Protein AF-0000000084386157 (afdb_homodimer)

Organism: Colletotrichum higginsianum (strain IMI 349063) (NCBI:txid759273)

Foldseek 3Di:
DDDPPDPDPPDLPPQPDPFFPVCVVVVHRQCDSDDDDGPVCVVVVHDRHRPDDDDDPDDPDDDDDDDDDYDDDDDDDDDDDDDDDPDDPDDDDDPDDDDDDPDDDDDDDDDPDDDPPPDPPDPPDPPPPPCPVPVPQQAAQFPDPQKFKFKDDCVDPDHQVVVVVDDADPSQWDDDPFWIKHWQDDDPNRTIIIIMGGNVVCVPPPPAFPPDDQVRLQVVVCVQAPFVRLLVLLVLCLVFPCLQQVLDQPCCCCPPVVSGLVVARLLLSLLSSLVSVLVQCLDPVSVPPPDDHGDSVVSNVSSVRSLVNCLSRDHSSSLNSLLSSLQDADPDLQDDDDCVSVVSLLSSVVSLNRRVLLAQSPSGSHHPSVNLSSLSSSLSSLLVQLLVCVLVVHDGPDDPVSRHYDQDDLPSNPQCSPDPDDSSSSVNSSLSSVVSVLSNLLCVQQRPPVNLVVLLADLVSLCVSLVVSVVVLVVSCVVPVVLVCPPDPDQDPSGADASLQSNLSSLLSVLSSLVSSPNHDCPVPDPVVVVVSLVSLVVSLVVVVVNLLSDDLSHQSGRHGNSSLSSLLSSLVSLLVSLQAQAALVSNLVSVVSNVSSLVSLVVCCVNHSSSNNNNSVNVVCVVCAVLNPGNGDPSNNVNSVVVPD/DDDPDPDDPDDPPVVPDDAFPVCVVVVHDQCPPDDDDGPVCVVVVHHRHRPDDDPPPDDDDDDDYDDYDDDDDDDDDDDDDDDDDDDDDDDDDDDDDDPDDDDDPDDDDDDDDDDDPDDDPDDPDPPPPPCPVPVPQQAAQFPDPQKFKFKDDCPDPDHQVVVVVDDADPSQWDDDPFWIKHWQQDDPNRTIIIIMGGNVVCVPPPPAFPPDDQVRLQVVVCVQAPFVRLLVLLVLCLVFPCLQQVLDQPCCCCPPVVSGLVPARLLLSLLSSLVSVLVQCLDPVSVPPPDDHGDSVVSNVSSVRSLVNCLSRDHSSSLNSLLSSLQDADPDLQDDDDCVSVVSLLSSVVSLNRRVLLAQSPSGSHHPSVNLSSLSSSLSSLLVQLLVCVLVVHDGPDDPVSRHYDQDDLPSNPQCSPDPDPSSSSVNNSLSSVVSVLSNLLCVQQRPPVNLVVLLADLVVLCVSLVVSVVVLVVSCVVPVVLVCPPDPDQDPSRADASLQSNLSSLLSVLSSLVSSPNHDCPPPDPVVVVVSLVSLVVSLVVVVVNLVSDDLSHQSGRHGNSSLSSLLSSLVSLLVSLQAQAALVSNLVSVVSNVSSLVSLVVCCVNHSSSNNNNSVNVVCVVCAVLNPGNGDPSNNVNSVVVVD

Structure (mmCIF, N/CA/C/O backbone):
data_AF-0000000084386157-model_v1
#
loop_
_entity.id
_entity.type
_entity.pdbx_description
1 polymer 'Fungal specific transcription factor'
#
loop_
_atom_site.group_PDB
_atom_site.id
_atom_site.type_symbol
_atom_site.label_atom_id
_atom_site.label_alt_id
_atom_site.label_comp_id
_atom_site.label_asym_id
_atom_site.label_entity_id
_atom_site.label_seq_id
_atom_site.pdbx_PDB_ins_code
_atom_site.Cartn_x
_atom_site.Cartn_y
_atom_site.Cartn_z
_atom_site.occupancy
_atom_site.B_iso_or_equiv
_atom_site.auth_seq_id
_atom_site.auth_comp_id
_atom_site.auth_asym_id
_atom_site.auth_atom_id
_atom_site.pdbx_PDB_model_num
ATOM 1 N N . MET A 1 1 ? 20.953 1.456 80.625 1 18.58 1 MET A N 1
ATOM 2 C CA . MET A 1 1 ? 20.156 2.283 79.75 1 18.58 1 MET A CA 1
ATOM 3 C C . MET A 1 1 ? 21.016 2.807 78.625 1 18.58 1 MET A C 1
ATOM 5 O O . MET A 1 1 ? 22.234 2.867 78.688 1 18.58 1 MET A O 1
ATOM 9 N N . GLU A 1 2 ? 20.391 3.684 77.5 1 21.41 2 GLU A N 1
ATOM 10 C CA . GLU A 1 2 ? 19.734 4.02 76.25 1 21.41 2 GLU A CA 1
ATOM 11 C C . GLU A 1 2 ? 20.359 5.254 75.562 1 21.41 2 GLU A C 1
ATOM 13 O O . GLU A 1 2 ? 20.172 5.5 74.375 1 21.41 2 GLU A O 1
ATOM 18 N N . ILE A 1 3 ? 20.922 6.242 76.188 1 26.03 3 ILE A N 1
ATOM 19 C CA . ILE A 1 3 ? 20.672 7.5 75.5 1 26.03 3 ILE A CA 1
ATOM 20 C C . ILE A 1 3 ? 21.641 7.648 74.312 1 26.03 3 ILE A C 1
ATOM 22 O O . ILE A 1 3 ? 22.859 7.684 74.5 1 26.03 3 ILE A O 1
ATOM 26 N N . ALA A 1 4 ? 21.234 7.395 72.938 1 28.83 4 ALA A N 1
ATOM 27 C CA . ALA A 1 4 ? 21.734 7.348 71.562 1 28.83 4 ALA A CA 1
ATOM 28 C C . ALA A 1 4 ? 22.234 8.719 71.125 1 28.83 4 ALA A C 1
ATOM 30 O O . ALA A 1 4 ? 21.438 9.617 70.812 1 28.83 4 ALA A O 1
ATOM 31 N N . THR A 1 5 ? 23.203 9.312 71.5 1 26.08 5 THR A N 1
ATOM 32 C CA . THR A 1 5 ? 23.641 10.672 71.188 1 26.08 5 THR A CA 1
ATOM 33 C C . THR A 1 5 ? 23.891 10.836 69.688 1 26.08 5 THR A C 1
ATOM 35 O O . THR A 1 5 ? 24.656 10.078 69.125 1 26.08 5 THR A O 1
ATOM 38 N N . GLN A 1 6 ? 23 11.594 68.875 1 25.53 6 GLN A N 1
ATOM 39 C CA . GLN A 1 6 ? 22.656 12.055 67.562 1 25.53 6 GLN A CA 1
ATOM 40 C C . GLN A 1 6 ? 23.766 12.922 67 1 25.53 6 GLN A C 1
ATOM 42 O O . GLN A 1 6 ? 23.984 14.055 67.438 1 25.53 6 GLN A O 1
ATOM 47 N N . SER A 1 7 ? 24.969 12.43 66.688 1 26.36 7 SER A N 1
ATOM 48 C CA . SER A 1 7 ? 26.047 13.273 66.188 1 26.36 7 SER A CA 1
ATOM 49 C C . SER A 1 7 ? 25.594 14.031 64.938 1 26.36 7 SER A C 1
ATOM 51 O O . SER A 1 7 ? 24.938 13.477 64.062 1 26.36 7 SER A O 1
ATOM 53 N N . LYS A 1 8 ? 25.578 15.367 64.938 1 27.64 8 LYS A N 1
ATOM 54 C CA . LYS A 1 8 ? 25.25 16.562 64.188 1 27.64 8 LYS A CA 1
ATOM 55 C C . LYS A 1 8 ? 26.031 16.609 62.875 1 27.64 8 LYS A C 1
ATOM 57 O O . LYS A 1 8 ? 27.25 16.75 62.875 1 27.64 8 LYS A O 1
ATOM 62 N N . THR A 1 9 ? 25.625 15.992 61.688 1 29.36 9 THR A N 1
ATOM 63 C CA . THR A 1 9 ? 26.141 16.031 60.312 1 29.36 9 THR A CA 1
ATOM 64 C C . THR A 1 9 ? 26.156 17.453 59.781 1 29.36 9 THR A C 1
ATOM 66 O O . THR A 1 9 ? 25.109 18.078 59.656 1 29.36 9 THR A O 1
ATOM 69 N N . THR A 1 10 ? 27 18.312 60.125 1 30.97 10 THR A N 1
ATOM 70 C CA . THR A 1 10 ? 27.094 19.688 59.688 1 30.97 10 THR A CA 1
ATOM 71 C C . THR A 1 10 ? 27.047 19.781 58.156 1 30.97 10 THR A C 1
ATOM 73 O O . THR A 1 10 ? 27.875 19.156 57.469 1 30.97 10 THR A O 1
ATOM 76 N N . SER A 1 11 ? 25.875 20.062 57.594 1 34 11 SER A N 1
ATOM 77 C CA . SER A 1 11 ? 25.453 20.266 56.219 1 34 11 SER A CA 1
ATOM 78 C C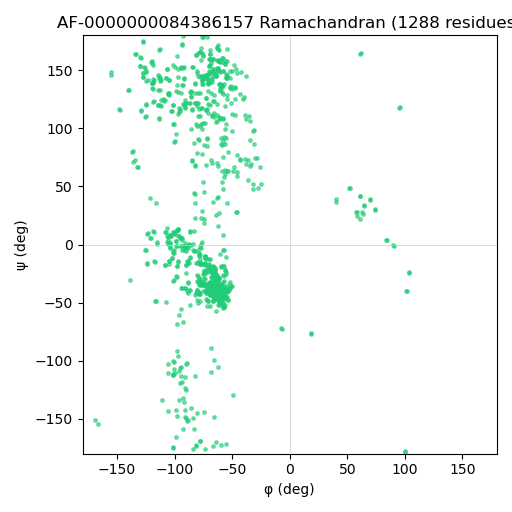 . SER A 1 11 ? 26.25 21.391 55.562 1 34 11 SER A C 1
ATOM 80 O O . SER A 1 11 ? 26.344 22.5 56.094 1 34 11 SER A O 1
ATOM 82 N N . CYS A 1 12 ? 27.344 21.234 54.875 1 34.62 12 CYS A N 1
ATOM 83 C CA . CYS A 1 12 ? 28.156 22.172 54.125 1 34.62 12 CYS A CA 1
ATOM 84 C C . CYS A 1 12 ? 27.297 22.922 53.094 1 34.62 12 CYS A C 1
ATOM 86 O O . CYS A 1 12 ? 27 22.391 52.031 1 34.62 12 CYS A O 1
ATOM 88 N N . ASN A 1 13 ? 26.234 23.766 53.562 1 34.91 13 ASN A N 1
ATOM 89 C CA . ASN A 1 13 ? 25.312 24.578 52.75 1 34.91 13 ASN A CA 1
ATOM 90 C C . ASN A 1 13 ? 26.062 25.656 52 1 34.91 13 ASN A C 1
ATOM 92 O O . ASN A 1 13 ? 26.062 26.828 52.406 1 34.91 13 ASN A O 1
ATOM 96 N N . ASN A 1 14 ? 27.266 25.625 51.656 1 36.78 14 ASN A N 1
ATOM 97 C CA . ASN A 1 14 ? 27.828 26.859 51.125 1 36.78 14 ASN A CA 1
ATOM 98 C C . ASN A 1 14 ? 27.219 27.219 49.781 1 36.78 14 ASN A C 1
ATOM 100 O O . ASN A 1 14 ? 27.656 26.688 48.75 1 36.78 14 ASN A O 1
ATOM 104 N N . ARG A 1 15 ? 25.906 27.641 49.719 1 41.91 15 ARG A N 1
ATOM 105 C CA . ARG A 1 15 ? 25.109 28.016 48.562 1 41.91 15 ARG A CA 1
ATOM 106 C C . ARG A 1 15 ? 25.75 29.156 47.781 1 41.91 15 ARG A C 1
ATOM 108 O O . ARG A 1 15 ? 25.469 29.359 46.625 1 41.91 15 ARG A O 1
ATOM 115 N N . ASN A 1 16 ? 26.328 30.203 48.438 1 45.88 16 ASN A N 1
ATOM 116 C CA . ASN A 1 16 ? 26.484 31.516 47.812 1 45.88 16 ASN A CA 1
ATOM 117 C C . ASN A 1 16 ? 27.688 31.547 46.875 1 45.88 16 ASN A C 1
ATOM 119 O O . ASN A 1 16 ? 28.188 32.625 46.531 1 45.88 16 ASN A O 1
ATOM 123 N N . ARG A 1 17 ? 28.5 30.609 46.719 1 56.03 17 ARG A N 1
ATOM 124 C CA . ARG A 1 17 ? 29.719 30.844 45.938 1 56.03 17 ARG A CA 1
ATOM 125 C C . ARG A 1 17 ? 29.438 30.719 44.438 1 56.03 17 ARG A C 1
ATOM 127 O O . ARG A 1 17 ? 28.562 29.969 44.031 1 56.03 17 ARG A O 1
ATOM 134 N N . HIS A 1 18 ? 29.828 31.672 43.531 1 65.75 18 HIS A N 1
ATOM 135 C CA . HIS A 1 18 ? 29.719 31.719 42.062 1 65.75 18 HIS A CA 1
ATOM 136 C C . HIS A 1 18 ? 30.188 30.406 41.438 1 65.75 18 HIS A C 1
ATOM 138 O O . HIS A 1 18 ? 31.266 29.906 41.75 1 65.75 18 HIS A O 1
ATOM 144 N N . PRO A 1 19 ? 29.172 29.656 40.844 1 70.38 19 PRO A N 1
ATOM 145 C CA . PRO A 1 19 ? 29.594 28.375 40.25 1 70.38 19 PRO A CA 1
ATOM 146 C C . PRO A 1 19 ? 30.719 28.516 39.25 1 70.38 19 PRO A C 1
ATOM 148 O O . PRO A 1 19 ? 30.922 29.594 38.688 1 70.38 19 PRO A O 1
ATOM 151 N N . CYS A 1 20 ? 31.672 27.625 39.062 1 73.81 20 CYS A N 1
ATOM 152 C CA . CYS A 1 20 ? 32.781 27.688 38.125 1 73.81 20 CYS A CA 1
ATOM 153 C C . CYS A 1 20 ? 32.281 27.703 36.688 1 73.81 20 CYS A C 1
ATOM 155 O O . CYS A 1 20 ? 31.125 27.406 36.406 1 73.81 20 CYS A O 1
ATOM 157 N N . ASP A 1 21 ? 33.031 28.156 35.75 1 74.31 21 ASP A N 1
ATOM 158 C CA . ASP A 1 21 ? 32.688 28.359 34.344 1 74.31 21 ASP A CA 1
ATOM 159 C C . ASP A 1 21 ? 32.094 27.078 33.75 1 74.31 21 ASP A C 1
ATOM 161 O O . ASP A 1 21 ? 31.172 27.156 32.938 1 74.31 21 ASP A O 1
ATOM 165 N N . PHE A 1 22 ? 32.5 25.859 34.188 1 74.94 22 PHE A N 1
ATOM 166 C CA . PHE A 1 22 ? 32 24.578 33.688 1 74.94 22 PHE A CA 1
ATOM 167 C C . PHE A 1 22 ? 30.688 24.219 34.312 1 74.94 22 PHE A C 1
ATOM 169 O O . PHE A 1 22 ? 29.766 23.766 33.625 1 74.94 22 PHE A O 1
ATOM 176 N N . CYS A 1 23 ? 30.547 24.297 35.531 1 74.56 23 CYS A N 1
ATOM 177 C CA . CYS A 1 23 ? 29.281 24 36.188 1 74.56 23 CYS A CA 1
ATOM 178 C C . CYS A 1 23 ? 28.203 24.984 35.75 1 74.56 23 CYS A C 1
ATOM 180 O O . CYS A 1 23 ? 27.047 24.594 35.594 1 74.56 23 CYS A O 1
ATOM 182 N N . ARG A 1 24 ? 28.531 26.281 35.469 1 74.75 24 ARG A N 1
ATOM 183 C CA . ARG A 1 24 ? 27.641 27.281 34.875 1 74.75 24 ARG A CA 1
ATOM 184 C C . ARG A 1 24 ? 27.203 26.875 33.469 1 74.75 24 ARG A C 1
ATOM 186 O O . ARG A 1 24 ? 26.031 27.016 33.125 1 74.75 24 ARG A O 1
ATOM 193 N N . TYR A 1 25 ? 28.125 26.297 32.719 1 69.5 25 TYR A N 1
ATOM 194 C CA . TYR A 1 25 ? 27.859 25.797 31.359 1 69.5 25 TYR A CA 1
ATOM 195 C C . TYR A 1 25 ? 26.938 24.594 31.406 1 69.5 25 TYR A C 1
ATOM 197 O O . TYR A 1 25 ? 26.016 24.469 30.594 1 69.5 25 TYR A O 1
ATOM 205 N N . LYS A 1 26 ? 27.047 23.719 32.438 1 71.38 26 LYS A N 1
ATOM 206 C CA . LYS A 1 26 ? 26.25 22.5 32.562 1 71.38 26 LYS A CA 1
ATOM 207 C C . LYS A 1 26 ? 25.031 22.734 33.438 1 71.38 26 LYS A C 1
ATOM 209 O O . LYS A 1 26 ? 24.25 21.812 33.688 1 71.38 26 LYS A O 1
ATOM 214 N N . ARG A 1 27 ? 24.766 23.969 33.875 1 72.88 27 ARG A N 1
ATOM 215 C CA . ARG A 1 27 ? 23.719 24.375 34.812 1 72.88 27 ARG A CA 1
ATOM 216 C C . ARG A 1 27 ? 23.594 23.375 35.938 1 72.88 27 ARG A C 1
ATOM 218 O O . ARG A 1 27 ? 22.484 23.016 36.344 1 72.88 27 ARG A O 1
ATOM 225 N N . ALA A 1 28 ? 24.719 22.859 36.344 1 73.88 28 ALA A N 1
ATOM 226 C CA . ALA A 1 28 ? 24.781 21.922 37.469 1 73.88 28 ALA A CA 1
ATOM 227 C C . ALA A 1 28 ? 25.219 22.641 38.75 1 73.88 28 ALA A C 1
ATOM 229 O O . ALA A 1 28 ? 25.812 23.719 38.719 1 73.88 28 ALA A O 1
ATOM 230 N N . ALA A 1 29 ? 24.812 22.109 39.781 1 73.25 29 ALA A N 1
ATOM 231 C CA . ALA A 1 29 ? 25.172 22.656 41.094 1 73.25 29 ALA A CA 1
ATOM 232 C C . ALA A 1 29 ? 26.672 22.531 41.344 1 73.25 29 ALA A C 1
ATOM 234 O O . ALA A 1 29 ? 27.203 21.422 41.344 1 73.25 29 ALA A O 1
ATOM 235 N N . CYS A 1 30 ? 27.422 23.625 41.344 1 70 30 CYS A N 1
ATOM 236 C CA . CYS A 1 30 ? 28.859 23.672 41.625 1 70 30 CYS A CA 1
ATOM 237 C C . CYS A 1 30 ? 29.141 23.438 43.094 1 70 30 CYS A C 1
ATOM 239 O O . CYS A 1 30 ? 28.938 24.312 43.938 1 70 30 CYS A O 1
ATOM 241 N N . LEU A 1 31 ? 29.25 22.25 43.625 1 72 31 LEU A N 1
ATOM 242 C CA . LEU A 1 31 ? 29.547 21.906 45 1 72 31 LEU A CA 1
ATOM 243 C C . LEU A 1 31 ? 31.047 22.016 45.281 1 72 31 LEU A C 1
ATOM 245 O O . LEU A 1 31 ? 31.828 21.141 44.906 1 72 31 LEU A O 1
ATOM 249 N N . LEU A 1 32 ? 31.641 23.188 45.75 1 66.19 32 LEU A N 1
ATOM 250 C CA . LEU A 1 32 ? 33 23.5 46.094 1 66.19 32 LEU A CA 1
ATOM 251 C C . LEU A 1 32 ? 33.188 23.438 47.625 1 66.19 32 LEU A C 1
ATOM 253 O O . LEU A 1 32 ? 32.656 24.281 48.344 1 66.19 32 LEU A O 1
ATOM 257 N N . CYS A 1 33 ? 33.531 22.375 48.344 1 63.47 33 CYS A N 1
ATOM 258 C CA . CYS A 1 33 ? 33.75 22.266 49.781 1 63.47 33 CYS A CA 1
ATOM 259 C C . CYS A 1 33 ? 35.125 22.859 50.156 1 63.47 33 CYS A C 1
ATOM 261 O O . CYS A 1 33 ? 35.406 23 51.344 1 63.47 33 CYS A O 1
ATOM 263 N N . GLY A 1 34 ? 36.062 23.453 49.188 1 66 34 GLY A N 1
ATOM 264 C CA . GLY A 1 34 ? 37.375 24.062 49.344 1 66 34 GLY A CA 1
ATOM 265 C C . GLY A 1 34 ? 37.844 24.828 48.125 1 66 34 GLY A C 1
ATOM 266 O O . GLY A 1 34 ? 37.031 25.344 47.375 1 66 34 GLY A O 1
ATOM 267 N N . PRO A 1 35 ? 39.219 24.969 47.938 1 72.62 35 PRO A N 1
ATOM 268 C CA . PRO A 1 35 ? 39.719 25.656 46.75 1 72.62 35 PRO A CA 1
ATOM 269 C C . PRO A 1 35 ? 39.375 24.922 45.438 1 72.62 35 PRO A C 1
ATOM 271 O O . PRO A 1 35 ? 39.219 23.703 45.438 1 72.62 35 PRO A O 1
ATOM 274 N N . PRO A 1 36 ? 39.094 25.641 44.312 1 71.5 36 PRO A N 1
ATOM 275 C CA . PRO A 1 36 ? 38.844 24.906 43.094 1 71.5 36 PRO A CA 1
ATOM 276 C C . PRO A 1 36 ? 39.875 23.812 42.844 1 71.5 36 PRO A C 1
ATOM 278 O O . PRO A 1 36 ? 40.969 23.859 43.406 1 71.5 36 PRO A O 1
ATOM 281 N N . PRO A 1 37 ? 39.375 22.781 42.156 1 72.81 37 PRO A N 1
ATOM 282 C CA . PRO A 1 37 ? 38.219 22.594 41.281 1 72.81 37 PRO A CA 1
ATOM 283 C C . PRO A 1 37 ? 36.969 22.094 42 1 72.81 37 PRO A C 1
ATOM 285 O O . PRO A 1 37 ? 37.094 21.484 43.094 1 72.81 37 PRO A O 1
ATOM 288 N N . CYS A 1 38 ? 35.688 22.391 41.531 1 73.56 38 CYS A N 1
ATOM 289 C CA . CYS A 1 38 ? 34.406 21.938 42.094 1 73.56 38 CYS A CA 1
ATOM 290 C C . CYS A 1 38 ? 34.219 20.438 41.906 1 73.56 38 CYS A C 1
ATOM 292 O O . CYS A 1 38 ? 34.938 19.828 41.094 1 73.56 38 CYS A O 1
ATOM 294 N N . GLU A 1 39 ? 33.406 19.781 42.656 1 76.19 39 GLU A N 1
ATOM 295 C CA . GLU A 1 39 ? 33.219 18.328 42.625 1 76.19 39 GLU A CA 1
ATOM 296 C C . GLU A 1 39 ? 32.906 17.828 41.219 1 76.19 39 GLU A C 1
ATOM 298 O O . GLU A 1 39 ? 33.375 16.766 40.812 1 76.19 39 GLU A O 1
ATOM 303 N N . LEU A 1 40 ? 32.156 18.531 40.5 1 75.12 40 LEU A N 1
ATOM 304 C CA . LEU A 1 40 ? 31.781 18.141 39.156 1 75.12 40 LEU A CA 1
ATOM 305 C C . LEU A 1 40 ? 32.969 18.281 38.219 1 75.12 40 LEU A C 1
ATOM 307 O O . LEU A 1 40 ? 33.219 17.391 37.375 1 75.12 40 LEU A O 1
ATOM 311 N N . CYS A 1 41 ? 33.594 19.344 38.156 1 76.19 41 CYS A N 1
ATOM 312 C CA . CYS A 1 41 ? 34.781 19.531 37.375 1 76.19 41 CYS A CA 1
ATOM 313 C C . CYS A 1 41 ? 35.844 18.469 37.688 1 76.19 41 CYS A C 1
ATOM 315 O O . CYS A 1 41 ? 36.5 17.938 36.812 1 76.19 41 CYS A O 1
ATOM 317 N N . LYS A 1 42 ? 36 18.094 38.938 1 78.25 42 LYS A N 1
ATOM 318 C CA . LYS A 1 42 ? 36.906 17.016 39.375 1 78.25 42 LYS A CA 1
ATOM 319 C C . LYS A 1 42 ? 36.5 15.68 38.781 1 78.25 42 LYS A C 1
ATOM 321 O O . LYS A 1 42 ? 37.312 14.906 38.312 1 78.25 42 LYS A O 1
ATOM 326 N N . ARG A 1 43 ? 35.188 15.414 38.875 1 73.88 43 ARG A N 1
ATOM 327 C CA . ARG A 1 43 ? 34.656 14.141 38.375 1 73.88 43 ARG A CA 1
ATOM 328 C C . ARG A 1 43 ? 34.812 14.039 36.875 1 73.88 43 ARG A C 1
ATOM 330 O O . ARG A 1 43 ? 35.031 12.953 36.344 1 73.88 43 ARG A O 1
ATOM 337 N N . GLN A 1 44 ? 34.688 15.133 36.188 1 72.94 44 GLN A N 1
ATOM 338 C CA . GLN A 1 44 ? 34.688 15.102 34.719 1 72.94 44 GLN A CA 1
ATOM 339 C C . GLN A 1 44 ? 36.062 15.539 34.188 1 72.94 44 GLN A C 1
ATOM 341 O O . GLN A 1 44 ? 36.25 15.586 32.969 1 72.94 44 GLN A O 1
ATOM 346 N N . GLY A 1 45 ? 37.031 15.672 34.875 1 76.25 45 GLY A N 1
ATOM 347 C CA . GLY A 1 45 ? 38.406 16 34.531 1 76.25 45 GLY A CA 1
ATOM 348 C C . GLY A 1 45 ? 38.531 17.328 33.812 1 76.25 45 GLY A C 1
ATOM 349 O O . GLY A 1 45 ? 39.406 17.484 32.969 1 76.25 45 GLY A O 1
ATOM 350 N N . LYS A 1 46 ? 37.625 18.172 34 1 72.56 46 LYS A N 1
ATOM 351 C CA . LYS A 1 46 ? 37.656 19.469 33.344 1 72.56 46 LYS A CA 1
ATOM 352 C C . LYS A 1 46 ? 38.281 20.531 34.219 1 72.56 46 LYS A C 1
ATOM 354 O O . LYS A 1 46 ? 38.25 20.406 35.469 1 72.56 46 LYS A O 1
ATOM 359 N N . GLU A 1 47 ? 38.875 21.547 33.531 1 76.25 47 GLU A N 1
ATOM 360 C CA . GLU A 1 47 ? 39.469 22.656 34.281 1 76.25 47 GLU A CA 1
ATOM 361 C C . GLU A 1 47 ? 38.406 23.547 34.906 1 76.25 47 GLU A C 1
ATOM 363 O O . GLU A 1 47 ? 37.531 24.031 34.188 1 76.25 47 GLU A O 1
ATOM 368 N N . CYS A 1 48 ? 38.281 23.688 36.188 1 71.19 48 CYS A N 1
ATOM 369 C CA . CYS A 1 48 ? 37.312 24.453 36.969 1 71.19 48 CYS A CA 1
ATOM 370 C C . CYS A 1 48 ? 37.688 25.922 37.031 1 71.19 48 CYS A C 1
ATOM 372 O O . CYS A 1 48 ? 38.531 26.312 37.812 1 71.19 48 CYS A O 1
ATOM 374 N N . THR A 1 49 ? 37.375 26.719 35.844 1 77.25 49 THR A N 1
ATOM 375 C CA . THR A 1 49 ? 37.75 28.125 35.719 1 77.25 49 THR A CA 1
ATOM 376 C C . THR A 1 49 ? 36.594 29.047 36.094 1 77.25 49 THR A C 1
ATOM 378 O O . THR A 1 49 ? 35.438 28.625 36.031 1 77.25 49 THR A O 1
ATOM 381 N N . PHE A 1 50 ? 36.719 30.312 36.625 1 67.25 50 PHE A N 1
ATOM 382 C CA . PHE A 1 50 ? 35.75 31.312 37.031 1 67.25 50 PHE A CA 1
ATOM 383 C C . PHE A 1 50 ? 35.969 32.625 36.25 1 67.25 50 PHE A C 1
ATOM 385 O O . PHE A 1 50 ? 35.969 33.688 36.844 1 67.25 50 PHE A O 1
ATOM 392 N N . VAL A 1 51 ? 36.312 32.75 34.781 1 62.06 51 VAL A N 1
ATOM 393 C CA . VAL A 1 51 ? 36.75 33.938 34.062 1 62.06 51 VAL A CA 1
ATOM 394 C C . VAL A 1 51 ? 35.531 34.719 33.594 1 62.06 51 VAL A C 1
ATOM 396 O O . VAL A 1 51 ? 35.594 35.938 33.469 1 62.06 51 VAL A O 1
ATOM 399 N N . GLU A 1 52 ? 34.406 34.188 32.844 1 48.03 52 GLU A N 1
ATOM 400 C CA . GLU A 1 52 ? 33.469 34.969 32.062 1 48.03 52 GLU A CA 1
ATOM 401 C C . GLU A 1 52 ? 32.594 35.875 32.938 1 48.03 52 GLU A C 1
ATOM 403 O O . GLU A 1 52 ? 32.031 35.406 33.938 1 48.03 52 GLU A O 1
ATOM 408 N N . GLY A 1 53 ? 32.844 37.312 32.812 1 40.75 53 GLY A N 1
ATOM 409 C CA . GLY A 1 53 ? 32.156 38.375 33.5 1 40.75 53 GLY A CA 1
ATOM 410 C C . GLY A 1 53 ? 30.719 38.594 33.094 1 40.75 53 GLY A C 1
ATOM 411 O O . GLY A 1 53 ? 30.297 38.031 32.062 1 40.75 53 GLY A O 1
ATOM 412 N N . PRO A 1 54 ? 29.734 39.375 33.75 1 36.5 54 PRO A N 1
ATOM 413 C CA . PRO A 1 54 ? 28.297 39.562 33.531 1 36.5 54 PRO A CA 1
ATOM 414 C C . PRO A 1 54 ? 28.016 40.469 32.312 1 36.5 54 PRO A C 1
ATOM 416 O O . PRO A 1 54 ? 28.719 41.438 32.094 1 36.5 54 PRO A O 1
ATOM 419 N N . ASN A 1 55 ? 27.578 40.062 31.078 1 32.91 55 ASN A N 1
ATOM 420 C CA . ASN A 1 55 ? 27.344 40.875 29.891 1 32.91 55 ASN A CA 1
ATOM 421 C C . ASN A 1 55 ? 26.391 42.031 30.188 1 32.91 55 ASN A C 1
ATOM 423 O O . ASN A 1 55 ? 25.359 41.844 30.844 1 32.91 55 ASN A O 1
ATOM 427 N N . LYS A 1 56 ? 26.734 43.375 29.906 1 28.42 56 LYS A N 1
ATOM 428 C CA . LYS A 1 56 ? 26.125 44.688 30.141 1 28.42 56 LYS A CA 1
ATOM 429 C C . LYS A 1 56 ? 24.859 44.844 29.297 1 28.42 56 LYS A C 1
ATOM 431 O O . LYS A 1 56 ? 24.875 44.562 28.094 1 28.42 56 LYS A O 1
ATOM 436 N N . ARG A 1 57 ? 23.656 45.25 29.734 1 29.98 57 ARG A N 1
ATOM 437 C CA . ARG A 1 57 ? 22.281 45.5 29.312 1 29.98 57 ARG A CA 1
ATOM 438 C C . ARG A 1 57 ? 22.172 46.812 28.516 1 29.98 57 ARG A C 1
ATOM 440 O O . ARG A 1 57 ? 22.203 47.906 29.078 1 29.98 57 ARG A O 1
ATOM 447 N N . ARG A 1 58 ? 22.922 47.125 27.406 1 24.94 58 ARG A N 1
ATOM 448 C CA . ARG A 1 58 ? 22.797 48.5 26.984 1 24.94 58 ARG A CA 1
ATOM 449 C C . ARG A 1 58 ? 21.375 48.844 26.562 1 24.94 58 ARG A C 1
ATOM 451 O O . ARG A 1 58 ? 20.656 47.969 26.031 1 24.94 58 ARG A O 1
ATOM 458 N N . ARG A 1 59 ? 20.859 50.188 26.719 1 21.73 59 ARG A N 1
ATOM 459 C CA . ARG A 1 59 ? 19.766 51.156 26.875 1 21.73 59 ARG A CA 1
ATOM 460 C C . ARG A 1 59 ? 19.172 51.5 25.516 1 21.73 59 ARG A C 1
ATOM 462 O O . ARG A 1 59 ? 19.875 52.031 24.656 1 21.73 59 ARG A O 1
ATOM 469 N N . THR A 1 60 ? 18.219 50.75 25.031 1 20.8 60 THR A N 1
ATOM 470 C CA . THR A 1 60 ? 17.469 51 23.812 1 20.8 60 THR A CA 1
ATOM 471 C C . THR A 1 60 ? 16.766 52.375 23.875 1 20.8 60 THR A C 1
ATOM 473 O O . THR A 1 60 ? 15.859 52.562 24.688 1 20.8 60 THR A O 1
ATOM 476 N N . ALA A 1 61 ? 17.375 53.5 23.453 1 19.02 61 ALA A N 1
ATOM 477 C CA . ALA A 1 61 ? 16.859 54.844 23.5 1 19.02 61 ALA A CA 1
ATOM 478 C C . ALA A 1 61 ? 15.672 55 22.547 1 19.02 61 ALA A C 1
ATOM 480 O O . ALA A 1 61 ? 15.641 54.375 21.484 1 19.02 61 ALA A O 1
ATOM 481 N N . GLY A 1 62 ? 14.516 55.938 22.812 1 19.22 62 GLY A N 1
ATOM 482 C CA . GLY A 1 62 ? 13.133 56.312 22.609 1 19.22 62 GLY A CA 1
ATOM 483 C C . GLY A 1 62 ? 12.953 57.25 21.422 1 19.22 62 GLY A C 1
ATOM 484 O O . GLY A 1 62 ? 11.836 57.719 21.141 1 19.22 62 GLY A O 1
ATOM 485 N N . ARG A 1 63 ? 13.844 57.719 20.578 1 18.12 63 ARG A N 1
ATOM 486 C CA . ARG A 1 63 ? 13.562 59.094 20.141 1 18.12 63 ARG A CA 1
ATOM 487 C C . ARG A 1 63 ? 12.352 59.125 19.219 1 18.12 63 ARG A C 1
ATOM 489 O O . ARG A 1 63 ? 12.203 58.281 18.344 1 18.12 63 ARG A O 1
ATOM 496 N N . TYR A 1 64 ? 11.242 60.125 19.438 1 17.91 64 TYR A N 1
ATOM 497 C CA . TYR A 1 64 ? 9.898 60.594 19.125 1 17.91 64 TYR A CA 1
ATOM 498 C C . TYR A 1 64 ? 9.867 61.344 17.797 1 17.91 64 TYR A C 1
ATOM 500 O O . TYR A 1 64 ? 8.797 61.625 17.266 1 17.91 64 TYR A O 1
ATOM 508 N N . ARG A 1 65 ? 10.961 61.75 17.141 1 16.22 65 ARG A N 1
ATOM 509 C CA . ARG A 1 65 ? 10.812 63.094 16.609 1 16.22 65 ARG A CA 1
ATOM 510 C C . ARG A 1 65 ? 9.641 63.188 15.641 1 16.22 65 ARG A C 1
ATOM 512 O O . ARG A 1 65 ? 9.188 62.156 15.109 1 16.22 65 ARG A O 1
ATOM 519 N N . SER A 1 66 ? 9.516 64.438 14.93 1 16.69 66 SER A N 1
ATOM 520 C CA . SER A 1 66 ? 8.695 65.625 14.57 1 16.69 66 SER A CA 1
ATOM 521 C C . SER A 1 66 ? 7.965 65.375 13.25 1 16.69 66 SER A C 1
ATOM 523 O O . SER A 1 66 ? 8.352 64.5 12.461 1 16.69 66 SER A O 1
ATOM 525 N N . PRO A 1 67 ? 7 66.375 12.883 1 17.92 67 PRO A N 1
ATOM 526 C CA . PRO A 1 67 ? 5.762 66.688 12.164 1 17.92 67 PRO A CA 1
ATOM 527 C C . PRO A 1 67 ? 5.98 66.875 10.664 1 17.92 67 PRO A C 1
ATOM 529 O O . PRO A 1 67 ? 5.121 66.5 9.859 1 17.92 67 PRO A O 1
ATOM 532 N N . SER A 1 68 ? 7.172 67.625 10.258 1 15.3 68 SER A N 1
ATOM 533 C CA . SER A 1 68 ? 6.945 68.812 9.484 1 15.3 68 SER A CA 1
ATOM 534 C C . SER A 1 68 ? 6.348 68.5 8.117 1 15.3 68 SER A C 1
ATOM 536 O O . SER A 1 68 ? 6.312 67.375 7.703 1 15.3 68 SER A O 1
ATOM 538 N N . GLY A 1 69 ? 6.773 69.438 7.141 1 15.17 69 GLY A N 1
ATOM 539 C CA . GLY A 1 69 ? 6.234 70.5 6.309 1 15.17 69 GLY A CA 1
ATOM 540 C C . GLY A 1 69 ? 5.844 70.062 4.918 1 15.17 69 GLY A C 1
ATOM 541 O O . GLY A 1 69 ? 4.672 69.75 4.668 1 15.17 69 GLY A O 1
ATOM 542 N N . ASP A 1 70 ? 6.66 70.625 3.885 1 15.34 70 ASP A N 1
ATOM 543 C CA . ASP A 1 70 ? 6.383 71.625 2.855 1 15.34 70 ASP A CA 1
ATOM 544 C C . ASP A 1 70 ? 5.906 70.938 1.564 1 15.34 70 ASP A C 1
ATOM 546 O O . ASP A 1 70 ? 5.988 69.75 1.419 1 15.34 70 ASP A O 1
ATOM 550 N N . ALA A 1 71 ? 6.562 71.5 0.333 1 14.75 71 ALA A N 1
ATOM 551 C CA . ALA A 1 71 ? 6.184 72.438 -0.742 1 14.75 71 ALA A CA 1
ATOM 552 C C . ALA A 1 71 ? 5.801 71.625 -2.004 1 14.75 71 ALA A C 1
ATOM 554 O O . ALA A 1 71 ? 4.715 71.812 -2.551 1 14.75 71 ALA A O 1
ATOM 555 N N . ASP A 1 72 ? 6.77 71.812 -3.076 1 14.54 72 ASP A N 1
ATOM 556 C CA . ASP A 1 72 ? 6.617 72.5 -4.332 1 14.54 72 ASP A CA 1
ATOM 557 C C . ASP A 1 72 ? 5.996 71.625 -5.406 1 14.54 72 ASP A C 1
ATOM 559 O O . ASP A 1 72 ? 5.938 70.438 -5.254 1 14.54 72 ASP A O 1
ATOM 563 N N . GLU A 1 73 ? 6.484 72 -6.723 1 14.77 73 GLU A N 1
ATOM 564 C CA . GLU A 1 73 ? 6.004 72.562 -7.973 1 14.77 73 GLU A CA 1
ATOM 565 C C . GLU A 1 73 ? 5.66 71.5 -8.992 1 14.77 73 GLU A C 1
ATOM 567 O O . GLU A 1 73 ? 5.895 70.312 -8.75 1 14.77 73 GLU A O 1
ATOM 572 N N . ALA A 1 74 ? 6.434 71.562 -10.203 1 14.74 74 ALA A N 1
ATOM 573 C CA . ALA A 1 74 ? 6.137 72 -11.562 1 14.74 74 ALA A CA 1
ATOM 574 C C . ALA A 1 74 ? 5.785 70.812 -12.469 1 14.74 74 ALA A C 1
ATOM 576 O O . ALA A 1 74 ? 6.172 69.688 -12.195 1 14.74 74 ALA A O 1
ATOM 577 N N . LEU A 1 75 ? 5.113 71.188 -13.641 1 14.52 75 LEU A N 1
ATOM 578 C CA . LEU A 1 75 ? 4.16 70.875 -14.703 1 14.52 75 LEU A CA 1
ATOM 579 C C . LEU A 1 75 ? 4.797 69.938 -15.742 1 14.52 75 LEU A C 1
ATOM 581 O O . LEU A 1 75 ? 4.148 69 -16.234 1 14.52 75 LEU A O 1
ATOM 585 N N . ASP A 1 76 ? 6.145 70.375 -16.203 1 13.98 76 ASP A N 1
ATOM 586 C CA . ASP A 1 76 ? 6.266 70.688 -17.609 1 13.98 76 ASP A CA 1
ATOM 587 C C . ASP A 1 76 ? 6.031 69.5 -18.531 1 13.98 76 ASP A C 1
ATOM 589 O O . ASP A 1 76 ? 6.121 68.375 -18.078 1 13.98 76 ASP A O 1
ATOM 593 N N . GLN A 1 77 ? 6.352 69.75 -19.844 1 14.7 77 GLN A N 1
ATOM 594 C CA . GLN A 1 77 ? 5.949 69.875 -21.25 1 14.7 77 GLN A CA 1
ATOM 595 C C . GLN A 1 77 ? 6.266 68.625 -22.031 1 14.7 77 GLN A C 1
ATOM 597 O O . GLN A 1 77 ? 6.93 67.75 -21.516 1 14.7 77 GLN A O 1
ATOM 602 N N . HIS A 1 78 ? 6.695 68.875 -23.297 1 14.23 78 HIS A N 1
ATOM 603 C CA . HIS A 1 78 ? 6.309 68.75 -24.703 1 14.23 78 HIS A CA 1
ATOM 604 C C . HIS A 1 78 ? 7.094 67.625 -25.359 1 14.23 78 HIS A C 1
ATOM 606 O O . HIS A 1 78 ? 6.859 67.25 -26.516 1 14.23 78 HIS A O 1
ATOM 612 N N . LYS A 1 79 ? 7.902 66.875 -24.672 1 14.41 79 LYS A N 1
ATOM 613 C CA . LYS A 1 79 ? 9.023 66.688 -25.578 1 14.41 79 LYS A CA 1
ATOM 614 C C . LYS A 1 79 ? 8.57 66 -26.875 1 14.41 79 LYS A C 1
ATOM 616 O O . LYS A 1 79 ? 7.773 65.062 -26.844 1 14.41 79 LYS A O 1
ATOM 621 N N . GLN A 1 80 ? 9.164 66.562 -28.031 1 13.98 80 GLN A N 1
ATOM 622 C CA . GLN A 1 80 ? 9.141 66.75 -29.469 1 13.98 80 GLN A CA 1
ATOM 623 C C . GLN A 1 80 ? 9.273 65.438 -30.25 1 13.98 80 GLN A C 1
ATOM 625 O O . GLN A 1 80 ? 8.445 65.188 -31.109 1 13.98 80 GLN A O 1
ATOM 630 N N . GLY A 1 81 ? 10.477 65.312 -30.781 1 13.23 81 GLY A N 1
ATOM 631 C CA . GLY A 1 81 ? 10.828 65.438 -32.188 1 13.23 81 GLY A CA 1
ATOM 632 C C . GLY A 1 81 ? 10.602 64.188 -33 1 13.23 81 GLY A C 1
ATOM 633 O O . GLY A 1 81 ? 10.336 63.125 -32.438 1 13.23 81 GLY A O 1
ATOM 634 N N . ALA A 1 82 ? 11.367 64.188 -34.156 1 13.88 82 ALA A N 1
ATOM 635 C CA . ALA A 1 82 ? 11.242 64.188 -35.594 1 13.88 82 ALA A CA 1
ATOM 636 C C . ALA A 1 82 ? 11.344 62.75 -36.125 1 13.88 82 ALA A C 1
ATOM 638 O O . ALA A 1 82 ? 10.453 62.281 -36.844 1 13.88 82 ALA A O 1
ATOM 639 N N . ALA A 1 83 ? 12.57 62.531 -36.812 1 13.97 83 ALA A N 1
ATOM 640 C CA . ALA A 1 83 ? 12.719 62.531 -38.25 1 13.97 83 ALA A CA 1
ATOM 641 C C . ALA A 1 83 ? 12.57 61.094 -38.781 1 13.97 83 ALA A C 1
ATOM 643 O O . ALA A 1 83 ? 12.539 60.125 -38.031 1 13.97 83 ALA A O 1
ATOM 644 N N . ALA A 1 84 ? 13.625 60.75 -39.688 1 14.37 84 ALA A N 1
ATOM 645 C CA . ALA A 1 84 ? 13.641 60.594 -41.156 1 14.37 84 ALA A CA 1
ATOM 646 C C . ALA A 1 84 ? 13.586 59.094 -41.531 1 14.37 84 ALA A C 1
ATOM 648 O O . ALA A 1 84 ? 12.711 58.688 -42.281 1 14.37 84 ALA A O 1
ATOM 649 N N . ASP A 1 85 ? 14.867 58.531 -41.906 1 13.58 85 ASP A N 1
ATOM 650 C CA . ASP A 1 85 ? 15.195 58.188 -43.281 1 13.58 85 ASP A CA 1
ATOM 651 C C . ASP A 1 85 ? 15.008 56.719 -43.562 1 13.58 85 ASP A C 1
ATOM 653 O O . ASP A 1 85 ? 15.602 55.875 -42.875 1 13.58 85 ASP A O 1
ATOM 657 N N . ALA A 1 86 ? 13.945 56.25 -44.062 1 14.91 86 ALA A N 1
ATOM 658 C CA . ALA A 1 86 ? 13.344 54.969 -44.438 1 14.91 86 ALA A CA 1
ATOM 659 C C . ALA A 1 86 ? 14.172 54.281 -45.531 1 14.91 86 ALA A C 1
ATOM 661 O O . ALA A 1 86 ? 13.703 53.312 -46.156 1 14.91 86 ALA A O 1
ATOM 662 N N . ASN A 1 87 ? 15.516 54.875 -45.656 1 13.72 87 ASN A N 1
ATOM 663 C CA . ASN A 1 87 ? 15.828 54.656 -47.062 1 13.72 87 ASN A CA 1
ATOM 664 C C . ASN A 1 87 ? 15.562 53.219 -47.469 1 13.72 87 ASN A C 1
ATOM 666 O O . ASN A 1 87 ? 15.367 52.344 -46.625 1 13.72 87 ASN A O 1
ATOM 670 N N . SER A 1 88 ? 16.672 52.656 -48.125 1 14.25 88 SER A N 1
ATOM 671 C CA . SER A 1 88 ? 16.859 52.219 -49.531 1 14.25 88 SER A CA 1
ATOM 672 C C . SER A 1 88 ? 16.641 50.719 -49.656 1 14.25 88 SER A C 1
ATOM 674 O O . SER A 1 88 ? 17.203 49.938 -48.906 1 14.25 88 SER A O 1
ATOM 676 N N . ARG A 1 89 ? 15.617 50.25 -50.312 1 14.85 89 ARG A N 1
ATOM 677 C CA . ARG A 1 89 ? 14.938 49.031 -50.719 1 14.85 89 ARG A CA 1
ATOM 678 C C . ARG A 1 89 ? 15.828 48.156 -51.562 1 14.85 89 ARG A C 1
ATOM 680 O O . ARG A 1 89 ? 15.414 47.094 -52.031 1 14.85 89 ARG A O 1
ATOM 687 N N . SER A 1 90 ? 17.094 48.719 -51.969 1 14.06 90 SER A N 1
ATOM 688 C CA . SER A 1 90 ? 17.141 48.344 -53.375 1 14.06 90 SER A CA 1
ATOM 689 C C . SER A 1 90 ? 16.969 46.812 -53.531 1 14.06 90 SER A C 1
ATOM 691 O O . SER A 1 90 ? 17.156 46.062 -52.562 1 14.06 90 SER A O 1
ATOM 693 N N . PRO A 1 91 ? 17.188 46.406 -54.844 1 14.84 91 PRO A N 1
ATOM 694 C CA . PRO A 1 91 ? 16.578 45.625 -55.938 1 14.84 91 PRO A CA 1
ATOM 695 C C . PRO A 1 91 ? 17.047 44.188 -55.938 1 14.84 91 PRO A C 1
ATOM 697 O O . PRO A 1 91 ? 16.219 43.25 -56 1 14.84 91 PRO A O 1
ATOM 700 N N . SER A 1 92 ? 18.469 44 -56.25 1 14.1 92 SER A N 1
ATOM 701 C CA . SER A 1 92 ? 18.797 43.531 -57.562 1 14.1 92 SER A CA 1
ATOM 702 C C . SER A 1 92 ? 18.625 42 -57.656 1 14.1 92 SER A C 1
ATOM 704 O O . SER A 1 92 ? 18.5 41.344 -56.656 1 14.1 92 SER A O 1
ATOM 706 N N . SER A 1 93 ? 19.594 41.469 -58.5 1 14.3 93 SER A N 1
ATOM 707 C CA . SER A 1 93 ? 19.594 40.812 -59.812 1 14.3 93 SER A CA 1
ATOM 708 C C . SER A 1 93 ? 19.625 39.281 -59.656 1 14.3 93 SER A C 1
ATOM 710 O O . SER A 1 93 ? 18.781 38.594 -60.219 1 14.3 93 SER A O 1
ATOM 712 N N . GLU A 1 94 ? 20.938 38.719 -59.75 1 14.42 94 GLU A N 1
ATOM 713 C CA . GLU A 1 94 ? 21.359 37.938 -60.938 1 14.42 94 GLU A CA 1
ATOM 714 C C . GLU A 1 94 ? 21.062 36.469 -60.719 1 14.42 94 GLU A C 1
ATOM 716 O O . GLU A 1 94 ? 21.219 35.938 -59.625 1 14.42 94 GLU A O 1
ATOM 721 N N . MET A 1 95 ? 20.328 35.906 -61.625 1 15.45 95 MET A N 1
ATOM 722 C CA . MET A 1 95 ? 19.703 34.688 -62.094 1 15.45 95 MET A CA 1
ATOM 723 C C . MET A 1 95 ? 20.734 33.562 -62.25 1 15.45 95 MET A C 1
ATOM 725 O O . MET A 1 95 ? 20.391 32.406 -62.562 1 15.45 95 MET A O 1
ATOM 729 N N . GLU A 1 96 ? 22.156 33.906 -62.156 1 14.46 96 GLU A N 1
ATOM 730 C CA . GLU A 1 96 ? 22.844 33.219 -63.25 1 14.46 96 GLU A CA 1
ATOM 731 C C . GLU A 1 96 ? 22.578 31.734 -63.25 1 14.46 96 GLU A C 1
ATOM 733 O O . GLU A 1 96 ? 22.25 31.172 -62.188 1 14.46 96 GLU A O 1
ATOM 738 N N . SER A 1 97 ? 22.984 31.156 -64.375 1 15.27 97 SER A N 1
ATOM 739 C CA . SER A 1 97 ? 22.734 30.172 -65.438 1 15.27 97 SER A CA 1
ATOM 740 C C . SER A 1 97 ? 23.156 28.781 -65 1 15.27 97 SER A C 1
ATOM 742 O O . SER A 1 97 ? 22.344 27.859 -65 1 15.27 97 SER A O 1
ATOM 744 N N . PRO A 1 98 ? 24.234 28.375 -65.75 1 15.59 98 PRO A N 1
ATOM 745 C CA . PRO A 1 98 ? 24.203 27.312 -66.75 1 15.59 98 PRO A CA 1
ATOM 746 C C . PRO A 1 98 ? 24.5 25.938 -66.188 1 15.59 98 PRO A C 1
ATOM 748 O O . PRO A 1 98 ? 23.688 25.016 -66.312 1 15.59 98 PRO A O 1
ATOM 751 N N . VAL A 1 99 ? 25.797 25.5 -66.438 1 14.91 99 VAL A N 1
ATOM 752 C CA . VAL A 1 99 ? 26.172 24.594 -67.562 1 14.91 99 VAL A CA 1
ATOM 753 C C . VAL A 1 99 ? 26.453 23.203 -67 1 14.91 99 VAL A C 1
ATOM 755 O O . VAL A 1 99 ? 25.859 22.219 -67.438 1 14.91 99 VAL A O 1
ATOM 758 N N . GLU A 1 100 ? 27.844 22.828 -66.875 1 14.73 100 GLU A N 1
ATOM 759 C CA . GLU A 1 100 ? 28.484 21.906 -67.812 1 14.73 100 GLU A CA 1
ATOM 760 C C . GLU A 1 100 ? 28.578 20.5 -67.188 1 14.73 100 GLU A C 1
ATOM 762 O O . GLU A 1 100 ? 28.125 19.531 -67.812 1 14.73 100 GLU A O 1
ATOM 767 N N . GLN A 1 101 ? 29.875 20.031 -66.75 1 15.34 101 GLN A N 1
ATOM 768 C CA . GLN A 1 101 ? 30.703 19.062 -67.5 1 15.34 101 GLN A CA 1
ATOM 769 C C . GLN A 1 101 ? 30.531 17.656 -66.938 1 15.34 101 GLN A C 1
ATOM 771 O O . GLN A 1 101 ? 30.312 17.484 -65.688 1 15.34 101 GLN A O 1
ATOM 776 N N . VAL A 1 102 ? 30.406 16.688 -67.812 1 16.31 102 VAL A N 1
ATOM 777 C CA . VAL A 1 102 ? 30.219 15.289 -68.125 1 16.31 102 VAL A CA 1
ATOM 778 C C . VAL A 1 102 ? 31.312 14.445 -67.5 1 16.31 102 VAL A C 1
ATOM 780 O O . VAL A 1 102 ? 31.281 13.211 -67.562 1 16.31 102 VAL A O 1
ATOM 783 N N . ILE A 1 103 ? 32.25 15.047 -66.562 1 15.12 103 ILE A N 1
ATOM 784 C CA . ILE A 1 103 ? 33.5 14.367 -66.875 1 15.12 103 ILE A CA 1
ATOM 785 C C . ILE A 1 103 ? 33.281 12.859 -66.75 1 15.12 103 ILE A C 1
ATOM 787 O O . ILE A 1 103 ? 32.562 12.367 -65.875 1 15.12 103 ILE A O 1
ATOM 791 N N . TYR A 1 104 ? 34.25 12.195 -67.5 1 14.92 104 TYR A N 1
ATOM 792 C CA . TYR A 1 104 ? 34.719 11.047 -68.312 1 14.92 104 TYR A CA 1
ATOM 793 C C . TYR A 1 104 ? 35.062 9.883 -67.375 1 14.92 104 TYR A C 1
ATOM 795 O O . TYR A 1 104 ? 35.312 10.078 -66.188 1 14.92 104 TYR A O 1
ATOM 803 N N . ALA A 1 105 ? 35.281 8.727 -68 1 15.91 105 ALA A N 1
ATOM 804 C CA . ALA A 1 105 ? 35.25 7.27 -68 1 15.91 105 ALA A CA 1
ATOM 805 C C . ALA A 1 105 ? 36.375 6.668 -67.188 1 15.91 105 ALA A C 1
ATOM 807 O O . ALA A 1 105 ? 36.156 5.699 -66.438 1 15.91 105 ALA A O 1
ATOM 808 N N . ARG A 1 106 ? 37.688 7.273 -67.25 1 15.61 106 ARG A N 1
ATOM 809 C CA . ARG A 1 106 ? 38.656 6.352 -67.812 1 15.61 106 ARG A CA 1
ATOM 810 C C . ARG A 1 106 ? 39 5.234 -66.875 1 15.61 106 ARG A C 1
ATOM 812 O O . ARG A 1 106 ? 38.906 5.418 -65.625 1 15.61 106 ARG A O 1
ATOM 819 N N . MET A 1 107 ? 39.906 4.27 -67.312 1 15.83 107 MET A N 1
ATOM 820 C CA . MET A 1 107 ? 40.344 2.896 -67.562 1 15.83 107 MET A CA 1
ATOM 821 C C . MET A 1 107 ? 41.375 2.488 -66.5 1 15.83 107 MET A C 1
ATOM 823 O O . MET A 1 107 ? 41.75 1.317 -66.438 1 15.83 107 MET A O 1
ATOM 827 N N . GLY A 1 108 ? 42.031 3.488 -65.688 1 15.26 108 GLY A N 1
ATOM 828 C CA . GLY A 1 108 ? 43.438 3.119 -65.688 1 15.26 108 GLY A CA 1
ATOM 829 C C . GLY A 1 108 ? 43.688 1.754 -65.062 1 15.26 108 GLY A C 1
ATOM 830 O O . GLY A 1 108 ? 42.844 1.201 -64.375 1 15.26 108 GLY A O 1
ATOM 831 N N . GLU A 1 109 ? 45.094 1.324 -65.25 1 16.95 109 GLU A N 1
ATOM 832 C CA . GLU A 1 109 ? 46.094 0.274 -65.438 1 16.95 109 GLU A CA 1
ATOM 833 C C . GLU A 1 109 ? 46.375 -0.441 -64.062 1 16.95 109 GLU A C 1
ATOM 835 O O . GLU A 1 109 ? 46.156 0.121 -63 1 16.95 109 GLU A O 1
ATOM 840 N N . ASP A 1 110 ? 46.938 -1.724 -64.188 1 17.77 110 ASP A N 1
ATOM 841 C CA . ASP A 1 110 ? 47.094 -3.07 -63.656 1 17.77 110 ASP A CA 1
ATOM 842 C C . ASP A 1 110 ? 48.125 -3.098 -62.531 1 17.77 110 ASP A C 1
ATOM 844 O O . ASP A 1 110 ? 48.312 -4.117 -61.875 1 17.77 110 ASP A O 1
ATOM 848 N N . SER A 1 111 ? 49.031 -1.967 -62.344 1 18 111 SER A N 1
ATOM 849 C CA . SER A 1 111 ? 50.375 -2.461 -62.094 1 18 111 SER A CA 1
ATOM 850 C C . SER A 1 111 ? 50.469 -3.221 -60.781 1 18 111 SER A C 1
ATOM 852 O O . SER A 1 111 ? 49.938 -2.781 -59.781 1 18 111 SER A O 1
ATOM 854 N N . VAL A 1 112 ? 51.062 -4.531 -60.844 1 19.27 112 VAL A N 1
ATOM 855 C CA . VAL A 1 112 ? 51.281 -5.766 -60.094 1 19.27 112 VAL A CA 1
ATOM 856 C C . VAL A 1 112 ? 52.344 -5.531 -59.031 1 19.27 112 VAL A C 1
ATOM 858 O O . VAL A 1 112 ? 52.75 -6.465 -58.312 1 19.27 112 VAL A O 1
ATOM 861 N N . SER A 1 113 ? 52.625 -4.223 -58.562 1 17.95 113 SER A N 1
ATOM 862 C CA . SER A 1 113 ? 53.969 -4.207 -58.031 1 17.95 113 SER A CA 1
ATOM 863 C C . SER A 1 113 ? 54.156 -5.262 -56.938 1 17.95 113 SER A C 1
ATOM 865 O O . SER A 1 113 ? 53.188 -5.602 -56.219 1 17.95 113 SER A O 1
ATOM 867 N N . PRO A 1 114 ? 55.562 -5.691 -56.781 1 19.62 114 PRO A N 1
ATOM 868 C CA . PRO A 1 114 ? 56.281 -6.84 -56.25 1 19.62 114 PRO A CA 1
ATOM 869 C C . PRO A 1 114 ? 56.156 -6.93 -54.719 1 19.62 114 PRO A C 1
ATOM 871 O O . PRO A 1 114 ? 55.906 -5.922 -54.062 1 19.62 114 PRO A O 1
ATOM 874 N N . ALA A 1 115 ? 56.344 -8.203 -54.188 1 20.58 115 ALA A N 1
ATOM 875 C CA . ALA A 1 115 ? 56.094 -8.969 -52.969 1 20.58 115 ALA A CA 1
ATOM 876 C C . ALA A 1 115 ? 57.094 -8.578 -51.875 1 20.58 115 ALA A C 1
ATOM 878 O O . ALA A 1 115 ? 57.156 -9.219 -50.812 1 20.58 115 ALA A O 1
ATOM 879 N N . GLN A 1 116 ? 57.656 -7.262 -51.844 1 18.64 116 GLN A N 1
ATOM 880 C CA . GLN A 1 116 ? 58.875 -7.254 -51.062 1 18.64 116 GLN A CA 1
ATOM 881 C C . GLN A 1 116 ? 58.656 -7.816 -49.656 1 18.64 116 GLN A C 1
ATOM 883 O O . GLN A 1 116 ? 57.625 -7.531 -49.031 1 18.64 116 GLN A O 1
ATOM 888 N N . VAL A 1 117 ? 59.562 -8.805 -49.312 1 21.66 117 VAL A N 1
ATOM 889 C CA . VAL A 1 117 ? 59.812 -9.75 -48.219 1 21.66 117 VAL A CA 1
ATOM 890 C C . VAL A 1 117 ? 60.094 -8.984 -46.906 1 21.66 117 VAL A C 1
ATOM 892 O O . VAL A 1 117 ? 61.156 -8.383 -46.75 1 21.66 117 VAL A O 1
ATOM 895 N N . MET A 1 118 ? 59.375 -7.922 -46.625 1 19.03 118 MET A N 1
ATOM 896 C CA . MET A 1 118 ? 59.875 -7.145 -45.5 1 19.03 118 MET A CA 1
ATOM 897 C C . MET A 1 118 ? 60.188 -8.047 -44.312 1 19.03 118 MET A C 1
ATOM 899 O O . MET A 1 118 ? 59.469 -9.023 -44.062 1 19.03 118 MET A O 1
ATOM 903 N N . THR A 1 119 ? 61.438 -7.926 -43.844 1 21.88 119 THR A N 1
ATOM 904 C CA . THR A 1 119 ? 62.281 -8.492 -42.812 1 21.88 119 THR A CA 1
ATOM 905 C C . THR A 1 119 ? 61.562 -8.547 -41.469 1 21.88 119 THR A C 1
ATOM 907 O O . THR A 1 119 ? 60.75 -7.672 -41.156 1 21.88 119 THR A O 1
ATOM 910 N N . GLN A 1 120 ? 61.688 -9.742 -40.781 1 20.48 120 GLN A N 1
ATOM 911 C CA . GLN A 1 120 ? 61.094 -10.383 -39.594 1 20.48 120 GLN A CA 1
ATOM 912 C C . GLN A 1 120 ? 61.406 -9.594 -38.312 1 20.48 120 GLN A C 1
ATOM 914 O O . GLN A 1 120 ? 62.5 -9.68 -37.781 1 20.48 120 GLN A O 1
ATOM 919 N N . SER A 1 121 ? 61.375 -8.227 -38.344 1 23.25 121 SER A N 1
ATOM 920 C CA . SER A 1 121 ? 61.969 -7.582 -37.188 1 23.25 121 SER A CA 1
ATOM 921 C C . SER A 1 121 ? 61.469 -8.211 -35.875 1 23.25 121 SER A C 1
ATOM 923 O O . SER A 1 121 ? 60.344 -8.719 -35.844 1 23.25 121 SER A O 1
ATOM 925 N N . SER A 1 122 ? 62.406 -8.469 -34.906 1 26.66 122 SER A N 1
ATOM 926 C CA . SER A 1 122 ? 62.469 -9.164 -33.625 1 26.66 122 SER A CA 1
ATOM 927 C C . SER A 1 122 ? 61.344 -8.711 -32.688 1 26.66 122 SER A C 1
ATOM 929 O O . SER A 1 122 ? 61.031 -7.523 -32.656 1 26.66 122 SER A O 1
ATOM 931 N N . PRO A 1 123 ? 60.5 -9.688 -32.25 1 26.47 123 PRO A N 1
ATOM 932 C CA . PRO A 1 123 ? 59.281 -9.305 -31.516 1 26.47 123 PRO A CA 1
ATOM 933 C C . PRO A 1 123 ? 59.562 -8.43 -30.297 1 26.47 123 PRO A C 1
ATOM 935 O O . PRO A 1 123 ? 60.531 -8.68 -29.562 1 26.47 123 PRO A O 1
ATOM 938 N N . PRO A 1 124 ? 59.562 -7.082 -30.391 1 25.3 124 PRO A N 1
ATOM 939 C CA . PRO A 1 124 ? 60 -6.316 -29.219 1 25.3 124 PRO A CA 1
ATOM 940 C C . PRO A 1 124 ? 59.531 -6.941 -27.891 1 25.3 124 PRO A C 1
ATOM 942 O O . PRO A 1 124 ? 58.562 -7.711 -27.875 1 25.3 124 PRO A O 1
ATOM 945 N N . ALA A 1 125 ? 60.375 -6.852 -26.781 1 28.44 125 ALA A N 1
ATOM 946 C CA . ALA A 1 125 ? 60.281 -7.344 -25.406 1 28.44 125 ALA A CA 1
ATOM 947 C C . ALA A 1 125 ? 58.906 -7.121 -24.828 1 28.44 125 ALA A C 1
ATOM 949 O O . ALA A 1 125 ? 58.25 -6.098 -25.094 1 28.44 125 ALA A O 1
ATOM 950 N N . ALA A 1 126 ? 58.312 -8.156 -24.266 1 27.91 126 ALA A N 1
ATOM 951 C CA . ALA A 1 126 ? 56.969 -8.297 -23.656 1 27.91 126 ALA A CA 1
ATOM 952 C C . ALA A 1 126 ? 56.688 -7.152 -22.688 1 27.91 126 ALA A C 1
ATOM 954 O O . ALA A 1 126 ? 57.344 -7.047 -21.641 1 27.91 126 ALA A O 1
ATOM 955 N N . GLU A 1 127 ? 56.562 -5.93 -23.094 1 28.41 127 GLU A N 1
ATOM 956 C CA . GLU A 1 127 ? 56.25 -4.887 -22.109 1 28.41 127 GLU A CA 1
ATOM 957 C C . GLU A 1 127 ? 55.344 -5.418 -21.016 1 28.41 127 GLU A C 1
ATOM 959 O O . GLU A 1 127 ? 54.312 -6.066 -21.281 1 28.41 127 GLU A O 1
ATOM 964 N N . GLU A 1 128 ? 55.906 -5.633 -19.812 1 29.92 128 GLU A N 1
ATOM 965 C CA . GLU A 1 128 ? 55.188 -5.969 -18.594 1 29.92 128 GLU A CA 1
ATOM 966 C C . GLU A 1 128 ? 53.875 -5.188 -18.516 1 29.92 128 GLU A C 1
ATOM 968 O O . GLU A 1 128 ? 53.875 -3.965 -18.359 1 29.92 128 GLU A O 1
ATOM 973 N N . HIS A 1 129 ? 52.969 -5.566 -19.281 1 28.47 129 HIS A N 1
ATOM 974 C CA . HIS A 1 129 ? 51.625 -4.969 -19.094 1 28.47 129 HIS A CA 1
ATOM 975 C C . HIS A 1 129 ? 51.281 -4.906 -17.625 1 28.47 129 HIS A C 1
ATOM 977 O O . HIS A 1 129 ? 51.125 -5.945 -16.969 1 28.47 129 HIS A O 1
ATOM 983 N N . HIS A 1 130 ? 51.875 -4.043 -16.891 1 29.38 130 HIS A N 1
ATOM 984 C CA . HIS A 1 130 ? 51.25 -3.738 -15.617 1 29.38 130 HIS A CA 1
ATOM 985 C C . HIS A 1 130 ? 49.719 -3.877 -15.703 1 29.38 130 HIS A C 1
ATOM 987 O O . HIS A 1 130 ? 49.094 -3.205 -16.516 1 29.38 130 HIS A O 1
ATOM 993 N N . LYS A 1 131 ? 49.25 -5.066 -15.5 1 32.44 131 LYS A N 1
ATOM 994 C CA . LYS A 1 131 ? 47.844 -5.219 -15.133 1 32.44 131 LYS A CA 1
ATOM 995 C C . LYS A 1 131 ? 47.344 -4.027 -14.312 1 32.44 131 LYS A C 1
ATOM 997 O O . LYS A 1 131 ? 47.594 -3.969 -13.102 1 32.44 131 LYS A O 1
ATOM 1002 N N . ASP A 1 132 ? 47.5 -2.873 -14.703 1 33.56 132 ASP A N 1
ATOM 1003 C CA . ASP A 1 132 ? 46.719 -1.835 -14.039 1 33.56 132 ASP A CA 1
ATOM 1004 C C . ASP A 1 132 ? 45.344 -2.363 -13.633 1 33.56 132 ASP A C 1
ATOM 1006 O O . ASP A 1 132 ? 44.5 -2.641 -14.484 1 33.56 132 ASP A O 1
ATOM 1010 N N . GLY A 1 133 ? 45.188 -3.244 -12.734 1 36.06 133 GLY A N 1
ATOM 1011 C CA . GLY A 1 133 ? 43.969 -3.709 -12.094 1 36.06 133 GLY A CA 1
ATOM 1012 C C . GLY A 1 133 ? 42.875 -2.656 -12.055 1 36.06 133 GLY A C 1
ATOM 1013 O O . GLY A 1 133 ? 42.75 -1.912 -11.078 1 36.06 133 GLY A O 1
ATOM 1014 N N . HIS A 1 134 ? 42.5 -1.984 -12.969 1 37.47 134 HIS A N 1
ATOM 1015 C CA . HIS A 1 134 ? 41.25 -1.196 -12.977 1 37.47 134 HIS A CA 1
ATOM 1016 C C . HIS A 1 134 ? 40.125 -1.934 -12.266 1 37.47 134 HIS A C 1
ATOM 1018 O O . HIS A 1 134 ? 39.594 -2.912 -12.797 1 37.47 134 HIS A O 1
ATOM 1024 N N . VAL A 1 135 ? 40.156 -2.105 -11.023 1 43 135 VAL A N 1
ATOM 1025 C CA . VAL A 1 135 ? 38.969 -2.51 -10.273 1 43 135 VAL A CA 1
ATOM 1026 C C . VAL A 1 135 ? 37.719 -2.02 -10.984 1 43 135 VAL A C 1
ATOM 1028 O O . VAL A 1 135 ? 37.5 -0.812 -11.109 1 43 135 VAL A O 1
ATOM 1031 N N . LEU A 1 136 ? 37.281 -2.566 -12.062 1 51.03 136 LEU A N 1
ATOM 1032 C CA . LEU A 1 136 ? 36 -2.316 -12.719 1 51.03 136 LEU A CA 1
ATOM 1033 C C . LEU A 1 136 ? 34.938 -1.949 -11.695 1 51.03 136 LEU A C 1
ATOM 1035 O O . LEU A 1 136 ? 34.719 -2.672 -10.711 1 51.03 136 LEU A O 1
ATOM 1039 N N . SER A 1 137 ? 34.656 -0.74 -11.516 1 65.25 137 SER A N 1
ATOM 1040 C CA . SER A 1 137 ? 33.562 -0.232 -10.68 1 65.25 137 SER A CA 1
ATOM 1041 C C . SER A 1 137 ? 32.312 -1.076 -10.836 1 65.25 137 SER A C 1
ATOM 1043 O O . SER A 1 137 ? 31.969 -1.473 -11.953 1 65.25 137 SER A O 1
ATOM 1045 N N . PRO A 1 138 ? 31.781 -1.568 -9.734 1 79.88 138 PRO A N 1
ATOM 1046 C CA . PRO A 1 138 ? 30.578 -2.404 -9.812 1 79.88 138 PRO A CA 1
ATOM 1047 C C . PRO A 1 138 ? 29.469 -1.755 -10.625 1 79.88 138 PRO A C 1
ATOM 1049 O O . PRO A 1 138 ? 29.328 -0.528 -10.625 1 79.88 138 PRO A O 1
ATOM 1052 N N . SER A 1 139 ? 28.875 -2.518 -11.43 1 87.62 139 SER A N 1
ATOM 1053 C CA . SER A 1 139 ? 27.812 -2.041 -12.32 1 87.62 139 SER A CA 1
ATOM 1054 C C . SER A 1 139 ? 26.562 -1.688 -11.531 1 87.62 139 SER A C 1
ATOM 1056 O O . SER A 1 139 ? 26.219 -2.359 -10.555 1 87.62 139 SER A O 1
ATOM 1058 N N . SER A 1 140 ? 25.938 -0.608 -11.938 1 91.12 140 SER A N 1
ATOM 1059 C CA . SER A 1 140 ? 24.703 -0.135 -11.297 1 91.12 140 SER A CA 1
ATOM 1060 C C . SER A 1 140 ? 23.516 -1.019 -11.664 1 91.12 140 SER A C 1
ATOM 1062 O O . SER A 1 140 ? 23.469 -1.572 -12.766 1 91.12 140 SER A O 1
ATOM 1064 N N . LEU A 1 141 ? 22.578 -1.221 -10.75 1 90.94 141 LEU A N 1
ATOM 1065 C CA . LEU A 1 141 ? 21.312 -1.913 -11.016 1 90.94 141 LEU A CA 1
ATOM 1066 C C . LEU A 1 141 ? 20.359 -1.026 -11.812 1 90.94 141 LEU A C 1
ATOM 1068 O O . LEU A 1 141 ? 19.516 -1.526 -12.562 1 90.94 141 LEU A O 1
ATOM 1072 N N . ASP A 1 142 ? 20.5 0.277 -11.711 1 85.25 142 ASP A N 1
ATOM 1073 C CA . ASP A 1 142 ? 19.516 1.229 -12.227 1 85.25 142 ASP A CA 1
ATOM 1074 C C . ASP A 1 142 ? 20.047 1.952 -13.461 1 85.25 142 ASP A C 1
ATOM 1076 O O . ASP A 1 142 ? 19.281 2.504 -14.242 1 85.25 142 ASP A O 1
ATOM 1080 N N . ALA A 1 143 ? 21.297 1.933 -13.68 1 68.69 143 ALA A N 1
ATOM 1081 C CA . ALA A 1 143 ? 21.891 2.836 -14.664 1 68.69 143 ALA A CA 1
ATOM 1082 C C . ALA A 1 143 ? 21.922 2.193 -16.047 1 68.69 143 ALA A C 1
ATOM 1084 O O . ALA A 1 143 ? 22.25 2.854 -17.031 1 68.69 143 ALA A O 1
ATOM 1085 N N . ARG A 1 144 ? 21.5 0.968 -16.172 1 79.19 144 ARG A N 1
ATOM 1086 C CA . ARG A 1 144 ? 21.5 0.356 -17.484 1 79.19 144 ARG A CA 1
ATOM 1087 C C . ARG A 1 144 ? 20.297 0.803 -18.297 1 79.19 144 ARG A C 1
ATOM 1089 O O . ARG A 1 144 ? 19.156 0.434 -17.984 1 79.19 144 ARG A O 1
ATOM 1096 N N . PRO A 1 145 ? 20.547 1.579 -19.312 1 82.12 145 PRO A N 1
ATOM 1097 C CA . PRO A 1 145 ? 19.422 2.094 -20.094 1 82.12 145 PRO A CA 1
ATOM 1098 C C . PRO A 1 145 ? 18.594 0.985 -20.734 1 82.12 145 PRO A C 1
ATOM 1100 O O . PRO A 1 145 ? 19.156 0.004 -21.234 1 82.12 145 PRO A O 1
ATOM 1103 N N . GLY A 1 146 ? 17.375 1.096 -20.641 1 87.44 146 GLY A N 1
ATOM 1104 C CA . GLY A 1 146 ? 16.469 0.167 -21.312 1 87.44 146 GLY A CA 1
ATOM 1105 C C . GLY A 1 146 ? 16.219 -1.092 -20.5 1 87.44 146 GLY A C 1
ATOM 1106 O O . GLY A 1 146 ? 15.625 -2.051 -21 1 87.44 146 GLY A O 1
ATOM 1107 N N . HIS A 1 147 ? 16.766 -1.122 -19.312 1 91.5 147 HIS A N 1
ATOM 1108 C CA . HIS A 1 147 ? 16.547 -2.285 -18.453 1 91.5 147 HIS A CA 1
ATOM 1109 C C . HIS A 1 147 ? 16.016 -1.872 -17.094 1 91.5 147 HIS A C 1
ATOM 1111 O O . HIS A 1 147 ? 16.188 -0.72 -16.672 1 91.5 147 HIS A O 1
ATOM 1117 N N . ASN A 1 148 ? 15.32 -2.723 -16.516 1 93.25 148 ASN A N 1
ATOM 1118 C CA . ASN A 1 148 ? 14.898 -2.525 -15.133 1 93.25 148 ASN A CA 1
ATOM 1119 C C . ASN A 1 148 ? 15.312 -3.693 -14.242 1 93.25 148 ASN A C 1
ATOM 1121 O O . ASN A 1 148 ? 15.508 -4.809 -14.734 1 93.25 148 ASN A O 1
ATOM 1125 N N . ALA A 1 149 ? 15.562 -3.441 -13.031 1 95.56 149 ALA A N 1
ATOM 1126 C CA . ALA A 1 149 ? 15.984 -4.449 -12.062 1 95.56 149 ALA A CA 1
ATOM 1127 C C . ALA A 1 149 ? 14.977 -4.566 -10.922 1 95.56 149 ALA A C 1
ATOM 1129 O O . ALA A 1 149 ? 14.656 -3.576 -10.266 1 95.56 149 ALA A O 1
ATOM 1130 N N . GLN A 1 150 ? 14.43 -5.777 -10.695 1 95.44 150 GLN A N 1
ATOM 1131 C CA . GLN A 1 150 ? 13.477 -6.039 -9.625 1 95.44 150 GLN A CA 1
ATOM 1132 C C . GLN A 1 150 ? 14.023 -7.066 -8.633 1 95.44 150 GLN A C 1
ATOM 1134 O O . GLN A 1 150 ? 14.68 -8.031 -9.031 1 95.44 150 GLN A O 1
ATOM 1139 N N . VAL A 1 151 ? 13.742 -6.844 -7.422 1 96.94 151 VAL A N 1
ATOM 1140 C CA . VAL A 1 151 ? 14.211 -7.781 -6.406 1 96.94 151 VAL A CA 1
ATOM 1141 C C . VAL A 1 151 ? 13.367 -9.055 -6.445 1 96.94 151 VAL A C 1
ATOM 1143 O O . VAL A 1 151 ? 12.148 -8.992 -6.656 1 96.94 151 VAL A O 1
ATOM 1146 N N . ILE A 1 152 ? 13.984 -10.156 -6.324 1 96.56 152 ILE A N 1
ATOM 1147 C CA . ILE A 1 152 ? 13.281 -11.43 -6.258 1 96.56 152 ILE A CA 1
ATOM 1148 C C . ILE A 1 152 ? 12.898 -11.734 -4.809 1 96.56 152 ILE A C 1
ATOM 1150 O O . ILE A 1 152 ? 13.758 -11.773 -3.926 1 96.56 152 ILE A O 1
ATOM 1154 N N . GLY A 1 153 ? 11.648 -11.906 -4.555 1 95.94 153 GLY A N 1
ATOM 1155 C CA . GLY A 1 153 ? 11.125 -12.102 -3.213 1 95.94 153 GLY A CA 1
ATOM 1156 C C . GLY A 1 153 ? 11.398 -13.484 -2.658 1 95.94 153 GLY A C 1
ATOM 1157 O O . GLY A 1 153 ? 11.586 -14.438 -3.418 1 95.94 153 GLY A O 1
ATOM 1158 N N . LEU A 1 154 ? 11.289 -13.648 -1.393 1 95.56 154 LEU A N 1
ATOM 1159 C CA . LEU A 1 154 ? 11.664 -14.875 -0.692 1 95.56 154 LEU A CA 1
ATOM 1160 C C . LEU A 1 154 ? 10.641 -15.977 -0.932 1 95.56 154 LEU A C 1
ATOM 1162 O O . LEU A 1 154 ? 10.992 -17.156 -0.958 1 95.56 154 LEU A O 1
ATOM 1166 N N . SER A 1 155 ? 9.414 -15.57 -1.038 1 95.56 155 SER A N 1
ATOM 1167 C CA . SER A 1 155 ? 8.359 -16.578 -1.214 1 95.56 155 SER A CA 1
ATOM 1168 C C . SER A 1 155 ? 7.883 -16.625 -2.66 1 95.56 155 SER A C 1
ATOM 1170 O O . SER A 1 155 ? 7.035 -17.438 -3.012 1 95.56 155 SER A O 1
ATOM 1172 N N . GLY A 1 156 ? 8.414 -15.875 -3.506 1 91.19 156 GLY A N 1
ATOM 1173 C CA . GLY A 1 156 ? 7.848 -15.578 -4.812 1 91.19 156 GLY A CA 1
ATOM 1174 C C . GLY A 1 156 ? 8.047 -16.688 -5.816 1 91.19 156 GLY A C 1
ATOM 1175 O O . GLY A 1 156 ? 8.352 -17.828 -5.441 1 91.19 156 GLY A O 1
ATOM 1176 N N . GLU A 1 157 ? 7.719 -16.281 -7.043 1 88.62 157 GLU A N 1
ATOM 1177 C CA . GLU A 1 157 ? 7.777 -17.188 -8.18 1 88.62 157 GLU A CA 1
ATOM 1178 C C . GLU A 1 157 ? 9.156 -17.844 -8.289 1 88.62 157 GLU A C 1
ATOM 1180 O O . GLU A 1 157 ? 9.258 -19.062 -8.445 1 88.62 157 GLU A O 1
ATOM 1185 N N . SER A 1 158 ? 10.117 -16.984 -8.18 1 91.19 158 SER A N 1
ATOM 1186 C CA . SER A 1 158 ? 11.484 -17.5 -8.141 1 91.19 158 SER A CA 1
ATOM 1187 C C . SER A 1 158 ? 11.961 -17.719 -6.711 1 91.19 158 SER A C 1
ATOM 1189 O O . SER A 1 158 ? 11.641 -16.922 -5.82 1 91.19 158 SER A O 1
ATOM 1191 N N . ASP A 1 159 ? 12.594 -18.797 -6.496 1 92.69 159 ASP A N 1
ATOM 1192 C CA . ASP A 1 159 ? 13.07 -19.125 -5.156 1 92.69 159 ASP A CA 1
ATOM 1193 C C . ASP A 1 159 ? 14.531 -18.703 -4.98 1 92.69 159 ASP A C 1
ATOM 1195 O O . ASP A 1 159 ? 15.43 -19.344 -5.539 1 92.69 159 ASP A O 1
ATOM 1199 N N . PRO A 1 160 ? 14.734 -17.766 -4.117 1 95.44 160 PRO A N 1
ATOM 1200 C CA . PRO A 1 160 ? 16.109 -17.281 -3.932 1 95.44 160 PRO A CA 1
ATOM 1201 C C . PRO A 1 160 ? 17.047 -18.375 -3.418 1 95.44 160 PRO A C 1
ATOM 1203 O O . PRO A 1 160 ? 18.234 -18.344 -3.705 1 95.44 160 PRO A O 1
ATOM 1206 N N . TYR A 1 161 ? 16.578 -19.312 -2.689 1 94.75 161 TYR A N 1
ATOM 1207 C CA . TYR A 1 161 ? 17.438 -20.359 -2.162 1 94.75 161 TYR A CA 1
ATOM 1208 C C . TYR A 1 161 ? 17.781 -21.375 -3.246 1 94.75 161 TYR A C 1
ATOM 1210 O O . TYR A 1 161 ? 18.859 -21.984 -3.219 1 94.75 161 TYR A O 1
ATOM 1218 N N . LEU A 1 162 ? 16.891 -21.594 -4.148 1 95.25 162 LEU A N 1
ATOM 1219 C CA . LEU A 1 162 ? 17.219 -22.375 -5.336 1 95.25 162 LEU A CA 1
ATOM 1220 C C . LEU A 1 162 ? 18.219 -21.625 -6.211 1 95.25 162 LEU A C 1
ATOM 1222 O O . LEU A 1 162 ? 19.172 -22.219 -6.723 1 95.25 162 LEU A O 1
ATOM 1226 N N . LEU A 1 163 ? 17.984 -20.312 -6.348 1 95.06 163 LEU A N 1
ATOM 1227 C CA . LEU A 1 163 ? 18.859 -19.484 -7.164 1 95.06 163 LEU A CA 1
ATOM 1228 C C . LEU A 1 163 ? 20.281 -19.469 -6.605 1 95.06 163 LEU A C 1
ATOM 1230 O O . LEU A 1 163 ? 21.25 -19.344 -7.359 1 95.06 163 LEU A O 1
ATOM 1234 N N . ASN A 1 164 ? 20.344 -19.609 -5.336 1 93.62 164 ASN A N 1
ATOM 1235 C CA . ASN A 1 164 ? 21.672 -19.625 -4.707 1 93.62 164 ASN A CA 1
ATOM 1236 C C . ASN A 1 164 ? 22.469 -20.859 -5.129 1 93.62 164 ASN A C 1
ATOM 1238 O O . ASN A 1 164 ? 23.688 -20.906 -4.945 1 93.62 164 ASN A O 1
ATOM 1242 N N . LEU A 1 165 ? 21.812 -21.891 -5.645 1 93.94 165 LEU A N 1
ATOM 1243 C CA . LEU A 1 165 ? 22.484 -23.094 -6.148 1 93.94 165 LEU A CA 1
ATOM 1244 C C . LEU A 1 165 ? 22.891 -22.906 -7.605 1 93.94 165 LEU A C 1
ATOM 1246 O O . LEU A 1 165 ? 23.672 -23.719 -8.141 1 93.94 165 LEU A O 1
ATOM 1250 N N . TYR A 1 166 ? 22.422 -21.891 -8.242 1 94.94 166 TYR A N 1
ATOM 1251 C CA . TYR A 1 166 ? 22.781 -21.625 -9.633 1 94.94 166 TYR A CA 1
ATOM 1252 C C . TYR A 1 166 ? 24.234 -21.203 -9.742 1 94.94 166 TYR A C 1
ATOM 1254 O O . TYR A 1 166 ? 24.812 -20.688 -8.781 1 94.94 166 TYR A O 1
ATOM 1262 N N . ARG A 1 167 ? 24.797 -21.422 -10.828 1 94.44 167 ARG A N 1
ATOM 1263 C CA . ARG A 1 167 ? 26.156 -20.984 -11.102 1 94.44 167 ARG A CA 1
ATOM 1264 C C . ARG A 1 167 ? 26.172 -19.594 -11.727 1 94.44 167 ARG A C 1
ATOM 1266 O O . ARG A 1 167 ? 25.516 -19.344 -12.734 1 94.44 167 ARG A O 1
ATOM 1273 N N . PHE A 1 168 ? 26.844 -18.781 -11.047 1 94.31 168 PHE A N 1
ATOM 1274 C CA . PHE A 1 168 ? 26.938 -17.391 -11.508 1 94.31 168 PHE A CA 1
ATOM 1275 C C . PHE A 1 168 ? 28.328 -17.109 -12.07 1 94.31 168 PHE A C 1
ATOM 1277 O O . PHE A 1 168 ? 29.312 -17.719 -11.641 1 94.31 168 PHE A O 1
ATOM 1284 N N . ASP A 1 169 ? 28.422 -16.203 -13 1 91.62 169 ASP A N 1
ATOM 1285 C CA . ASP A 1 169 ? 29.703 -15.852 -13.617 1 91.62 169 ASP A CA 1
ATOM 1286 C C . ASP A 1 169 ? 30.484 -14.867 -12.75 1 91.62 169 ASP A C 1
ATOM 1288 O O . ASP A 1 169 ? 30.141 -14.648 -11.586 1 91.62 169 ASP A O 1
ATOM 1292 N N . ASP A 1 170 ? 31.547 -14.359 -13.242 1 88.56 170 ASP A N 1
ATOM 1293 C CA . ASP A 1 170 ? 32.469 -13.492 -12.492 1 88.56 170 ASP A CA 1
ATOM 1294 C C . ASP A 1 170 ? 31.797 -12.156 -12.172 1 88.56 170 ASP A C 1
ATOM 1296 O O . ASP A 1 170 ? 32.219 -11.461 -11.242 1 88.56 170 ASP A O 1
ATOM 1300 N N . LYS A 1 171 ? 30.797 -11.844 -12.875 1 86.31 171 LYS A N 1
ATOM 1301 C CA . LYS A 1 171 ? 30.062 -10.609 -12.617 1 86.31 171 LYS A CA 1
ATOM 1302 C C . LYS A 1 171 ? 28.844 -10.867 -11.734 1 86.31 171 LYS A C 1
ATOM 1304 O O . LYS A 1 171 ? 27.984 -10 -11.586 1 86.31 171 LYS A O 1
ATOM 1309 N N . ASP A 1 172 ? 28.75 -12.141 -11.227 1 91.81 172 ASP A N 1
ATOM 1310 C CA . ASP A 1 172 ? 27.656 -12.57 -10.367 1 91.81 172 ASP A CA 1
ATOM 1311 C C . ASP A 1 172 ? 26.328 -12.523 -11.117 1 91.81 172 ASP A C 1
ATOM 1313 O O . ASP A 1 172 ? 25.297 -12.133 -10.547 1 91.81 172 ASP A O 1
ATOM 1317 N N . GLU A 1 173 ? 26.422 -12.812 -12.383 1 92.38 173 GLU A N 1
ATOM 1318 C CA . GLU A 1 173 ? 25.234 -12.797 -13.219 1 92.38 173 GLU A CA 1
ATOM 1319 C C . GLU A 1 173 ? 24.969 -14.164 -13.844 1 92.38 173 GLU A C 1
ATOM 1321 O O . GLU A 1 173 ? 25.906 -14.922 -14.102 1 92.38 173 GLU A O 1
ATOM 1326 N N . CYS A 1 174 ? 23.75 -14.492 -13.859 1 93.88 174 CYS A N 1
ATOM 1327 C CA . CYS A 1 174 ? 23.25 -15.656 -14.578 1 93.88 174 CYS A CA 1
ATOM 1328 C C . CYS A 1 174 ? 22.328 -15.242 -15.719 1 93.88 174 CYS A C 1
ATOM 1330 O O . CYS A 1 174 ? 21.281 -14.648 -15.484 1 93.88 174 CYS A O 1
ATOM 1332 N N . ARG A 1 175 ? 22.703 -15.609 -16.938 1 89.25 175 ARG A N 1
ATOM 1333 C CA . ARG A 1 175 ? 22 -15.07 -18.094 1 89.25 175 ARG A CA 1
ATOM 1334 C C . ARG A 1 175 ? 21.094 -16.109 -18.719 1 89.25 175 ARG A C 1
ATOM 1336 O O . ARG A 1 175 ? 21.453 -17.281 -18.844 1 89.25 175 ARG A O 1
ATOM 1343 N N . PHE A 1 176 ? 19.891 -15.734 -18.938 1 86.38 176 PHE A N 1
ATOM 1344 C CA . PHE A 1 176 ? 18.922 -16.438 -19.766 1 86.38 176 PHE A CA 1
ATOM 1345 C C . PHE A 1 176 ? 18.594 -15.625 -21.016 1 86.38 176 PHE A C 1
ATOM 1347 O O . PHE A 1 176 ? 19.031 -14.484 -21.156 1 86.38 176 PHE A O 1
ATOM 1354 N N . PRO A 1 177 ? 17.953 -16.094 -22.016 1 77.81 177 PRO A N 1
ATOM 1355 C CA . PRO A 1 177 ? 17.719 -15.359 -23.266 1 77.81 177 PRO A CA 1
ATOM 1356 C C . PRO A 1 177 ? 17.031 -14.016 -23.031 1 77.81 177 PRO A C 1
ATOM 1358 O O . PRO A 1 177 ? 17.391 -13.023 -23.688 1 77.81 177 PRO A O 1
ATOM 1361 N N . GLN A 1 178 ? 16.125 -13.977 -22.141 1 78.25 178 GLN A N 1
ATOM 1362 C CA . GLN A 1 178 ? 15.414 -12.703 -22.016 1 78.25 178 GLN A CA 1
ATOM 1363 C C . GLN A 1 178 ? 15.523 -12.148 -20.594 1 78.25 178 GLN A C 1
ATOM 1365 O O . GLN A 1 178 ? 14.82 -11.203 -20.234 1 78.25 178 GLN A O 1
ATOM 1370 N N . LEU A 1 179 ? 16.281 -12.664 -19.828 1 84.5 179 LEU A N 1
ATOM 1371 C CA . LEU A 1 179 ? 16.391 -12.203 -18.438 1 84.5 179 LEU A CA 1
ATOM 1372 C C . LEU A 1 179 ? 17.75 -12.555 -17.859 1 84.5 179 LEU A C 1
ATOM 1374 O O . LEU A 1 179 ? 18.438 -13.438 -18.375 1 84.5 179 LEU A O 1
ATOM 1378 N N . GLN A 1 180 ? 18.172 -11.727 -17.062 1 91.62 180 GLN A N 1
ATOM 1379 C CA . GLN A 1 180 ? 19.391 -11.961 -16.297 1 91.62 180 GLN A CA 1
ATOM 1380 C C . GLN A 1 180 ? 19.141 -11.867 -14.797 1 91.62 180 GLN A C 1
ATOM 1382 O O . GLN A 1 180 ? 18.297 -11.07 -14.359 1 91.62 180 GLN A O 1
ATOM 1387 N N . ILE A 1 181 ? 19.781 -12.727 -14.094 1 95.06 181 ILE A N 1
ATOM 1388 C CA . ILE A 1 181 ? 19.688 -12.695 -12.641 1 95.06 181 ILE A CA 1
ATOM 1389 C C . ILE A 1 181 ? 21.016 -12.281 -12.039 1 95.06 181 ILE A C 1
ATOM 1391 O O . ILE A 1 181 ? 22.062 -12.828 -12.406 1 95.06 181 ILE A O 1
ATOM 1395 N N . ARG A 1 182 ? 20.984 -11.289 -11.273 1 95.75 182 ARG A N 1
ATOM 1396 C CA . ARG A 1 182 ? 22.188 -10.82 -10.594 1 95.75 182 ARG A CA 1
ATOM 1397 C C . ARG A 1 182 ? 22.172 -11.211 -9.117 1 95.75 182 ARG A C 1
ATOM 1399 O O . ARG A 1 182 ? 21.172 -11.008 -8.43 1 95.75 182 ARG A O 1
ATOM 1406 N N . ASN A 1 183 ? 23.234 -11.805 -8.688 1 96.19 183 ASN A N 1
ATOM 1407 C CA . ASN A 1 183 ? 23.375 -12.227 -7.297 1 96.19 183 ASN A CA 1
ATOM 1408 C C . ASN A 1 183 ? 24.062 -11.156 -6.453 1 96.19 183 ASN A C 1
ATOM 1410 O O . ASN A 1 183 ? 25.203 -10.781 -6.73 1 96.19 183 ASN A O 1
ATOM 1414 N N . MET A 1 184 ? 23.406 -10.664 -5.402 1 95.19 184 MET A N 1
ATOM 1415 C CA . MET A 1 184 ? 23.953 -9.625 -4.539 1 95.19 184 MET A CA 1
ATOM 1416 C C . MET A 1 184 ? 24.562 -10.227 -3.279 1 95.19 184 MET A C 1
ATOM 1418 O O . MET A 1 184 ? 25.047 -9.5 -2.406 1 95.19 184 MET A O 1
ATOM 1422 N N . GLY A 1 185 ? 24.453 -11.461 -3.227 1 92.12 185 GLY A N 1
ATOM 1423 C CA . GLY A 1 185 ? 25.062 -12.148 -2.09 1 92.12 185 GLY A CA 1
ATOM 1424 C C . GLY A 1 185 ? 24.047 -12.5 -1.009 1 92.12 185 GLY A C 1
ATOM 1425 O O . GLY A 1 185 ? 22.844 -12.344 -1.2 1 92.12 185 GLY A O 1
ATOM 1426 N N . MET A 1 186 ? 24.578 -13.094 0.056 1 90 186 MET A N 1
ATOM 1427 C CA . MET A 1 186 ? 23.766 -13.508 1.205 1 90 186 MET A CA 1
ATOM 1428 C C . MET A 1 186 ? 24.109 -12.664 2.434 1 90 186 MET A C 1
ATOM 1430 O O . MET A 1 186 ? 25.266 -12.578 2.832 1 90 186 MET A O 1
ATOM 1434 N N . ASP A 1 187 ? 23.062 -12 2.855 1 87.62 187 ASP A N 1
ATOM 1435 C CA . ASP A 1 187 ? 23.203 -11.188 4.062 1 87.62 187 ASP A CA 1
ATOM 1436 C C . ASP A 1 187 ? 22.625 -11.906 5.277 1 87.62 187 ASP A C 1
ATOM 1438 O O . ASP A 1 187 ? 21.406 -11.891 5.492 1 87.62 187 ASP A O 1
ATOM 1442 N N . ASP A 1 188 ? 23.469 -12.438 6.109 1 89.75 188 ASP A N 1
ATOM 1443 C CA . ASP A 1 188 ? 23.078 -13.102 7.352 1 89.75 188 ASP A CA 1
ATOM 1444 C C . ASP A 1 188 ? 22 -14.148 7.098 1 89.75 188 ASP A C 1
ATOM 1446 O O . ASP A 1 188 ? 20.938 -14.117 7.715 1 89.75 188 ASP A O 1
ATOM 1450 N N . GLY A 1 189 ? 22.203 -14.977 6.145 1 90.31 189 GLY A N 1
ATOM 1451 C CA . GLY A 1 189 ? 21.328 -16.109 5.863 1 90.31 189 GLY A CA 1
ATOM 1452 C C . GLY A 1 189 ? 20.219 -15.766 4.887 1 90.31 189 GLY A C 1
ATOM 1453 O O . GLY A 1 189 ? 19.422 -16.641 4.508 1 90.31 189 GLY A O 1
ATOM 1454 N N . VAL A 1 190 ? 20.125 -14.578 4.426 1 94.31 190 VAL A N 1
ATOM 1455 C CA . VAL A 1 190 ? 19.062 -14.164 3.506 1 94.31 190 VAL A CA 1
ATOM 1456 C C . VAL A 1 190 ? 19.672 -13.82 2.148 1 94.31 190 VAL A C 1
ATOM 1458 O O . VAL A 1 190 ? 20.375 -12.82 2.012 1 94.31 190 VAL A O 1
ATOM 1461 N N . PRO A 1 191 ? 19.438 -14.656 1.161 1 95.75 191 PRO A N 1
ATOM 1462 C CA . PRO A 1 191 ? 19.953 -14.359 -0.177 1 95.75 191 PRO A CA 1
ATOM 1463 C C . PRO A 1 191 ? 19.203 -13.219 -0.863 1 95.75 191 PRO A C 1
ATOM 1465 O O . PRO A 1 191 ? 17.984 -13.109 -0.707 1 95.75 191 PRO A O 1
ATOM 1468 N N . VAL A 1 192 ? 19.906 -12.43 -1.58 1 96.38 192 VAL A N 1
ATOM 1469 C CA . VAL A 1 192 ? 19.297 -11.328 -2.314 1 96.38 192 VAL A CA 1
ATOM 1470 C C . VAL A 1 192 ? 19.656 -11.422 -3.793 1 96.38 192 VAL A C 1
ATOM 1472 O O . VAL A 1 192 ? 20.828 -11.484 -4.148 1 96.38 192 VAL A O 1
ATOM 1475 N N . HIS A 1 193 ? 18.688 -11.523 -4.672 1 96.88 193 HIS A N 1
ATOM 1476 C CA . HIS A 1 193 ? 18.859 -11.562 -6.117 1 96.88 193 HIS A CA 1
ATOM 1477 C C . HIS A 1 193 ? 18 -10.523 -6.812 1 96.88 193 HIS A C 1
ATOM 1479 O O . HIS A 1 193 ? 16.922 -10.164 -6.312 1 96.88 193 HIS A O 1
ATOM 1485 N N . PHE A 1 194 ? 18.469 -10.016 -7.891 1 96.5 194 PHE A N 1
ATOM 1486 C CA . PHE A 1 194 ? 17.688 -9.102 -8.727 1 96.5 194 PHE A CA 1
ATOM 1487 C C . PHE A 1 194 ? 17.5 -9.68 -10.125 1 96.5 194 PHE A C 1
ATOM 1489 O O . PHE A 1 194 ? 18.406 -10.297 -10.68 1 96.5 194 PHE A O 1
ATOM 1496 N N . MET A 1 195 ? 16.328 -9.594 -10.57 1 94.94 195 MET A N 1
ATOM 1497 C CA . MET A 1 195 ? 16.031 -9.938 -11.961 1 94.94 195 MET A CA 1
ATOM 1498 C C . MET A 1 195 ? 16.141 -8.711 -12.867 1 94.94 195 MET A C 1
ATOM 1500 O O . MET A 1 195 ? 15.461 -7.711 -12.656 1 94.94 195 MET A O 1
ATOM 1504 N N . ILE A 1 196 ? 17.047 -8.75 -13.797 1 93.81 196 ILE A N 1
ATOM 1505 C CA . ILE A 1 196 ? 17.25 -7.676 -14.758 1 93.81 196 ILE A CA 1
ATOM 1506 C C . ILE A 1 196 ? 16.609 -8.039 -16.094 1 93.81 196 ILE A C 1
ATOM 1508 O O . ILE A 1 196 ? 16.906 -9.078 -16.672 1 93.81 196 ILE A O 1
ATOM 1512 N N . GLN A 1 197 ? 15.727 -7.25 -16.484 1 91.31 197 GLN A N 1
ATOM 1513 C CA . GLN A 1 197 ? 14.992 -7.527 -17.719 1 91.31 197 GLN A CA 1
ATOM 1514 C C . GLN A 1 197 ? 14.984 -6.312 -18.641 1 91.31 197 GLN A C 1
ATOM 1516 O O . GLN A 1 197 ? 15.055 -5.172 -18.172 1 91.31 197 GLN A O 1
ATOM 1521 N N . SER A 1 198 ? 14.852 -6.605 -19.938 1 90.56 198 SER A N 1
ATOM 1522 C CA . SER A 1 198 ? 14.695 -5.531 -20.922 1 90.56 198 SER A CA 1
ATOM 1523 C C . SER A 1 198 ? 13.328 -4.875 -20.812 1 90.56 198 SER A C 1
ATOM 1525 O O . SER A 1 198 ? 12.312 -5.562 -20.672 1 90.56 198 SER A O 1
ATOM 1527 N N . ASN A 1 199 ? 13.266 -3.596 -20.906 1 90.19 199 ASN A N 1
ATOM 1528 C CA . ASN A 1 199 ? 12.008 -2.861 -20.844 1 90.19 199 ASN A CA 1
ATOM 1529 C C . ASN A 1 199 ? 11.109 -3.205 -22.031 1 90.19 199 ASN A C 1
ATOM 1531 O O . ASN A 1 199 ? 9.891 -3.023 -21.969 1 90.19 199 ASN A O 1
ATOM 1535 N N . SER A 1 200 ? 11.664 -3.689 -23.078 1 88.31 200 SER A N 1
ATOM 1536 C CA . SER A 1 200 ? 10.906 -4.023 -24.281 1 88.31 200 SER A CA 1
ATOM 1537 C C . SER A 1 200 ? 9.93 -5.164 -24.016 1 88.31 200 SER A C 1
ATOM 1539 O O . SER A 1 200 ? 8.914 -5.289 -24.703 1 88.31 200 SER A O 1
ATOM 1541 N N . LEU A 1 201 ? 10.234 -5.961 -23 1 86.31 201 LEU A N 1
ATOM 1542 C CA . LEU A 1 201 ? 9.359 -7.074 -22.656 1 86.31 201 LEU A CA 1
ATOM 1543 C C . LEU A 1 201 ? 8.008 -6.574 -22.156 1 86.31 201 LEU A C 1
ATOM 1545 O O . LEU A 1 201 ? 7.008 -7.293 -22.219 1 86.31 201 LEU A O 1
ATOM 1549 N N . ALA A 1 202 ? 8.023 -5.352 -21.625 1 87.75 202 ALA A N 1
ATOM 1550 C CA . ALA A 1 202 ? 6.797 -4.77 -21.094 1 87.75 202 ALA A CA 1
ATOM 1551 C C . ALA A 1 202 ? 6.129 -3.85 -22.109 1 87.75 202 ALA A C 1
ATOM 1553 O O . ALA A 1 202 ? 5.184 -3.129 -21.766 1 87.75 202 ALA A O 1
ATOM 1554 N N . SER A 1 203 ? 6.496 -3.834 -23.328 1 83.38 203 SER A N 1
ATOM 1555 C CA . SER A 1 203 ? 6 -2.9 -24.328 1 83.38 203 SER A CA 1
ATOM 1556 C C . SER A 1 203 ? 4.512 -3.1 -24.578 1 83.38 203 SER A C 1
ATOM 1558 O O . SER A 1 203 ? 3.789 -2.141 -24.859 1 83.38 203 SER A O 1
ATOM 1560 N N . ASN A 1 204 ? 4.031 -4.352 -24.359 1 82.31 204 ASN A N 1
ATOM 1561 C CA . ASN A 1 204 ? 2.625 -4.641 -24.625 1 82.31 204 ASN A CA 1
ATOM 1562 C C . ASN A 1 204 ? 1.819 -4.734 -23.328 1 82.31 204 ASN A C 1
ATOM 1564 O O . ASN A 1 204 ? 0.649 -5.121 -23.344 1 82.31 204 ASN A O 1
ATOM 1568 N N . ALA A 1 205 ? 2.504 -4.383 -22.297 1 84.19 205 ALA A N 1
ATOM 1569 C CA . ALA A 1 205 ? 1.824 -4.508 -21.016 1 84.19 205 ALA A CA 1
ATOM 1570 C C . ALA A 1 205 ? 0.732 -3.453 -20.859 1 84.19 205 ALA A C 1
ATOM 1572 O O . ALA A 1 205 ? 0.875 -2.33 -21.344 1 84.19 205 ALA A O 1
ATOM 1573 N N . LYS A 1 206 ? -0.386 -3.846 -20.297 1 82.12 206 LYS A N 1
ATOM 1574 C CA . LYS A 1 206 ? -1.51 -2.957 -20.016 1 82.12 206 LYS A CA 1
ATOM 1575 C C . LYS A 1 206 ? -1.729 -2.809 -18.516 1 82.12 206 LYS A C 1
ATOM 1577 O O . LYS A 1 206 ? -1.515 -3.754 -17.75 1 82.12 206 LYS A O 1
ATOM 1582 N N . PRO A 1 207 ? -2.109 -1.622 -18.062 1 81 207 PRO A N 1
ATOM 1583 C CA . PRO A 1 207 ? -2.508 -0.426 -18.812 1 81 207 PRO A CA 1
ATOM 1584 C C . PRO A 1 207 ? -1.32 0.299 -19.438 1 81 207 PRO A C 1
ATOM 1586 O O . PRO A 1 207 ? -0.219 0.285 -18.875 1 81 207 PRO A O 1
ATOM 1589 N N . GLY A 1 208 ? -1.51 0.79 -20.562 1 76 208 GLY A N 1
ATOM 1590 C CA . GLY A 1 208 ? -0.459 1.472 -21.312 1 76 208 GLY A CA 1
ATOM 1591 C C . GLY A 1 208 ? -0.384 2.955 -21 1 76 208 GLY A C 1
ATOM 1592 O O . GLY A 1 208 ? -0.741 3.391 -19.906 1 76 208 GLY A O 1
ATOM 1593 N N . ASP A 1 209 ? 0.085 3.641 -22 1 70.44 209 ASP A N 1
ATOM 1594 C CA . ASP A 1 209 ? 0.324 5.074 -21.859 1 70.44 209 ASP A CA 1
ATOM 1595 C C . ASP A 1 209 ? -0.988 5.836 -21.703 1 70.44 209 ASP A C 1
ATOM 1597 O O . ASP A 1 209 ? -2.027 5.41 -22.219 1 70.44 209 ASP A O 1
ATOM 1601 N N . LEU A 1 210 ? -0.893 6.789 -20.891 1 70.88 210 LEU A N 1
ATOM 1602 C CA . LEU A 1 210 ? -2.051 7.629 -20.609 1 70.88 210 LEU A CA 1
ATOM 1603 C C . LEU A 1 210 ? -2.221 8.703 -21.672 1 70.88 210 LEU A C 1
ATOM 1605 O O . LEU A 1 210 ? -2.275 9.898 -21.359 1 70.88 210 LEU A O 1
ATOM 1609 N N . GLY A 1 211 ? -2.066 8.344 -22.953 1 71.44 211 GLY A N 1
ATOM 1610 C CA . GLY A 1 211 ? -2.412 9.266 -24.031 1 71.44 211 GLY A CA 1
ATOM 1611 C C . GLY A 1 211 ? -1.201 9.906 -24.672 1 71.44 211 GLY A C 1
ATOM 1612 O O . GLY A 1 211 ? -1.295 10.445 -25.781 1 71.44 211 GLY A O 1
ATOM 1613 N N . MET A 1 212 ? -0.029 9.992 -23.922 1 83.56 212 MET A N 1
ATOM 1614 C CA . MET A 1 212 ? 1.177 10.594 -24.484 1 83.56 212 MET A CA 1
ATOM 1615 C C . MET A 1 212 ? 2.371 9.656 -24.344 1 83.56 212 MET A C 1
ATOM 1617 O O . MET A 1 212 ? 2.531 9 -23.312 1 83.56 212 MET A O 1
ATOM 1621 N N . SER A 1 213 ? 3.18 9.711 -25.328 1 87.06 213 SER A N 1
ATOM 1622 C CA . SER A 1 213 ? 4.414 8.93 -25.266 1 87.06 213 SER A CA 1
ATOM 1623 C C . SER A 1 213 ? 5.48 9.656 -24.453 1 87.06 213 SER A C 1
ATOM 1625 O O . SER A 1 213 ? 5.371 10.859 -24.203 1 87.06 213 SER A O 1
ATOM 1627 N N . GLU A 1 214 ? 6.469 8.961 -24.047 1 86.69 214 GLU A N 1
ATOM 1628 C CA . GLU A 1 214 ? 7.566 9.547 -23.281 1 86.69 214 GLU A CA 1
ATOM 1629 C C . GLU A 1 214 ? 8.273 10.633 -24.078 1 86.69 214 GLU A C 1
ATOM 1631 O O . GLU A 1 214 ? 8.695 11.656 -23.531 1 86.69 214 GLU A O 1
ATOM 1636 N N . ALA A 1 215 ? 8.453 10.383 -25.375 1 90.38 215 ALA A N 1
ATOM 1637 C CA . ALA A 1 215 ? 9.109 11.352 -26.25 1 90.38 215 ALA A CA 1
ATOM 1638 C C . ALA A 1 215 ? 8.289 12.633 -26.359 1 90.38 215 ALA A C 1
ATOM 1640 O O . ALA A 1 215 ? 8.852 13.734 -26.375 1 90.38 215 ALA A O 1
ATOM 1641 N N . ASP A 1 216 ? 7.051 12.492 -26.391 1 94.12 216 ASP A N 1
ATOM 1642 C CA . ASP A 1 216 ? 6.168 13.656 -26.469 1 94.12 216 ASP A CA 1
ATOM 1643 C C . ASP A 1 216 ? 6.211 14.461 -25.172 1 94.12 216 ASP A C 1
ATOM 1645 O O . ASP A 1 216 ? 6.191 15.688 -25.203 1 94.12 216 ASP A O 1
ATOM 1649 N N . ILE A 1 217 ? 6.227 13.727 -24.078 1 94.44 217 ILE A N 1
ATOM 1650 C CA . ILE A 1 217 ? 6.281 14.375 -22.766 1 94.44 217 ILE A CA 1
ATOM 1651 C C . ILE A 1 217 ? 7.586 15.164 -22.641 1 94.44 217 ILE A C 1
ATOM 1653 O O . ILE A 1 217 ? 7.582 16.312 -22.203 1 94.44 217 ILE A O 1
ATOM 1657 N N . ARG A 1 218 ? 8.664 14.617 -23.078 1 94.81 218 ARG A N 1
ATOM 1658 C CA . ARG A 1 218 ? 9.961 15.289 -23.031 1 94.81 218 ARG A CA 1
ATOM 1659 C C . ARG A 1 218 ? 9.953 16.547 -23.906 1 94.81 218 ARG A C 1
ATOM 1661 O O . ARG A 1 218 ? 10.477 17.578 -23.5 1 94.81 218 ARG A O 1
ATOM 1668 N N . ALA A 1 219 ? 9.383 16.422 -25.047 1 96.19 219 ALA A N 1
ATOM 1669 C CA . ALA A 1 219 ? 9.305 17.562 -25.969 1 96.19 219 ALA A CA 1
ATOM 1670 C C . ALA A 1 219 ? 8.5 18.703 -25.344 1 96.19 219 ALA A C 1
ATOM 1672 O O . ALA A 1 219 ? 8.859 19.875 -25.5 1 96.19 219 ALA A O 1
ATOM 1673 N N . GLU A 1 220 ? 7.449 18.297 -24.719 1 96.31 220 GLU A N 1
ATOM 1674 C CA . GLU A 1 220 ? 6.621 19.328 -24.094 1 96.31 220 GLU A CA 1
ATOM 1675 C C . GLU A 1 220 ? 7.352 20.016 -22.953 1 96.31 220 GLU A C 1
ATOM 1677 O O . GLU A 1 220 ? 7.266 21.234 -22.781 1 96.31 220 GLU A O 1
ATOM 1682 N N . ILE A 1 221 ? 8.07 19.234 -22.141 1 96.75 221 ILE A N 1
ATOM 1683 C CA . ILE A 1 221 ? 8.836 19.797 -21.031 1 96.75 221 ILE A CA 1
ATOM 1684 C C . ILE A 1 221 ? 9.898 20.75 -21.547 1 96.75 221 ILE A C 1
ATOM 1686 O O . ILE A 1 221 ? 10.07 21.859 -21.016 1 96.75 221 ILE A O 1
ATOM 1690 N N . THR A 1 222 ? 10.586 20.391 -22.609 1 95.19 222 THR A N 1
ATOM 1691 C CA . THR A 1 222 ? 11.633 21.219 -23.203 1 95.19 222 THR A CA 1
ATOM 1692 C C . THR A 1 222 ? 11.039 22.484 -23.797 1 95.19 222 THR A C 1
ATOM 1694 O O . THR A 1 222 ? 11.68 23.531 -23.812 1 95.19 222 THR A O 1
ATOM 1697 N N . GLY A 1 223 ? 9.859 22.344 -24.297 1 94.62 223 GLY A N 1
ATOM 1698 C CA . GLY A 1 223 ? 9.164 23.516 -24.828 1 94.62 223 GLY A CA 1
ATOM 1699 C C . GLY A 1 223 ? 8.742 24.484 -23.75 1 94.62 223 GLY A C 1
ATOM 1700 O O . GLY A 1 223 ? 8.719 25.703 -23.969 1 94.62 223 GLY A O 1
ATOM 1701 N N . MET A 1 224 ? 8.43 23.984 -22.578 1 94.88 224 MET A N 1
ATOM 1702 C CA . MET A 1 224 ? 7.973 24.797 -21.453 1 94.88 224 MET A CA 1
ATOM 1703 C C . MET A 1 224 ? 9.156 25.453 -20.75 1 94.88 224 MET A C 1
ATOM 1705 O O . MET A 1 224 ? 9.055 26.594 -20.297 1 94.88 224 MET A O 1
ATOM 1709 N N . VAL A 1 225 ? 10.219 24.703 -20.641 1 95.12 225 VAL A N 1
ATOM 1710 C CA . VAL A 1 225 ? 11.398 25.156 -19.906 1 95.12 225 VAL A CA 1
ATOM 1711 C C . VAL A 1 225 ? 12.641 24.984 -20.766 1 95.12 225 VAL A C 1
ATOM 1713 O O . VAL A 1 225 ? 13.078 23.859 -21.031 1 95.12 225 VAL A O 1
ATOM 1716 N N . SER A 1 226 ? 13.25 26.109 -21.109 1 92.38 226 SER A N 1
ATOM 1717 C CA . SER A 1 226 ? 14.469 26.031 -21.906 1 92.38 226 SER A CA 1
ATOM 1718 C C . SER A 1 226 ? 15.625 25.453 -21.094 1 92.38 226 SER A C 1
ATOM 1720 O O . SER A 1 226 ? 15.57 25.422 -19.875 1 92.38 226 SER A O 1
ATOM 1722 N N . ASP A 1 227 ? 16.688 25.016 -21.719 1 92.12 227 ASP A N 1
ATOM 1723 C CA . ASP A 1 227 ? 17.812 24.359 -21.078 1 92.12 227 ASP A CA 1
ATOM 1724 C C . ASP A 1 227 ? 18.5 25.297 -20.078 1 92.12 227 ASP A C 1
ATOM 1726 O O . ASP A 1 227 ? 18.891 24.859 -18.984 1 92.12 227 ASP A O 1
ATOM 1730 N N . ASP A 1 228 ? 18.625 26.5 -20.484 1 90.81 228 ASP A N 1
ATOM 1731 C CA . ASP A 1 228 ? 19.281 27.453 -19.594 1 90.81 228 ASP A CA 1
ATOM 1732 C C . ASP A 1 228 ? 18.453 27.672 -18.328 1 90.81 228 ASP A C 1
ATOM 1734 O O . ASP A 1 228 ? 19 27.703 -17.219 1 90.81 228 ASP A O 1
ATOM 1738 N N . VAL A 1 229 ? 17.203 27.875 -18.531 1 92.44 229 VAL A N 1
ATOM 1739 C CA . VAL A 1 229 ? 16.312 28.047 -17.391 1 92.44 229 VAL A CA 1
ATOM 1740 C C . VAL A 1 229 ? 16.312 26.766 -16.531 1 92.44 229 VAL A C 1
ATOM 1742 O O . VAL A 1 229 ? 16.281 26.844 -15.305 1 92.44 229 VAL A O 1
ATOM 1745 N N . GLY A 1 230 ? 16.312 25.609 -17.203 1 94.81 230 GLY A N 1
ATOM 1746 C CA . GLY A 1 230 ? 16.312 24.344 -16.516 1 94.81 230 GLY A CA 1
ATOM 1747 C C . GLY A 1 230 ? 17.516 24.156 -15.594 1 94.81 230 GLY A C 1
ATOM 1748 O O . GLY A 1 230 ? 17.359 23.688 -14.461 1 94.81 230 GLY A O 1
ATOM 1749 N N . LYS A 1 231 ? 18.641 24.531 -16.047 1 93.44 231 LYS A N 1
ATOM 1750 C CA . LYS A 1 231 ? 19.844 24.422 -15.227 1 93.44 231 LYS A CA 1
ATOM 1751 C C . LYS A 1 231 ? 19.734 25.281 -13.969 1 93.44 231 LYS A C 1
ATOM 1753 O O . LYS A 1 231 ? 20.156 24.859 -12.891 1 93.44 231 LYS A O 1
ATOM 1758 N N . ARG A 1 232 ? 19.172 26.422 -14.117 1 93.12 232 ARG A N 1
ATOM 1759 C CA . ARG A 1 232 ? 19 27.328 -12.984 1 93.12 232 ARG A CA 1
ATOM 1760 C C . ARG A 1 232 ? 17.984 26.781 -12 1 93.12 232 ARG A C 1
ATOM 1762 O O . ARG A 1 232 ? 18.156 26.906 -10.781 1 93.12 232 ARG A O 1
ATOM 1769 N N . LEU A 1 233 ? 16.922 26.188 -12.562 1 94.88 233 LEU A N 1
ATOM 1770 C CA . LEU A 1 233 ? 15.906 25.594 -11.695 1 94.88 233 LEU A CA 1
ATOM 1771 C C . LEU A 1 233 ? 16.484 24.422 -10.914 1 94.88 233 LEU A C 1
ATOM 1773 O O . LEU A 1 233 ? 16.156 24.234 -9.734 1 94.88 233 LEU A O 1
ATOM 1777 N N . ILE A 1 234 ? 17.312 23.625 -11.539 1 94.75 234 ILE A N 1
ATOM 1778 C CA . ILE A 1 234 ? 17.969 22.516 -10.867 1 94.75 234 ILE A CA 1
ATOM 1779 C C . ILE A 1 234 ? 18.859 23.031 -9.742 1 94.75 234 ILE A C 1
ATOM 1781 O O . ILE A 1 234 ? 18.891 22.453 -8.648 1 94.75 234 ILE A O 1
ATOM 1785 N N . ASN A 1 235 ? 19.547 24.141 -9.984 1 91.75 235 ASN A N 1
ATOM 1786 C CA . ASN A 1 235 ? 20.375 24.734 -8.945 1 91.75 235 ASN A CA 1
ATOM 1787 C C . ASN A 1 235 ? 19.531 25.219 -7.77 1 91.75 235 ASN A C 1
ATOM 1789 O O . ASN A 1 235 ? 19.938 25.094 -6.617 1 91.75 235 ASN A O 1
ATOM 1793 N N . LEU A 1 236 ? 18.422 25.812 -8.117 1 93.25 236 LEU A N 1
ATOM 1794 C CA . LEU A 1 236 ? 17.516 26.234 -7.059 1 93.25 236 LEU A CA 1
ATOM 1795 C C . LEU A 1 236 ? 16.984 25.047 -6.277 1 93.25 236 LEU A C 1
ATOM 1797 O O . LEU A 1 236 ? 16.75 25.141 -5.066 1 93.25 236 LEU A O 1
ATOM 1801 N N . PHE A 1 237 ? 16.781 23.922 -6.953 1 94.81 237 PHE A N 1
ATOM 1802 C CA . PHE A 1 237 ? 16.344 22.703 -6.281 1 94.81 237 PHE A CA 1
ATOM 1803 C C . PHE A 1 237 ? 17.375 22.266 -5.238 1 94.81 237 PHE A C 1
ATOM 1805 O O . PHE A 1 237 ? 17 21.906 -4.121 1 94.81 237 PHE A O 1
ATOM 1812 N N . TRP A 1 238 ? 18.656 22.344 -5.586 1 91.38 238 TRP A N 1
ATOM 1813 C CA . TRP A 1 238 ? 19.734 21.953 -4.691 1 91.38 238 TRP A CA 1
ATOM 1814 C C . TRP A 1 238 ? 19.781 22.859 -3.461 1 91.38 238 TRP A C 1
ATOM 1816 O O . TRP A 1 238 ? 20.125 22.406 -2.367 1 91.38 238 TRP A O 1
ATOM 1826 N N . ARG A 1 239 ? 19.312 24.031 -3.627 1 90.31 239 ARG A N 1
ATOM 1827 C CA . ARG A 1 239 ? 19.453 25.016 -2.568 1 90.31 239 ARG A CA 1
ATOM 1828 C C . ARG A 1 239 ? 18.25 25 -1.627 1 90.31 239 ARG A C 1
ATOM 1830 O O . ARG A 1 239 ? 18.406 25.141 -0.413 1 90.31 239 ARG A O 1
ATOM 1837 N N . TYR A 1 240 ? 17.109 24.797 -2.182 1 92.94 240 TYR A N 1
ATOM 1838 C CA . TYR A 1 240 ? 15.93 25.109 -1.373 1 92.94 240 TYR A CA 1
ATOM 1839 C C . TYR A 1 240 ? 15.102 23.859 -1.105 1 92.94 240 TYR A C 1
ATOM 1841 O O . TYR A 1 240 ? 14.25 23.844 -0.218 1 92.94 240 TYR A O 1
ATOM 1849 N N . VAL A 1 241 ? 15.305 22.734 -1.835 1 94.19 241 VAL A N 1
ATOM 1850 C CA . VAL A 1 241 ? 14.484 21.531 -1.651 1 94.19 241 VAL A CA 1
ATOM 1851 C C . VAL A 1 241 ? 15.359 20.391 -1.15 1 94.19 241 VAL A C 1
ATOM 1853 O O . VAL A 1 241 ? 15.055 19.766 -0.127 1 94.19 241 VAL A O 1
ATOM 1856 N N . GLN A 1 242 ? 16.469 20.141 -1.755 1 92.38 242 GLN A N 1
ATOM 1857 C CA . GLN A 1 242 ? 17.359 19 -1.531 1 92.38 242 GLN A CA 1
ATOM 1858 C C . GLN A 1 242 ? 17.812 18.938 -0.075 1 92.38 242 GLN A C 1
ATOM 1860 O O . GLN A 1 242 ? 17.938 17.844 0.491 1 92.38 242 GLN A O 1
ATOM 1865 N N . PRO A 1 243 ? 18.047 20 0.597 1 91 243 PRO A N 1
ATOM 1866 C CA . PRO A 1 243 ? 18.516 19.922 1.981 1 91 243 PRO A CA 1
ATOM 1867 C C . PRO A 1 243 ? 17.484 19.344 2.928 1 91 243 PRO A C 1
ATOM 1869 O O . PRO A 1 243 ? 17.828 18.781 3.971 1 91 243 PRO A O 1
ATOM 1872 N N . TYR A 1 244 ? 16.281 19.5 2.58 1 94.12 244 TYR A N 1
ATOM 1873 C CA . TYR A 1 244 ? 15.195 19.047 3.455 1 94.12 244 TYR A CA 1
ATOM 1874 C C . TYR A 1 244 ? 14.617 17.719 2.984 1 94.12 244 TYR A C 1
ATOM 1876 O O . TYR A 1 244 ? 14.086 16.953 3.785 1 94.12 244 TYR A O 1
ATOM 1884 N N . PHE A 1 245 ? 14.664 17.531 1.686 1 95.69 245 PHE A N 1
ATOM 1885 C CA . PHE A 1 245 ? 14.125 16.312 1.087 1 95.69 245 PHE A CA 1
ATOM 1886 C C . PHE A 1 245 ? 15.07 15.758 0.03 1 95.69 245 PHE A C 1
ATOM 1888 O O . PHE A 1 245 ? 14.789 15.836 -1.168 1 95.69 245 PHE A O 1
ATOM 1895 N N . PRO A 1 246 ? 16.109 15.047 0.491 1 95.44 246 PRO A N 1
ATOM 1896 C CA . PRO A 1 246 ? 17.219 14.648 -0.38 1 95.44 246 PRO A CA 1
ATOM 1897 C C . PRO A 1 246 ? 16.953 13.359 -1.143 1 95.44 246 PRO A C 1
ATOM 1899 O O . PRO A 1 246 ? 17.641 12.359 -0.948 1 95.44 246 PRO A O 1
ATOM 1902 N N . VAL A 1 247 ? 16.125 13.391 -2.107 1 96.25 247 VAL A N 1
ATOM 1903 C CA . VAL A 1 247 ? 15.727 12.188 -2.832 1 96.25 247 VAL A CA 1
ATOM 1904 C C . VAL A 1 247 ? 16.469 12.117 -4.16 1 96.25 247 VAL A C 1
ATOM 1906 O O . VAL A 1 247 ? 16.344 11.141 -4.906 1 96.25 247 VAL A O 1
ATOM 1909 N N . VAL A 1 248 ? 17.234 13.133 -4.516 1 93.88 248 VAL A N 1
ATOM 1910 C CA . VAL A 1 248 ? 18.031 13.125 -5.738 1 93.88 248 VAL A CA 1
ATOM 1911 C C . VAL A 1 248 ? 19.516 13.086 -5.395 1 93.88 248 VAL A C 1
ATOM 1913 O O . VAL A 1 248 ? 19.953 13.719 -4.43 1 93.88 248 VAL A O 1
ATOM 1916 N N . SER A 1 249 ? 20.297 12.367 -6.129 1 90 249 SER A N 1
ATOM 1917 C CA . SER A 1 249 ? 21.734 12.25 -5.871 1 90 249 SER A CA 1
ATOM 1918 C C . SER A 1 249 ? 22.5 13.391 -6.516 1 90 249 SER A C 1
ATOM 1920 O O . SER A 1 249 ? 22.594 13.477 -7.742 1 90 249 SER A O 1
ATOM 1922 N N . VAL A 1 250 ? 23.094 14.148 -5.738 1 87.12 250 VAL A N 1
ATOM 1923 C CA . VAL A 1 250 ? 23.906 15.258 -6.227 1 87.12 250 VAL A CA 1
ATOM 1924 C C . VAL A 1 250 ? 25.156 14.711 -6.918 1 87.12 250 VAL A C 1
ATOM 1926 O O . VAL A 1 250 ? 25.531 15.188 -7.992 1 87.12 250 VAL A O 1
ATOM 1929 N N . GLU A 1 251 ? 25.703 13.703 -6.289 1 84.19 251 GLU A N 1
ATOM 1930 C CA . GLU A 1 251 ? 26.922 13.086 -6.82 1 84.19 251 GLU A CA 1
ATOM 1931 C C . GLU A 1 251 ? 26.688 12.531 -8.227 1 84.19 251 GLU A C 1
ATOM 1933 O O . GLU A 1 251 ? 27.484 12.781 -9.133 1 84.19 251 GLU A O 1
ATOM 1938 N N . PHE A 1 252 ? 25.688 11.867 -8.352 1 85.19 252 PHE A N 1
ATOM 1939 C CA . PHE A 1 252 ? 25.375 11.273 -9.641 1 85.19 252 PHE A CA 1
ATOM 1940 C C . PHE A 1 252 ? 25.062 12.359 -10.672 1 85.19 252 PHE A C 1
ATOM 1942 O O . PHE A 1 252 ? 25.5 12.273 -11.82 1 85.19 252 PHE A O 1
ATOM 1949 N N . THR A 1 253 ? 24.328 13.383 -10.297 1 85.06 253 THR A N 1
ATOM 1950 C CA . THR A 1 253 ? 23.922 14.445 -11.211 1 85.06 253 THR A CA 1
ATOM 1951 C C . THR A 1 253 ? 25.125 15.266 -11.664 1 85.06 253 THR A C 1
ATOM 1953 O O . THR A 1 253 ? 25.219 15.633 -12.836 1 85.06 253 THR A O 1
ATOM 1956 N N . LEU A 1 254 ? 26 15.492 -10.773 1 82.12 254 LEU A N 1
ATOM 1957 C CA . LEU A 1 254 ? 27.156 16.312 -11.109 1 82.12 254 LEU A CA 1
ATOM 1958 C C . LEU A 1 254 ? 28.188 15.5 -11.883 1 82.12 254 LEU A C 1
ATOM 1960 O O . LEU A 1 254 ? 28.719 15.961 -12.898 1 82.12 254 LEU A O 1
ATOM 1964 N N . ARG A 1 255 ? 28.391 14.297 -11.477 1 80 255 ARG A N 1
ATOM 1965 C CA . ARG A 1 255 ? 29.5 13.523 -12.016 1 80 255 ARG A CA 1
ATOM 1966 C C . ARG A 1 255 ? 29.078 12.75 -13.258 1 80 255 ARG A C 1
ATOM 1968 O O . ARG A 1 255 ? 29.844 12.648 -14.227 1 80 255 ARG A O 1
ATOM 1975 N N . GLU A 1 256 ? 27.906 12.266 -13.117 1 77.5 256 GLU A N 1
ATOM 1976 C CA . GLU A 1 256 ? 27.531 11.344 -14.18 1 77.5 256 GLU A CA 1
ATOM 1977 C C . GLU A 1 256 ? 26.75 12.062 -15.289 1 77.5 256 GLU A C 1
ATOM 1979 O O . GLU A 1 256 ? 26.938 11.773 -16.469 1 77.5 256 GLU A O 1
ATOM 1984 N N . ILE A 1 257 ? 25.906 13.008 -14.898 1 78.31 257 ILE A N 1
ATOM 1985 C CA . ILE A 1 257 ? 25.078 13.609 -15.938 1 78.31 257 ILE A CA 1
ATOM 1986 C C . ILE A 1 257 ? 25.422 15.086 -16.094 1 78.31 257 ILE A C 1
ATOM 1988 O O . ILE A 1 257 ? 24.828 15.781 -16.922 1 78.31 257 ILE A O 1
ATOM 1992 N N . HIS A 1 258 ? 26.312 15.664 -15.414 1 81.12 258 HIS A N 1
ATOM 1993 C CA . HIS A 1 258 ? 26.859 17 -15.539 1 81.12 258 HIS A CA 1
ATOM 1994 C C . HIS A 1 258 ? 25.781 18.062 -15.422 1 81.12 258 HIS A C 1
ATOM 1996 O O . HIS A 1 258 ? 25.781 19.062 -16.156 1 81.12 258 HIS A O 1
ATOM 2002 N N . SER A 1 259 ? 24.797 17.766 -14.758 1 80.56 259 SER A N 1
ATOM 2003 C CA . SER A 1 259 ? 23.688 18.656 -14.445 1 80.56 259 SER A CA 1
ATOM 2004 C C . SER A 1 259 ? 22.953 19.094 -15.719 1 80.56 259 SER A C 1
ATOM 2006 O O . SER A 1 259 ? 22.406 20.188 -15.781 1 80.56 259 SER A O 1
ATOM 2008 N N . GLU A 1 260 ? 23.031 18.25 -16.672 1 90.31 260 GLU A N 1
ATOM 2009 C CA . GLU A 1 260 ? 22.297 18.516 -17.906 1 90.31 260 GLU A CA 1
ATOM 2010 C C . GLU A 1 260 ? 20.844 18.094 -17.797 1 90.31 260 GLU A C 1
ATOM 2012 O O . GLU A 1 260 ? 20.562 16.922 -17.547 1 90.31 260 GLU A O 1
ATOM 2017 N N . PRO A 1 261 ? 19.953 19.016 -18 1 92.44 261 PRO A N 1
ATOM 2018 C CA . PRO A 1 261 ? 18.531 18.688 -17.859 1 92.44 261 PRO A CA 1
ATOM 2019 C C . PRO A 1 261 ? 18.109 17.547 -18.781 1 92.44 261 PRO A C 1
ATOM 2021 O O . PRO A 1 261 ? 17.266 16.719 -18.406 1 92.44 261 PRO A O 1
ATOM 2024 N N . SER A 1 262 ? 18.703 17.422 -19.922 1 89.94 262 SER A N 1
ATOM 2025 C CA . SER A 1 262 ? 18.312 16.422 -20.906 1 89.94 262 SER A CA 1
ATOM 2026 C C . SER A 1 262 ? 18.672 15.016 -20.438 1 89.94 262 SER A 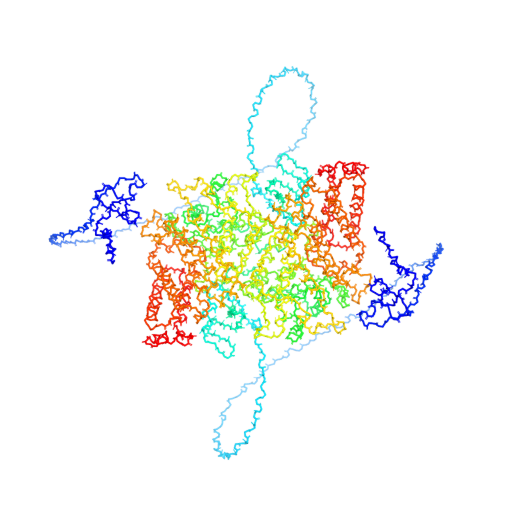C 1
ATOM 2028 O O . SER A 1 262 ? 18.125 14.031 -20.938 1 89.94 262 SER A O 1
ATOM 2030 N N . ALA A 1 263 ? 19.516 14.961 -19.5 1 89.69 263 ALA A N 1
ATOM 2031 C CA . ALA A 1 263 ? 19.984 13.664 -19.047 1 89.69 263 ALA A CA 1
ATOM 2032 C C . ALA A 1 263 ? 19.078 13.102 -17.938 1 89.69 263 ALA A C 1
ATOM 2034 O O . ALA A 1 263 ? 19.125 11.914 -17.641 1 89.69 263 ALA A O 1
ATOM 2035 N N . PHE A 1 264 ? 18.234 13.93 -17.375 1 92.69 264 PHE A N 1
ATOM 2036 C CA . PHE A 1 264 ? 17.281 13.469 -16.375 1 92.69 264 PHE A CA 1
ATOM 2037 C C . PHE A 1 264 ? 16.125 12.727 -17.031 1 92.69 264 PHE A C 1
ATOM 2039 O O . PHE A 1 264 ? 15.695 13.086 -18.125 1 92.69 264 PHE A O 1
ATOM 2046 N N . PRO A 1 265 ? 15.688 11.656 -16.375 1 93.06 265 PRO A N 1
ATOM 2047 C CA . PRO A 1 265 ? 14.398 11.141 -16.859 1 93.06 265 PRO A CA 1
ATOM 2048 C C . PRO A 1 265 ? 13.305 12.211 -16.859 1 93.06 265 PRO A C 1
ATOM 2050 O O . PRO A 1 265 ? 13.242 13.039 -15.945 1 93.06 265 PRO A O 1
ATOM 2053 N N . ALA A 1 266 ? 12.438 12.195 -17.828 1 95.44 266 ALA A N 1
ATOM 2054 C CA . ALA A 1 266 ? 11.438 13.242 -18.047 1 95.44 266 ALA A CA 1
ATOM 2055 C C . ALA A 1 266 ? 10.547 13.406 -16.812 1 95.44 266 ALA A C 1
ATOM 2057 O O . ALA A 1 266 ? 10.211 14.531 -16.422 1 95.44 266 ALA A O 1
ATOM 2058 N N . SER A 1 267 ? 10.102 12.289 -16.234 1 96.62 267 SER A N 1
ATOM 2059 C CA . SER A 1 267 ? 9.219 12.344 -15.078 1 96.62 267 SER A CA 1
ATOM 2060 C C . SER A 1 267 ? 9.883 13.078 -13.914 1 96.62 267 SER A C 1
ATOM 2062 O O . SER A 1 267 ? 9.289 13.992 -13.336 1 96.62 267 SER A O 1
ATOM 2064 N N . LEU A 1 268 ? 11.086 12.742 -13.617 1 97.25 268 LEU A N 1
ATOM 2065 C CA . LEU A 1 268 ? 11.82 13.336 -12.5 1 97.25 268 LEU A CA 1
ATOM 2066 C C . LEU A 1 268 ? 12.125 14.805 -12.766 1 97.25 268 LEU A C 1
ATOM 2068 O O . LEU A 1 268 ? 11.992 15.641 -11.867 1 97.25 268 LEU A O 1
ATOM 2072 N N . LEU A 1 269 ? 12.516 15.094 -14.008 1 97.31 269 LEU A N 1
ATOM 2073 C CA . LEU A 1 269 ? 12.844 16.469 -14.375 1 97.31 269 LEU A CA 1
ATOM 2074 C C . LEU A 1 269 ? 11.641 17.391 -14.203 1 97.31 269 LEU A C 1
ATOM 2076 O O . LEU A 1 269 ? 11.766 18.469 -13.641 1 97.31 269 LEU A O 1
ATOM 2080 N N . ALA A 1 270 ? 10.5 16.938 -14.688 1 98 270 ALA A N 1
ATOM 2081 C CA . ALA A 1 270 ? 9.281 17.734 -14.57 1 98 270 ALA A CA 1
ATOM 2082 C C . ALA A 1 270 ? 8.93 17.984 -13.102 1 98 270 ALA A C 1
ATOM 2084 O O . ALA A 1 270 ? 8.508 19.094 -12.742 1 98 270 ALA A O 1
ATOM 2085 N N . ALA A 1 271 ? 9.055 16.984 -12.25 1 98.12 271 ALA A N 1
ATOM 2086 C CA . ALA A 1 271 ? 8.766 17.125 -10.828 1 98.12 271 ALA A CA 1
ATOM 2087 C C . ALA A 1 271 ? 9.727 18.109 -10.164 1 98.12 271 ALA A C 1
ATOM 2089 O O . ALA A 1 271 ? 9.32 18.922 -9.328 1 98.12 271 ALA A O 1
ATOM 2090 N N . ILE A 1 272 ? 11.031 18 -10.547 1 97.56 272 ILE A N 1
ATOM 2091 C CA . ILE A 1 272 ? 12.031 18.906 -10.008 1 97.56 272 ILE A CA 1
ATOM 2092 C C . ILE A 1 272 ? 11.688 20.344 -10.383 1 97.56 272 ILE A C 1
ATOM 2094 O O . ILE A 1 272 ? 11.672 21.234 -9.531 1 97.56 272 ILE A O 1
ATOM 2098 N N . TYR A 1 273 ? 11.391 20.562 -11.656 1 97.31 273 TYR A N 1
ATOM 2099 C CA . TYR A 1 273 ? 11.016 21.906 -12.117 1 97.31 273 TYR A CA 1
ATOM 2100 C C . TYR A 1 273 ? 9.797 22.406 -11.359 1 97.31 273 TYR A C 1
ATOM 2102 O O . TYR A 1 273 ? 9.781 23.547 -10.883 1 97.31 273 TYR A O 1
ATOM 2110 N N . GLY A 1 274 ? 8.781 21.547 -11.203 1 96.69 274 GLY A N 1
ATOM 2111 C CA . GLY A 1 274 ? 7.562 21.953 -10.523 1 96.69 274 GLY A CA 1
ATOM 2112 C C . GLY A 1 274 ? 7.801 22.422 -9.102 1 96.69 274 GLY A C 1
ATOM 2113 O O . GLY A 1 274 ? 7.23 23.422 -8.664 1 96.69 274 GLY A O 1
ATOM 2114 N N . HIS A 1 275 ? 8.625 21.797 -8.367 1 96.94 275 HIS A N 1
ATOM 2115 C CA . HIS A 1 275 ? 8.859 22.094 -6.957 1 96.94 275 HIS A CA 1
ATOM 2116 C C . HIS A 1 275 ? 9.789 23.297 -6.793 1 96.94 275 HIS A C 1
ATOM 2118 O O . HIS A 1 275 ? 9.875 23.875 -5.707 1 96.94 275 HIS A O 1
ATOM 2124 N N . THR A 1 276 ? 10.477 23.672 -7.84 1 95.75 276 THR A N 1
ATOM 2125 C CA . THR A 1 276 ? 11.477 24.719 -7.727 1 95.75 276 THR A CA 1
ATOM 2126 C C . THR A 1 276 ? 10.898 26.062 -8.172 1 95.75 276 THR A C 1
ATOM 2128 O O . THR A 1 276 ? 11.414 27.125 -7.801 1 95.75 276 THR A O 1
ATOM 2131 N N . LEU A 1 277 ? 9.836 26.047 -8.898 1 93.56 277 LEU A N 1
ATOM 2132 C CA . LEU A 1 277 ? 9.242 27.25 -9.469 1 93.56 277 LEU A CA 1
ATOM 2133 C C . LEU A 1 277 ? 8.914 28.25 -8.375 1 93.56 277 LEU A C 1
ATOM 2135 O O . LEU A 1 277 ? 9.094 29.469 -8.555 1 93.56 277 LEU A O 1
ATOM 2139 N N . PRO A 1 278 ? 8.422 27.812 -7.223 1 90.88 278 PRO A N 1
ATOM 2140 C CA . PRO A 1 278 ? 8.141 28.781 -6.16 1 90.88 278 PRO A CA 1
ATOM 2141 C C . PRO A 1 278 ? 9.383 29.562 -5.723 1 90.88 278 PRO A C 1
ATOM 2143 O O . PRO A 1 278 ? 9.266 30.641 -5.129 1 90.88 278 PRO A O 1
ATOM 2146 N N . PHE A 1 279 ? 10.547 29.078 -6.012 1 92.88 279 PHE A N 1
ATOM 2147 C CA . PHE A 1 279 ? 11.789 29.703 -5.59 1 92.88 279 PHE A CA 1
ATOM 2148 C C . PHE A 1 279 ? 12.422 30.5 -6.738 1 92.88 279 PHE A C 1
ATOM 2150 O O . PHE A 1 279 ? 13.578 30.906 -6.652 1 92.88 279 PHE A O 1
ATOM 2157 N N . TRP A 1 280 ? 11.695 30.656 -7.773 1 90.94 280 TRP A N 1
ATOM 2158 C CA . TRP A 1 280 ? 12.102 31.344 -9 1 90.94 280 TRP A CA 1
ATOM 2159 C C . TRP A 1 280 ? 12.703 32.719 -8.695 1 90.94 280 TRP A C 1
ATOM 2161 O O . TRP A 1 280 ? 13.703 33.094 -9.305 1 90.94 280 TRP A O 1
ATOM 2171 N N . VAL A 1 281 ? 12.219 33.406 -7.73 1 88.69 281 VAL A N 1
ATOM 2172 C CA . VAL A 1 281 ? 12.547 34.781 -7.422 1 88.69 281 VAL A CA 1
ATOM 2173 C C . VAL A 1 281 ? 13.938 34.844 -6.805 1 88.69 281 VAL A C 1
ATOM 2175 O O . VAL A 1 281 ? 14.57 35.906 -6.801 1 88.69 281 VAL A O 1
ATOM 2178 N N . PHE A 1 282 ? 14.438 33.781 -6.336 1 89.88 282 PHE A N 1
ATOM 2179 C CA . PHE A 1 282 ? 15.711 33.781 -5.625 1 89.88 282 PHE A CA 1
ATOM 2180 C C . PHE A 1 282 ? 16.875 33.594 -6.59 1 89.88 282 PHE A C 1
ATOM 2182 O O . PHE A 1 282 ? 18.031 33.594 -6.172 1 89.88 282 PHE A O 1
ATOM 2189 N N . ASP A 1 283 ? 16.547 33.406 -7.812 1 90.12 283 ASP A N 1
ATOM 2190 C CA . ASP A 1 283 ? 17.562 33.406 -8.852 1 90.12 283 ASP A CA 1
ATOM 2191 C C . ASP A 1 283 ? 17.656 34.781 -9.547 1 90.12 283 ASP A C 1
ATOM 2193 O O . ASP A 1 283 ? 16.656 35.25 -10.086 1 90.12 283 ASP A O 1
ATOM 2197 N N . ASP A 1 284 ? 18.797 35.312 -9.703 1 87.5 284 ASP A N 1
ATOM 2198 C CA . ASP A 1 284 ? 18.984 36.656 -10.188 1 87.5 284 ASP A CA 1
ATOM 2199 C C . ASP A 1 284 ? 18.562 36.812 -11.648 1 87.5 284 ASP A C 1
ATOM 2201 O O . ASP A 1 284 ? 17.969 37.812 -12.039 1 87.5 284 ASP A O 1
ATOM 2205 N N . LYS A 1 285 ? 18.844 35.875 -12.391 1 87.12 285 LYS A N 1
ATOM 2206 C CA . LYS A 1 285 ? 18.531 35.938 -13.82 1 87.12 285 LYS A CA 1
ATOM 2207 C C . LYS A 1 285 ? 17.062 35.656 -14.086 1 87.12 285 LYS A C 1
ATOM 2209 O O . LYS A 1 285 ? 16.453 36.281 -14.938 1 87.12 285 LYS A O 1
ATOM 2214 N N . LEU A 1 286 ? 16.547 34.688 -13.414 1 87.31 286 LEU A N 1
ATOM 2215 C CA . LEU A 1 286 ? 15.156 34.281 -13.633 1 87.31 286 LEU A CA 1
ATOM 2216 C C . LEU A 1 286 ? 14.211 35.406 -13.164 1 87.31 286 LEU A C 1
ATOM 2218 O O . LEU A 1 286 ? 13.164 35.625 -13.773 1 87.31 286 LEU A O 1
ATOM 2222 N N . CYS A 1 287 ? 14.562 36.031 -12.117 1 82.88 287 CYS A N 1
ATOM 2223 C CA . CYS A 1 287 ? 13.711 37.062 -11.562 1 82.88 287 CYS A CA 1
ATOM 2224 C C . CYS A 1 287 ? 13.656 38.281 -12.492 1 82.88 287 CYS A C 1
ATOM 2226 O O . CYS A 1 287 ? 12.656 39 -12.508 1 82.88 287 CYS A O 1
ATOM 2228 N N . ALA A 1 288 ? 14.672 38.5 -13.234 1 79.31 288 ALA A N 1
ATOM 2229 C CA . ALA A 1 288 ? 14.758 39.656 -14.125 1 79.31 288 ALA A CA 1
ATOM 2230 C C . ALA A 1 288 ? 13.977 39.438 -15.414 1 79.31 288 ALA A C 1
ATOM 2232 O O . ALA A 1 288 ? 13.477 40.375 -16.016 1 79.31 288 ALA A O 1
ATOM 2233 N N . ASP A 1 289 ? 13.969 38.25 -15.789 1 64.88 289 ASP A N 1
ATOM 2234 C CA . ASP A 1 289 ? 13.289 37.938 -17.047 1 64.88 289 ASP A CA 1
ATOM 2235 C C . ASP A 1 289 ? 11.773 38 -16.875 1 64.88 289 ASP A C 1
ATOM 2237 O O . ASP A 1 289 ? 11.234 37.469 -15.898 1 64.88 289 ASP A O 1
ATOM 2241 N N . VAL A 1 290 ? 11.156 39.094 -17.391 1 56.84 290 VAL A N 1
ATOM 2242 C CA . VAL A 1 290 ? 9.703 39.281 -17.375 1 56.84 290 VAL A CA 1
ATOM 2243 C C . VAL A 1 290 ? 9.031 38 -17.844 1 56.84 290 VAL A C 1
ATOM 2245 O O . VAL A 1 290 ? 8.68 37.844 -19.016 1 56.84 290 VAL A O 1
ATOM 2248 N N . TYR A 1 291 ? 9.641 36.906 -17.656 1 60.91 291 TYR A N 1
ATOM 2249 C CA . TYR A 1 291 ? 9.188 35.594 -18.172 1 60.91 291 TYR A CA 1
ATOM 2250 C C . TYR A 1 291 ? 8.078 35.031 -17.297 1 60.91 291 TYR A C 1
ATOM 2252 O O . TYR A 1 291 ? 8.102 35.188 -16.062 1 60.91 291 TYR A O 1
ATOM 2260 N N . THR A 1 292 ? 7.039 34.938 -17.953 1 74.44 292 THR A N 1
ATOM 2261 C CA . THR A 1 292 ? 5.949 34.188 -17.344 1 74.44 292 THR A CA 1
ATOM 2262 C C . THR A 1 292 ? 6.391 32.75 -17.016 1 74.44 292 THR A C 1
ATOM 2264 O O . THR A 1 292 ? 6.73 31.984 -17.906 1 74.44 292 THR A O 1
ATOM 2267 N N . PRO A 1 293 ? 6.531 32.5 -15.75 1 83.75 293 PRO A N 1
ATOM 2268 C CA . PRO A 1 293 ? 6.934 31.141 -15.367 1 83.75 293 PRO A CA 1
ATOM 2269 C C . PRO A 1 293 ? 6.004 30.078 -15.938 1 83.75 293 PRO A C 1
ATOM 2271 O O . PRO A 1 293 ? 4.824 30.344 -16.172 1 83.75 293 PRO A O 1
ATOM 2274 N N . PRO A 1 294 ? 6.621 28.969 -16.297 1 90.06 294 PRO A N 1
ATOM 2275 C CA . PRO A 1 294 ? 5.781 27.859 -16.766 1 90.06 294 PRO A CA 1
ATOM 2276 C C . PRO A 1 294 ? 4.758 27.422 -15.727 1 90.06 294 PRO A C 1
ATOM 2278 O O . PRO A 1 294 ? 4.883 27.75 -14.547 1 90.06 294 PRO A O 1
ATOM 2281 N N . SER A 1 295 ? 3.744 26.75 -16.203 1 91.81 295 SER A N 1
ATOM 2282 C CA . SER A 1 295 ? 2.705 26.266 -15.305 1 91.81 295 SER A CA 1
ATOM 2283 C C . SER A 1 295 ? 3.211 25.094 -14.461 1 91.81 295 SER A C 1
ATOM 2285 O O . SER A 1 295 ? 3.514 24.016 -14.992 1 91.81 295 SER A O 1
ATOM 2287 N N . ALA A 1 296 ? 3.279 25.25 -13.203 1 93.12 296 ALA A N 1
ATOM 2288 C CA . ALA A 1 296 ? 3.674 24.172 -12.312 1 93.12 296 ALA A CA 1
ATOM 2289 C C . ALA A 1 296 ? 2.695 23 -12.398 1 93.12 296 ALA A C 1
ATOM 2291 O O . ALA A 1 296 ? 3.104 21.844 -12.367 1 93.12 296 ALA A O 1
ATOM 2292 N N . ASP A 1 297 ? 1.442 23.312 -12.555 1 92 297 ASP A N 1
ATOM 2293 C CA . ASP A 1 297 ? 0.41 22.281 -12.633 1 92 297 ASP A CA 1
ATOM 2294 C C . ASP A 1 297 ? 0.619 21.391 -13.844 1 92 297 ASP A C 1
ATOM 2296 O O . ASP A 1 297 ? 0.468 20.172 -13.758 1 92 297 ASP A O 1
ATOM 2300 N N . ARG A 1 298 ? 0.912 22.031 -14.906 1 93.94 298 ARG A N 1
ATOM 2301 C CA . ARG A 1 298 ? 1.135 21.25 -16.109 1 93.94 298 ARG A CA 1
ATOM 2302 C C . ARG A 1 298 ? 2.385 20.375 -15.977 1 93.94 298 ARG A C 1
ATOM 2304 O O . ARG A 1 298 ? 2.404 19.234 -16.438 1 93.94 298 ARG A O 1
ATOM 2311 N N . LEU A 1 299 ? 3.436 20.922 -15.398 1 96.25 299 LEU A N 1
ATOM 2312 C CA . LEU A 1 299 ? 4.656 20.156 -15.18 1 96.25 299 LEU A CA 1
ATOM 2313 C C . LEU A 1 299 ? 4.379 18.922 -14.32 1 96.25 299 LEU A C 1
ATOM 2315 O O . LEU A 1 299 ? 4.859 17.828 -14.617 1 96.25 299 LEU A O 1
ATOM 2319 N N . PHE A 1 300 ? 3.604 19.078 -13.289 1 95.88 300 PHE A N 1
ATOM 2320 C CA . PHE A 1 300 ? 3.264 17.953 -12.43 1 95.88 300 PHE A CA 1
ATOM 2321 C C . PHE A 1 300 ? 2.4 16.953 -13.172 1 95.88 300 PHE A C 1
ATOM 2323 O O . PHE A 1 300 ? 2.518 15.742 -12.945 1 95.88 300 PHE A O 1
ATOM 2330 N N . GLU A 1 301 ? 1.544 17.422 -14.008 1 93.19 301 GLU A N 1
ATOM 2331 C CA . GLU A 1 301 ? 0.742 16.531 -14.828 1 93.19 301 GLU A CA 1
ATOM 2332 C C . GLU A 1 301 ? 1.625 15.68 -15.742 1 93.19 301 GLU A C 1
ATOM 2334 O O . GLU A 1 301 ? 1.396 14.477 -15.891 1 93.19 301 GLU A O 1
ATOM 2339 N N . LEU A 1 302 ? 2.564 16.344 -16.359 1 94.75 302 LEU A N 1
ATOM 2340 C CA . LEU A 1 302 ? 3.5 15.633 -17.219 1 94.75 302 LEU A CA 1
ATOM 2341 C C . LEU A 1 302 ? 4.336 14.641 -16.422 1 94.75 302 LEU A C 1
ATOM 2343 O O . LEU A 1 302 ? 4.59 13.523 -16.891 1 94.75 302 LEU A O 1
ATOM 2347 N N . ALA A 1 303 ? 4.793 15.039 -15.219 1 96.38 303 ALA A N 1
ATOM 2348 C CA . ALA A 1 303 ? 5.547 14.141 -14.344 1 96.38 303 ALA A CA 1
ATOM 2349 C C . ALA A 1 303 ? 4.738 12.891 -14.023 1 96.38 303 ALA A C 1
ATOM 2351 O O . ALA A 1 303 ? 5.258 11.773 -14.078 1 96.38 303 ALA A O 1
ATOM 2352 N N . TRP A 1 304 ? 3.455 13.078 -13.75 1 93.94 304 TRP A N 1
ATOM 2353 C CA . TRP A 1 304 ? 2.564 11.977 -13.406 1 93.94 304 TRP A CA 1
ATOM 2354 C C . TRP A 1 304 ? 2.375 11.039 -14.594 1 93.94 304 TRP A C 1
ATOM 2356 O O . TRP A 1 304 ? 2.504 9.82 -14.461 1 93.94 304 TRP A O 1
ATOM 2366 N N . MET A 1 305 ? 2.121 11.57 -15.695 1 91.88 305 MET A N 1
ATOM 2367 C CA . MET A 1 305 ? 1.895 10.773 -16.891 1 91.88 305 MET A CA 1
ATOM 2368 C C . MET A 1 305 ? 3.135 9.961 -17.25 1 91.88 305 MET A C 1
ATOM 2370 O O . MET A 1 305 ? 3.029 8.789 -17.625 1 91.88 305 MET A O 1
ATOM 2374 N N . ALA A 1 306 ? 4.219 10.602 -17.094 1 93.62 306 ALA A N 1
ATOM 2375 C CA . ALA A 1 306 ? 5.473 9.914 -17.406 1 93.62 306 ALA A CA 1
ATOM 2376 C C . ALA A 1 306 ? 5.766 8.828 -16.375 1 93.62 306 ALA A C 1
ATOM 2378 O O . ALA A 1 306 ? 6.258 7.75 -16.719 1 93.62 306 ALA A O 1
ATOM 2379 N N . ALA A 1 307 ? 5.484 9.086 -15.156 1 94.44 307 ALA A N 1
ATOM 2380 C CA . ALA A 1 307 ? 5.797 8.148 -14.078 1 94.44 307 ALA A CA 1
ATOM 2381 C C . ALA A 1 307 ? 4.914 6.906 -14.164 1 94.44 307 ALA A C 1
ATOM 2383 O O . ALA A 1 307 ? 5.387 5.785 -13.977 1 94.44 307 ALA A O 1
ATOM 2384 N N . VAL A 1 308 ? 3.652 7.062 -14.422 1 91.44 308 VAL A N 1
ATOM 2385 C CA . VAL A 1 308 ? 2.707 5.953 -14.43 1 91.44 308 VAL A CA 1
ATOM 2386 C C . VAL A 1 308 ? 3.072 4.969 -15.539 1 91.44 308 VAL A C 1
ATOM 2388 O O . VAL A 1 308 ? 2.945 3.754 -15.367 1 91.44 308 VAL A O 1
ATOM 2391 N N . SER A 1 309 ? 3.537 5.465 -16.562 1 88.69 309 SER A N 1
ATOM 2392 C CA . SER A 1 309 ? 3.955 4.605 -17.672 1 88.69 309 SER A CA 1
ATOM 2393 C C . SER A 1 309 ? 5.141 3.732 -17.266 1 88.69 309 SER A C 1
ATOM 2395 O O . SER A 1 309 ? 5.379 2.684 -17.875 1 88.69 309 SER A O 1
ATOM 2397 N N . GLN A 1 310 ? 5.836 4.168 -16.266 1 92.75 310 GLN A N 1
ATOM 2398 C CA . GLN A 1 310 ? 7.039 3.463 -15.828 1 92.75 310 GLN A CA 1
ATOM 2399 C C . GLN A 1 310 ? 6.727 2.471 -14.711 1 92.75 310 GLN A C 1
ATOM 2401 O O . GLN A 1 310 ? 7.617 1.769 -14.227 1 92.75 310 GLN A O 1
ATOM 2406 N N . PHE A 1 311 ? 5.48 2.303 -14.383 1 95.44 311 PHE A N 1
ATOM 2407 C CA . PHE A 1 311 ? 5.121 1.375 -13.312 1 95.44 311 PHE A CA 1
ATOM 2408 C C . PHE A 1 311 ? 5.379 -0.066 -13.742 1 95.44 311 PHE A C 1
ATOM 2410 O O . PHE A 1 311 ? 5.586 -0.94 -12.898 1 95.44 311 PHE A O 1
ATOM 2417 N N . HIS A 1 312 ? 5.398 -0.302 -15.047 1 94.5 312 HIS A N 1
ATOM 2418 C CA . HIS A 1 312 ? 5.719 -1.633 -15.555 1 94.5 312 HIS A CA 1
ATOM 2419 C C . HIS A 1 312 ? 7.211 -1.92 -15.438 1 94.5 312 HIS A C 1
ATOM 2421 O O . HIS A 1 312 ? 7.617 -3.076 -15.297 1 94.5 312 HIS A O 1
ATOM 2427 N N . THR A 1 313 ? 7.98 -0.891 -15.578 1 94.88 313 THR A N 1
ATOM 2428 C CA . THR A 1 313 ? 9.438 -0.984 -15.562 1 94.88 313 THR A CA 1
ATOM 2429 C C . THR A 1 313 ? 10.039 0.082 -14.656 1 94.88 313 THR A C 1
ATOM 2431 O O . THR A 1 313 ? 10.797 0.939 -15.109 1 94.88 313 THR A O 1
ATOM 2434 N N . PRO A 1 314 ? 9.781 -0.069 -13.398 1 96.19 314 PRO A N 1
ATOM 2435 C CA . PRO A 1 314 ? 10.164 1.009 -12.484 1 96.19 314 PRO A CA 1
ATOM 2436 C C . PRO A 1 314 ? 11.672 1.12 -12.312 1 96.19 314 PRO A C 1
ATOM 2438 O O . PRO A 1 314 ? 12.391 0.131 -12.469 1 96.19 314 PRO A O 1
ATOM 2441 N N . SER A 1 315 ? 12.133 2.275 -12.086 1 96.5 315 SER A N 1
ATOM 2442 C CA . SER A 1 315 ? 13.508 2.619 -11.727 1 96.5 315 SER A CA 1
ATOM 2443 C C . SER A 1 315 ? 13.539 3.482 -10.469 1 96.5 315 SER A C 1
ATOM 2445 O O . SER A 1 315 ? 12.5 3.814 -9.906 1 96.5 315 SER A O 1
ATOM 2447 N N . LEU A 1 316 ? 14.711 3.77 -9.977 1 97.06 316 LEU A N 1
ATOM 2448 C CA . LEU A 1 316 ? 14.828 4.66 -8.828 1 97.06 316 LEU A CA 1
ATOM 2449 C C . LEU A 1 316 ? 14.195 6.02 -9.133 1 97.06 316 LEU A C 1
ATOM 2451 O O . LEU A 1 316 ? 13.586 6.633 -8.25 1 97.06 316 LEU A O 1
ATOM 2455 N N . ALA A 1 317 ? 14.352 6.457 -10.391 1 96.56 317 ALA A N 1
ATOM 2456 C CA . ALA A 1 317 ? 13.781 7.738 -10.805 1 96.56 317 ALA A CA 1
ATOM 2457 C C . ALA A 1 317 ? 12.266 7.742 -10.656 1 96.56 317 ALA A C 1
ATOM 2459 O O . ALA A 1 317 ? 11.664 8.773 -10.344 1 96.56 317 ALA A O 1
ATOM 2460 N N . THR A 1 318 ? 11.641 6.602 -10.906 1 97.5 318 THR A N 1
ATOM 2461 C CA . THR A 1 318 ? 10.195 6.496 -10.734 1 97.5 318 THR A CA 1
ATOM 2462 C C . THR A 1 318 ? 9.797 6.758 -9.281 1 97.5 318 THR A C 1
ATOM 2464 O O . THR A 1 318 ? 8.867 7.516 -9.016 1 97.5 318 THR A O 1
ATOM 2467 N N . VAL A 1 319 ? 10.508 6.148 -8.344 1 98.5 319 VAL A N 1
ATOM 2468 C CA . VAL A 1 319 ? 10.234 6.332 -6.926 1 98.5 319 VAL A CA 1
ATOM 2469 C C . VAL A 1 319 ? 10.531 7.777 -6.523 1 98.5 319 VAL A C 1
ATOM 2471 O O . VAL A 1 319 ? 9.766 8.383 -5.766 1 98.5 319 VAL A O 1
ATOM 2474 N N . GLN A 1 320 ? 11.672 8.32 -7.043 1 98.44 320 GLN A N 1
ATOM 2475 C CA . GLN A 1 320 ? 12.016 9.711 -6.785 1 98.44 320 GLN A CA 1
ATOM 2476 C C . GLN A 1 320 ? 10.891 10.648 -7.223 1 98.44 320 GLN A C 1
ATOM 2478 O O . GLN A 1 320 ? 10.5 11.547 -6.48 1 98.44 320 GLN A O 1
ATOM 2483 N N . THR A 1 321 ? 10.391 10.406 -8.383 1 98.5 321 THR A N 1
ATOM 2484 C CA . THR A 1 321 ? 9.312 11.227 -8.93 1 98.5 321 THR A CA 1
ATOM 2485 C C . THR A 1 321 ? 8.062 11.125 -8.062 1 98.5 321 THR A C 1
ATOM 2487 O O . THR A 1 321 ? 7.453 12.148 -7.73 1 98.5 321 THR A O 1
ATOM 2490 N N . MET A 1 322 ? 7.68 9.906 -7.691 1 98.5 322 MET A N 1
ATOM 2491 C CA . MET A 1 322 ? 6.477 9.703 -6.891 1 98.5 322 MET A CA 1
ATOM 2492 C C . MET A 1 322 ? 6.609 10.383 -5.531 1 98.5 322 MET A C 1
ATOM 2494 O O . MET A 1 322 ? 5.641 10.945 -5.016 1 98.5 322 MET A O 1
ATOM 2498 N N . LEU A 1 323 ? 7.762 10.312 -4.934 1 98.69 323 LEU A N 1
ATOM 2499 C CA . LEU A 1 323 ? 8.016 10.977 -3.66 1 98.69 323 LEU A CA 1
ATOM 2500 C C . LEU A 1 323 ? 7.844 12.484 -3.797 1 98.69 323 LEU A C 1
ATOM 2502 O O . LEU A 1 323 ? 7.27 13.133 -2.918 1 98.69 323 LEU A O 1
ATOM 2506 N N . LEU A 1 324 ? 8.375 12.984 -4.891 1 98.5 324 LEU A N 1
ATOM 2507 C CA . LEU A 1 324 ? 8.227 14.414 -5.129 1 98.5 324 LEU A CA 1
ATOM 2508 C C . LEU A 1 324 ? 6.773 14.773 -5.41 1 98.5 324 LEU A C 1
ATOM 2510 O O . LEU A 1 324 ? 6.301 15.836 -5 1 98.5 324 LEU A O 1
ATOM 2514 N N . MET A 1 325 ? 6.043 13.898 -6.094 1 97.31 325 MET A N 1
ATOM 2515 C CA . MET A 1 325 ? 4.629 14.133 -6.371 1 97.31 325 MET A CA 1
ATOM 2516 C C . MET A 1 325 ? 3.83 14.227 -5.074 1 97.31 325 MET A C 1
ATOM 2518 O O . MET A 1 325 ? 2.895 15.016 -4.973 1 97.31 325 MET A O 1
ATOM 2522 N N . ILE A 1 326 ? 4.168 13.445 -4.113 1 97.12 326 ILE A N 1
ATOM 2523 C CA . ILE A 1 326 ? 3.496 13.445 -2.818 1 97.12 326 ILE A CA 1
ATOM 2524 C C . ILE A 1 326 ? 3.703 14.789 -2.131 1 97.12 326 ILE A C 1
ATOM 2526 O O . ILE A 1 326 ? 2.828 15.266 -1.403 1 97.12 326 ILE A O 1
ATOM 2530 N N . GLN A 1 327 ? 4.844 15.461 -2.428 1 96.56 327 GLN A N 1
ATOM 2531 C CA . GLN A 1 327 ? 5.18 16.719 -1.788 1 96.56 327 GLN A CA 1
ATOM 2532 C C . GLN A 1 327 ? 4.457 17.891 -2.465 1 96.56 327 GLN A C 1
ATOM 2534 O O . GLN A 1 327 ? 4.512 19.016 -1.982 1 96.56 327 GLN A O 1
ATOM 2539 N N . ARG A 1 328 ? 3.773 17.578 -3.553 1 93.31 328 ARG A N 1
ATOM 2540 C CA . ARG A 1 328 ? 3.113 18.641 -4.301 1 93.31 328 ARG A CA 1
ATOM 2541 C C . ARG A 1 328 ? 2.102 19.375 -3.43 1 93.31 328 ARG A C 1
ATOM 2543 O O . ARG A 1 328 ? 1.35 18.75 -2.68 1 93.31 328 ARG A O 1
ATOM 2550 N N . ARG A 1 329 ? 2.094 20.656 -3.527 1 86 329 ARG A N 1
ATOM 2551 C CA . ARG A 1 329 ? 1.104 21.469 -2.832 1 86 329 ARG A CA 1
ATOM 2552 C C . ARG A 1 329 ? -0.281 21.297 -3.447 1 86 329 ARG A C 1
ATOM 2554 O O . ARG A 1 329 ? -0.405 21.062 -4.652 1 86 329 ARG A O 1
ATOM 2561 N N . PRO A 1 330 ? -1.237 21.375 -2.631 1 82.31 330 PRO A N 1
ATOM 2562 C CA . PRO A 1 330 ? -2.586 21.219 -3.182 1 82.31 330 PRO A CA 1
ATOM 2563 C C . PRO A 1 330 ? -2.969 22.328 -4.145 1 82.31 330 PRO A C 1
ATOM 2565 O O . PRO A 1 330 ? -2.529 23.469 -3.977 1 82.31 330 PRO A O 1
ATOM 2568 N N . THR A 1 331 ? -3.721 22.016 -5.09 1 78.38 331 THR A N 1
ATOM 2569 C CA . THR A 1 331 ? -4.223 23 -6.039 1 78.38 331 THR A CA 1
ATOM 2570 C C . THR A 1 331 ? -5.18 23.984 -5.355 1 78.38 331 THR A C 1
ATOM 2572 O O . THR A 1 331 ? -5.145 25.188 -5.617 1 78.38 331 THR A O 1
ATOM 2575 N N . ASN A 1 332 ? -6.023 23.359 -4.543 1 78.62 332 ASN A N 1
ATOM 2576 C CA . ASN A 1 332 ? -6.887 24.156 -3.684 1 78.62 332 ASN A CA 1
ATOM 2577 C C . ASN A 1 332 ? -6.387 24.172 -2.244 1 78.62 332 ASN A C 1
ATOM 2579 O O . ASN A 1 332 ? -6.469 23.172 -1.535 1 78.62 332 ASN A O 1
ATOM 2583 N N . ARG A 1 333 ? -6.004 25.359 -1.823 1 78.38 333 ARG A N 1
ATOM 2584 C CA . ARG A 1 333 ? -5.355 25.516 -0.523 1 78.38 333 ARG A CA 1
ATOM 2585 C C . ARG A 1 333 ? -6.363 25.344 0.61 1 78.38 333 ARG A C 1
ATOM 2587 O O . ARG A 1 333 ? -5.98 25.156 1.766 1 78.38 333 ARG A O 1
ATOM 2594 N N . HIS A 1 334 ? -7.641 25.328 0.291 1 78.5 334 HIS A N 1
ATOM 2595 C CA . HIS A 1 334 ? -8.664 25.328 1.334 1 78.5 334 HIS A CA 1
ATOM 2596 C C . HIS A 1 334 ? -9.273 23.938 1.494 1 78.5 334 HIS A C 1
ATOM 2598 O O . HIS A 1 334 ? -10.094 23.719 2.387 1 78.5 334 HIS A O 1
ATOM 2604 N N . VAL A 1 335 ? -8.836 23.047 0.656 1 78.81 335 VAL A N 1
ATOM 2605 C CA . VAL A 1 335 ? -9.461 21.734 0.719 1 78.81 335 VAL A CA 1
ATOM 2606 C C . VAL A 1 335 ? -8.438 20.703 1.182 1 78.81 335 VAL A C 1
ATOM 2608 O O . VAL A 1 335 ? -7.238 20.844 0.917 1 78.81 335 VAL A O 1
ATOM 2611 N N . ALA A 1 336 ? -9.008 19.75 1.939 1 81.88 336 ALA A N 1
ATOM 2612 C CA . ALA A 1 336 ? -8.156 18.656 2.402 1 81.88 336 ALA A CA 1
ATOM 2613 C C . ALA A 1 336 ? -7.688 17.797 1.233 1 81.88 336 ALA A C 1
ATOM 2615 O O . ALA A 1 336 ? -8.258 17.859 0.14 1 81.88 336 ALA A O 1
ATOM 2616 N N . ASP A 1 337 ? -6.621 17.078 1.49 1 86.94 337 ASP A N 1
ATOM 2617 C CA . ASP A 1 337 ? -6.117 16.156 0.488 1 86.94 337 ASP A CA 1
ATOM 2618 C C . ASP A 1 337 ? -7.156 15.078 0.159 1 86.94 337 ASP A C 1
ATOM 2620 O O . ASP A 1 337 ? -7.879 14.617 1.045 1 86.94 337 ASP A O 1
ATOM 2624 N N . THR A 1 338 ? -7.262 14.797 -1.09 1 91.62 338 THR A N 1
ATOM 2625 C CA . THR A 1 338 ? -8.156 13.727 -1.512 1 91.62 338 THR A CA 1
ATOM 2626 C C . THR A 1 338 ? -7.523 12.367 -1.267 1 91.62 338 THR A C 1
ATOM 2628 O O . THR A 1 338 ? -6.32 12.266 -1.018 1 91.62 338 THR A O 1
ATOM 2631 N N . PRO A 1 339 ? -8.359 11.289 -1.336 1 95.12 339 PRO A N 1
ATOM 2632 C CA . PRO A 1 339 ? -7.832 9.938 -1.154 1 95.12 339 PRO A CA 1
ATOM 2633 C C . PRO A 1 339 ? -6.734 9.594 -2.156 1 95.12 339 PRO A C 1
ATOM 2635 O O . PRO A 1 339 ? -5.941 8.68 -1.917 1 95.12 339 PRO A O 1
ATOM 2638 N N . PHE A 1 340 ? -6.66 10.328 -3.209 1 95.38 340 PHE A N 1
ATOM 2639 C CA . PHE A 1 340 ? -5.664 10.039 -4.238 1 95.38 340 PHE A CA 1
ATOM 2640 C C . PHE A 1 340 ? -4.254 10.164 -3.678 1 95.38 340 PHE A C 1
ATOM 2642 O O . PHE A 1 340 ? -3.355 9.422 -4.07 1 95.38 340 PHE A O 1
ATOM 2649 N N . LYS A 1 341 ? -4.012 11.109 -2.826 1 95.69 341 LYS A N 1
ATOM 2650 C CA . LYS A 1 341 ? -2.699 11.258 -2.201 1 95.69 341 LYS A CA 1
ATOM 2651 C C . LYS A 1 341 ? -2.318 10 -1.422 1 95.69 341 LYS A C 1
ATOM 2653 O O . LYS A 1 341 ? -1.168 9.562 -1.472 1 95.69 341 LYS A O 1
ATOM 2658 N N . TRP A 1 342 ? -3.262 9.461 -0.663 1 97.5 342 TRP A N 1
ATOM 2659 C CA . TRP A 1 342 ? -3.043 8.227 0.076 1 97.5 342 TRP A CA 1
ATOM 2660 C C . TRP A 1 342 ? -2.721 7.074 -0.874 1 97.5 342 TRP A C 1
ATOM 2662 O O . TRP A 1 342 ? -1.831 6.266 -0.601 1 97.5 342 TRP A O 1
ATOM 2672 N N . VAL A 1 343 ? -3.385 7.031 -1.986 1 97.88 343 VAL A N 1
ATOM 2673 C CA . VAL A 1 343 ? -3.152 6 -2.994 1 97.88 343 VAL A CA 1
ATOM 2674 C C . VAL A 1 343 ? -1.762 6.176 -3.6 1 97.88 343 VAL A C 1
ATOM 2676 O O . VAL A 1 343 ? -1.043 5.195 -3.812 1 97.88 343 VAL A O 1
ATOM 2679 N N . MET A 1 344 ? -1.4 7.387 -3.854 1 97.31 344 MET A N 1
ATOM 2680 C CA . MET A 1 344 ? -0.08 7.676 -4.406 1 97.31 344 MET A CA 1
ATOM 2681 C C . MET A 1 344 ? 1.021 7.195 -3.465 1 97.31 344 MET A C 1
ATOM 2683 O O . MET A 1 344 ? 2.062 6.715 -3.916 1 97.31 344 MET A O 1
ATOM 2687 N N . LEU A 1 345 ? 0.782 7.406 -2.225 1 98.44 345 LEU A N 1
ATOM 2688 C CA . LEU A 1 345 ? 1.735 6.918 -1.234 1 98.44 345 LEU A CA 1
ATOM 2689 C C . LEU A 1 345 ? 1.848 5.398 -1.294 1 98.44 345 LEU A C 1
ATOM 2691 O O . LEU A 1 345 ? 2.953 4.852 -1.245 1 98.44 345 LEU A O 1
ATOM 2695 N N . ALA A 1 346 ? 0.732 4.707 -1.393 1 98.56 346 ALA A N 1
ATOM 2696 C CA . ALA A 1 346 ? 0.736 3.252 -1.483 1 98.56 346 ALA A CA 1
ATOM 2697 C C . ALA A 1 346 ? 1.481 2.781 -2.729 1 98.56 346 ALA A C 1
ATOM 2699 O O . ALA A 1 346 ? 2.223 1.795 -2.682 1 98.56 346 ALA A O 1
ATOM 2700 N N . ASP A 1 347 ? 1.298 3.502 -3.855 1 97.81 347 ASP A N 1
ATOM 2701 C CA . ASP A 1 347 ? 2.051 3.221 -5.074 1 97.81 347 ASP A CA 1
ATOM 2702 C C . ASP A 1 347 ? 3.555 3.301 -4.824 1 97.81 347 ASP A C 1
ATOM 2704 O O . ASP A 1 347 ? 4.312 2.438 -5.273 1 97.81 347 ASP A O 1
ATOM 2708 N N . THR A 1 348 ? 3.875 4.32 -4.16 1 98.75 348 THR A N 1
ATOM 2709 C CA . THR A 1 348 ? 5.289 4.578 -3.926 1 98.75 348 THR A CA 1
ATOM 2710 C C . THR A 1 348 ? 5.91 3.477 -3.072 1 98.75 348 THR A C 1
ATOM 2712 O O . THR A 1 348 ? 7.023 3.027 -3.342 1 98.75 348 THR A O 1
ATOM 2715 N N . VAL A 1 349 ? 5.172 3.021 -2.035 1 98.75 349 VAL A N 1
ATOM 2716 C CA . VAL A 1 349 ? 5.648 1.937 -1.185 1 98.75 349 VAL A CA 1
ATOM 2717 C C . VAL A 1 349 ? 5.781 0.655 -2.006 1 98.75 349 VAL A C 1
ATOM 2719 O O . VAL A 1 349 ? 6.777 -0.063 -1.891 1 98.75 349 VAL A O 1
ATOM 2722 N N . ALA A 1 350 ? 4.801 0.39 -2.836 1 98.75 350 ALA A N 1
ATOM 2723 C CA . ALA A 1 350 ? 4.824 -0.809 -3.67 1 98.75 350 ALA A CA 1
ATOM 2724 C C . ALA A 1 350 ? 6 -0.778 -4.641 1 98.75 350 ALA A C 1
ATOM 2726 O O . ALA A 1 350 ? 6.688 -1.786 -4.828 1 98.75 350 ALA A O 1
ATOM 2727 N N . LEU A 1 351 ? 6.227 0.344 -5.262 1 98.62 351 LEU A N 1
ATOM 2728 C CA . LEU A 1 351 ? 7.344 0.496 -6.188 1 98.62 351 LEU A CA 1
ATOM 2729 C C . LEU A 1 351 ? 8.68 0.306 -5.469 1 98.62 351 LEU A C 1
ATOM 2731 O O . LEU A 1 351 ? 9.594 -0.316 -6.004 1 98.62 351 LEU A O 1
ATOM 2735 N N . ALA A 1 352 ? 8.758 0.892 -4.293 1 98.75 352 ALA A N 1
ATOM 2736 C CA . ALA A 1 352 ? 9.969 0.725 -3.494 1 98.75 352 ALA A CA 1
ATOM 2737 C C . ALA A 1 352 ? 10.227 -0.748 -3.186 1 98.75 352 ALA A C 1
ATOM 2739 O O . ALA A 1 352 ? 11.367 -1.206 -3.217 1 98.75 352 ALA A O 1
ATOM 2740 N N . GLN A 1 353 ? 9.18 -1.479 -2.912 1 98.25 353 GLN A N 1
ATOM 2741 C CA . GLN A 1 353 ? 9.312 -2.908 -2.643 1 98.25 353 GLN A CA 1
ATOM 2742 C C . GLN A 1 353 ? 9.789 -3.66 -3.881 1 98.25 353 GLN A C 1
ATOM 2744 O O . GLN A 1 353 ? 10.586 -4.594 -3.779 1 98.25 353 GLN A O 1
ATOM 2749 N N . CYS A 1 354 ? 9.312 -3.258 -5.039 1 97.81 354 CYS A N 1
ATOM 2750 C CA . CYS A 1 354 ? 9.734 -3.887 -6.285 1 97.81 354 CYS A CA 1
ATOM 2751 C C . CYS A 1 354 ? 11.234 -3.703 -6.508 1 97.81 354 CYS A C 1
ATOM 2753 O O . CYS A 1 354 ? 11.906 -4.605 -7.008 1 97.81 354 CYS A O 1
ATOM 2755 N N . LEU A 1 355 ? 11.703 -2.59 -6.074 1 97.88 355 LEU A N 1
ATOM 2756 C CA . LEU A 1 355 ? 13.102 -2.246 -6.328 1 97.88 355 LEU A CA 1
ATOM 2757 C C . LEU A 1 355 ? 13.992 -2.721 -5.188 1 97.88 355 LEU A C 1
ATOM 2759 O O . LEU A 1 355 ? 15.211 -2.516 -5.219 1 97.88 355 LEU A O 1
ATOM 2763 N N . GLY A 1 356 ? 13.469 -3.314 -4.172 1 97.69 356 GLY A N 1
ATOM 2764 C CA . GLY A 1 356 ? 14.234 -3.842 -3.055 1 97.69 356 GLY A CA 1
ATOM 2765 C C . GLY A 1 356 ? 14.766 -2.76 -2.135 1 97.69 356 GLY A C 1
ATOM 2766 O O . GLY A 1 356 ? 15.828 -2.922 -1.527 1 97.69 356 GLY A O 1
ATOM 2767 N N . LEU A 1 357 ? 14.039 -1.641 -2.049 1 98.25 357 LEU A N 1
ATOM 2768 C CA . LEU A 1 357 ? 14.531 -0.531 -1.236 1 98.25 357 LEU A CA 1
ATOM 2769 C C . LEU A 1 357 ? 14.383 -0.84 0.25 1 98.25 357 LEU A C 1
ATOM 2771 O O . LEU A 1 357 ? 14.977 -0.162 1.09 1 98.25 357 LEU A O 1
ATOM 2775 N N . ASN A 1 358 ? 13.609 -1.788 0.655 1 97.56 358 ASN A N 1
ATOM 2776 C CA . ASN A 1 358 ? 13.461 -2.18 2.053 1 97.56 358 ASN A CA 1
ATOM 2777 C C . ASN A 1 358 ? 14.641 -3.023 2.525 1 97.56 358 ASN A C 1
ATOM 2779 O O . ASN A 1 358 ? 14.695 -3.414 3.693 1 97.56 358 ASN A O 1
ATOM 2783 N N . LEU A 1 359 ? 15.594 -3.322 1.625 1 97.12 359 LEU A N 1
ATOM 2784 C CA . LEU A 1 359 ? 16.781 -4.113 1.94 1 97.12 359 LEU A CA 1
ATOM 2785 C C . LEU A 1 359 ? 18.016 -3.223 2.053 1 97.12 359 LEU A C 1
ATOM 2787 O O . LEU A 1 359 ? 18.172 -2.27 1.285 1 97.12 359 LEU A O 1
ATOM 2791 N N . ASP A 1 360 ? 18.859 -3.531 2.973 1 96.25 360 ASP A N 1
ATOM 2792 C CA . ASP A 1 360 ? 20.078 -2.748 3.168 1 96.25 360 ASP A CA 1
ATOM 2793 C C . ASP A 1 360 ? 21.125 -3.09 2.113 1 96.25 360 ASP A C 1
ATOM 2795 O O . ASP A 1 360 ? 21.625 -4.215 2.072 1 96.25 360 ASP A O 1
ATOM 2799 N N . PRO A 1 361 ? 21.5 -2.156 1.31 1 96.44 361 PRO A N 1
ATOM 2800 C CA . PRO A 1 361 ? 22.422 -2.436 0.213 1 96.44 361 PRO A CA 1
ATOM 2801 C C . PRO A 1 361 ? 23.891 -2.34 0.64 1 96.44 361 PRO A C 1
ATOM 2803 O O . PRO A 1 361 ? 24.781 -2.322 -0.209 1 96.44 361 PRO A O 1
ATOM 2806 N N . ALA A 1 362 ? 24.219 -2.254 1.846 1 92.25 362 ALA A N 1
ATOM 2807 C CA . ALA A 1 362 ? 25.547 -1.967 2.367 1 92.25 362 ALA A CA 1
ATOM 2808 C C . ALA A 1 362 ? 26.594 -2.902 1.759 1 92.25 362 ALA A C 1
ATOM 2810 O O . ALA A 1 362 ? 27.688 -2.473 1.398 1 92.25 362 ALA A O 1
ATOM 2811 N N . ASP A 1 363 ? 26.281 -4.156 1.527 1 91.94 363 ASP A N 1
ATOM 2812 C CA . ASP A 1 363 ? 27.266 -5.133 1.074 1 91.94 363 ASP A CA 1
ATOM 2813 C C . ASP A 1 363 ? 27.031 -5.5 -0.39 1 91.94 363 ASP A C 1
ATOM 2815 O O . ASP A 1 363 ? 27.625 -6.457 -0.893 1 91.94 363 ASP A O 1
ATOM 2819 N N . TRP A 1 364 ? 26.203 -4.797 -1.06 1 94.94 364 TRP A N 1
ATOM 2820 C CA . TRP A 1 364 ? 25.906 -5.102 -2.457 1 94.94 364 TRP A CA 1
ATOM 2821 C C . TRP A 1 364 ? 27.047 -4.625 -3.365 1 94.94 364 TRP A C 1
ATOM 2823 O O . TRP A 1 364 ? 27.688 -3.607 -3.09 1 94.94 364 TRP A O 1
ATOM 2833 N N . SER A 1 365 ? 27.297 -5.355 -4.402 1 93.25 365 SER A N 1
ATOM 2834 C CA . SER A 1 365 ? 28.312 -4.98 -5.391 1 93.25 365 SER A CA 1
ATOM 2835 C C . SER A 1 365 ? 27.75 -3.984 -6.398 1 93.25 365 SER A C 1
ATOM 2837 O O . SER A 1 365 ? 27.609 -4.301 -7.582 1 93.25 365 SER A O 1
ATOM 2839 N N . ILE A 1 366 ? 27.469 -2.779 -5.945 1 94.38 366 ILE A N 1
ATOM 2840 C CA . ILE A 1 366 ? 26.984 -1.672 -6.762 1 94.38 366 ILE A CA 1
ATOM 2841 C C . ILE A 1 366 ? 27.75 -0.402 -6.422 1 94.38 366 ILE A C 1
ATOM 2843 O O . ILE A 1 366 ? 28.469 -0.35 -5.414 1 94.38 366 ILE A O 1
ATOM 2847 N N . PRO A 1 367 ? 27.688 0.632 -7.27 1 92.25 367 PRO A N 1
ATOM 2848 C CA . PRO A 1 367 ? 28.438 1.862 -6.996 1 92.25 367 PRO A CA 1
ATOM 2849 C C . PRO A 1 367 ? 28.016 2.525 -5.684 1 92.25 367 PRO A C 1
ATOM 2851 O O . PRO A 1 367 ? 26.828 2.502 -5.324 1 92.25 367 PRO A O 1
ATOM 2854 N N . PRO A 1 368 ? 28.938 3.193 -5.023 1 91.44 368 PRO A N 1
ATOM 2855 C CA . PRO A 1 368 ? 28.641 3.807 -3.727 1 91.44 368 PRO A CA 1
ATOM 2856 C C . PRO A 1 368 ? 27.531 4.859 -3.807 1 91.44 368 PRO A C 1
ATOM 2858 O O . PRO A 1 368 ? 26.734 4.988 -2.877 1 91.44 368 PRO A O 1
ATOM 2861 N N . TRP A 1 369 ? 27.484 5.629 -4.836 1 90.5 369 TRP A N 1
ATOM 2862 C CA . TRP A 1 369 ? 26.453 6.652 -4.938 1 90.5 369 TRP A CA 1
ATOM 2863 C C . TRP A 1 369 ? 25.062 6.02 -4.941 1 90.5 369 TRP A C 1
ATOM 2865 O O . TRP A 1 369 ? 24.125 6.586 -4.391 1 90.5 369 TRP A O 1
ATOM 2875 N N . GLU A 1 370 ? 24.953 4.902 -5.637 1 94.69 370 GLU A N 1
ATOM 2876 C CA . GLU A 1 370 ? 23.656 4.23 -5.695 1 94.69 370 GLU A CA 1
ATOM 2877 C C . GLU A 1 370 ? 23.266 3.662 -4.332 1 94.69 370 GLU A C 1
ATOM 2879 O O . GLU A 1 370 ? 22.094 3.646 -3.975 1 94.69 370 GLU A O 1
ATOM 2884 N N . LYS A 1 371 ? 24.297 3.127 -3.598 1 95.81 371 LYS A N 1
ATOM 2885 C CA . LYS A 1 371 ? 24.031 2.65 -2.244 1 95.81 371 LYS A CA 1
ATOM 2886 C C . LYS A 1 371 ? 23.453 3.764 -1.375 1 95.81 371 LYS A C 1
ATOM 2888 O O . LYS A 1 371 ? 22.438 3.564 -0.69 1 95.81 371 LYS A O 1
ATOM 2893 N N . ARG A 1 372 ? 24.062 4.902 -1.453 1 94.75 372 ARG A N 1
ATOM 2894 C CA . ARG A 1 372 ? 23.625 6.047 -0.668 1 94.75 372 ARG A CA 1
ATOM 2895 C C . ARG A 1 372 ? 22.219 6.496 -1.096 1 94.75 372 ARG A C 1
ATOM 2897 O O . ARG A 1 372 ? 21.375 6.809 -0.253 1 94.75 372 ARG A O 1
ATOM 2904 N N . LEU A 1 373 ? 22 6.531 -2.355 1 95.56 373 LEU A N 1
ATOM 2905 C CA . LEU A 1 373 ? 20.703 6.961 -2.863 1 95.56 373 LEU A CA 1
ATOM 2906 C C . LEU A 1 373 ? 19.609 5.98 -2.451 1 95.56 373 LEU A C 1
ATOM 2908 O O . LEU A 1 373 ? 18.516 6.398 -2.047 1 95.56 373 LEU A O 1
ATOM 2912 N N . ARG A 1 374 ? 19.859 4.68 -2.594 1 97.75 374 ARG A N 1
ATOM 2913 C CA . ARG A 1 374 ? 18.891 3.666 -2.219 1 97.75 374 ARG A CA 1
ATOM 2914 C C . ARG A 1 374 ? 18.5 3.793 -0.748 1 97.75 374 ARG A C 1
ATOM 2916 O O . ARG A 1 374 ? 17.328 3.688 -0.396 1 97.75 374 ARG A O 1
ATOM 2923 N N . ARG A 1 375 ? 19.469 3.998 0.087 1 97.75 375 ARG A N 1
ATOM 2924 C CA . ARG A 1 375 ? 19.203 4.148 1.514 1 97.75 375 ARG A CA 1
ATOM 2925 C C . ARG A 1 375 ? 18.375 5.406 1.788 1 97.75 375 ARG A C 1
ATOM 2927 O O . ARG A 1 375 ? 17.438 5.379 2.576 1 97.75 375 ARG A O 1
ATOM 2934 N N . ARG A 1 376 ? 18.719 6.508 1.163 1 96.88 376 ARG A N 1
ATOM 2935 C CA . ARG A 1 376 ? 17.953 7.742 1.343 1 96.88 376 ARG A CA 1
ATOM 2936 C C . ARG A 1 376 ? 16.516 7.582 0.852 1 96.88 376 ARG A C 1
ATOM 2938 O O . ARG A 1 376 ? 15.578 8.031 1.512 1 96.88 376 ARG A O 1
ATOM 2945 N N . LEU A 1 377 ? 16.375 6.938 -0.284 1 98.44 377 LEU A N 1
ATOM 2946 C CA . LEU A 1 377 ? 15.031 6.727 -0.828 1 98.44 377 LEU A CA 1
ATOM 2947 C C . LEU A 1 377 ? 14.219 5.809 0.075 1 98.44 377 LEU A C 1
ATOM 2949 O O . LEU A 1 377 ? 13.016 6.023 0.267 1 98.44 377 LEU A O 1
ATOM 2953 N N . ALA A 1 378 ? 14.891 4.773 0.587 1 98.56 378 ALA A N 1
ATOM 2954 C CA . ALA A 1 378 ? 14.203 3.875 1.512 1 98.56 378 ALA A CA 1
ATOM 2955 C C . ALA A 1 378 ? 13.625 4.645 2.697 1 98.56 378 ALA A C 1
ATOM 2957 O O . ALA A 1 378 ? 12.453 4.492 3.031 1 98.56 378 ALA A O 1
ATOM 2958 N N . TRP A 1 379 ? 14.375 5.48 3.244 1 98.38 379 TRP A N 1
ATOM 2959 C CA . TRP A 1 379 ? 13.938 6.215 4.426 1 98.38 379 TRP A CA 1
ATOM 2960 C C . TRP A 1 379 ? 12.969 7.328 4.047 1 98.38 379 TRP A C 1
ATOM 2962 O O . TRP A 1 379 ? 12.086 7.688 4.828 1 98.38 379 TRP A O 1
ATOM 2972 N N . ALA A 1 380 ? 13.164 7.922 2.834 1 98.56 380 ALA A N 1
ATOM 2973 C CA . ALA A 1 380 ? 12.172 8.891 2.371 1 98.56 380 ALA A CA 1
ATOM 2974 C C . ALA A 1 380 ? 10.789 8.258 2.246 1 98.56 380 ALA A C 1
ATOM 2976 O O . ALA A 1 380 ? 9.789 8.867 2.621 1 98.56 380 ALA A O 1
ATOM 2977 N N . VAL A 1 381 ? 10.742 7.008 1.751 1 98.81 381 VAL A N 1
ATOM 2978 C CA . VAL A 1 381 ? 9.484 6.27 1.642 1 98.81 381 VAL A CA 1
ATOM 2979 C C . VAL A 1 381 ? 8.938 5.973 3.035 1 98.81 381 VAL A C 1
ATOM 2981 O O . VAL A 1 381 ? 7.742 6.137 3.285 1 98.81 381 VAL A O 1
ATOM 2984 N N . TYR A 1 382 ? 9.82 5.555 3.961 1 98.44 382 TYR A N 1
ATOM 2985 C CA . TYR A 1 382 ? 9.438 5.258 5.336 1 98.44 382 TYR A CA 1
ATOM 2986 C C . TYR A 1 382 ? 8.844 6.488 6.012 1 98.44 382 TYR A C 1
ATOM 2988 O O . TYR A 1 382 ? 7.797 6.406 6.656 1 98.44 382 TYR A O 1
ATOM 2996 N N . VAL A 1 383 ? 9.477 7.637 5.805 1 98.62 383 VAL A N 1
ATOM 2997 C CA . VAL A 1 383 ? 9.055 8.883 6.43 1 98.62 383 VAL A CA 1
ATOM 2998 C C . VAL A 1 383 ? 7.688 9.289 5.887 1 98.62 383 VAL A C 1
ATOM 3000 O O . VAL A 1 383 ? 6.773 9.602 6.656 1 98.62 383 VAL A O 1
ATOM 3003 N N . GLN A 1 384 ? 7.547 9.273 4.641 1 98.62 384 GLN A N 1
ATOM 3004 C CA . GLN A 1 384 ? 6.277 9.68 4.043 1 98.62 384 GLN A CA 1
ATOM 3005 C C . GLN A 1 384 ? 5.152 8.727 4.438 1 98.62 384 GLN A C 1
ATOM 3007 O O . GLN A 1 384 ? 4.031 9.164 4.699 1 98.62 384 GLN A O 1
ATOM 3012 N N . ASP A 1 385 ? 5.453 7.445 4.465 1 98.44 385 ASP A N 1
ATOM 3013 C CA . ASP A 1 385 ? 4.445 6.457 4.836 1 98.44 385 ASP A CA 1
ATOM 3014 C C . ASP A 1 385 ? 3.936 6.699 6.254 1 98.44 385 ASP A C 1
ATOM 3016 O O . ASP A 1 385 ? 2.727 6.68 6.496 1 98.44 385 ASP A O 1
ATOM 3020 N N . ARG A 1 386 ? 4.828 6.922 7.172 1 98.56 386 ARG A N 1
ATOM 3021 C CA . ARG A 1 386 ? 4.445 7.043 8.578 1 98.56 386 ARG A CA 1
ATOM 3022 C C . ARG A 1 386 ? 3.713 8.359 8.828 1 98.56 386 ARG A C 1
ATOM 3024 O O . ARG A 1 386 ? 2.695 8.383 9.523 1 98.56 386 ARG A O 1
ATOM 3031 N N . TRP A 1 387 ? 4.148 9.43 8.273 1 98.56 387 TRP A N 1
ATOM 3032 C CA . TRP A 1 387 ? 3.533 10.734 8.539 1 98.56 387 TRP A CA 1
ATOM 3033 C C . TRP A 1 387 ? 2.18 10.844 7.844 1 98.56 387 TRP A C 1
ATOM 3035 O O . TRP A 1 387 ? 1.231 11.391 8.406 1 98.56 387 TRP A O 1
ATOM 3045 N N . LEU A 1 388 ? 2.08 10.344 6.637 1 98.06 388 LEU A N 1
ATOM 3046 C CA . LEU A 1 388 ? 0.776 10.375 5.984 1 98.06 388 LEU A CA 1
ATOM 3047 C C . LEU A 1 388 ? -0.193 9.406 6.648 1 98.06 388 LEU A C 1
ATOM 3049 O O . LEU A 1 388 ? -1.399 9.656 6.691 1 98.06 388 LEU A O 1
ATOM 3053 N N . SER A 1 389 ? 0.361 8.258 7.16 1 98.06 389 SER A N 1
ATOM 3054 C CA . SER A 1 389 ? -0.479 7.371 7.957 1 98.06 389 SER A CA 1
ATOM 3055 C C . SER A 1 389 ? -1.052 8.094 9.172 1 98.06 389 SER A C 1
ATOM 3057 O O . SER A 1 389 ? -2.234 7.953 9.484 1 98.06 389 SER A O 1
ATOM 3059 N N . LEU A 1 390 ? -0.274 8.875 9.828 1 97.81 390 LEU A N 1
ATOM 3060 C CA . LEU A 1 390 ? -0.721 9.648 10.977 1 97.81 390 LEU A CA 1
ATOM 3061 C C . LEU A 1 390 ? -1.717 10.727 10.562 1 97.81 390 LEU A C 1
ATOM 3063 O O . LEU A 1 390 ? -2.744 10.914 11.211 1 97.81 390 LEU A O 1
ATOM 3067 N N . ASN A 1 391 ? -1.442 11.375 9.422 1 96.62 391 ASN A N 1
ATOM 3068 C CA . ASN A 1 391 ? -2.256 12.492 8.945 1 96.62 391 ASN A CA 1
ATOM 3069 C C . ASN A 1 391 ? -3.645 12.023 8.516 1 96.62 391 ASN A C 1
ATOM 3071 O O . ASN A 1 391 ? -4.641 12.703 8.781 1 96.62 391 ASN A O 1
ATOM 3075 N N . PHE A 1 392 ? -3.686 10.867 7.879 1 96.38 392 PHE A N 1
ATOM 3076 C CA . PHE A 1 392 ? -4.961 10.336 7.406 1 96.38 392 PHE A CA 1
ATOM 3077 C C . PHE A 1 392 ? -5.613 9.469 8.469 1 96.38 392 PHE A C 1
ATOM 3079 O O . PHE A 1 392 ? -6.82 9.219 8.422 1 96.38 392 PHE A O 1
ATOM 3086 N N . GLY A 1 393 ? -4.84 9.047 9.43 1 96.69 393 GLY A N 1
ATOM 3087 C CA . GLY A 1 393 ? -5.328 8.078 10.398 1 96.69 393 GLY A CA 1
ATOM 3088 C C . GLY A 1 393 ? -5.539 6.699 9.805 1 96.69 393 GLY A C 1
ATOM 3089 O O . GLY A 1 393 ? -6.551 6.051 10.078 1 96.69 393 GLY A O 1
ATOM 3090 N N . ARG A 1 394 ? -4.652 6.328 8.961 1 97.12 394 ARG A N 1
ATOM 3091 C CA . ARG A 1 394 ? -4.715 5.023 8.305 1 97.12 394 ARG A CA 1
ATOM 3092 C C . ARG A 1 394 ? -3.473 4.195 8.609 1 97.12 394 ARG A C 1
ATOM 3094 O O . ARG A 1 394 ? -2.441 4.738 9.016 1 97.12 394 ARG A O 1
ATOM 3101 N N . SER A 1 395 ? -3.613 2.895 8.477 1 95.94 395 SER A N 1
ATOM 3102 C CA . SER A 1 395 ? -2.502 2.014 8.82 1 95.94 395 SER A CA 1
ATOM 3103 C C . SER A 1 395 ? -1.38 2.111 7.793 1 95.94 395 SER A C 1
ATOM 3105 O O . SER A 1 395 ? -1.638 2.213 6.59 1 95.94 395 SER A O 1
ATOM 3107 N N . SER A 1 396 ? -0.197 1.979 8.273 1 97.25 396 SER A N 1
ATOM 3108 C CA . SER A 1 396 ? 1.005 2.025 7.449 1 97.25 396 SER A CA 1
ATOM 3109 C C . SER A 1 396 ? 1.022 0.887 6.434 1 97.25 396 SER A C 1
ATOM 3111 O O . SER A 1 396 ? 0.462 -0.182 6.684 1 97.25 396 SER A O 1
ATOM 3113 N N . HIS A 1 397 ? 1.654 1.087 5.289 1 97.94 397 HIS A N 1
ATOM 3114 C CA . HIS A 1 397 ? 1.807 0.069 4.254 1 97.94 397 HIS A CA 1
ATOM 3115 C C . HIS A 1 397 ? 3.131 -0.673 4.402 1 97.94 397 HIS A C 1
ATOM 3117 O O . HIS A 1 397 ? 3.439 -1.563 3.605 1 97.94 397 HIS A O 1
ATOM 3123 N N . ILE A 1 398 ? 3.91 -0.302 5.352 1 97.81 398 ILE A N 1
ATOM 3124 C CA . ILE A 1 398 ? 5.223 -0.912 5.543 1 97.81 398 ILE A CA 1
ATOM 3125 C C . ILE A 1 398 ? 5.199 -1.802 6.785 1 97.81 398 ILE A C 1
ATOM 3127 O O . ILE A 1 398 ? 4.852 -1.347 7.875 1 97.81 398 ILE A O 1
ATOM 3131 N N . GLN A 1 399 ? 5.551 -3.047 6.605 1 96.56 399 GLN A N 1
ATOM 3132 C CA . GLN A 1 399 ? 5.648 -3.998 7.707 1 96.56 399 GLN A CA 1
ATOM 3133 C C . GLN A 1 399 ? 7.023 -3.928 8.367 1 96.56 399 GLN A C 1
ATOM 3135 O O . GLN A 1 399 ? 8.047 -3.973 7.691 1 96.56 399 GLN A O 1
ATOM 3140 N N . GLU A 1 400 ? 7.008 -3.848 9.648 1 94.44 400 GLU A N 1
ATOM 3141 C CA . GLU A 1 400 ? 8.266 -3.738 10.383 1 94.44 400 GLU A CA 1
ATOM 3142 C C . GLU A 1 400 ? 9.102 -5.004 10.227 1 94.44 400 GLU A C 1
ATOM 3144 O O . GLU A 1 400 ? 10.336 -4.934 10.188 1 94.44 400 GLU A O 1
ATOM 3149 N N . CYS A 1 401 ? 8.477 -6.125 10.086 1 94.06 401 CYS A N 1
ATOM 3150 C CA . CYS A 1 401 ? 9.188 -7.395 10.023 1 94.06 401 CYS A CA 1
ATOM 3151 C C . CYS A 1 401 ? 9.891 -7.559 8.68 1 94.06 401 CYS A C 1
ATOM 3153 O O . CYS A 1 401 ? 10.758 -8.422 8.531 1 94.06 401 CYS A O 1
ATOM 3155 N N . ASP A 1 402 ? 9.625 -6.703 7.742 1 95.56 402 ASP A N 1
ATOM 3156 C CA . ASP A 1 402 ? 10.242 -6.793 6.422 1 95.56 402 ASP A CA 1
ATOM 3157 C C . ASP A 1 402 ? 11.07 -5.547 6.121 1 95.56 402 ASP A C 1
ATOM 3159 O O . ASP A 1 402 ? 11.422 -5.289 4.969 1 95.56 402 ASP A O 1
ATOM 3163 N N . TRP A 1 403 ? 11.297 -4.734 7.152 1 96.06 403 TRP A N 1
ATOM 3164 C CA . TRP A 1 403 ? 12.164 -3.564 7.027 1 96.06 403 TRP A CA 1
ATOM 3165 C C . TRP A 1 403 ? 13.57 -3.879 7.508 1 96.06 403 TRP A C 1
ATOM 3167 O O . TRP A 1 403 ? 13.789 -4.148 8.695 1 96.06 403 TRP A O 1
ATOM 3177 N N . ASP A 1 404 ? 14.547 -3.793 6.586 1 94.94 404 ASP A N 1
ATOM 3178 C CA . ASP A 1 404 ? 15.891 -4.25 6.902 1 94.94 404 ASP A CA 1
ATOM 3179 C C . ASP A 1 404 ? 16.906 -3.123 6.742 1 94.94 404 ASP A C 1
ATOM 3181 O O . ASP A 1 404 ? 18.109 -3.344 6.859 1 94.94 404 ASP A O 1
ATOM 3185 N N . VAL A 1 405 ? 16.547 -1.954 6.484 1 97 405 VAL A N 1
ATOM 3186 C CA . VAL A 1 405 ? 17.484 -0.864 6.227 1 97 405 VAL A CA 1
ATOM 3187 C C . VAL A 1 405 ? 17.922 -0.234 7.547 1 97 405 VAL A C 1
ATOM 3189 O O . VAL A 1 405 ? 17.078 0.167 8.359 1 97 405 VAL A O 1
ATOM 3192 N N . SER A 1 406 ? 19.141 -0.121 7.777 1 96.44 406 SER A N 1
ATOM 3193 C CA . SER A 1 406 ? 19.703 0.477 8.984 1 96.44 406 SER A CA 1
ATOM 3194 C C . SER A 1 406 ? 19.453 1.98 9.023 1 96.44 406 SER A C 1
ATOM 3196 O O . SER A 1 406 ? 19.188 2.598 7.992 1 96.44 406 SER A O 1
ATOM 3198 N N . PRO A 1 407 ? 19.516 2.578 10.188 1 96.56 407 PRO A N 1
ATOM 3199 C CA . PRO A 1 407 ? 19.297 4.023 10.297 1 96.56 407 PRO A CA 1
ATOM 3200 C C . PRO A 1 407 ? 20.281 4.832 9.445 1 96.56 407 PRO A C 1
ATOM 3202 O O . PRO A 1 407 ? 21.438 4.418 9.273 1 96.56 407 PRO A O 1
ATOM 3205 N N . LEU A 1 408 ? 19.812 5.922 9.016 1 95.5 408 LEU A N 1
ATOM 3206 C CA . LEU A 1 408 ? 20.641 6.789 8.188 1 95.5 408 LEU A CA 1
ATOM 3207 C C . LEU A 1 408 ? 21.812 7.352 8.984 1 95.5 408 LEU A C 1
ATOM 3209 O O . LEU A 1 408 ? 21.719 7.531 10.195 1 95.5 408 LEU A O 1
ATOM 3213 N N . THR A 1 409 ? 22.875 7.629 8.328 1 93.56 409 THR A N 1
ATOM 3214 C CA . THR A 1 409 ? 24.062 8.273 8.867 1 93.56 409 THR A CA 1
ATOM 3215 C C . THR A 1 409 ? 24.484 9.445 7.98 1 93.56 409 THR A C 1
ATOM 3217 O O . THR A 1 409 ? 24.031 9.57 6.844 1 93.56 409 THR A O 1
ATOM 3220 N N . PRO A 1 410 ? 25.281 10.375 8.461 1 90.38 410 PRO A N 1
ATOM 3221 C CA . PRO A 1 410 ? 25.75 11.5 7.641 1 90.38 410 PRO A CA 1
ATOM 3222 C C . PRO A 1 410 ? 26.469 11.055 6.371 1 90.38 410 PRO A C 1
ATOM 3224 O O . PRO A 1 410 ? 26.469 11.766 5.367 1 90.38 410 PRO A O 1
ATOM 3227 N N . ASN A 1 411 ? 26.969 9.867 6.336 1 89.5 411 ASN A N 1
ATOM 3228 C CA . ASN A 1 411 ? 27.688 9.344 5.184 1 89.5 411 ASN A CA 1
ATOM 3229 C C . ASN A 1 411 ? 26.766 9.062 4.012 1 89.5 411 ASN A C 1
ATOM 3231 O O . ASN A 1 411 ? 27.219 8.953 2.869 1 89.5 411 ASN A O 1
ATOM 3235 N N . ASP A 1 412 ? 25.531 8.945 4.277 1 92.88 412 ASP A N 1
ATOM 3236 C CA . ASP A 1 412 ? 24.562 8.625 3.236 1 92.88 412 ASP A CA 1
ATOM 3237 C C . ASP A 1 412 ? 24.312 9.828 2.332 1 92.88 412 ASP A C 1
ATOM 3239 O O . ASP A 1 412 ? 23.734 9.688 1.249 1 92.88 412 ASP A O 1
ATOM 3243 N N . PHE A 1 413 ? 24.75 11.008 2.682 1 87.62 413 PHE A N 1
ATOM 3244 C CA . PHE A 1 413 ? 24.453 12.227 1.931 1 87.62 413 PHE A CA 1
ATOM 3245 C C . PHE A 1 413 ? 25.656 12.656 1.111 1 87.62 413 PHE A C 1
ATOM 3247 O O . PHE A 1 413 ? 25.562 13.57 0.286 1 87.62 413 PHE A O 1
ATOM 3254 N N . GLY A 1 414 ? 26.688 11.828 1.081 1 75.44 414 GLY A N 1
ATOM 3255 C CA . GLY A 1 414 ? 27.859 12.055 0.251 1 75.44 414 GLY A CA 1
ATOM 3256 C C . GLY A 1 414 ? 28.609 13.328 0.607 1 75.44 414 GLY A C 1
ATOM 3257 O O . GLY A 1 414 ? 28.172 14.078 1.484 1 75.44 414 GLY A O 1
ATOM 3258 N N . GLU A 1 415 ? 29.828 13.422 0.102 1 64.31 415 GLU A N 1
ATOM 3259 C CA . GLU A 1 415 ? 30.703 14.555 0.356 1 64.31 415 GLU A CA 1
ATOM 3260 C C . GLU A 1 415 ? 30.188 15.812 -0.342 1 64.31 415 GLU A C 1
ATOM 3262 O O . GLU A 1 415 ? 30.469 16.938 0.094 1 64.31 415 GLU A O 1
ATOM 3267 N N . LEU A 1 416 ? 29.75 15.617 -1.584 1 55.25 416 LEU A N 1
ATOM 3268 C CA . LEU A 1 416 ? 29.438 16.75 -2.447 1 55.25 416 LEU A CA 1
ATOM 3269 C C . LEU A 1 416 ? 28.094 17.359 -2.057 1 55.25 416 LEU A C 1
ATOM 3271 O O . LEU A 1 416 ? 27.375 17.891 -2.91 1 55.25 416 LEU A O 1
ATOM 3275 N N . SER A 1 417 ? 27.859 17.078 -0.935 1 51.91 417 SER A N 1
ATOM 3276 C CA . SER A 1 417 ? 26.625 17.859 -0.823 1 51.91 417 SER A CA 1
ATOM 3277 C C . SER A 1 417 ? 26.812 19.266 -1.402 1 51.91 417 SER A C 1
ATOM 3279 O O . SER A 1 417 ? 27.75 19.969 -1.029 1 51.91 417 SER A O 1
ATOM 3281 N N . GLY A 1 418 ? 27.109 19.297 -2.75 1 43.5 418 GLY A N 1
ATOM 3282 C CA . GLY A 1 418 ? 27.422 20.312 -3.74 1 43.5 418 GLY A CA 1
ATOM 3283 C C . GLY A 1 418 ? 27.875 21.625 -3.127 1 43.5 418 GLY A C 1
ATOM 3284 O O . GLY A 1 418 ? 28.547 22.422 -3.783 1 43.5 418 GLY A O 1
ATOM 3285 N N . LEU A 1 419 ? 26.953 22.484 -2.566 1 45.56 419 LEU A N 1
ATOM 3286 C CA . LEU A 1 419 ? 27.172 23.922 -2.66 1 45.56 419 LEU A CA 1
ATOM 3287 C C . LEU A 1 419 ? 28.406 24.328 -1.873 1 45.56 419 LEU A C 1
ATOM 3289 O O . LEU A 1 419 ? 28.75 23.703 -0.866 1 45.56 419 LEU A O 1
ATOM 3293 N N . GLU A 1 420 ? 29.453 24.781 -2.562 1 43.25 420 GLU A N 1
ATOM 3294 C CA . GLU A 1 420 ? 30.766 25.297 -2.152 1 43.25 420 GLU A CA 1
ATOM 3295 C C . GLU A 1 420 ? 30.844 25.453 -0.637 1 43.25 420 GLU A C 1
ATOM 3297 O O . GLU A 1 420 ? 31.875 25.203 -0.03 1 43.25 420 GLU A O 1
ATOM 3302 N N . GLU A 1 421 ? 30.172 26.422 -0.089 1 44.47 421 GLU A N 1
ATOM 3303 C CA . GLU A 1 421 ? 30.484 26.922 1.246 1 44.47 421 GLU A CA 1
ATOM 3304 C C . GLU A 1 421 ? 30.156 25.891 2.316 1 44.47 421 GLU A C 1
ATOM 3306 O O . GLU A 1 421 ? 30.906 25.719 3.275 1 44.47 421 GLU A O 1
ATOM 3311 N N . GLU A 1 422 ? 29.016 25.75 2.924 1 45.16 422 GLU A N 1
ATOM 3312 C CA . GLU A 1 422 ? 28.656 25.031 4.145 1 45.16 422 GLU A CA 1
ATOM 3313 C C . GLU A 1 422 ? 28.359 23.562 3.854 1 45.16 422 GLU A C 1
ATOM 3315 O O . GLU A 1 422 ? 27.625 23.25 2.914 1 45.16 422 GLU A O 1
ATOM 3320 N N . PRO A 1 423 ? 29.344 22.672 4.098 1 45.44 423 PRO A N 1
ATOM 3321 C CA . PRO A 1 423 ? 29.047 21.234 4.082 1 45.44 423 PRO A CA 1
ATOM 3322 C C . PRO A 1 423 ? 27.594 20.922 4.387 1 45.44 423 PRO A C 1
ATOM 3324 O O . PRO A 1 423 ? 27.188 20.922 5.555 1 45.44 423 PRO A O 1
ATOM 3327 N N . ALA A 1 424 ? 26.578 21.406 3.846 1 47.19 424 ALA A N 1
ATOM 3328 C CA . ALA A 1 424 ? 25.172 21.406 4.227 1 47.19 424 ALA A CA 1
ATOM 3329 C C . ALA A 1 424 ? 24.656 19.984 4.387 1 47.19 424 ALA A C 1
ATOM 3331 O O . ALA A 1 424 ? 24.266 19.344 3.408 1 47.19 424 ALA A O 1
ATOM 3332 N N . VAL A 1 425 ? 25.391 19.094 5.113 1 52.94 425 VAL A N 1
ATOM 3333 C CA . VAL A 1 425 ? 24.812 17.828 5.559 1 52.94 425 VAL A CA 1
ATOM 3334 C C . VAL A 1 425 ? 23.328 18.047 5.902 1 52.94 425 VAL A C 1
ATOM 3336 O O . VAL A 1 425 ? 22.984 19 6.594 1 52.94 425 VAL A O 1
ATOM 3339 N N . SER A 1 426 ? 22.406 17.5 5.098 1 70.31 426 SER A N 1
ATOM 3340 C CA . SER A 1 426 ? 20.969 17.562 5.355 1 70.31 426 SER A CA 1
ATOM 3341 C C . SER A 1 426 ? 20.625 16.984 6.723 1 70.31 426 SER A C 1
ATOM 3343 O O . SER A 1 426 ? 20.234 15.812 6.824 1 70.31 426 SER A O 1
ATOM 3345 N N . HIS A 1 427 ? 21.141 17.656 7.879 1 85.94 427 HIS A N 1
ATOM 3346 C CA . HIS A 1 427 ? 20.812 17.234 9.234 1 85.94 427 HIS A CA 1
ATOM 3347 C C . HIS A 1 427 ? 19.297 17.188 9.438 1 85.94 427 HIS A C 1
ATOM 3349 O O . HIS A 1 427 ? 18.812 16.391 10.234 1 85.94 427 HIS A O 1
ATOM 3355 N N . HIS A 1 428 ? 18.766 17.969 8.586 1 93.06 428 HIS A N 1
ATOM 3356 C CA . HIS A 1 428 ? 17.312 18 8.719 1 93.06 428 HIS A CA 1
ATOM 3357 C C . HIS A 1 428 ? 16.703 16.625 8.461 1 93.06 428 HIS A C 1
ATOM 3359 O O . HIS A 1 428 ? 15.961 16.109 9.297 1 93.06 428 HIS A O 1
ATOM 3365 N N . PHE A 1 429 ? 17.078 16.062 7.312 1 95.88 429 PHE A N 1
ATOM 3366 C CA . PHE A 1 429 ? 16.453 14.805 6.918 1 95.88 429 PHE A CA 1
ATOM 3367 C C . PHE A 1 429 ? 16.906 13.656 7.805 1 95.88 429 PHE A C 1
ATOM 3369 O O . PHE A 1 429 ? 16.141 12.742 8.109 1 95.88 429 PHE A O 1
ATOM 3376 N N . LEU A 1 430 ? 18.141 13.703 8.242 1 95.25 430 LEU A N 1
ATOM 3377 C CA . LEU A 1 430 ? 18.688 12.703 9.148 1 95.25 430 LEU A CA 1
ATOM 3378 C C . LEU A 1 430 ? 17.891 12.664 10.453 1 95.25 430 LEU A C 1
ATOM 3380 O O . LEU A 1 430 ? 17.5 11.594 10.922 1 95.25 430 LEU A O 1
ATOM 3384 N N . HIS A 1 431 ? 17.625 13.828 10.992 1 96 431 HIS A N 1
ATOM 3385 C CA . HIS A 1 431 ? 16.875 13.938 12.234 1 96 431 HIS A CA 1
ATOM 3386 C C . HIS A 1 431 ? 15.406 13.578 12.016 1 96 431 HIS A C 1
ATOM 3388 O O . HIS A 1 431 ? 14.781 12.961 12.883 1 96 431 HIS A O 1
ATOM 3394 N N . LEU A 1 432 ? 14.93 13.961 10.875 1 97.5 432 LEU A N 1
ATOM 3395 C CA . LEU A 1 432 ? 13.539 13.641 10.57 1 97.5 432 LEU A CA 1
ATOM 3396 C C . LEU A 1 432 ? 13.328 12.133 10.523 1 97.5 432 LEU A C 1
ATOM 3398 O O . LEU A 1 432 ? 12.328 11.625 11.039 1 97.5 432 LEU A O 1
ATOM 3402 N N . ALA A 1 433 ? 14.227 11.422 9.898 1 97.56 433 ALA A N 1
ATOM 3403 C CA . ALA A 1 433 ? 14.141 9.969 9.797 1 97.56 433 ALA A CA 1
ATOM 3404 C C . ALA A 1 433 ? 14.156 9.32 11.18 1 97.56 433 ALA A C 1
ATOM 3406 O O . ALA A 1 433 ? 13.383 8.406 11.453 1 97.56 433 ALA A O 1
ATOM 3407 N N . SER A 1 434 ? 15.016 9.773 12.031 1 97.5 434 SER A N 1
ATOM 3408 C CA . SER A 1 434 ? 15.109 9.211 13.375 1 97.5 434 SER A CA 1
ATOM 3409 C C . SER A 1 434 ? 13.859 9.508 14.188 1 97.5 434 SER A C 1
ATOM 3411 O O . SER A 1 434 ? 13.367 8.648 14.93 1 97.5 434 SER A O 1
ATOM 3413 N N . LEU A 1 435 ? 13.336 10.734 14.07 1 98.38 435 LEU A N 1
ATOM 3414 C CA . LEU A 1 435 ? 12.094 11.094 14.758 1 98.38 435 LEU A CA 1
ATOM 3415 C C . LEU A 1 435 ? 10.938 10.234 14.273 1 98.38 435 LEU A C 1
ATOM 3417 O O . LEU A 1 435 ? 10.062 9.859 15.062 1 98.38 435 LEU A O 1
ATOM 3421 N N . THR A 1 436 ? 10.93 9.953 12.984 1 98.56 436 THR A N 1
ATOM 3422 C CA . THR A 1 436 ? 9.836 9.203 12.367 1 98.56 436 THR A CA 1
ATOM 3423 C C . THR A 1 436 ? 9.75 7.797 12.953 1 98.56 436 THR A C 1
ATOM 3425 O O . THR A 1 436 ? 8.664 7.23 13.062 1 98.56 436 THR A O 1
ATOM 3428 N N . GLN A 1 437 ? 10.836 7.234 13.414 1 97.94 437 GLN A N 1
ATOM 3429 C CA . GLN A 1 437 ? 10.805 5.926 14.062 1 97.94 437 GLN A CA 1
ATOM 3430 C C . GLN A 1 437 ? 10.008 5.969 15.359 1 97.94 437 GLN A C 1
ATOM 3432 O O . GLN A 1 437 ? 9.266 5.031 15.672 1 97.94 437 GLN A O 1
ATOM 3437 N N . ILE A 1 438 ? 10.141 7.02 16.047 1 98.5 438 ILE A N 1
ATOM 3438 C CA . ILE A 1 438 ? 9.383 7.195 17.281 1 98.5 438 ILE A CA 1
ATOM 3439 C C . ILE A 1 438 ? 7.902 7.383 16.953 1 98.5 438 ILE A C 1
ATOM 3441 O O . ILE A 1 438 ? 7.031 6.809 17.609 1 98.5 438 ILE A O 1
ATOM 3445 N N . VAL A 1 439 ? 7.684 8.211 15.93 1 98.5 439 VAL A N 1
ATOM 3446 C CA . VAL A 1 439 ? 6.312 8.461 15.5 1 98.5 439 VAL A CA 1
ATOM 3447 C C . VAL A 1 439 ? 5.656 7.148 15.07 1 98.5 439 VAL A C 1
ATOM 3449 O O . VAL A 1 439 ? 4.465 6.934 15.312 1 98.5 439 VAL A O 1
ATOM 3452 N N . SER A 1 440 ? 6.414 6.305 14.414 1 97.94 440 SER A N 1
ATOM 3453 C CA . SER A 1 440 ? 5.918 4.988 14.023 1 97.94 440 SER A CA 1
ATOM 3454 C C . SER A 1 440 ? 5.461 4.188 15.242 1 97.94 440 SER A C 1
ATOM 3456 O O . SER A 1 440 ? 4.402 3.557 15.211 1 97.94 440 SER A O 1
ATOM 3458 N N . SER A 1 441 ? 6.215 4.211 16.297 1 97.88 441 SER A N 1
ATOM 3459 C CA . SER A 1 441 ? 5.871 3.506 17.531 1 97.88 441 SER A CA 1
ATOM 3460 C C . SER A 1 441 ? 4.621 4.098 18.172 1 97.88 441 SER A C 1
ATOM 3462 O O . SER A 1 441 ? 3.771 3.365 18.688 1 97.88 441 SER A O 1
ATOM 3464 N N . ILE A 1 442 ? 4.527 5.395 18.156 1 98.44 442 ILE A N 1
ATOM 3465 C CA . ILE A 1 442 ? 3.357 6.074 18.688 1 98.44 442 ILE A CA 1
ATOM 3466 C C . ILE A 1 442 ? 2.109 5.645 17.922 1 98.44 442 ILE A C 1
ATOM 3468 O O . ILE A 1 442 ? 1.101 5.27 18.531 1 98.44 442 ILE A O 1
ATOM 3472 N N . HIS A 1 443 ? 2.223 5.715 16.656 1 97.88 443 HIS A N 1
ATOM 3473 C CA . HIS A 1 443 ? 1.083 5.406 15.797 1 97.88 443 HIS A CA 1
ATOM 3474 C C . HIS A 1 443 ? 0.638 3.959 15.969 1 97.88 443 HIS A C 1
ATOM 3476 O O . HIS A 1 443 ? -0.559 3.684 16.094 1 97.88 443 HIS A O 1
ATOM 3482 N N . GLN A 1 444 ? 1.539 3.062 16.031 1 96.44 444 GLN A N 1
ATOM 3483 C CA . GLN A 1 444 ? 1.234 1.638 16.125 1 96.44 444 GLN A CA 1
ATOM 3484 C C . GLN A 1 444 ? 0.693 1.276 17.5 1 96.44 444 GLN A C 1
ATOM 3486 O O . GLN A 1 444 ? -0.255 0.498 17.609 1 96.44 444 GLN A O 1
ATOM 3491 N N . ASN A 1 445 ? 1.213 1.879 18.484 1 97.31 445 ASN A N 1
ATOM 3492 C CA . ASN A 1 445 ? 0.916 1.426 19.828 1 97.31 445 ASN A CA 1
ATOM 3493 C C . ASN A 1 445 ? -0.209 2.24 20.469 1 97.31 445 ASN A C 1
ATOM 3495 O O . ASN A 1 445 ? -0.789 1.832 21.469 1 97.31 445 ASN A O 1
ATOM 3499 N N . MET A 1 446 ? -0.538 3.35 19.891 1 98 446 MET A N 1
ATOM 3500 C CA . MET A 1 446 ? -1.558 4.16 20.547 1 98 446 MET A CA 1
ATOM 3501 C C . MET A 1 446 ? -2.723 4.441 19.609 1 98 446 MET A C 1
ATOM 3503 O O . MET A 1 446 ? -3.812 4.805 20.047 1 98 446 MET A O 1
ATOM 3507 N N . PHE A 1 447 ? -2.502 4.23 18.312 1 97.81 447 PHE A N 1
ATOM 3508 C CA . PHE A 1 447 ? -3.555 4.668 17.391 1 97.81 447 PHE A CA 1
ATOM 3509 C C . PHE A 1 447 ? -4.012 3.52 16.5 1 97.81 447 PHE A C 1
ATOM 3511 O O . PHE A 1 447 ? -4.902 3.691 15.672 1 97.81 447 PHE A O 1
ATOM 3518 N N . SER A 1 448 ? -3.4 2.324 16.547 1 96.94 448 SER A N 1
ATOM 3519 C CA . SER A 1 448 ? -3.998 1.18 15.867 1 96.94 448 SER A CA 1
ATOM 3520 C C . SER A 1 448 ? -5.367 0.845 16.453 1 96.94 448 SER A C 1
ATOM 3522 O O . SER A 1 448 ? -5.664 1.199 17.594 1 96.94 448 SER A O 1
ATOM 3524 N N . ILE A 1 449 ? -6.168 0.192 15.734 1 96.38 449 ILE A N 1
ATOM 3525 C CA . ILE A 1 449 ? -7.527 -0.118 16.156 1 96.38 449 ILE A CA 1
ATOM 3526 C C . ILE A 1 449 ? -7.488 -0.984 17.422 1 96.38 449 ILE A C 1
ATOM 3528 O O . ILE A 1 449 ? -8.195 -0.714 18.391 1 96.38 449 ILE A O 1
ATOM 3532 N N . LYS A 1 450 ? -6.66 -1.943 17.422 1 95 450 LYS A N 1
ATOM 3533 C CA . LYS A 1 450 ? -6.562 -2.852 18.562 1 95 450 LYS A CA 1
ATOM 3534 C C . LYS A 1 450 ? -6.016 -2.135 19.797 1 95 450 LYS A C 1
ATOM 3536 O O . LYS A 1 450 ? -6.496 -2.35 20.906 1 95 450 LYS A O 1
ATOM 3541 N N . ALA A 1 451 ? -5.004 -1.317 19.594 1 96.5 451 ALA A N 1
ATOM 3542 C CA . ALA A 1 451 ? -4.453 -0.543 20.703 1 96.5 451 ALA A CA 1
ATOM 3543 C C . ALA A 1 451 ? -5.488 0.43 21.266 1 96.5 451 ALA A C 1
ATOM 3545 O O . ALA A 1 451 ? -5.621 0.577 22.484 1 96.5 451 ALA A O 1
ATOM 3546 N N . THR A 1 452 ? -6.211 1.125 20.375 1 96.38 452 THR A N 1
ATOM 3547 C CA . THR A 1 452 ? -7.211 2.102 20.797 1 96.38 452 THR A CA 1
ATOM 3548 C C . THR A 1 452 ? -8.32 1.426 21.594 1 96.38 452 THR A C 1
ATOM 3550 O O . THR A 1 452 ? -8.836 1.998 22.547 1 96.38 452 THR A O 1
ATOM 3553 N N . ARG A 1 453 ? -8.695 0.208 21.219 1 94.44 453 ARG A N 1
ATOM 3554 C CA . ARG A 1 453 ? -9.734 -0.542 21.922 1 94.44 453 ARG A CA 1
ATOM 3555 C C . ARG A 1 453 ? -9.336 -0.802 23.375 1 94.44 453 ARG A C 1
ATOM 3557 O O . ARG A 1 453 ? -10.156 -0.682 24.281 1 94.44 453 ARG A O 1
ATOM 3564 N N . THR A 1 454 ? -8.125 -1.092 23.547 1 94.12 454 THR A N 1
ATOM 3565 C CA . THR A 1 454 ? -7.609 -1.381 24.891 1 94.12 454 THR A CA 1
ATOM 3566 C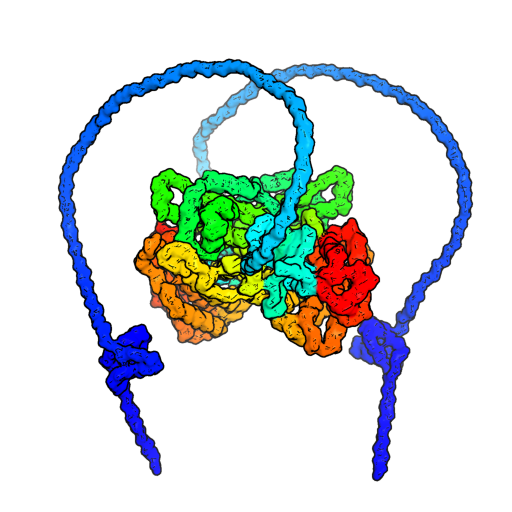 C . THR A 1 454 ? -7.367 -0.091 25.656 1 94.12 454 THR A C 1
ATOM 3568 O O . THR A 1 454 ? -7.738 0.014 26.828 1 94.12 454 THR A O 1
ATOM 3571 N N . LEU A 1 455 ? -6.809 0.916 25.047 1 94.62 455 LEU A N 1
ATOM 3572 C CA . LEU A 1 455 ? -6.332 2.119 25.719 1 94.62 455 LEU A CA 1
ATOM 3573 C C . LEU A 1 455 ? -7.488 3.072 26 1 94.62 455 LEU A C 1
ATOM 3575 O O . LEU A 1 455 ? -7.418 3.867 26.953 1 94.62 455 LEU A O 1
ATOM 3579 N N . SER A 1 456 ? -8.523 3.014 25.234 1 93.44 456 SER A N 1
ATOM 3580 C CA . SER A 1 456 ? -9.648 3.922 25.422 1 93.44 456 SER A CA 1
ATOM 3581 C C . SER A 1 456 ? -10.406 3.59 26.703 1 93.44 456 SER A C 1
ATOM 3583 O O . SER A 1 456 ? -11.164 4.418 27.219 1 93.44 456 SER A O 1
ATOM 3585 N N . LYS A 1 457 ? -10.156 2.447 27.312 1 90.69 457 LYS A N 1
ATOM 3586 C CA . LYS A 1 457 ? -10.93 1.978 28.469 1 90.69 457 LYS A CA 1
ATOM 3587 C C . LYS A 1 457 ? -10.156 2.195 29.766 1 90.69 457 LYS A C 1
ATOM 3589 O O . LYS A 1 457 ? -10.734 2.115 30.859 1 90.69 457 LYS A O 1
ATOM 3594 N N . SER A 1 458 ? -8.914 2.52 29.609 1 90.62 458 SER A N 1
ATOM 3595 C CA . SER A 1 458 ? -8.102 2.592 30.828 1 90.62 458 SER A CA 1
ATOM 3596 C C . SER A 1 458 ? -7.023 3.664 30.703 1 90.62 458 SER A C 1
ATOM 3598 O O . SER A 1 458 ? -6.105 3.543 29.891 1 90.62 458 SER A O 1
ATOM 3600 N N . LEU A 1 459 ? -7.102 4.68 31.531 1 91.94 459 LEU A N 1
ATOM 3601 C CA . LEU A 1 459 ? -6.074 5.715 31.562 1 91.94 459 LEU A CA 1
ATOM 3602 C C . LEU A 1 459 ? -4.746 5.152 32.031 1 91.94 459 LEU A C 1
ATOM 3604 O O . LEU A 1 459 ? -3.682 5.574 31.578 1 91.94 459 LEU A O 1
ATOM 3608 N N . GLU A 1 460 ? -4.797 4.238 33 1 90.31 460 GLU A N 1
ATOM 3609 C CA . GLU A 1 460 ? -3.588 3.602 33.531 1 90.31 460 GLU A CA 1
ATOM 3610 C C . GLU A 1 460 ? -2.844 2.848 32.438 1 90.31 460 GLU A C 1
ATOM 3612 O O . GLU A 1 460 ? -1.622 2.959 32.312 1 90.31 460 GLU A O 1
ATOM 3617 N N . ALA A 1 461 ? -3.633 2.078 31.625 1 93 461 ALA A N 1
ATOM 3618 C CA . ALA A 1 461 ? -3.027 1.36 30.5 1 93 461 ALA A CA 1
ATOM 3619 C C . ALA A 1 461 ? -2.422 2.33 29.5 1 93 461 ALA A C 1
ATOM 3621 O O . ALA A 1 461 ? -1.366 2.059 28.922 1 93 461 ALA A O 1
ATOM 3622 N N . SER A 1 462 ? -3.111 3.441 29.297 1 95.31 462 SER A N 1
ATOM 3623 C CA . SER A 1 462 ? -2.621 4.457 28.375 1 95.31 462 SER A CA 1
ATOM 3624 C C . SER A 1 462 ? -1.307 5.059 28.859 1 95.31 462 SER A C 1
ATOM 3626 O O . SER A 1 462 ? -0.396 5.297 28.062 1 95.31 462 SER A O 1
ATOM 3628 N N . PHE A 1 463 ? -1.16 5.312 30.156 1 94.69 463 PHE A N 1
ATOM 3629 C CA . PHE A 1 463 ? 0.071 5.852 30.719 1 94.69 463 PHE A CA 1
ATOM 3630 C C . PHE A 1 463 ? 1.217 4.859 30.578 1 94.69 463 PHE A C 1
ATOM 3632 O O . PHE A 1 463 ? 2.354 5.25 30.297 1 94.69 463 PHE A O 1
ATOM 3639 N N . GLU A 1 464 ? 0.899 3.613 30.734 1 95.75 464 GLU A N 1
ATOM 3640 C CA . GLU A 1 464 ? 1.926 2.58 30.641 1 95.75 464 GLU A CA 1
ATOM 3641 C C . GLU A 1 464 ? 2.529 2.533 29.234 1 95.75 464 GLU A C 1
ATOM 3643 O O . GLU A 1 464 ? 3.734 2.326 29.094 1 95.75 464 GLU A O 1
ATOM 3648 N N . VAL A 1 465 ? 1.684 2.701 28.25 1 97.56 465 VAL A N 1
ATOM 3649 C CA . VAL A 1 465 ? 2.145 2.666 26.859 1 97.56 465 VAL A CA 1
ATOM 3650 C C . VAL A 1 465 ? 2.807 3.994 26.5 1 97.56 465 VAL A C 1
ATOM 3652 O O . VAL A 1 465 ? 3.799 4.023 25.766 1 97.56 465 VAL A O 1
ATOM 3655 N N . ALA A 1 466 ? 2.342 5.109 27.031 1 97.75 466 ALA A N 1
ATOM 3656 C CA . ALA A 1 466 ? 2.783 6.449 26.656 1 97.75 466 ALA A CA 1
ATOM 3657 C C . ALA A 1 466 ? 4.121 6.789 27.312 1 97.75 466 ALA A C 1
ATOM 3659 O O . ALA A 1 466 ? 4.918 7.539 26.75 1 97.75 466 ALA A O 1
ATOM 3660 N N . ARG A 1 467 ? 4.391 6.281 28.484 1 97.25 467 ARG A N 1
ATOM 3661 C CA . ARG A 1 467 ? 5.551 6.68 29.266 1 97.25 467 ARG A CA 1
ATOM 3662 C C . ARG A 1 467 ? 6.848 6.449 28.5 1 97.25 467 ARG A C 1
ATOM 3664 O O . ARG A 1 467 ? 7.641 7.371 28.312 1 97.25 467 ARG A O 1
ATOM 3671 N N . PRO A 1 468 ? 7.059 5.199 27.984 1 98.12 468 PRO A N 1
ATOM 3672 C CA . PRO A 1 468 ? 8.305 5.004 27.234 1 98.12 468 PRO A CA 1
ATOM 3673 C C . PRO A 1 468 ? 8.375 5.871 25.984 1 98.12 468 PRO A C 1
ATOM 3675 O O . PRO A 1 468 ? 9.461 6.301 25.594 1 98.12 468 PRO A O 1
ATOM 3678 N N . LEU A 1 469 ? 7.285 6.148 25.359 1 98.44 469 LEU A N 1
ATOM 3679 C CA . LEU A 1 469 ? 7.254 6.957 24.141 1 98.44 469 LEU A CA 1
ATOM 3680 C C . LEU A 1 469 ? 7.582 8.414 24.453 1 98.44 469 LEU A C 1
ATOM 3682 O O . LEU A 1 469 ? 8.305 9.062 23.688 1 98.44 469 LEU A O 1
ATOM 3686 N N . ARG A 1 470 ? 7.059 8.961 25.547 1 97.81 470 ARG A N 1
ATOM 3687 C CA . ARG A 1 470 ? 7.348 10.328 25.984 1 97.81 470 ARG A CA 1
ATOM 3688 C C . ARG A 1 470 ? 8.82 10.484 26.359 1 97.81 470 ARG A C 1
ATOM 3690 O O . ARG A 1 470 ? 9.43 11.508 26.062 1 97.81 470 ARG A O 1
ATOM 3697 N N . ILE A 1 471 ? 9.367 9.445 26.984 1 98.12 471 ILE A N 1
ATOM 3698 C CA . ILE A 1 471 ? 10.781 9.461 27.344 1 98.12 471 ILE A CA 1
ATOM 3699 C C . ILE A 1 471 ? 11.641 9.484 26.094 1 98.12 471 ILE A C 1
ATOM 3701 O O . ILE A 1 471 ? 12.609 10.242 26 1 98.12 471 ILE A O 1
ATOM 3705 N N . GLU A 1 472 ? 11.242 8.648 25.125 1 98.25 472 GLU A N 1
ATOM 3706 C CA . GLU A 1 472 ? 11.977 8.609 23.875 1 98.25 472 GLU A CA 1
ATOM 3707 C C . GLU A 1 472 ? 11.945 9.961 23.172 1 98.25 472 GLU A C 1
ATOM 3709 O O . GLU A 1 472 ? 12.945 10.391 22.594 1 98.25 472 GLU A O 1
ATOM 3714 N N . LEU A 1 473 ? 10.828 10.656 23.141 1 98.19 473 LEU A N 1
ATOM 3715 C CA . LEU A 1 473 ? 10.688 11.969 22.531 1 98.19 473 LEU A CA 1
ATOM 3716 C C . LEU A 1 473 ? 11.562 12.992 23.234 1 98.19 473 LEU A C 1
ATOM 3718 O O . LEU A 1 473 ? 12.242 13.797 22.594 1 98.19 473 LEU A O 1
ATOM 3722 N N . ALA A 1 474 ? 11.547 12.961 24.531 1 97.56 474 ALA A N 1
ATOM 3723 C CA . ALA A 1 474 ? 12.336 13.906 25.312 1 97.56 474 ALA A CA 1
ATOM 3724 C C . ALA A 1 474 ? 13.828 13.695 25.094 1 97.56 474 ALA A C 1
ATOM 3726 O O . ALA A 1 474 ? 14.586 14.664 24.922 1 97.56 474 ALA A O 1
ATOM 3727 N N . GLU A 1 475 ? 14.234 12.422 25.078 1 97.75 475 GLU A N 1
ATOM 3728 C CA . GLU A 1 475 ? 15.641 12.094 24.844 1 97.75 475 GLU A CA 1
ATOM 3729 C C . GLU A 1 475 ? 16.062 12.5 23.438 1 97.75 475 GLU A C 1
ATOM 3731 O O . GLU A 1 475 ? 17.188 12.969 23.219 1 97.75 475 GLU A O 1
ATOM 3736 N N . TRP A 1 476 ? 15.188 12.32 22.531 1 98 476 TRP A N 1
ATOM 3737 C CA . TRP A 1 476 ? 15.469 12.688 21.156 1 98 476 TRP A CA 1
ATOM 3738 C C . TRP A 1 476 ? 15.734 14.188 21.031 1 98 476 TRP A C 1
ATOM 3740 O O . TRP A 1 476 ? 16.688 14.602 20.359 1 98 476 TRP A O 1
ATOM 3750 N N . LEU A 1 477 ? 14.898 15.039 21.609 1 97.12 477 LEU A N 1
ATOM 3751 C CA . LEU A 1 477 ? 15.078 16.484 21.531 1 97.12 477 LEU A CA 1
ATOM 3752 C C . LEU A 1 477 ? 16.375 16.906 22.234 1 97.12 477 LEU A C 1
ATOM 3754 O O . LEU A 1 477 ? 17.062 17.812 21.781 1 97.12 477 LEU A O 1
ATOM 3758 N N . GLN A 1 478 ? 16.688 16.266 23.312 1 96 478 GLN A N 1
ATOM 3759 C CA . GLN A 1 478 ? 17.906 16.562 24.062 1 96 478 GLN A CA 1
ATOM 3760 C C . GLN A 1 478 ? 19.156 16.297 23.219 1 96 478 GLN A C 1
ATOM 3762 O O . GLN A 1 478 ? 20.156 17 23.312 1 96 478 GLN A O 1
ATOM 3767 N N . SER A 1 479 ? 19.047 15.297 22.422 1 94.81 479 SER A N 1
ATOM 3768 C CA . SER A 1 479 ? 20.172 14.922 21.562 1 94.81 479 SER A CA 1
ATOM 3769 C C . SER A 1 479 ? 20.266 15.836 20.344 1 94.81 479 SER A C 1
ATOM 3771 O O . SER A 1 479 ? 21.281 15.852 19.656 1 94.81 479 SER A O 1
ATOM 3773 N N . HIS A 1 480 ? 19.25 16.641 20.172 1 93.69 480 HIS A N 1
ATOM 3774 C CA . HIS A 1 480 ? 19.219 17.531 19.016 1 93.69 480 HIS A CA 1
ATOM 3775 C C . HIS A 1 480 ? 18.812 18.953 19.422 1 93.69 480 HIS A C 1
ATOM 3777 O O . HIS A 1 480 ? 17.781 19.453 19 1 93.69 480 HIS A O 1
ATOM 3783 N N . PRO A 1 481 ? 19.656 19.641 20.062 1 90.44 481 PRO A N 1
ATOM 3784 C CA . PRO A 1 481 ? 19.312 20.953 20.594 1 90.44 481 PRO A CA 1
ATOM 3785 C C . PRO A 1 481 ? 19.047 21.984 19.484 1 90.44 481 PRO A C 1
ATOM 3787 O O . PRO A 1 481 ? 18.281 22.922 19.688 1 90.44 481 PRO A O 1
ATOM 3790 N N . ASP A 1 482 ? 19.609 21.766 18.359 1 87.69 482 ASP A N 1
ATOM 3791 C CA . ASP A 1 482 ? 19.391 22.672 17.234 1 87.69 482 ASP A CA 1
ATOM 3792 C C . ASP A 1 482 ? 17.906 22.672 16.828 1 87.69 482 ASP A C 1
ATOM 3794 O O . ASP A 1 482 ? 17.406 23.672 16.328 1 87.69 482 ASP A O 1
ATOM 3798 N N . VAL A 1 483 ? 17.25 21.578 17.016 1 91.38 483 VAL A N 1
ATOM 3799 C CA . VAL A 1 483 ? 15.844 21.469 16.672 1 91.38 483 VAL A CA 1
ATOM 3800 C C . VAL A 1 483 ? 15 22.172 17.734 1 91.38 483 VAL A C 1
ATOM 3802 O O . VAL A 1 483 ? 13.992 22.812 17.422 1 91.38 483 VAL A O 1
ATOM 3805 N N . GLY A 1 484 ? 15.43 22.109 18.984 1 89 484 GLY A N 1
ATOM 3806 C CA . GLY A 1 484 ? 14.711 22.734 20.078 1 89 484 GLY A CA 1
ATOM 3807 C C . GLY A 1 484 ? 14.664 24.25 19.969 1 89 484 GLY A C 1
ATOM 3808 O O . GLY A 1 484 ? 13.695 24.875 20.391 1 89 484 GLY A O 1
ATOM 3809 N N . GLY A 1 485 ? 15.625 24.797 19.375 1 86.81 485 GLY A N 1
ATOM 3810 C CA . GLY A 1 485 ? 15.719 26.25 19.266 1 86.81 485 GLY A CA 1
ATOM 3811 C C . GLY A 1 485 ? 14.992 26.812 18.062 1 86.81 485 GLY A C 1
ATOM 3812 O O . GLY A 1 485 ? 14.953 28.031 17.859 1 86.81 485 GLY A O 1
ATOM 3813 N N . GLN A 1 486 ? 14.422 25.938 17.344 1 87.94 486 GLN A N 1
ATOM 3814 C CA . GLN A 1 486 ? 13.711 26.391 16.156 1 87.94 486 GLN A CA 1
ATOM 3815 C C . GLN A 1 486 ? 12.328 26.922 16.5 1 87.94 486 GLN A C 1
ATOM 3817 O O . GLN A 1 486 ? 11.688 26.453 17.453 1 87.94 486 GLN A O 1
ATOM 3822 N N . PRO A 1 487 ? 11.758 27.938 15.781 1 90.62 487 PRO A N 1
ATOM 3823 C CA . PRO A 1 487 ? 12.383 28.562 14.609 1 90.62 487 PRO A CA 1
ATOM 3824 C C . PRO A 1 487 ? 13.445 29.594 14.992 1 90.62 487 PRO A C 1
ATOM 3826 O O . PRO A 1 487 ? 13.281 30.312 15.977 1 90.62 487 PRO A O 1
ATOM 3829 N N . SER A 1 488 ? 14.453 29.656 14.211 1 83.56 488 SER A N 1
ATOM 3830 C CA . SER A 1 488 ? 15.539 30.594 14.469 1 83.56 488 SER A CA 1
ATOM 3831 C C . SER A 1 488 ? 15.195 31.984 13.938 1 83.56 488 SER A C 1
ATOM 3833 O O . SER A 1 488 ? 14.672 32.125 12.836 1 83.56 488 SER A O 1
ATOM 3835 N N . ALA A 1 489 ? 15.531 33 14.719 1 80.81 489 ALA A N 1
ATOM 3836 C CA . ALA A 1 489 ? 15.289 34.375 14.297 1 80.81 489 ALA A CA 1
ATOM 3837 C C . ALA A 1 489 ? 16.328 34.812 13.266 1 80.81 489 ALA A C 1
ATOM 3839 O O . ALA A 1 489 ? 16.078 35.75 12.492 1 80.81 489 ALA A O 1
ATOM 3840 N N . ALA A 1 490 ? 17.359 34.062 13.234 1 76.94 490 ALA A N 1
ATOM 3841 C CA . ALA A 1 490 ? 18.438 34.406 12.312 1 76.94 490 ALA A CA 1
ATOM 3842 C C . ALA A 1 490 ? 18.109 34 10.883 1 76.94 490 ALA A C 1
ATOM 3844 O O . ALA A 1 490 ? 17.516 32.938 10.664 1 76.94 490 ALA A O 1
ATOM 3845 N N . THR A 1 491 ? 18.312 34.969 10.023 1 76.81 491 THR A N 1
ATOM 3846 C CA . THR A 1 491 ? 18.109 34.656 8.609 1 76.81 491 THR A CA 1
ATOM 3847 C C . THR A 1 491 ? 19.312 33.938 8.023 1 76.81 491 THR A C 1
ATOM 3849 O O . THR A 1 491 ? 20.438 34.438 8.094 1 76.81 491 THR A O 1
ATOM 3852 N N . PRO A 1 492 ? 19.031 32.781 7.527 1 74.19 492 PRO A N 1
ATOM 3853 C CA . PRO A 1 492 ? 20.156 32.031 6.926 1 74.19 492 PRO A CA 1
ATOM 3854 C C . PRO A 1 492 ? 20.75 32.75 5.715 1 74.19 492 PRO A C 1
ATOM 3856 O O . PRO A 1 492 ? 20.172 33.719 5.223 1 74.19 492 PRO A O 1
ATOM 3859 N N . PHE A 1 493 ? 21.875 32.25 5.266 1 68.5 493 PHE A N 1
ATOM 3860 C CA . PHE A 1 493 ? 22.656 32.844 4.191 1 68.5 493 PHE A CA 1
ATOM 3861 C C . PHE A 1 493 ? 21.844 32.938 2.908 1 68.5 493 PHE A C 1
ATOM 3863 O O . PHE A 1 493 ? 21.906 33.938 2.199 1 68.5 493 PHE A O 1
ATOM 3870 N N . HIS A 1 494 ? 21.062 31.969 2.732 1 75 494 HIS A N 1
ATOM 3871 C CA . HIS A 1 494 ? 20.312 31.969 1.481 1 75 494 HIS A CA 1
ATOM 3872 C C . HIS A 1 494 ? 18.906 32.5 1.681 1 75 494 HIS A C 1
ATOM 3874 O O . HIS A 1 494 ? 18.062 32.438 0.78 1 75 494 HIS A O 1
ATOM 3880 N N . GLY A 1 495 ? 18.609 32.906 2.828 1 82.25 495 GLY A N 1
ATOM 3881 C CA . GLY A 1 495 ? 17.406 33.688 3.068 1 82.25 495 GLY A CA 1
ATOM 3882 C C . GLY A 1 495 ? 16.281 32.875 3.664 1 82.25 495 GLY A C 1
ATOM 3883 O O . GLY A 1 495 ? 15.508 33.375 4.496 1 82.25 495 GLY A O 1
ATOM 3884 N N . LEU A 1 496 ? 16.125 31.609 3.158 1 88.75 496 LEU A N 1
ATOM 3885 C CA . LEU A 1 496 ? 14.984 30.828 3.641 1 88.75 496 LEU A CA 1
ATOM 3886 C C . LEU A 1 496 ? 15.453 29.719 4.586 1 88.75 496 LEU A C 1
ATOM 3888 O O . LEU A 1 496 ? 16.562 29.203 4.441 1 88.75 496 LEU A O 1
ATOM 3892 N N . ASP A 1 497 ? 14.703 29.438 5.586 1 90.62 497 ASP A N 1
ATOM 3893 C CA . ASP A 1 497 ? 15 28.406 6.566 1 90.62 497 ASP A CA 1
ATOM 3894 C C . ASP A 1 497 ? 13.844 27.406 6.688 1 90.62 497 ASP A C 1
ATOM 3896 O O . ASP A 1 497 ? 12.82 27.719 7.305 1 90.62 497 ASP A O 1
ATOM 3900 N N . GLY A 1 498 ? 14.047 26.203 6.238 1 90 498 GLY A N 1
ATOM 3901 C CA . GLY A 1 498 ? 12.992 25.203 6.219 1 90 498 GLY A CA 1
ATOM 3902 C C . GLY A 1 498 ? 13.047 24.266 7.406 1 90 498 GLY A C 1
ATOM 3903 O O . GLY A 1 498 ? 12.305 23.281 7.461 1 90 498 GLY A O 1
ATOM 3904 N N . ASN A 1 499 ? 13.781 24.484 8.477 1 91.19 499 ASN A N 1
ATOM 3905 C CA . ASN A 1 499 ? 13.977 23.594 9.609 1 91.19 499 ASN A CA 1
ATOM 3906 C C . ASN A 1 499 ? 12.773 23.609 10.555 1 91.19 499 ASN A C 1
ATOM 3908 O O . ASN A 1 499 ? 12.625 22.719 11.391 1 91.19 499 ASN A O 1
ATOM 3912 N N . GLY A 1 500 ? 11.977 24.625 10.367 1 93.25 500 GLY A N 1
ATOM 3913 C CA . GLY A 1 500 ? 10.773 24.688 11.18 1 93.25 500 GLY A CA 1
ATOM 3914 C C . GLY A 1 500 ? 9.891 23.469 11.023 1 93.25 500 GLY A C 1
ATOM 3915 O O . GLY A 1 500 ? 9.18 23.078 11.953 1 93.25 500 GLY A O 1
ATOM 3916 N N . SER A 1 501 ? 9.984 22.828 9.883 1 94.75 501 SER A N 1
ATOM 3917 C CA . SER A 1 501 ? 9.148 21.656 9.617 1 94.75 501 SER A CA 1
ATOM 3918 C C . SER A 1 501 ? 9.516 20.5 10.539 1 94.75 501 SER A C 1
ATOM 3920 O O . SER A 1 501 ? 8.648 19.719 10.945 1 94.75 501 SER A O 1
ATOM 3922 N N . LEU A 1 502 ? 10.742 20.328 10.867 1 96.38 502 LEU A N 1
ATOM 3923 C CA . LEU A 1 502 ? 11.195 19.281 11.766 1 96.38 502 LEU A CA 1
ATOM 3924 C C . LEU A 1 502 ? 10.703 19.516 13.188 1 96.38 502 LEU A C 1
ATOM 3926 O O . LEU A 1 502 ? 10.273 18.594 13.867 1 96.38 502 LEU A O 1
ATOM 3930 N N . ARG A 1 503 ? 10.789 20.781 13.648 1 96.94 503 ARG A N 1
ATOM 3931 C CA . ARG A 1 503 ? 10.273 21.141 14.969 1 96.94 503 ARG A CA 1
ATOM 3932 C C . ARG A 1 503 ? 8.766 20.891 15.047 1 96.94 503 ARG A C 1
ATOM 3934 O O . ARG A 1 503 ? 8.266 20.391 16.062 1 96.94 503 ARG A O 1
ATOM 3941 N N . LEU A 1 504 ? 8.102 21.312 14 1 97.81 504 LEU A N 1
ATOM 3942 C CA . LEU A 1 504 ? 6.664 21.062 13.945 1 97.81 504 LEU A CA 1
ATOM 3943 C C . LEU A 1 504 ? 6.375 19.562 14.055 1 97.81 504 LEU A C 1
ATOM 3945 O O . LEU A 1 504 ? 5.441 19.172 14.758 1 97.81 504 LEU A O 1
ATOM 3949 N N . ALA A 1 505 ? 7.16 18.766 13.359 1 98.19 505 ALA A N 1
ATOM 3950 C CA . ALA A 1 505 ? 6.992 17.312 13.414 1 98.19 505 ALA A CA 1
ATOM 3951 C C . ALA A 1 505 ? 7.16 16.797 14.836 1 98.19 505 ALA A C 1
ATOM 3953 O O . ALA A 1 505 ? 6.387 15.953 15.289 1 98.19 505 ALA A O 1
ATOM 3954 N N . TYR A 1 506 ? 8.148 17.297 15.539 1 98.12 506 TYR A N 1
ATOM 3955 C CA . TYR A 1 506 ? 8.391 16.906 16.922 1 98.12 506 TYR A CA 1
ATOM 3956 C C . TYR A 1 506 ? 7.203 17.25 17.812 1 98.12 506 TYR A C 1
ATOM 3958 O O . TYR A 1 506 ? 6.734 16.422 18.594 1 98.12 506 TYR A O 1
ATOM 3966 N N . ILE A 1 507 ? 6.68 18.469 17.703 1 98.5 507 ILE A N 1
ATOM 3967 C CA . ILE A 1 507 ? 5.562 18.906 18.531 1 98.5 507 ILE A CA 1
ATOM 3968 C C . ILE A 1 507 ? 4.312 18.094 18.188 1 98.5 507 ILE A C 1
ATOM 3970 O O . ILE A 1 507 ? 3.518 17.766 19.078 1 98.5 507 ILE A O 1
ATOM 3974 N N . THR A 1 508 ? 4.129 17.797 16.906 1 98.5 508 THR A N 1
ATOM 3975 C CA . THR A 1 508 ? 2.979 17 16.484 1 98.5 508 THR A CA 1
ATOM 3976 C C . THR A 1 508 ? 3.02 15.617 17.094 1 98.5 508 THR A C 1
ATOM 3978 O O . THR A 1 508 ? 1.981 15.062 17.469 1 98.5 508 THR A O 1
ATOM 3981 N N . ALA A 1 509 ? 4.211 15.023 17.172 1 98.62 509 ALA A N 1
ATOM 3982 C CA . ALA A 1 509 ? 4.359 13.734 17.844 1 98.62 509 ALA A CA 1
ATOM 3983 C C . ALA A 1 509 ? 3.908 13.812 19.297 1 98.62 509 ALA A C 1
ATOM 3985 O O . ALA A 1 509 ? 3.234 12.906 19.797 1 98.62 509 ALA A O 1
ATOM 3986 N N . LYS A 1 510 ? 4.262 14.898 19.969 1 98.44 510 LYS A N 1
ATOM 3987 C CA . LYS A 1 510 ? 3.82 15.117 21.344 1 98.44 510 LYS A CA 1
ATOM 3988 C C . LYS A 1 510 ? 2.303 15.242 21.422 1 98.44 510 LYS A C 1
ATOM 3990 O O . LYS A 1 510 ? 1.668 14.648 22.297 1 98.44 510 LYS A O 1
ATOM 3995 N N . VAL A 1 511 ? 1.764 16.016 20.531 1 98.31 511 VAL A N 1
ATOM 3996 C CA . VAL A 1 511 ? 0.318 16.219 20.484 1 98.31 511 VAL A CA 1
ATOM 3997 C C . VAL A 1 511 ? -0.379 14.867 20.312 1 98.31 511 VAL A C 1
ATOM 3999 O O . VAL A 1 511 ? -1.39 14.602 20.969 1 98.31 511 VAL A O 1
ATOM 4002 N N . ALA A 1 512 ? 0.132 14.023 19.438 1 98.31 512 ALA A N 1
ATOM 4003 C CA . ALA A 1 512 ? -0.459 12.711 19.188 1 98.31 512 ALA A CA 1
ATOM 4004 C C . ALA A 1 512 ? -0.505 11.883 20.469 1 98.31 512 ALA A C 1
ATOM 4006 O O . ALA A 1 512 ? -1.515 11.234 20.766 1 98.31 512 ALA A O 1
ATOM 4007 N N . VAL A 1 513 ? 0.561 11.906 21.234 1 98.25 513 VAL A N 1
ATOM 4008 C CA . VAL A 1 513 ? 0.618 11.141 22.484 1 98.25 513 VAL A CA 1
ATOM 4009 C C . VAL A 1 513 ? -0.452 11.648 23.453 1 98.25 513 VAL A C 1
ATOM 4011 O O . VAL A 1 513 ? -1.203 10.852 24.016 1 98.25 513 VAL A O 1
ATOM 4014 N N . PHE A 1 514 ? -0.564 12.914 23.625 1 97.38 514 PHE A N 1
ATOM 4015 C CA . PHE A 1 514 ? -1.497 13.484 24.594 1 97.38 514 PHE A CA 1
ATOM 4016 C C . PHE A 1 514 ? -2.936 13.32 24.125 1 97.38 514 PHE A C 1
ATOM 4018 O O . PHE A 1 514 ? -3.848 13.141 24.922 1 97.38 514 PHE A O 1
ATOM 4025 N N . LYS A 1 515 ? -3.15 13.43 22.828 1 96.12 515 LYS A N 1
ATOM 4026 C CA . LYS A 1 515 ? -4.477 13.156 22.281 1 96.12 515 LYS A CA 1
ATOM 4027 C C . LYS A 1 515 ? -4.953 11.758 22.672 1 96.12 515 LYS A C 1
ATOM 4029 O O . LYS A 1 515 ? -6.113 11.578 23.047 1 96.12 515 LYS A O 1
ATOM 4034 N N . ALA A 1 516 ? -4.043 10.82 22.531 1 96.5 516 ALA A N 1
ATOM 4035 C CA . ALA A 1 516 ? -4.383 9.445 22.891 1 96.5 516 ALA A CA 1
ATOM 4036 C C . ALA A 1 516 ? -4.633 9.305 24.391 1 96.5 516 ALA A C 1
ATOM 4038 O O . ALA A 1 516 ? -5.516 8.555 24.797 1 96.5 516 ALA A O 1
ATOM 4039 N N . LEU A 1 517 ? -3.875 10.023 25.203 1 95.88 517 LEU A N 1
ATOM 4040 C CA . LEU A 1 517 ? -3.99 9.945 26.656 1 95.88 517 LEU A CA 1
ATOM 4041 C C . LEU A 1 517 ? -5.312 10.539 27.125 1 95.88 517 LEU A C 1
ATOM 4043 O O . LEU A 1 517 ? -5.793 10.219 28.219 1 95.88 517 LEU A O 1
ATOM 4047 N N . LEU A 1 518 ? -5.973 11.367 26.375 1 94 518 LEU A N 1
ATOM 4048 C CA . LEU A 1 518 ? -7.184 12.07 26.766 1 94 518 LEU A CA 1
ATOM 4049 C C . LEU A 1 518 ? -8.43 11.258 26.422 1 94 518 LEU A C 1
ATOM 4051 O O . LEU A 1 518 ? -9.547 11.648 26.766 1 94 518 LEU A O 1
ATOM 4055 N N . ARG A 1 519 ? -8.32 10.07 25.812 1 93.38 519 ARG A N 1
ATOM 4056 C CA . ARG A 1 519 ? -9.453 9.289 25.312 1 93.38 519 ARG A CA 1
ATOM 4057 C C . ARG A 1 519 ? -10.266 8.711 26.469 1 93.38 519 ARG A C 1
ATOM 4059 O O . ARG A 1 519 ? -11.5 8.805 26.469 1 93.38 519 ARG A O 1
ATOM 4066 N N . PRO A 1 520 ? -9.531 8.055 27.469 1 88 520 PRO A N 1
ATOM 4067 C CA . PRO A 1 520 ? -10.32 7.43 28.531 1 88 520 PRO A CA 1
ATOM 4068 C C . PRO A 1 520 ? -11.102 8.445 29.359 1 88 520 PRO A C 1
ATOM 4070 O O . PRO A 1 520 ? -10.648 9.578 29.562 1 88 520 PRO A O 1
ATOM 4073 N N . LYS A 1 521 ? -12.336 7.918 29.781 1 76.62 521 LYS A N 1
ATOM 4074 C CA . LYS A 1 521 ? -13.141 8.758 30.656 1 76.62 521 LYS A CA 1
ATOM 4075 C C . LYS A 1 521 ? -12.508 8.867 32.062 1 76.62 521 LYS A C 1
ATOM 4077 O O . LYS A 1 521 ? -11.914 7.914 32.531 1 76.62 521 LYS A O 1
ATOM 4082 N N . SER A 1 522 ? -12.156 10.094 32.562 1 63.5 522 SER A N 1
ATOM 4083 C CA . SER A 1 522 ? -11.383 10.531 33.719 1 63.5 522 SER A CA 1
ATOM 4084 C C . SER A 1 522 ? -11.992 9.992 35 1 63.5 522 SER A C 1
ATOM 4086 O O . SER A 1 522 ? -11.352 10.039 36.062 1 63.5 522 SER A O 1
ATOM 4088 N N . THR A 1 523 ? -13.102 9.344 34.906 1 63.31 523 THR A N 1
ATOM 4089 C CA . THR A 1 523 ? -13.758 9.188 36.188 1 63.31 523 THR A CA 1
ATOM 4090 C C . THR A 1 523 ? -13.023 8.164 37.062 1 63.31 523 THR A C 1
ATOM 4092 O O . THR A 1 523 ? -13.047 8.242 38.281 1 63.31 523 THR A O 1
ATOM 4095 N N . GLU A 1 524 ? -12.273 7.305 36.375 1 65.81 524 GLU A N 1
ATOM 4096 C CA . GLU A 1 524 ? -11.719 6.234 37.219 1 65.81 524 GLU A CA 1
ATOM 4097 C C . GLU A 1 524 ? -10.258 6.52 37.562 1 65.81 524 GLU A C 1
ATOM 4099 O O . GLU A 1 524 ? -9.695 5.879 38.469 1 65.81 524 GLU A O 1
ATOM 4104 N N . ALA A 1 525 ? -9.695 7.523 36.969 1 75 525 ALA A N 1
ATOM 4105 C CA . ALA A 1 525 ? -8.281 7.773 37.25 1 75 525 ALA A CA 1
ATOM 4106 C C . ALA A 1 525 ? -8.117 8.758 38.406 1 75 525 ALA A C 1
ATOM 4108 O O . ALA A 1 525 ? -8.977 9.609 38.625 1 75 525 ALA A O 1
ATOM 4109 N N . PRO A 1 526 ? -7.086 8.547 39.25 1 82.19 526 PRO A N 1
ATOM 4110 C CA . PRO A 1 526 ? -6.84 9.477 40.375 1 82.19 526 PRO A CA 1
ATOM 4111 C C . PRO A 1 526 ? -6.773 10.938 39.906 1 82.19 526 PRO A C 1
ATOM 4113 O O . PRO A 1 526 ? -6.316 11.219 38.812 1 82.19 526 PRO A O 1
ATOM 4116 N N . ILE A 1 527 ? -7.164 11.797 40.75 1 83.81 527 ILE A N 1
ATOM 4117 C CA . ILE A 1 527 ? -7.277 13.219 40.438 1 83.81 527 ILE A CA 1
ATOM 4118 C C . ILE A 1 527 ? -5.902 13.789 40.125 1 83.81 527 ILE A C 1
ATOM 4120 O O . ILE A 1 527 ? -5.777 14.656 39.25 1 83.81 527 ILE A O 1
ATOM 4124 N N . GLU A 1 528 ? -4.891 13.297 40.781 1 86.12 528 GLU A N 1
ATOM 4125 C CA . GLU A 1 528 ? -3.539 13.805 40.562 1 86.12 528 GLU A CA 1
ATOM 4126 C C . GLU A 1 528 ? -3.049 13.484 39.156 1 86.12 528 GLU A C 1
ATOM 4128 O O . GLU A 1 528 ? -2.404 14.312 38.5 1 86.12 528 GLU A O 1
ATOM 4133 N N . ALA A 1 529 ? -3.346 12.32 38.75 1 87.25 529 ALA A N 1
ATOM 4134 C CA . ALA A 1 529 ? -2.941 11.891 37.438 1 87.25 529 ALA A CA 1
ATOM 4135 C C . ALA A 1 529 ? -3.67 12.688 36.344 1 87.25 529 ALA A C 1
ATOM 4137 O O . ALA A 1 529 ? -3.08 13.047 35.344 1 87.25 529 ALA A O 1
ATOM 4138 N N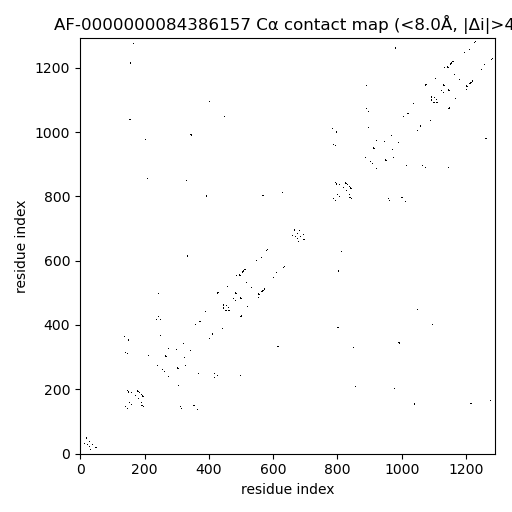 . ARG A 1 530 ? -4.836 12.969 36.562 1 88.62 530 ARG A N 1
ATOM 4139 C CA . ARG A 1 530 ? -5.633 13.742 35.625 1 88.62 530 ARG A CA 1
ATOM 4140 C C . ARG A 1 530 ? -5.137 15.18 35.562 1 88.62 530 ARG A C 1
ATOM 4142 O O . ARG A 1 530 ? -5.09 15.773 34.469 1 88.62 530 ARG A O 1
ATOM 4149 N N . ALA A 1 531 ? -4.82 15.672 36.688 1 89.5 531 ALA A N 1
ATOM 4150 C CA . ALA A 1 531 ? -4.309 17.047 36.75 1 89.5 531 ALA A CA 1
ATOM 4151 C C . ALA A 1 531 ? -2.965 17.141 36.031 1 89.5 531 ALA A C 1
ATOM 4153 O O . ALA A 1 531 ? -2.703 18.141 35.344 1 89.5 531 ALA A O 1
ATOM 4154 N N . ALA A 1 532 ? -2.172 16.156 36.281 1 91.62 532 ALA A N 1
ATOM 4155 C CA . ALA A 1 532 ? -0.875 16.141 35.594 1 91.62 532 ALA A CA 1
ATOM 4156 C C . ALA A 1 532 ? -1.047 16.031 34.094 1 91.62 532 ALA A C 1
ATOM 4158 O O . ALA A 1 532 ? -0.315 16.672 33.312 1 91.62 532 ALA A O 1
ATOM 4159 N N . LEU A 1 533 ? -1.943 15.164 33.688 1 94.38 533 LEU A N 1
ATOM 4160 C CA . LEU A 1 533 ? -2.24 15.008 32.281 1 94.38 533 LEU A CA 1
ATOM 4161 C C . LEU A 1 533 ? -2.719 16.312 31.672 1 94.38 533 LEU A C 1
ATOM 4163 O O . LEU A 1 533 ? -2.26 16.719 30.594 1 94.38 533 LEU A O 1
ATOM 4167 N N . ARG A 1 534 ? -3.602 16.984 32.406 1 94 534 ARG A N 1
ATOM 4168 C CA . ARG A 1 534 ? -4.152 18.25 31.922 1 94 534 ARG A CA 1
ATOM 4169 C C . ARG A 1 534 ? -3.062 19.312 31.812 1 94 534 ARG A C 1
ATOM 4171 O O . ARG A 1 534 ? -2.994 20.031 30.812 1 94 534 ARG A O 1
ATOM 4178 N N . THR A 1 535 ? -2.23 19.406 32.75 1 95.19 535 THR A N 1
ATOM 4179 C CA . THR A 1 535 ? -1.135 20.375 32.75 1 95.19 535 THR A CA 1
ATOM 4180 C C . THR A 1 535 ? -0.174 20.109 31.594 1 95.19 535 THR A C 1
ATOM 4182 O O . THR A 1 535 ? 0.261 21.031 30.906 1 95.19 535 THR A O 1
ATOM 4185 N N . GLY A 1 536 ? 0.138 18.812 31.469 1 96.62 536 GLY A N 1
ATOM 4186 C CA . GLY A 1 536 ? 1.012 18.438 30.359 1 96.62 536 GLY A CA 1
ATOM 4187 C C . GLY A 1 536 ? 0.419 18.75 29 1 96.62 536 GLY A C 1
ATOM 4188 O O . GLY A 1 536 ? 1.118 19.234 28.109 1 96.62 536 GLY A O 1
ATOM 4189 N N . ALA A 1 537 ? -0.829 18.469 28.812 1 97.56 537 ALA A N 1
ATOM 4190 C CA . ALA A 1 537 ? -1.507 18.719 27.531 1 97.56 537 ALA A CA 1
ATOM 4191 C C . ALA A 1 537 ? -1.552 20.203 27.203 1 97.56 537 ALA A C 1
ATOM 4193 O O . ALA A 1 537 ? -1.292 20.594 26.062 1 97.56 537 ALA A O 1
ATOM 4194 N N . MET A 1 538 ? -1.875 21.047 28.203 1 97.75 538 MET A N 1
ATOM 4195 C CA . MET A 1 538 ? -1.924 22.484 28 1 97.75 538 MET A CA 1
ATOM 4196 C C . MET A 1 538 ? -0.541 23.031 27.672 1 97.75 538 MET A C 1
ATOM 4198 O O . MET A 1 538 ? -0.413 23.969 26.875 1 97.75 538 MET A O 1
ATOM 4202 N N . ALA A 1 539 ? 0.457 22.438 28.281 1 98 539 ALA A N 1
ATOM 4203 C CA . ALA A 1 539 ? 1.827 22.875 28.016 1 98 539 ALA A CA 1
ATOM 4204 C C . ALA A 1 539 ? 2.209 22.609 26.562 1 98 539 ALA A C 1
ATOM 4206 O O . ALA A 1 539 ? 2.887 23.422 25.938 1 98 539 ALA A O 1
ATOM 4207 N N . VAL A 1 540 ? 1.821 21.484 26.031 1 98.31 540 VAL A N 1
ATOM 4208 C CA . VAL A 1 540 ? 2.121 21.141 24.641 1 98.31 540 VAL A CA 1
ATOM 4209 C C . VAL A 1 540 ? 1.371 22.078 23.703 1 98.31 540 VAL A C 1
ATOM 4211 O O . VAL A 1 540 ? 1.911 22.5 22.672 1 98.31 540 VAL A O 1
ATOM 4214 N N . ALA A 1 541 ? 0.134 22.391 24.016 1 98.5 541 ALA A N 1
ATOM 4215 C CA . ALA A 1 541 ? -0.645 23.328 23.219 1 98.5 541 ALA A CA 1
ATOM 4216 C C . ALA A 1 541 ? 0.013 24.703 23.188 1 98.5 541 ALA A C 1
ATOM 4218 O O . ALA A 1 541 ? 0.062 25.359 22.141 1 98.5 541 ALA A O 1
ATOM 4219 N N . ARG A 1 542 ? 0.487 25.172 24.297 1 98.38 542 ARG A N 1
ATOM 4220 C CA . ARG A 1 542 ? 1.172 26.453 24.375 1 98.38 542 ARG A CA 1
ATOM 4221 C C . ARG A 1 542 ? 2.482 26.422 23.594 1 98.38 542 ARG A C 1
ATOM 4223 O O . ARG A 1 542 ? 2.875 27.422 22.984 1 98.38 542 ARG A O 1
ATOM 4230 N N . GLU A 1 543 ? 3.135 25.266 23.672 1 97.75 543 GLU A N 1
ATOM 4231 C CA . GLU A 1 543 ? 4.352 25.094 22.875 1 97.75 543 GLU A CA 1
ATOM 4232 C C . GLU A 1 543 ? 4.066 25.25 21.391 1 97.75 543 GLU A C 1
ATOM 4234 O O . GLU A 1 543 ? 4.852 25.859 20.656 1 97.75 543 GLU A O 1
ATOM 4239 N N . MET A 1 544 ? 2.986 24.688 20.922 1 97.69 544 MET A N 1
ATOM 4240 C CA . MET A 1 544 ? 2.576 24.812 19.531 1 97.69 544 MET A CA 1
ATOM 4241 C C . MET A 1 544 ? 2.283 26.266 19.172 1 97.69 544 MET A C 1
ATOM 4243 O O . MET A 1 544 ? 2.668 26.734 18.109 1 97.69 544 MET A O 1
ATOM 4247 N N . TYR A 1 545 ? 1.594 26.969 20.047 1 97.75 545 TYR A N 1
ATOM 4248 C CA . TYR A 1 545 ? 1.291 28.375 19.859 1 97.75 545 TYR A CA 1
ATOM 4249 C C . TYR A 1 545 ? 2.57 29.203 19.75 1 97.75 545 TYR A C 1
ATOM 4251 O O . TYR A 1 545 ? 2.703 30.031 18.844 1 97.75 545 TYR A O 1
ATOM 4259 N N . ASP A 1 546 ? 3.479 28.969 20.656 1 97.12 546 ASP A N 1
ATOM 4260 C CA . ASP A 1 546 ? 4.746 29.688 20.672 1 97.12 546 ASP A CA 1
ATOM 4261 C C . ASP A 1 546 ? 5.543 29.438 19.391 1 97.12 546 ASP A C 1
ATOM 4263 O O . ASP A 1 546 ? 6.156 30.359 18.844 1 97.12 546 ASP A O 1
ATOM 4267 N N . PHE A 1 547 ? 5.586 28.266 18.969 1 97.19 547 PHE A N 1
ATOM 4268 C CA . PHE A 1 547 ? 6.277 27.891 17.75 1 97.19 547 PHE A CA 1
ATOM 4269 C C . PHE A 1 547 ? 5.73 28.672 16.547 1 97.19 547 PHE A C 1
ATOM 4271 O O . PHE A 1 547 ? 6.488 29.281 15.805 1 97.19 547 PHE A O 1
ATOM 4278 N N . LEU A 1 548 ? 4.391 28.562 16.391 1 95.94 548 LEU A N 1
ATOM 4279 C CA . LEU A 1 548 ? 3.768 29.25 15.266 1 95.94 548 LEU A CA 1
ATOM 4280 C C . LEU A 1 548 ? 3.982 30.75 15.359 1 95.94 548 LEU A C 1
ATOM 4282 O O . LEU A 1 548 ? 4.184 31.422 14.344 1 95.94 548 LEU A O 1
ATOM 4286 N N . SER A 1 549 ? 3.906 31.344 16.578 1 96 549 SER A N 1
ATOM 4287 C CA . SER A 1 549 ? 4.07 32.781 16.781 1 96 549 SER A CA 1
ATOM 4288 C C . SER A 1 549 ? 5.457 33.25 16.359 1 96 549 SER A C 1
ATOM 4290 O O . SER A 1 549 ? 5.621 34.375 15.867 1 96 549 SER A O 1
ATOM 4292 N N . LYS A 1 550 ? 6.414 32.406 16.469 1 94.88 550 LYS A N 1
ATOM 4293 C CA . LYS A 1 550 ? 7.805 32.75 16.188 1 94.88 550 LYS A CA 1
ATOM 4294 C C . LYS A 1 550 ? 8.141 32.562 14.719 1 94.88 550 LYS A C 1
ATOM 4296 O O . LYS A 1 550 ? 9.18 33.031 14.25 1 94.88 550 LYS A O 1
ATOM 4301 N N . LEU A 1 551 ? 7.324 31.844 13.984 1 93.75 551 LEU A N 1
ATOM 4302 C CA . LEU A 1 551 ? 7.598 31.641 12.562 1 93.75 551 LEU A CA 1
ATOM 4303 C C . LEU A 1 551 ? 7.496 32.969 11.797 1 93.75 551 LEU A C 1
ATOM 4305 O O . LEU A 1 551 ? 6.477 33.656 11.867 1 93.75 551 LEU A O 1
ATOM 4309 N N . GLY A 1 552 ? 8.555 33.344 11.109 1 91.25 552 GLY A N 1
ATOM 4310 C CA . GLY A 1 552 ? 8.57 34.531 10.258 1 91.25 552 GLY A CA 1
ATOM 4311 C C . GLY A 1 552 ? 8.406 34.188 8.789 1 91.25 552 GLY A C 1
ATOM 4312 O O . GLY A 1 552 ? 8.219 33.031 8.422 1 91.25 552 GLY A O 1
ATOM 4313 N N . ALA A 1 553 ? 8.5 35.188 7.926 1 89.25 553 ALA A N 1
ATOM 4314 C CA . ALA A 1 553 ? 8.297 35.031 6.488 1 89.25 553 ALA A CA 1
ATOM 4315 C C . ALA A 1 553 ? 9.352 34.125 5.871 1 89.25 553 ALA A C 1
ATOM 4317 O O . ALA A 1 553 ? 9.047 33.312 4.992 1 89.25 553 ALA A O 1
ATOM 4318 N N . HIS A 1 554 ? 10.586 34.25 6.32 1 90.81 554 HIS A N 1
ATOM 4319 C CA . HIS A 1 554 ? 11.68 33.469 5.754 1 90.81 554 HIS A CA 1
ATOM 4320 C C . HIS A 1 554 ? 11.539 32 6.113 1 90.81 554 HIS A C 1
ATOM 4322 O O . HIS A 1 554 ? 12.133 31.141 5.453 1 90.81 554 HIS A O 1
ATOM 4328 N N . HIS A 1 555 ? 10.766 31.688 7.191 1 92.69 555 HIS A N 1
ATOM 4329 C CA . HIS A 1 555 ? 10.453 30.297 7.52 1 92.69 555 HIS A CA 1
ATOM 4330 C C . HIS A 1 555 ? 9.289 29.781 6.684 1 92.69 555 HIS A C 1
ATOM 4332 O O . HIS A 1 555 ? 9.352 28.672 6.145 1 92.69 555 HIS A O 1
ATOM 4338 N N . LEU A 1 556 ? 8.266 30.578 6.527 1 91 556 LEU A N 1
ATOM 4339 C CA . LEU A 1 556 ? 7.008 30.172 5.922 1 91 556 LEU A CA 1
ATOM 4340 C C . LEU A 1 556 ? 7.156 29.984 4.414 1 91 556 LEU A C 1
ATOM 4342 O O . LEU A 1 556 ? 6.43 29.203 3.801 1 91 556 LEU A O 1
ATOM 4346 N N . GLU A 1 557 ? 8.109 30.641 3.842 1 90.19 557 GLU A N 1
ATOM 4347 C CA . GLU A 1 557 ? 8.312 30.562 2.396 1 90.19 557 GLU A CA 1
ATOM 4348 C C . GLU A 1 557 ? 9.297 29.469 2.025 1 90.19 557 GLU A C 1
ATOM 4350 O O . GLU A 1 557 ? 9.508 29.188 0.844 1 90.19 557 GLU A O 1
ATOM 4355 N N . ALA A 1 558 ? 9.859 28.875 3.012 1 92.25 558 ALA A N 1
ATOM 4356 C CA . ALA A 1 558 ? 10.797 27.781 2.77 1 92.25 558 ALA A CA 1
ATOM 4357 C C . ALA A 1 558 ? 10.07 26.5 2.381 1 92.25 558 ALA A C 1
ATOM 4359 O O . ALA A 1 558 ? 8.852 26.5 2.195 1 92.25 558 ALA A O 1
ATOM 4360 N N . PHE A 1 559 ? 10.828 25.5 2.119 1 93.5 559 PHE A N 1
ATOM 4361 C CA . PHE A 1 559 ? 10.258 24.203 1.772 1 93.5 559 PHE A CA 1
ATOM 4362 C C . PHE A 1 559 ? 9.641 23.531 2.998 1 93.5 559 PHE A C 1
ATOM 4364 O O . PHE A 1 559 ? 10.281 23.438 4.047 1 93.5 559 PHE A O 1
ATOM 4371 N N . TRP A 1 560 ? 8.383 23.141 2.904 1 94.62 560 TRP A N 1
ATOM 4372 C CA . TRP A 1 560 ? 7.68 22.375 3.928 1 94.62 560 TRP A CA 1
ATOM 4373 C C . TRP A 1 560 ? 7.227 21.031 3.381 1 94.62 560 TRP A C 1
ATOM 4375 O O . TRP A 1 560 ? 6.793 20.938 2.23 1 94.62 560 TRP A O 1
ATOM 4385 N N . HIS A 1 561 ? 7.363 20 4.188 1 95.69 561 HIS A N 1
ATOM 4386 C CA . HIS A 1 561 ? 6.824 18.703 3.795 1 95.69 561 HIS A CA 1
ATOM 4387 C C . HIS A 1 561 ? 5.309 18.766 3.639 1 95.69 561 HIS A C 1
ATOM 4389 O O . HIS A 1 561 ? 4.637 19.531 4.324 1 95.69 561 HIS A O 1
ATOM 4395 N N . SER A 1 562 ? 4.82 17.938 2.803 1 93 562 SER A N 1
ATOM 4396 C CA . SER A 1 562 ? 3.41 18 2.432 1 93 562 SER A CA 1
ATOM 4397 C C . SER A 1 562 ? 2.514 17.719 3.633 1 93 562 SER A C 1
ATOM 4399 O O . SER A 1 562 ? 1.395 18.234 3.711 1 93 562 SER A O 1
ATOM 4401 N N . TYR A 1 563 ? 2.916 16.938 4.574 1 95.44 563 TYR A N 1
ATOM 4402 C CA . TYR A 1 563 ? 2.076 16.547 5.703 1 95.44 563 TYR A CA 1
ATOM 4403 C C . TYR A 1 563 ? 2.006 17.656 6.738 1 95.44 563 TYR A C 1
ATOM 4405 O O . TYR A 1 563 ? 1.221 17.594 7.688 1 95.44 563 TYR A O 1
ATOM 4413 N N . SER A 1 564 ? 2.816 18.781 6.645 1 95.44 564 SER A N 1
ATOM 4414 C CA . SER A 1 564 ? 2.877 19.859 7.629 1 95.44 564 SER A CA 1
ATOM 4415 C C . SER A 1 564 ? 1.544 20.594 7.734 1 95.44 564 SER A C 1
ATOM 4417 O O . SER A 1 564 ? 1.14 21 8.82 1 95.44 564 SER A O 1
ATOM 4419 N N . ARG A 1 565 ? 0.922 20.781 6.586 1 93.69 565 ARG A N 1
ATOM 4420 C CA . ARG A 1 565 ? -0.367 21.453 6.582 1 93.69 565 ARG A CA 1
ATOM 4421 C C . ARG A 1 565 ? -1.368 20.75 7.484 1 93.69 565 ARG A C 1
ATOM 4423 O O . ARG A 1 565 ? -2.094 21.391 8.25 1 93.69 565 ARG A O 1
ATOM 4430 N N . VAL A 1 566 ? -1.382 19.438 7.398 1 95.06 566 VAL A N 1
ATOM 4431 C CA . VAL A 1 566 ? -2.318 18.656 8.195 1 95.06 566 VAL A CA 1
ATOM 4432 C C . VAL A 1 566 ? -1.87 18.625 9.656 1 95.06 566 VAL A C 1
ATOM 4434 O O . VAL A 1 566 ? -2.701 18.562 10.562 1 95.06 566 VAL A O 1
ATOM 4437 N N . ASN A 1 567 ? -0.581 18.719 9.914 1 96.69 567 ASN A N 1
ATOM 4438 C CA . ASN A 1 567 ? -0.08 18.781 11.281 1 96.69 567 ASN A CA 1
ATOM 4439 C C . ASN A 1 567 ? -0.634 20 12.031 1 96.69 567 ASN A C 1
ATOM 4441 O O . ASN A 1 567 ? -0.969 19.906 13.211 1 96.69 567 ASN A O 1
ATOM 4445 N N . PHE A 1 568 ? -0.778 21.125 11.359 1 96.06 568 PHE A N 1
ATOM 4446 C CA . PHE A 1 568 ? -1.361 22.312 11.984 1 96.06 568 PHE A CA 1
ATOM 4447 C C . PHE A 1 568 ? -2.848 22.109 12.25 1 96.06 568 PHE A C 1
ATOM 4449 O O . PHE A 1 568 ? -3.375 22.578 13.258 1 96.06 568 PHE A O 1
ATOM 4456 N N . ALA A 1 569 ? -3.475 21.375 11.352 1 94.75 569 ALA A N 1
ATOM 4457 C CA . ALA A 1 569 ? -4.887 21.078 11.562 1 94.75 569 ALA A CA 1
ATOM 4458 C C . ALA A 1 569 ? -5.082 20.156 12.766 1 94.75 569 ALA A C 1
ATOM 4460 O O . ALA A 1 569 ? -6.066 20.281 13.5 1 94.75 569 ALA A O 1
ATOM 4461 N N . ILE A 1 570 ? -4.215 19.219 12.93 1 96.5 570 ILE A N 1
ATOM 4462 C CA . ILE A 1 570 ? -4.254 18.328 14.078 1 96.5 570 ILE A CA 1
ATOM 4463 C C . ILE A 1 570 ? -4.105 19.141 15.367 1 96.5 570 ILE A C 1
ATOM 4465 O O . ILE A 1 570 ? -4.809 18.875 16.344 1 96.5 570 ILE A O 1
ATOM 4469 N N . ALA A 1 571 ? -3.238 20.125 15.359 1 96.5 571 ALA A N 1
ATOM 4470 C CA . ALA A 1 571 ? -3.059 21 16.516 1 96.5 571 ALA A CA 1
ATOM 4471 C C . ALA A 1 571 ? -4.344 21.766 16.828 1 96.5 571 ALA A C 1
ATOM 4473 O O . ALA A 1 571 ? -4.691 21.953 18 1 96.5 571 ALA A O 1
ATOM 4474 N N . ASN A 1 572 ? -5.039 22.172 15.805 1 95.5 572 ASN A N 1
ATOM 4475 C CA . ASN A 1 572 ? -6.32 22.844 15.961 1 95.5 572 ASN A CA 1
ATOM 4476 C C . ASN A 1 572 ? -7.305 22 16.766 1 95.5 572 ASN A C 1
ATOM 4478 O O . ASN A 1 572 ? -7.883 22.469 17.75 1 95.5 572 ASN A O 1
ATOM 4482 N N . ASN A 1 573 ? -7.434 20.844 16.328 1 95.44 573 ASN A N 1
ATOM 4483 C CA . ASN A 1 573 ? -8.391 19.953 16.969 1 95.44 573 ASN A CA 1
ATOM 4484 C C . ASN A 1 573 ? -7.984 19.625 18.406 1 95.44 573 ASN A C 1
ATOM 4486 O O . ASN A 1 573 ? -8.844 19.453 19.266 1 95.44 573 ASN A O 1
ATOM 4490 N N . PHE A 1 574 ? -6.73 19.547 18.656 1 97.44 574 PHE A N 1
ATOM 4491 C CA . PHE A 1 574 ? -6.203 19.281 20 1 97.44 574 PHE A CA 1
ATOM 4492 C C . PHE A 1 574 ? -6.551 20.422 20.953 1 97.44 574 PHE A C 1
ATOM 4494 O O . PHE A 1 574 ? -7.004 20.172 22.078 1 97.44 574 PHE A O 1
ATOM 4501 N N . ILE A 1 575 ? -6.398 21.672 20.484 1 97.81 575 ILE A N 1
ATOM 4502 C CA . ILE A 1 575 ? -6.68 22.844 21.312 1 97.81 575 ILE A CA 1
ATOM 4503 C C . ILE A 1 575 ? -8.18 22.953 21.562 1 97.81 575 ILE A C 1
ATOM 4505 O O . ILE A 1 575 ? -8.609 23.266 22.672 1 97.81 575 ILE A O 1
ATOM 4509 N N . VAL A 1 576 ? -8.953 22.641 20.562 1 97.06 576 VAL A N 1
ATOM 4510 C CA . VAL A 1 576 ? -10.398 22.641 20.734 1 97.06 576 VAL A CA 1
ATOM 4511 C C . VAL A 1 576 ? -10.797 21.562 21.75 1 97.06 576 VAL A C 1
ATOM 4513 O O . VAL A 1 576 ? -11.664 21.797 22.594 1 97.06 576 VAL A O 1
ATOM 4516 N N . LEU A 1 577 ? -10.195 20.391 21.594 1 96.44 577 LEU A N 1
ATOM 4517 C CA . LEU A 1 577 ? -10.477 19.281 22.516 1 96.44 577 LEU A CA 1
ATOM 4518 C C . LEU A 1 577 ? -10.148 19.672 23.953 1 96.44 577 LEU A C 1
ATOM 4520 O O . LEU A 1 577 ? -10.906 19.375 24.875 1 96.44 577 LEU A O 1
ATOM 4524 N N . LEU A 1 578 ? -9.023 20.328 24.188 1 96.75 578 LEU A N 1
ATOM 4525 C CA . LEU A 1 578 ? -8.617 20.766 25.516 1 96.75 578 LEU A CA 1
ATOM 4526 C C . LEU A 1 578 ? -9.641 21.734 26.109 1 96.75 578 LEU A C 1
ATOM 4528 O O . LEU A 1 578 ? -9.961 21.656 27.297 1 96.75 578 LEU A O 1
ATOM 4532 N N . PHE A 1 579 ? -10.172 22.625 25.312 1 97.25 579 PHE A N 1
ATOM 4533 C CA . PHE A 1 579 ? -11.203 23.547 25.766 1 97.25 579 PHE A CA 1
ATOM 4534 C C . PHE A 1 579 ? -12.477 22.797 26.125 1 97.25 579 PHE A C 1
ATOM 4536 O O . PHE A 1 579 ? -13.055 23.016 27.203 1 97.25 579 PHE A O 1
ATOM 4543 N N . ALA A 1 580 ? -12.836 21.875 25.219 1 95.88 580 ALA A N 1
ATOM 4544 C CA . ALA A 1 580 ? -14.094 21.141 25.391 1 95.88 580 ALA A CA 1
ATOM 4545 C C . ALA A 1 580 ? -14.062 20.297 26.656 1 95.88 580 ALA A C 1
ATOM 4547 O O . ALA A 1 580 ? -15.102 20.062 27.281 1 95.88 580 ALA A O 1
ATOM 4548 N N . LEU A 1 581 ? -12.867 19.859 27.094 1 93.38 581 LEU A N 1
ATOM 4549 C CA . LEU A 1 581 ? -12.742 18.938 28.219 1 93.38 581 LEU A CA 1
ATOM 4550 C C . LEU A 1 581 ? -12.367 19.672 29.5 1 93.38 581 LEU A C 1
ATOM 4552 O O . LEU A 1 581 ? -12.062 19.047 30.516 1 93.38 581 LEU A O 1
ATOM 4556 N N . SER A 1 582 ? -12.383 20.969 29.516 1 94.25 582 SER A N 1
ATOM 4557 C CA . SER A 1 582 ? -12 21.734 30.703 1 94.25 582 SER A CA 1
ATOM 4558 C C . SER A 1 582 ? -12.906 21.406 31.875 1 94.25 582 SER A C 1
ATOM 4560 O O . SER A 1 582 ? -14.133 21.422 31.75 1 94.25 582 SER A O 1
ATOM 4562 N N . SER A 1 583 ? -12.312 21.156 33.031 1 89.56 583 SER A N 1
ATOM 4563 C CA . SER A 1 583 ? -13.078 20.672 34.156 1 89.56 583 SER A CA 1
ATOM 4564 C C . SER A 1 583 ? -13.43 21.812 35.125 1 89.56 583 SER A C 1
ATOM 4566 O O . SER A 1 583 ? -14.43 21.75 35.812 1 89.56 583 SER A O 1
ATOM 4568 N N . THR A 1 584 ? -12.617 22.875 35.188 1 92.81 584 THR A N 1
ATOM 4569 C CA . THR A 1 584 ? -12.859 24 36.094 1 92.81 584 THR A CA 1
ATOM 4570 C C . THR A 1 584 ? -13.031 25.297 35.281 1 92.81 584 THR A C 1
ATOM 4572 O O . THR A 1 584 ? -12.547 25.406 34.156 1 92.81 584 THR A O 1
ATOM 4575 N N . PRO A 1 585 ? -13.734 26.281 35.875 1 94.94 585 PRO A N 1
ATOM 4576 C CA . PRO A 1 585 ? -13.922 27.547 35.156 1 94.94 585 PRO A CA 1
ATOM 4577 C C . PRO A 1 585 ? -12.609 28.234 34.812 1 94.94 585 PRO A C 1
ATOM 4579 O O . PRO A 1 585 ? -12.469 28.828 33.75 1 94.94 585 PRO A O 1
ATOM 4582 N N . ALA A 1 586 ? -11.688 28.188 35.75 1 94.38 586 ALA A N 1
ATOM 4583 C CA . ALA A 1 586 ? -10.391 28.797 35.5 1 94.38 586 ALA A CA 1
ATOM 4584 C C . ALA A 1 586 ? -9.695 28.109 34.312 1 94.38 586 ALA A C 1
ATOM 4586 O O . ALA A 1 586 ? -9.094 28.781 33.469 1 94.38 586 ALA A O 1
ATOM 4587 N N . ASP A 1 587 ? -9.789 26.828 34.406 1 94.62 587 ASP A N 1
ATOM 4588 C CA . ASP A 1 587 ? -9.219 26.047 33.312 1 94.62 587 ASP A CA 1
ATOM 4589 C C . ASP A 1 587 ? -9.914 26.344 31.984 1 94.62 587 ASP A C 1
ATOM 4591 O O . ASP A 1 587 ? -9.266 26.422 30.938 1 94.62 587 ASP A O 1
ATOM 4595 N N . ALA A 1 588 ? -11.188 26.484 31.969 1 96.5 588 ALA A N 1
ATOM 4596 C CA . ALA A 1 588 ? -11.969 26.766 30.766 1 96.5 588 ALA A CA 1
ATOM 4597 C C . ALA A 1 588 ? -11.609 28.125 30.188 1 96.5 588 ALA A C 1
ATOM 4599 O O . ALA A 1 588 ? -11.492 28.281 28.969 1 96.5 588 ALA A O 1
ATOM 4600 N N . GLU A 1 589 ? -11.453 29.062 31.078 1 96.25 589 GLU A N 1
ATOM 4601 C CA . GLU A 1 589 ? -11.086 30.406 30.625 1 96.25 589 GLU A CA 1
ATOM 4602 C C . GLU A 1 589 ? -9.688 30.422 30 1 96.25 589 GLU A C 1
ATOM 4604 O O . GLU A 1 589 ? -9.453 31.094 29 1 96.25 589 GLU A O 1
ATOM 4609 N N . ASP A 1 590 ? -8.797 29.766 30.641 1 96.44 590 ASP A N 1
ATOM 4610 C CA . ASP A 1 590 ? -7.43 29.672 30.141 1 96.44 590 ASP A CA 1
ATOM 4611 C C . ASP A 1 590 ? -7.379 29 28.781 1 96.44 590 ASP A C 1
ATOM 4613 O O . ASP A 1 590 ? -6.703 29.484 27.859 1 96.44 590 ASP A O 1
ATOM 4617 N N . SER A 1 591 ? -8.055 27.875 28.672 1 96.94 591 SER A N 1
ATOM 4618 C CA . SER A 1 591 ? -8.07 27.125 27.422 1 96.94 591 SER A CA 1
ATOM 4619 C C . SER A 1 591 ? -8.773 27.922 26.312 1 96.94 591 SER A C 1
ATOM 4621 O O . SER A 1 591 ? -8.359 27.875 25.156 1 96.94 591 SER A O 1
ATOM 4623 N N . LEU A 1 592 ? -9.828 28.578 26.625 1 97.06 592 LEU A N 1
ATOM 4624 C CA . LEU A 1 592 ? -10.547 29.391 25.656 1 97.06 592 LEU A CA 1
ATOM 4625 C C . LEU A 1 592 ? -9.695 30.562 25.188 1 97.06 592 LEU A C 1
ATOM 4627 O O . LEU A 1 592 ? -9.734 30.938 24.016 1 97.06 592 LEU A O 1
ATOM 4631 N N . ASN A 1 593 ? -8.977 31.172 26.109 1 97.31 593 ASN A N 1
ATOM 4632 C CA . ASN A 1 593 ? -8.055 32.25 25.734 1 97.31 593 ASN A CA 1
ATOM 4633 C C . ASN A 1 593 ? -7 31.75 24.75 1 97.31 593 ASN A C 1
ATOM 4635 O O . ASN A 1 593 ? -6.691 32.438 23.766 1 97.31 593 ASN A O 1
ATOM 4639 N N . LEU A 1 594 ? -6.445 30.625 25.062 1 97.75 594 LEU A N 1
ATOM 4640 C CA . LEU A 1 594 ? -5.465 30.031 24.156 1 97.75 594 LEU A CA 1
ATOM 4641 C C . LEU A 1 594 ? -6.074 29.75 22.781 1 97.75 594 LEU A C 1
ATOM 4643 O O . LEU A 1 594 ? -5.445 30.016 21.766 1 97.75 594 LEU A O 1
ATOM 4647 N N . LEU A 1 595 ? -7.273 29.188 22.781 1 97.69 595 LEU A N 1
ATOM 4648 C CA . LEU A 1 595 ? -7.969 28.875 21.547 1 97.69 595 LEU A CA 1
ATOM 4649 C C . LEU A 1 595 ? -8.219 30.141 20.719 1 97.69 595 LEU A C 1
ATOM 4651 O O . LEU A 1 595 ? -8.016 30.141 19.5 1 97.69 595 LEU A O 1
ATOM 4655 N N . THR A 1 596 ? -8.648 31.203 21.344 1 96.69 596 THR A N 1
ATOM 4656 C CA . THR A 1 596 ? -8.922 32.469 20.672 1 96.69 596 THR A CA 1
ATOM 4657 C C . THR A 1 596 ? -7.629 33.094 20.141 1 96.69 596 THR A C 1
ATOM 4659 O O . THR A 1 596 ? -7.605 33.656 19.047 1 96.69 596 THR A O 1
ATOM 4662 N N . GLN A 1 597 ? -6.605 33.031 20.953 1 97.56 597 GLN A N 1
ATOM 4663 C CA . GLN A 1 597 ? -5.305 33.5 20.516 1 97.56 597 GLN A CA 1
ATOM 4664 C C . GLN A 1 597 ? -4.785 32.719 19.312 1 97.56 597 GLN A C 1
ATOM 4666 O O . GLN A 1 597 ? -4.219 33.281 18.375 1 97.56 597 GLN A O 1
ATOM 4671 N N . TRP A 1 598 ? -4.922 31.438 19.406 1 97.75 598 TRP A N 1
ATOM 4672 C CA . TRP A 1 598 ? -4.512 30.547 18.328 1 97.75 598 TRP A CA 1
ATOM 4673 C C . TRP A 1 598 ? -5.238 30.906 17.031 1 97.75 598 TRP A C 1
ATOM 4675 O O . TRP A 1 598 ? -4.613 31.016 15.969 1 97.75 598 TRP A O 1
ATOM 4685 N N . ARG A 1 599 ? -6.523 31.062 17.062 1 96.75 599 ARG A N 1
ATOM 4686 C CA . ARG A 1 599 ? -7.324 31.438 15.898 1 96.75 599 ARG A CA 1
ATOM 4687 C C . ARG A 1 599 ? -6.863 32.75 15.305 1 96.75 599 ARG A C 1
ATOM 4689 O O . ARG A 1 599 ? -6.734 32.875 14.086 1 96.75 599 ARG A O 1
ATOM 4696 N N . SER A 1 600 ? -6.629 33.75 16.172 1 96.81 600 SER A N 1
ATOM 4697 C CA . SER A 1 600 ? -6.16 35.062 15.734 1 96.81 600 SER A CA 1
ATOM 4698 C C . SER A 1 600 ? -4.809 34.969 15.031 1 96.81 600 SER A C 1
ATOM 4700 O O . SER A 1 600 ? -4.582 35.594 14.008 1 96.81 600 SER A O 1
ATOM 4702 N N . LEU A 1 601 ? -3.992 34.156 15.641 1 96 601 LEU A N 1
ATOM 4703 C CA . LEU A 1 601 ? -2.666 33.969 15.062 1 96 601 LEU A CA 1
ATOM 4704 C C . LEU A 1 601 ? -2.764 33.312 13.695 1 96 601 LEU A C 1
ATOM 4706 O O . LEU A 1 601 ? -2.045 33.688 12.766 1 96 601 LEU A O 1
ATOM 4710 N N . LEU A 1 602 ? -3.6 32.281 13.539 1 95.88 602 LEU A N 1
ATOM 4711 C CA . LEU A 1 602 ? -3.812 31.609 12.258 1 95.88 602 LEU A CA 1
ATOM 4712 C C . LEU A 1 602 ? -4.324 32.594 11.211 1 95.88 602 LEU A C 1
ATOM 4714 O O . LEU A 1 602 ? -3.898 32.562 10.055 1 95.88 602 LEU A O 1
ATOM 4718 N N . ARG A 1 603 ? -5.199 33.531 11.562 1 94.75 603 ARG A N 1
ATOM 4719 C CA . ARG A 1 603 ? -5.777 34.5 10.648 1 94.75 603 ARG A CA 1
ATOM 4720 C C . ARG A 1 603 ? -4.707 35.469 10.117 1 94.75 603 ARG A C 1
ATOM 4722 O O . ARG A 1 603 ? -4.711 35.812 8.93 1 94.75 603 ARG A O 1
ATOM 4729 N N . ILE A 1 604 ? -3.867 35.812 10.977 1 93.75 604 ILE A N 1
ATOM 4730 C CA . ILE A 1 604 ? -2.824 36.75 10.617 1 93.75 604 ILE A CA 1
ATOM 4731 C C . ILE A 1 604 ? -1.8 36.094 9.711 1 93.75 604 ILE A C 1
ATOM 4733 O O . ILE A 1 604 ? -1.464 36.594 8.641 1 93.75 604 ILE A O 1
ATOM 4737 N N . LYS A 1 605 ? -1.363 34.938 10.078 1 92.81 605 LYS A N 1
ATOM 4738 C CA . LYS A 1 605 ? -0.262 34.281 9.383 1 92.81 605 LYS A CA 1
ATOM 4739 C C . LYS A 1 605 ? -0.738 33.656 8.078 1 92.81 605 LYS A C 1
ATOM 4741 O O . LYS A 1 605 ? 0.05 33.438 7.148 1 92.81 605 LYS A O 1
ATOM 4746 N N . SER A 1 606 ? -1.969 33.219 7.957 1 90.44 606 SER A N 1
ATOM 4747 C CA . SER A 1 606 ? -2.502 32.562 6.762 1 90.44 606 SER A CA 1
ATOM 4748 C C . SER A 1 606 ? -2.551 33.562 5.586 1 90.44 606 SER A C 1
ATOM 4750 O O . SER A 1 606 ? -2.645 33.125 4.43 1 90.44 606 SER A O 1
ATOM 4752 N N . ARG A 1 607 ? -2.516 34.75 5.789 1 85.62 607 ARG A N 1
ATOM 4753 C CA . ARG A 1 607 ? -2.531 35.75 4.734 1 85.62 607 ARG A CA 1
ATOM 4754 C C . ARG A 1 607 ? -1.25 35.719 3.908 1 85.62 607 ARG A C 1
ATOM 4756 O O . ARG A 1 607 ? -1.268 36 2.707 1 85.62 607 ARG A O 1
ATOM 4763 N N . SER A 1 608 ? -0.256 35.312 4.555 1 80.31 608 SER A N 1
ATOM 4764 C CA . SER A 1 608 ? 1.041 35.312 3.889 1 80.31 608 SER A CA 1
ATOM 4765 C C . SER A 1 608 ? 1.457 33.906 3.48 1 80.31 608 SER A C 1
ATOM 4767 O O . SER A 1 608 ? 2.389 33.719 2.691 1 80.31 608 SER A O 1
ATOM 4769 N N . CYS A 1 609 ? 0.781 32.938 4.008 1 84 609 CYS A N 1
ATOM 4770 C CA . CYS A 1 609 ? 1.263 31.594 3.779 1 84 609 CYS A CA 1
ATOM 4771 C C . CYS A 1 609 ? 0.102 30.641 3.545 1 84 609 CYS A C 1
ATOM 4773 O O . CYS A 1 609 ? -0.809 30.547 4.371 1 84 609 CYS A O 1
ATOM 4775 N N . ASP A 1 610 ? 0.199 29.844 2.553 1 84.06 610 ASP A N 1
ATOM 4776 C CA . ASP A 1 610 ? -0.849 28.906 2.146 1 84.06 610 ASP A CA 1
ATOM 4777 C C . ASP A 1 610 ? -0.872 27.688 3.053 1 84.06 610 ASP A C 1
ATOM 4779 O O . ASP A 1 610 ? -1.888 26.984 3.145 1 84.06 610 ASP A O 1
ATOM 4783 N N . LEU A 1 611 ? 0.131 27.469 3.766 1 87.12 611 LEU A N 1
ATOM 4784 C CA . LEU A 1 611 ? 0.314 26.297 4.602 1 87.12 611 LEU A CA 1
ATOM 4785 C C . LEU A 1 611 ? -0.759 26.219 5.68 1 87.12 611 LEU A C 1
ATOM 4787 O O . LEU A 1 611 ? -1.164 25.125 6.086 1 87.12 611 LEU A O 1
ATOM 4791 N N . LEU A 1 612 ? -1.326 27.375 6.125 1 92.69 612 LEU A N 1
ATOM 4792 C CA . LEU A 1 612 ? -2.158 27.438 7.32 1 92.69 612 LEU A CA 1
ATOM 4793 C C . LEU A 1 612 ? -3.629 27.609 6.953 1 92.69 612 LEU A C 1
ATOM 4795 O O . LEU A 1 612 ? -4.5 27.578 7.828 1 92.69 612 LEU A O 1
ATOM 4799 N N . ASN A 1 613 ? -3.963 27.625 5.707 1 91.81 613 ASN A N 1
ATOM 4800 C CA . ASN A 1 613 ? -5.316 27.938 5.262 1 91.81 613 ASN A CA 1
ATOM 4801 C C . ASN A 1 613 ? -6.289 26.812 5.629 1 91.81 613 ASN A C 1
ATOM 4803 O O . ASN A 1 613 ? -7.434 27.078 6 1 91.81 613 ASN A O 1
ATOM 4807 N N . LEU A 1 614 ? -5.848 25.656 5.504 1 90.12 614 LEU A N 1
ATOM 4808 C CA . LEU A 1 614 ? -6.707 24.531 5.879 1 90.12 614 LEU A CA 1
ATOM 4809 C C . LEU A 1 614 ? -7.07 24.609 7.355 1 90.12 614 LEU A C 1
ATOM 4811 O O . LEU A 1 614 ? -8.234 24.438 7.723 1 90.12 614 LEU A O 1
ATOM 4815 N N . SER A 1 615 ? -6.102 24.812 8.195 1 92.5 615 SER A N 1
ATOM 4816 C CA . SER A 1 615 ? -6.312 24.891 9.633 1 92.5 615 SER A CA 1
ATOM 4817 C C . SER A 1 615 ? -7.258 26.031 9.992 1 92.5 615 SER A C 1
ATOM 4819 O O . SER A 1 615 ? -8.141 25.875 10.844 1 92.5 615 SER A O 1
ATOM 4821 N N . LEU A 1 616 ? -7.043 27.141 9.344 1 93.94 616 LEU A N 1
ATOM 4822 C CA . LEU A 1 616 ? -7.891 28.297 9.609 1 93.94 616 LEU A CA 1
ATOM 4823 C C . LEU A 1 616 ? -9.336 28.016 9.203 1 93.94 616 LEU A C 1
ATOM 4825 O O . LEU A 1 616 ? -10.266 28.312 9.961 1 93.94 616 LEU A O 1
ATOM 4829 N N . LEU A 1 617 ? -9.5 27.453 8.094 1 90.25 617 LEU A N 1
ATOM 4830 C CA . LEU A 1 617 ? -10.836 27.156 7.602 1 90.25 617 LEU A CA 1
ATOM 4831 C C . LEU A 1 617 ? -11.562 26.203 8.539 1 90.25 617 LEU A C 1
ATOM 4833 O O . LEU A 1 617 ? -12.742 26.391 8.836 1 90.25 617 LEU A O 1
ATOM 4837 N N . ARG A 1 618 ? -10.922 25.203 8.969 1 90.38 618 ARG A N 1
ATOM 4838 C CA . ARG A 1 618 ? -11.516 24.219 9.867 1 90.38 618 ARG A CA 1
ATOM 4839 C C . ARG A 1 618 ? -11.906 24.859 11.203 1 90.38 618 ARG A C 1
ATOM 4841 O O . ARG A 1 618 ? -12.961 24.547 11.75 1 90.38 618 ARG A O 1
ATOM 4848 N N . LEU A 1 619 ? -11 25.625 11.727 1 93.62 619 LEU A N 1
ATOM 4849 C CA . LEU A 1 619 ? -11.273 26.266 13.008 1 93.62 619 LEU A CA 1
ATOM 4850 C C . LEU A 1 619 ? -12.398 27.281 12.883 1 93.62 619 LEU A C 1
ATOM 4852 O O . LEU A 1 619 ? -13.258 27.375 13.766 1 93.62 619 LEU A O 1
ATOM 4856 N N . ASP A 1 620 ? -12.414 28.031 11.812 1 92.88 620 ASP A N 1
ATOM 4857 C CA . ASP A 1 620 ? -13.469 29.016 11.578 1 92.88 620 ASP A CA 1
ATOM 4858 C C . ASP A 1 620 ? -14.828 28.328 11.438 1 92.88 620 ASP A C 1
ATOM 4860 O O . ASP A 1 620 ? -15.852 28.875 11.875 1 92.88 620 ASP A O 1
ATOM 4864 N N . ALA A 1 621 ? -14.82 27.203 10.797 1 89.62 621 ALA A N 1
ATOM 4865 C CA . ALA A 1 621 ? -16.062 26.469 10.656 1 89.62 621 ALA A CA 1
ATOM 4866 C C . ALA A 1 621 ? -16.656 26.109 12.016 1 89.62 621 ALA A C 1
ATOM 4868 O O . ALA A 1 621 ? -17.875 26.156 12.203 1 89.62 621 ALA A O 1
ATOM 4869 N N . VAL A 1 622 ? -15.852 25.797 12.93 1 91.31 622 VAL A N 1
ATOM 4870 C CA . VAL A 1 622 ? -16.281 25.438 14.273 1 91.31 622 VAL A CA 1
ATOM 4871 C C . VAL A 1 622 ? -16.797 26.672 15 1 91.31 622 VAL A C 1
ATOM 4873 O O . VAL A 1 622 ? -17.828 26.625 15.68 1 91.31 622 VAL A O 1
ATOM 4876 N N . PHE A 1 623 ? -16.141 27.797 14.852 1 92.81 623 PHE A N 1
ATOM 4877 C CA . PHE A 1 623 ? -16.531 29.031 15.508 1 92.81 623 PHE A CA 1
ATOM 4878 C C . PHE A 1 623 ? -17.844 29.562 14.922 1 92.81 623 PHE A C 1
ATOM 4880 O O . PHE A 1 623 ? -18.688 30.062 15.648 1 92.81 623 PHE A O 1
ATOM 4887 N N . VAL A 1 624 ? -17.953 29.453 13.617 1 90.81 624 VAL A N 1
ATOM 4888 C CA . VAL A 1 624 ? -19.156 29.922 12.953 1 90.81 624 VAL A CA 1
ATOM 4889 C C . VAL A 1 624 ? -20.359 29.078 13.375 1 90.81 624 VAL A C 1
ATOM 4891 O O . VAL A 1 624 ? -21.453 29.594 13.57 1 90.81 624 VAL A O 1
ATOM 4894 N N . ALA A 1 625 ? -20.188 27.797 13.477 1 89.56 625 ALA A N 1
ATOM 4895 C CA . ALA A 1 625 ? -21.25 26.906 13.93 1 89.56 625 ALA A CA 1
ATOM 4896 C C . ALA A 1 625 ? -21.594 27.172 15.391 1 89.56 625 ALA A C 1
ATOM 4898 O O . ALA A 1 625 ? -22.734 26.922 15.82 1 89.56 625 ALA A O 1
ATOM 4899 N N . GLY A 1 626 ? -20.688 27.688 16.141 1 90.62 626 GLY A N 1
ATOM 4900 C CA . GLY A 1 626 ? -20.859 27.922 17.562 1 90.62 626 GLY A CA 1
ATOM 4901 C C . GLY A 1 626 ? -20.328 26.797 18.438 1 90.62 626 GLY A C 1
ATOM 4902 O O . GLY A 1 626 ? -20.859 25.688 18.422 1 90.62 626 GLY A O 1
ATOM 4903 N N . LEU A 1 627 ? -19.391 27.062 19.234 1 91.69 627 LEU A N 1
ATOM 4904 C CA . LEU A 1 627 ? -18.734 26.047 20.062 1 91.69 627 LEU A CA 1
ATOM 4905 C C . LEU A 1 627 ? -19.734 25.391 21 1 91.69 627 LEU A C 1
ATOM 4907 O O . LEU A 1 627 ? -19.797 24.172 21.094 1 91.69 627 LEU A O 1
ATOM 4911 N N . GLY A 1 628 ? -20.578 26.188 21.641 1 90.56 628 GLY A N 1
ATOM 4912 C CA . GLY A 1 628 ? -21.547 25.656 22.594 1 90.56 628 GLY A CA 1
ATOM 4913 C C . GLY A 1 628 ? -22.719 24.938 21.938 1 90.56 628 GLY A C 1
ATOM 4914 O O . GLY A 1 628 ? -23.328 24.047 22.531 1 90.56 628 GLY A O 1
ATOM 4915 N N . LYS A 1 629 ? -22.984 25.25 20.703 1 90.81 629 LYS A N 1
ATOM 4916 C CA . LYS A 1 629 ? -24.094 24.625 19.969 1 90.81 629 LYS A CA 1
ATOM 4917 C C . LYS A 1 629 ? -23.641 23.344 19.281 1 90.81 629 LYS A C 1
ATOM 4919 O O . LYS A 1 629 ? -24.406 22.375 19.188 1 90.81 629 LYS A O 1
ATOM 4924 N N . LEU A 1 630 ? -22.406 23.391 18.891 1 93.5 630 LEU A N 1
ATOM 4925 C CA . LEU A 1 630 ? -21.875 22.281 18.094 1 93.5 630 LEU A CA 1
ATOM 4926 C C . LEU A 1 630 ? -21.344 21.172 18.984 1 93.5 630 LEU A C 1
ATOM 4928 O O . LEU A 1 630 ? -21.5 19.984 18.672 1 93.5 630 LEU A O 1
ATOM 4932 N N . ILE A 1 631 ? -20.688 21.562 20.078 1 95.5 631 ILE A N 1
ATOM 4933 C CA . ILE A 1 631 ? -19.938 20.609 20.891 1 95.5 631 ILE A CA 1
ATOM 4934 C C . ILE A 1 631 ? -20.594 20.484 22.266 1 95.5 631 ILE A C 1
ATOM 4936 O O . ILE A 1 631 ? -20.984 21.484 22.859 1 95.5 631 ILE A O 1
ATOM 4940 N N . ASP A 1 632 ? -20.75 19.266 22.672 1 94.81 632 ASP A N 1
ATOM 4941 C CA . ASP A 1 632 ? -21.172 19.016 24.047 1 94.81 632 ASP A CA 1
ATOM 4942 C C . ASP A 1 632 ? -20.047 19.328 25.031 1 94.81 632 ASP A C 1
ATOM 4944 O O . ASP A 1 632 ? -19.312 18.422 25.438 1 94.81 632 ASP A O 1
ATOM 4948 N N . LEU A 1 633 ? -20.031 20.531 25.484 1 94.81 633 LEU A N 1
ATOM 4949 C CA . LEU A 1 633 ? -18.953 21.031 26.328 1 94.81 633 LEU A CA 1
ATOM 4950 C C . LEU A 1 633 ? -19.219 20.672 27.797 1 94.81 633 LEU A C 1
ATOM 4952 O O . LEU A 1 633 ? -20.359 20.469 28.203 1 94.81 633 LEU A O 1
ATOM 4956 N N . THR A 1 634 ? -18.141 20.547 28.531 1 93.56 634 THR A N 1
ATOM 4957 C CA . THR A 1 634 ? -18.281 20.469 29.984 1 93.56 634 THR A CA 1
ATOM 4958 C C . THR A 1 634 ? -18.984 21.719 30.531 1 93.56 634 THR A C 1
ATOM 4960 O O . THR A 1 634 ? -18.984 22.766 29.891 1 93.56 634 THR A O 1
ATOM 4963 N N . PRO A 1 635 ? -19.594 21.641 31.672 1 94.81 635 PRO A N 1
ATOM 4964 C CA . PRO A 1 635 ? -20.297 22.797 32.219 1 94.81 635 PRO A CA 1
ATOM 4965 C C . PRO A 1 635 ? -19.406 24.031 32.344 1 94.81 635 PRO A C 1
ATOM 4967 O O . PRO A 1 635 ? -19.844 25.141 32.031 1 94.81 635 PRO A O 1
ATOM 4970 N N . ALA A 1 636 ? -18.172 23.844 32.75 1 94.88 636 ALA A N 1
ATOM 4971 C CA . ALA A 1 636 ? -17.25 24.953 32.875 1 94.88 636 ALA A CA 1
ATOM 4972 C C . ALA A 1 636 ? -16.953 25.578 31.516 1 94.88 636 ALA A C 1
ATOM 4974 O O . ALA A 1 636 ? -16.906 26.812 31.391 1 94.88 636 ALA A O 1
ATOM 4975 N N . ALA A 1 637 ? -16.703 24.781 30.547 1 95.75 637 ALA A N 1
ATOM 4976 C CA . ALA A 1 637 ? -16.422 25.25 29.203 1 95.75 637 ALA A CA 1
ATOM 4977 C C . ALA A 1 637 ? -17.641 25.938 28.594 1 95.75 637 ALA A C 1
ATOM 4979 O O . ALA A 1 637 ? -17.5 26.938 27.875 1 95.75 637 ALA A O 1
ATOM 4980 N N . ALA A 1 638 ? -18.812 25.406 28.875 1 95.5 638 ALA A N 1
ATOM 4981 C CA . ALA A 1 638 ? -20.047 25.984 28.359 1 95.5 638 ALA A CA 1
ATOM 4982 C C . ALA A 1 638 ? -20.281 27.391 28.906 1 95.5 638 ALA A C 1
ATOM 4984 O O . ALA A 1 638 ? -20.703 28.281 28.172 1 95.5 638 ALA A O 1
ATOM 4985 N N . GLU A 1 639 ? -20.047 27.516 30.109 1 95.19 639 GLU A N 1
ATOM 4986 C CA . GLU A 1 639 ? -20.188 28.828 30.734 1 95.19 639 GLU A CA 1
ATOM 4987 C C . GLU A 1 639 ? -19.203 29.828 30.141 1 95.19 639 GLU A C 1
ATOM 4989 O O . GLU A 1 639 ? -19.578 30.984 29.891 1 95.19 639 GLU A O 1
ATOM 4994 N N . ALA A 1 640 ? -17.984 29.375 30 1 94.5 640 ALA A N 1
ATOM 4995 C CA . ALA A 1 640 ? -16.969 30.25 29.422 1 94.5 640 ALA A CA 1
ATOM 4996 C C . ALA A 1 640 ? -17.344 30.641 27.984 1 94.5 640 ALA A C 1
ATOM 4998 O O . ALA A 1 640 ? -17.156 31.797 27.594 1 94.5 640 ALA A O 1
ATOM 4999 N N . ALA A 1 641 ? -17.812 29.734 27.219 1 94.06 641 ALA A N 1
ATOM 5000 C CA . ALA A 1 641 ? -18.219 29.984 25.844 1 94.06 641 ALA A CA 1
ATOM 5001 C C . ALA A 1 641 ? -19.406 30.938 25.781 1 94.06 641 ALA A C 1
ATOM 5003 O O . ALA A 1 641 ? -19.453 31.828 24.938 1 94.06 641 ALA A O 1
ATOM 5004 N N . SER A 1 642 ? -20.375 30.719 26.656 1 92.75 642 SER A N 1
ATOM 5005 C CA . SER A 1 642 ? -21.578 31.547 26.703 1 92.75 642 SER A CA 1
ATOM 5006 C C . SER A 1 642 ? -21.219 33 27.078 1 92.75 642 SER A C 1
ATOM 5008 O O . SER A 1 642 ? -21.828 33.938 26.562 1 92.75 642 SER A O 1
ATOM 5010 N N . SER A 1 643 ? -20.312 33.125 27.938 1 91.94 643 SER A N 1
ATOM 5011 C CA . SER A 1 643 ? -19.906 34.469 28.391 1 91.94 643 SER A CA 1
ATOM 5012 C C . SER A 1 643 ? -19.297 35.25 27.266 1 91.94 643 SER A C 1
ATOM 5014 O O . SER A 1 643 ? -19.312 36.5 27.281 1 91.94 643 SER A O 1
ATOM 5016 N N . ARG A 1 644 ? -18.781 34.625 26.312 1 91.56 644 ARG A N 1
ATOM 5017 C CA . ARG A 1 644 ? -18.141 35.312 25.172 1 91.56 644 ARG A CA 1
ATOM 5018 C C . ARG A 1 644 ? -19.016 35.219 23.922 1 91.56 644 ARG A C 1
ATOM 5020 O O . ARG A 1 644 ? -18.562 35.531 22.828 1 91.56 644 ARG A O 1
ATOM 5027 N N . ASN A 1 645 ? -20.219 34.719 24 1 88.75 645 ASN A N 1
ATOM 5028 C CA . ASN A 1 645 ? -21.203 34.562 22.938 1 88.75 645 ASN A CA 1
ATOM 5029 C C . ASN A 1 645 ? -20.672 33.656 21.828 1 88.75 645 ASN A C 1
ATOM 5031 O O . ASN A 1 645 ? -20.75 34 20.641 1 88.75 645 ASN A O 1
ATOM 5035 N N . LEU A 1 646 ? -20.062 32.656 22.344 1 88.12 646 LEU A N 1
ATOM 5036 C CA . LEU A 1 646 ? -19.516 31.672 21.406 1 88.12 646 LEU A CA 1
ATOM 5037 C C . LEU A 1 646 ? -20.328 30.375 21.438 1 88.12 646 LEU A C 1
ATOM 5039 O O . LEU A 1 646 ? -20.719 29.906 22.5 1 88.12 646 LEU A O 1
ATOM 5043 N N . MET B 1 1 ? 13.719 -69.812 49.562 1 22.02 1 MET B N 1
ATOM 5044 C CA . MET B 1 1 ? 13.992 -69.938 48.125 1 22.02 1 MET B CA 1
ATOM 5045 C C . MET B 1 1 ? 12.703 -69.875 47.312 1 22.02 1 MET B C 1
ATOM 5047 O O . MET B 1 1 ? 12.367 -70.75 46.562 1 22.02 1 MET B O 1
ATOM 5051 N N . GLU B 1 2 ? 11.633 -69.125 47.844 1 25.72 2 GLU B N 1
ATOM 5052 C CA . GLU B 1 2 ? 10.227 -69.125 47.438 1 25.72 2 GLU B CA 1
ATOM 5053 C C . GLU B 1 2 ? 10.078 -68.625 46 1 25.72 2 GLU B C 1
ATOM 5055 O O . GLU B 1 2 ? 10.695 -67.625 45.594 1 25.72 2 GLU B O 1
ATOM 5060 N N . ILE B 1 3 ? 9.484 -69.5 45.062 1 24.08 3 ILE B N 1
ATOM 5061 C CA . ILE B 1 3 ? 9.273 -69.688 43.625 1 24.08 3 ILE B CA 1
ATOM 5062 C C . ILE B 1 3 ? 8.25 -68.688 43.094 1 24.08 3 ILE B C 1
ATOM 5064 O O . ILE B 1 3 ? 7.074 -68.75 43.469 1 24.08 3 ILE B O 1
ATOM 5068 N N . ALA B 1 4 ? 8.555 -67.312 43.031 1 29.31 4 ALA B N 1
ATOM 5069 C CA . ALA B 1 4 ? 7.723 -66.188 42.656 1 29.31 4 ALA B CA 1
ATOM 5070 C C . ALA B 1 4 ? 7.109 -66.438 41.281 1 29.31 4 ALA B C 1
ATOM 5072 O O . ALA B 1 4 ? 7.809 -66.375 40.25 1 29.31 4 ALA B O 1
ATOM 5073 N N . THR B 1 5 ? 6.02 -67.25 41.156 1 24.8 5 THR B N 1
ATOM 5074 C CA . THR B 1 5 ? 5.348 -67.688 39.938 1 24.8 5 THR B CA 1
ATOM 5075 C C . THR B 1 5 ? 4.816 -66.5 39.156 1 24.8 5 THR B C 1
ATOM 5077 O O . THR B 1 5 ? 4.16 -65.625 39.719 1 24.8 5 THR B O 1
ATOM 5080 N N . GLN B 1 6 ? 5.391 -66.062 37.906 1 27.16 6 GLN B N 1
ATOM 5081 C CA . GLN B 1 6 ? 5.336 -65.188 36.781 1 27.16 6 GLN B CA 1
ATOM 5082 C C . GLN B 1 6 ? 4.023 -65.312 36.031 1 27.16 6 GLN B C 1
ATOM 5084 O O . GLN B 1 6 ? 3.83 -66.25 35.281 1 27.16 6 GLN B O 1
ATOM 5089 N N . SER B 1 7 ? 2.846 -65.062 36.75 1 25.09 7 SER B N 1
ATOM 5090 C CA . SER B 1 7 ? 1.575 -65.312 36.062 1 25.09 7 SER B CA 1
ATOM 5091 C C . SER B 1 7 ? 1.532 -64.688 34.688 1 25.09 7 SER B C 1
ATOM 5093 O O . SER B 1 7 ? 2.236 -63.688 34.438 1 25.09 7 SER B O 1
ATOM 5095 N N . LYS B 1 8 ? 0.738 -65.188 33.719 1 27.55 8 LYS B N 1
ATOM 5096 C CA . LYS B 1 8 ? 0.356 -65.625 32.375 1 27.55 8 LYS B CA 1
ATOM 5097 C C . LYS B 1 8 ? -0.439 -64.5 31.688 1 27.55 8 LYS B C 1
ATOM 5099 O O . LYS B 1 8 ? -1.036 -64.688 30.641 1 27.55 8 LYS B O 1
ATOM 5104 N N . THR B 1 9 ? -0.655 -63.125 32 1 31.5 9 THR B N 1
ATOM 5105 C CA . THR B 1 9 ? -1.805 -62.438 31.422 1 31.5 9 THR B CA 1
ATOM 5106 C C . THR B 1 9 ? -1.723 -62.469 29.906 1 31.5 9 THR B C 1
ATOM 5108 O O . THR B 1 9 ? -0.761 -61.938 29.312 1 31.5 9 THR B O 1
ATOM 5111 N N . THR B 1 10 ? -2.26 -63.406 29.141 1 30.73 10 THR B N 1
ATOM 5112 C CA . THR B 1 10 ? -2.369 -63.688 27.719 1 30.73 10 THR B CA 1
ATOM 5113 C C . THR B 1 10 ? -2.996 -62.5 27 1 30.73 10 THR B C 1
ATOM 5115 O O . THR B 1 10 ? -4.066 -62.031 27.375 1 30.73 10 THR B O 1
ATOM 5118 N N . SER B 1 11 ? -2.199 -61.688 26.281 1 34.66 11 SER B N 1
ATOM 5119 C CA . SER B 1 11 ? -2.422 -60.531 25.406 1 34.66 11 SER B CA 1
ATOM 5120 C C . SER B 1 11 ? -3.4 -60.906 24.281 1 34.66 11 SER B C 1
ATOM 5122 O O . SER B 1 11 ? -3.195 -61.875 23.547 1 34.66 11 SER B O 1
ATOM 5124 N N . CYS B 1 12 ? -4.723 -60.812 24.438 1 35.47 12 CYS B N 1
ATOM 5125 C CA . CYS B 1 12 ? -5.762 -61.062 23.453 1 35.47 12 CYS B CA 1
ATOM 5126 C C . CYS B 1 12 ? -5.473 -60.344 22.156 1 35.47 12 CYS B C 1
ATOM 5128 O O . CYS B 1 12 ? -5.711 -59.125 22.062 1 35.47 12 CYS B O 1
ATOM 5130 N N . ASN B 1 13 ? -4.297 -60.688 21.375 1 35.19 13 ASN B N 1
ATOM 5131 C CA . ASN B 1 13 ? -3.883 -60.156 20.094 1 35.19 13 ASN B CA 1
ATOM 5132 C C . ASN B 1 13 ? -4.914 -60.438 19 1 35.19 13 ASN B C 1
ATOM 5134 O O . ASN B 1 13 ? -4.684 -61.312 18.141 1 35.19 13 ASN B O 1
ATOM 5138 N N . ASN B 1 14 ? -6.203 -60.594 19.297 1 36.66 14 ASN B N 1
ATOM 5139 C CA . ASN B 1 14 ? -6.973 -61.125 18.172 1 36.66 14 ASN B CA 1
ATOM 5140 C C . ASN B 1 14 ? -7.078 -60.125 17.031 1 36.66 14 ASN B C 1
ATOM 5142 O O . ASN B 1 14 ? -7.895 -59.188 17.094 1 36.66 14 ASN B O 1
ATOM 5146 N N . ARG B 1 15 ? -5.957 -59.875 16.266 1 41.84 15 ARG B N 1
ATOM 5147 C CA . ARG B 1 15 ? -5.82 -58.969 15.125 1 41.84 15 ARG B CA 1
ATOM 5148 C C . ARG B 1 15 ? -6.84 -59.281 14.039 1 41.84 15 ARG B C 1
ATOM 5150 O O . ARG B 1 15 ? -7.137 -58.438 13.188 1 41.84 15 ARG B O 1
ATOM 5157 N N . ASN B 1 16 ? -7.215 -60.562 13.781 1 45.84 16 ASN B N 1
ATOM 5158 C CA . ASN B 1 16 ? -7.73 -60.969 12.477 1 45.84 16 ASN B CA 1
ATOM 5159 C C . ASN B 1 16 ? -9.227 -60.688 12.359 1 45.84 16 ASN B C 1
ATOM 5161 O O . ASN B 1 16 ? -9.898 -61.25 11.492 1 45.84 16 ASN B O 1
ATOM 5165 N N . ARG B 1 17 ? -9.953 -60.25 13.305 1 55.97 17 ARG B N 1
ATOM 5166 C CA . ARG B 1 17 ? -11.398 -60.312 13.117 1 55.97 17 ARG B CA 1
ATOM 5167 C C . ARG B 1 17 ? -11.906 -59.094 12.375 1 55.97 17 ARG B C 1
ATOM 5169 O O . ARG B 1 17 ? -11.312 -58 12.469 1 55.97 17 ARG B O 1
ATOM 5176 N N . HIS B 1 18 ? -12.758 -59.156 11.297 1 65.62 18 HIS B N 1
ATOM 5177 C CA . HIS B 1 18 ? -13.375 -58.125 10.469 1 65.62 18 HIS B CA 1
ATOM 5178 C C . HIS B 1 18 ? -14.047 -57.062 11.32 1 65.62 18 HIS B C 1
ATOM 5180 O O . HIS B 1 18 ? -14.844 -57.375 12.203 1 65.62 18 HIS B O 1
ATOM 5186 N N . PRO B 1 19 ? -13.469 -55.875 11.273 1 70.56 19 PRO B N 1
ATOM 5187 C CA . PRO B 1 19 ? -14.031 -54.812 12.133 1 70.56 19 PRO B CA 1
ATOM 5188 C C . PRO B 1 19 ? -15.523 -54.594 11.875 1 70.56 19 PRO B C 1
ATOM 5190 O O . PRO B 1 19 ? -16.016 -54.906 10.789 1 70.56 19 PRO B O 1
ATOM 5193 N N . CYS B 1 20 ? -16.422 -54.25 12.773 1 73.62 20 CYS B N 1
ATOM 5194 C CA . CYS B 1 20 ? -17.859 -54 12.625 1 73.62 20 CYS B CA 1
ATOM 5195 C C . CYS B 1 20 ? -18.125 -52.844 11.688 1 73.62 20 CYS B C 1
ATOM 5197 O O . CYS B 1 20 ? -17.234 -52.031 11.414 1 73.62 20 CYS B O 1
ATOM 5199 N N . ASP B 1 21 ? -19.266 -52.688 11.062 1 74.69 21 ASP B N 1
ATOM 5200 C CA . ASP B 1 21 ? -19.641 -51.688 10.062 1 74.69 21 ASP B CA 1
ATOM 5201 C C . ASP B 1 21 ? -19.359 -50.281 10.555 1 74.69 21 ASP B C 1
ATOM 5203 O O . ASP B 1 21 ? -18.922 -49.438 9.781 1 74.69 21 ASP B O 1
ATOM 5207 N N . PHE B 1 22 ? -19.484 -49.969 11.859 1 74.81 22 PHE B N 1
ATOM 5208 C CA . PHE B 1 22 ? -19.25 -48.656 12.438 1 74.81 22 PHE B CA 1
ATOM 5209 C C . PHE B 1 22 ? -17.766 -48.406 12.633 1 74.81 22 PHE B C 1
ATOM 5211 O O . PHE B 1 22 ? -17.266 -47.312 12.336 1 74.81 22 PHE B O 1
ATOM 5218 N N . CYS B 1 23 ? -17.078 -49.25 13.211 1 74.12 23 CYS B N 1
ATOM 5219 C CA . CYS B 1 23 ? -15.633 -49.094 13.367 1 74.12 23 CYS B CA 1
ATOM 5220 C C . CYS B 1 23 ? -14.938 -49 12.016 1 74.12 23 CYS B C 1
ATOM 5222 O O . CYS B 1 23 ? -13.977 -48.25 11.852 1 74.12 23 CYS B O 1
ATOM 5224 N N . ARG B 1 24 ? -15.438 -49.719 10.93 1 74.06 24 ARG B N 1
ATOM 5225 C CA . ARG B 1 24 ? -14.977 -49.594 9.547 1 74.06 24 ARG B CA 1
ATOM 5226 C C . ARG B 1 24 ? -15.234 -48.188 8.992 1 74.06 24 ARG B C 1
ATOM 5228 O O . ARG B 1 24 ? -14.375 -47.625 8.32 1 74.06 24 ARG B O 1
ATOM 5235 N N . TYR B 1 25 ? -16.359 -47.594 9.305 1 70 25 TYR B N 1
ATOM 5236 C CA . TYR B 1 25 ? -16.734 -46.25 8.906 1 70 25 TYR B CA 1
ATOM 5237 C C . TYR B 1 25 ? -15.852 -45.219 9.594 1 70 25 TYR B C 1
ATOM 5239 O O . TYR B 1 25 ? -15.43 -44.219 8.969 1 70 25 TYR B O 1
ATOM 5247 N N . LYS B 1 26 ? -15.461 -45.438 10.867 1 71.38 26 LYS B N 1
ATOM 5248 C CA . LYS B 1 26 ? -14.664 -44.5 11.648 1 71.38 26 LYS B CA 1
ATOM 5249 C C . LYS B 1 26 ? -13.18 -44.812 11.555 1 71.38 26 LYS B C 1
ATOM 5251 O O . LYS B 1 26 ? -12.344 -44.125 12.148 1 71.38 26 LYS B O 1
ATOM 5256 N N . ARG B 1 27 ? -12.781 -45.812 10.742 1 72.44 27 ARG B N 1
ATOM 5257 C CA . ARG B 1 27 ? -11.438 -46.375 10.594 1 72.44 27 ARG B CA 1
ATOM 5258 C C . ARG B 1 27 ? -10.758 -46.5 11.945 1 72.44 27 ARG B C 1
ATOM 5260 O O . ARG B 1 27 ? -9.578 -46.156 12.094 1 72.44 27 ARG B O 1
ATOM 5267 N N . ALA B 1 28 ? -11.492 -46.875 12.891 1 73.5 28 ALA B N 1
ATOM 5268 C CA . ALA B 1 28 ? -10.984 -47.094 14.242 1 73.5 28 ALA B CA 1
ATOM 5269 C C . ALA B 1 28 ? -10.781 -48.594 14.5 1 73.5 28 ALA B C 1
ATOM 5271 O O . ALA B 1 28 ? -11.367 -49.438 13.82 1 73.5 28 ALA B O 1
ATOM 5272 N N . ALA B 1 29 ? -9.938 -48.844 15.352 1 72.62 29 ALA B N 1
ATOM 5273 C CA . ALA B 1 29 ? -9.648 -50.219 15.719 1 72.62 29 ALA B CA 1
ATOM 5274 C C . ALA B 1 29 ? -10.836 -50.875 16.438 1 72.62 29 ALA B C 1
ATOM 5276 O O . ALA B 1 29 ? -11.273 -50.375 17.484 1 72.62 29 ALA B O 1
ATOM 5277 N N . CYS B 1 30 ? -11.477 -51.812 15.789 1 69.81 30 CYS B N 1
ATOM 5278 C CA . CYS B 1 30 ? -12.617 -52.531 16.344 1 69.81 30 CYS B CA 1
ATOM 5279 C C . CYS B 1 30 ? -12.156 -53.562 17.406 1 69.81 30 CYS B C 1
ATOM 5281 O O . CYS B 1 30 ? -11.602 -54.594 17.062 1 69.81 30 CYS B O 1
ATOM 5283 N N . LEU B 1 31 ? -11.969 -53.25 18.641 1 71.56 31 LEU B N 1
ATOM 5284 C CA . LEU B 1 31 ? -11.547 -54.094 19.734 1 71.56 31 LEU B CA 1
ATOM 5285 C C . LEU B 1 31 ? -12.719 -54.938 20.266 1 71.56 31 LEU B C 1
ATOM 5287 O O . LEU B 1 31 ? -13.547 -54.406 21.031 1 71.56 31 LEU B O 1
ATOM 5291 N N . LEU B 1 32 ? -13.023 -56.219 19.75 1 66.06 32 LEU B N 1
ATOM 5292 C CA . LEU B 1 32 ? -14.055 -57.156 20.125 1 66.06 32 LEU B CA 1
ATOM 5293 C C . LEU B 1 32 ? -13.484 -58.25 21.016 1 66.06 32 LEU B C 1
ATOM 5295 O O . LEU B 1 32 ? -12.688 -59.094 20.562 1 66.06 32 LEU B O 1
ATOM 5299 N N . CYS B 1 33 ? -13.383 -58.219 22.344 1 63 33 CYS B N 1
ATOM 5300 C CA . CYS B 1 33 ? -12.875 -59.25 23.234 1 63 33 CYS B CA 1
ATOM 5301 C C . CYS B 1 33 ? -13.891 -60.375 23.406 1 63 33 CYS B C 1
ATOM 5303 O O . CYS B 1 33 ? -13.586 -61.406 24.016 1 63 33 CYS B O 1
ATOM 5305 N N . GLY B 1 34 ? -15.234 -60.406 22.672 1 65.94 34 GLY B N 1
ATOM 5306 C CA . GLY B 1 34 ? -16.312 -61.375 22.719 1 65.94 34 GLY B CA 1
ATOM 5307 C C . GLY B 1 34 ? -17.359 -61.156 21.641 1 65.94 34 GLY B C 1
ATOM 5308 O O . GLY B 1 34 ? -17.047 -60.625 20.578 1 65.94 34 GLY B O 1
ATOM 5309 N N . PRO B 1 35 ? -18.625 -61.531 21.891 1 72.12 35 PRO B N 1
ATOM 5310 C CA . PRO B 1 35 ? -19.672 -61.312 20.891 1 72.12 35 PRO B CA 1
ATOM 5311 C C . PRO B 1 35 ? -19.953 -59.812 20.672 1 72.12 35 PRO B C 1
ATOM 5313 O O . PRO B 1 35 ? -19.766 -59 21.578 1 72.12 35 PRO B O 1
ATOM 5316 N N . PRO B 1 36 ? -20.281 -59.406 19.391 1 71.31 36 PRO B N 1
ATOM 5317 C CA . PRO B 1 36 ? -20.656 -58 19.234 1 71.31 36 PRO B CA 1
ATOM 5318 C C . PRO B 1 36 ? -21.641 -57.5 20.312 1 71.31 36 PRO B C 1
ATOM 5320 O O . PRO B 1 36 ? -22.328 -58.344 20.922 1 71.31 36 PRO B O 1
ATOM 5323 N N . PRO B 1 37 ? -21.5 -56.25 20.641 1 73.19 37 PRO B N 1
ATOM 5324 C CA . PRO B 1 37 ? -20.906 -55.094 19.969 1 73.19 37 PRO B CA 1
ATOM 5325 C C . PRO B 1 37 ? -19.453 -54.844 20.359 1 73.19 37 PRO B C 1
ATOM 5327 O O . PRO B 1 37 ? -19.031 -55.281 21.422 1 73.19 37 PRO B O 1
ATOM 5330 N N . CYS B 1 38 ? -18.578 -54.188 19.422 1 73.38 38 CYS B N 1
ATOM 5331 C CA . CYS B 1 38 ? -17.172 -53.844 19.688 1 73.38 38 CYS B CA 1
ATOM 5332 C C . CYS B 1 38 ? -17.078 -52.719 20.703 1 73.38 38 CYS B C 1
ATOM 5334 O O . CYS B 1 38 ? -18.062 -52.031 20.984 1 73.38 38 CYS B O 1
ATOM 5336 N N . GLU B 1 39 ? -15.969 -52.531 21.359 1 75.75 39 GLU B N 1
ATOM 5337 C CA . GLU B 1 39 ? -15.773 -51.562 22.422 1 75.75 39 GLU B CA 1
ATOM 5338 C C . GLU B 1 39 ? -16.172 -50.156 21.984 1 75.75 39 GLU B C 1
ATOM 5340 O O . GLU B 1 39 ? -16.734 -49.375 22.766 1 75.75 39 GLU B O 1
ATOM 5345 N N . LEU B 1 40 ? -15.875 -49.781 20.812 1 74.56 40 LEU B N 1
ATOM 5346 C CA . LEU B 1 40 ? -16.172 -48.469 20.297 1 74.56 40 LEU B CA 1
ATOM 5347 C C . LEU B 1 40 ? -17.688 -48.281 20.094 1 74.56 40 LEU B C 1
ATOM 5349 O O . LEU B 1 40 ? -18.25 -47.25 20.438 1 74.56 40 LEU B O 1
ATOM 5353 N N . CYS B 1 41 ? -18.266 -49.125 19.422 1 76.12 41 CYS B N 1
ATOM 5354 C CA . CYS B 1 41 ? -19.719 -49.094 19.25 1 76.12 41 CYS B CA 1
ATOM 5355 C C . CYS B 1 41 ? -20.438 -49.062 20.594 1 76.12 41 CYS B C 1
ATOM 5357 O O . CYS B 1 41 ? -21.422 -48.312 20.75 1 76.12 41 CYS B O 1
ATOM 5359 N N . LYS B 1 42 ? -19.984 -49.781 21.578 1 78.31 42 LYS B N 1
ATOM 5360 C CA . LYS B 1 42 ? -20.531 -49.719 22.938 1 78.31 42 LYS B CA 1
ATOM 5361 C C . LYS B 1 42 ? -20.422 -48.344 23.531 1 78.31 42 LYS B C 1
ATOM 5363 O O . LYS B 1 42 ? -21.359 -47.844 24.172 1 78.31 42 LYS B O 1
ATOM 5368 N N . ARG B 1 43 ? -19.203 -47.781 23.375 1 74 43 ARG B N 1
ATOM 5369 C CA . ARG B 1 43 ? -18.938 -46.469 23.969 1 74 43 ARG B CA 1
ATOM 5370 C C . ARG B 1 43 ? -19.781 -45.375 23.312 1 74 43 ARG B C 1
ATOM 5372 O O . ARG B 1 43 ? -20.203 -44.438 23.969 1 74 43 ARG B O 1
ATOM 5379 N N . GLN B 1 44 ? -20 -45.5 22.047 1 72.88 44 GLN B N 1
ATOM 5380 C CA . GLN B 1 44 ? -20.719 -44.469 21.312 1 72.88 44 GLN B CA 1
ATOM 5381 C C . GLN B 1 44 ? -22.188 -44.812 21.141 1 72.88 44 GLN B C 1
ATOM 5383 O O . GLN B 1 44 ? -22.953 -44.062 20.531 1 72.88 44 GLN B O 1
ATOM 5388 N N . GLY B 1 45 ? -22.75 -45.75 21.688 1 76.31 45 GLY B N 1
ATOM 5389 C CA . GLY B 1 45 ? -24.125 -46.219 21.719 1 76.31 45 GLY B CA 1
ATOM 5390 C C . GLY B 1 45 ? -24.656 -46.594 20.344 1 76.31 45 GLY B C 1
ATOM 5391 O O . GLY B 1 45 ? -25.844 -46.406 20.062 1 76.31 45 GLY B O 1
ATOM 5392 N N . LYS B 1 46 ? -23.75 -46.875 19.469 1 71.81 46 LYS B N 1
ATOM 5393 C CA . LYS B 1 46 ? -24.172 -47.25 18.109 1 71.81 46 LYS B CA 1
ATOM 5394 C C . LYS B 1 46 ? -24.328 -48.75 17.969 1 71.81 46 LYS B C 1
ATOM 5396 O O . LYS B 1 46 ? -23.719 -49.531 18.703 1 71.81 46 LYS B O 1
ATOM 5401 N N . GLU B 1 47 ? -25.219 -49.188 17.031 1 75.94 47 GLU B N 1
ATOM 5402 C CA . GLU B 1 47 ? -25.453 -50.594 16.766 1 75.94 47 GLU B CA 1
ATOM 5403 C C . GLU B 1 47 ? -24.25 -51.219 16.047 1 75.94 47 GLU B C 1
ATOM 5405 O O . GLU B 1 47 ? -23.828 -50.719 15 1 75.94 47 GLU B O 1
ATOM 5410 N N . CYS B 1 48 ? -23.453 -52.156 16.625 1 70.69 48 CYS B N 1
ATOM 5411 C CA . CYS B 1 48 ? -22.266 -52.844 16.125 1 70.69 48 CYS B CA 1
ATOM 5412 C C . CYS B 1 48 ? -22.625 -53.938 15.133 1 70.69 48 CYS B C 1
ATOM 5414 O O . CYS B 1 48 ? -23 -55.031 15.523 1 70.69 48 CYS B O 1
ATOM 5416 N N . THR B 1 49 ? -22.938 -53.5 13.836 1 76.25 49 THR B N 1
ATOM 5417 C CA . THR B 1 49 ? -23.406 -54.406 12.805 1 76.25 49 THR B CA 1
ATOM 5418 C C . THR B 1 49 ? -22.25 -54.844 11.906 1 76.25 49 THR B C 1
ATOM 5420 O O . THR B 1 49 ? -21.234 -54.156 11.797 1 76.25 49 THR B O 1
ATOM 5423 N N . PHE B 1 50 ? -22.109 -56.062 11.359 1 66.81 50 PHE B N 1
ATOM 5424 C CA . PHE B 1 50 ? -21.109 -56.656 10.469 1 66.81 50 PHE B CA 1
ATOM 5425 C C . PHE B 1 50 ? -21.75 -57.031 9.125 1 66.81 50 PHE B C 1
ATOM 5427 O O . PHE B 1 50 ? -21.531 -58.125 8.609 1 66.81 50 PHE B O 1
ATOM 5434 N N . VAL B 1 51 ? -22.812 -56.188 8.539 1 60.53 51 VAL B N 1
ATOM 5435 C CA . VAL B 1 51 ? -23.625 -56.594 7.402 1 60.53 51 VAL B CA 1
ATOM 5436 C C . VAL B 1 51 ? -22.859 -56.375 6.105 1 60.53 51 VAL B C 1
ATOM 5438 O O . VAL B 1 51 ? -23.078 -57.094 5.117 1 60.53 51 VAL B O 1
ATOM 5441 N N . GLU B 1 52 ? -22.047 -55.219 5.832 1 47.84 52 GLU B N 1
ATOM 5442 C CA . GLU B 1 52 ? -21.688 -54.844 4.465 1 47.84 52 GLU B CA 1
ATOM 5443 C C . GLU B 1 52 ? -20.594 -55.75 3.928 1 47.84 52 GLU B C 1
ATOM 5445 O O . GLU B 1 52 ? -19.531 -55.906 4.555 1 47.84 52 GLU B O 1
ATOM 5450 N N . GLY B 1 53 ? -20.938 -56.812 3.082 1 40.06 53 GLY B N 1
ATOM 5451 C CA . GLY B 1 53 ? -20.078 -57.75 2.375 1 40.06 53 GLY B CA 1
ATOM 5452 C C . GLY B 1 53 ? -19.156 -57.062 1.384 1 40.06 53 GLY B C 1
ATOM 5453 O O . GLY B 1 53 ? -19.297 -55.875 1.094 1 40.06 53 GLY B O 1
ATOM 5454 N N . PRO B 1 54 ? -18.062 -57.719 0.764 1 36.66 54 PRO B N 1
ATOM 5455 C CA . PRO B 1 54 ? -17.109 -57.25 -0.235 1 36.66 54 PRO B CA 1
ATOM 5456 C C . PRO B 1 54 ? -17.766 -56.906 -1.572 1 36.66 54 PRO B C 1
ATOM 5458 O O . PRO B 1 54 ? -18.672 -57.625 -2.008 1 36.66 54 PRO B O 1
ATOM 5461 N N . ASN B 1 55 ? -18.016 -55.719 -2.102 1 30.66 55 ASN B N 1
ATOM 5462 C CA . ASN B 1 55 ? -18.812 -55.531 -3.318 1 30.66 55 ASN B CA 1
ATOM 5463 C C . ASN B 1 55 ? -18.125 -56.188 -4.52 1 30.66 55 ASN B C 1
ATOM 5465 O O . ASN B 1 55 ? -16.984 -55.875 -4.84 1 30.66 55 ASN B O 1
ATOM 5469 N N . LYS B 1 56 ? -18.469 -57.312 -5.156 1 25.22 56 LYS B N 1
ATOM 5470 C CA . LYS B 1 56 ? -18.062 -58.094 -6.316 1 25.22 56 LYS B CA 1
ATOM 5471 C C . LYS B 1 56 ? -18.156 -57.281 -7.598 1 25.22 56 LYS B C 1
ATOM 5473 O O . LYS B 1 56 ? -19.25 -56.906 -8.016 1 25.22 56 LYS B O 1
ATOM 5478 N N . ARG B 1 57 ? -17.531 -56.188 -8.031 1 27.88 57 ARG B N 1
ATOM 5479 C CA . ARG B 1 57 ? -18.047 -55.688 -9.297 1 27.88 57 ARG B CA 1
ATOM 5480 C C . ARG B 1 57 ? -17.922 -56.75 -10.391 1 27.88 57 ARG B C 1
ATOM 5482 O O . ARG B 1 57 ? -16.859 -57.344 -10.578 1 27.88 57 ARG B O 1
ATOM 5489 N N . ARG B 1 58 ? -19.047 -57.031 -11.188 1 19.45 58 ARG B N 1
ATOM 5490 C CA . ARG B 1 58 ? -19.609 -57.969 -12.156 1 19.45 58 ARG B CA 1
ATOM 5491 C C . ARG B 1 58 ? -18.891 -57.875 -13.5 1 19.45 58 ARG B C 1
ATOM 5493 O O . ARG B 1 58 ? -18.438 -56.781 -13.891 1 19.45 58 ARG B O 1
ATOM 5500 N N . ARG B 1 59 ? -18.875 -59.062 -14.375 1 19.88 59 ARG B N 1
ATOM 5501 C CA . ARG B 1 59 ? -18.25 -59.844 -15.43 1 19.88 59 ARG B CA 1
ATOM 5502 C C . ARG B 1 59 ? -18.766 -59.438 -16.797 1 19.88 59 ARG B C 1
ATOM 5504 O O . ARG B 1 59 ? -18.078 -59.625 -17.812 1 19.88 59 ARG B O 1
ATOM 5511 N N . THR B 1 60 ? -20.047 -58.812 -17.062 1 17.91 60 THR B N 1
ATOM 5512 C CA . THR B 1 60 ? -20.859 -59.438 -18.109 1 17.91 60 THR B CA 1
ATOM 5513 C C . THR B 1 60 ? -20.188 -59.281 -19.469 1 17.91 60 THR B C 1
ATOM 5515 O O . THR B 1 60 ? -19.641 -58.219 -19.781 1 17.91 60 THR B O 1
ATOM 5518 N N . ALA B 1 61 ? -20.359 -60.344 -20.531 1 17.39 61 ALA B N 1
ATOM 5519 C CA . ALA B 1 61 ? -19.859 -61.094 -21.672 1 17.39 61 ALA B CA 1
ATOM 5520 C C . ALA B 1 61 ? -20.312 -60.469 -22.984 1 17.39 61 ALA B C 1
ATOM 5522 O O . ALA B 1 61 ? -19.547 -60.469 -23.953 1 17.39 61 ALA B O 1
ATOM 5523 N N . GLY B 1 62 ? -21.75 -60.188 -23.359 1 16.19 62 GLY B N 1
ATOM 5524 C CA . GLY B 1 62 ? -22.469 -60.906 -24.422 1 16.19 62 GLY B CA 1
ATOM 5525 C C . GLY B 1 62 ? -21.906 -60.625 -25.797 1 16.19 62 GLY B C 1
ATOM 5526 O O . GLY B 1 62 ? -21.125 -59.688 -25.984 1 16.19 62 GLY B O 1
ATOM 5527 N N . ARG B 1 63 ? -22.75 -61.25 -26.984 1 16.25 63 ARG B N 1
ATOM 5528 C CA . ARG B 1 63 ? -22.766 -62.031 -28.234 1 16.25 63 ARG B CA 1
ATOM 5529 C C . ARG B 1 63 ? -22.609 -61.094 -29.438 1 16.25 63 ARG B C 1
ATOM 5531 O O . ARG B 1 63 ? -21.719 -61.312 -30.266 1 16.25 63 ARG B O 1
ATOM 5538 N N . TYR B 1 64 ? -23.953 -60.781 -30.266 1 14.77 64 TYR B N 1
ATOM 5539 C CA . TYR B 1 64 ? -24.484 -61.406 -31.469 1 14.77 64 TYR B CA 1
ATOM 5540 C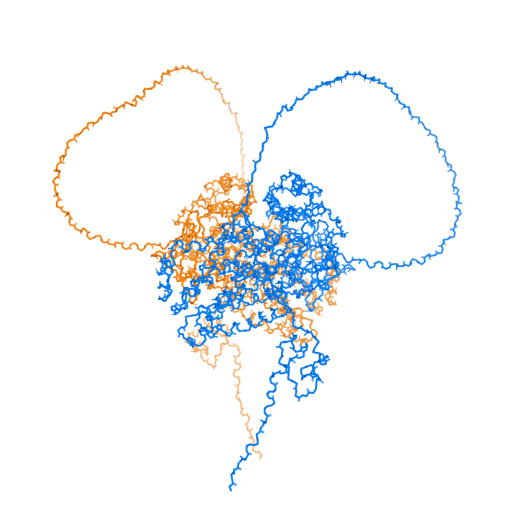 C . TYR B 1 64 ? -23.891 -60.781 -32.719 1 14.77 64 TYR B C 1
ATOM 5542 O O . TYR B 1 64 ? -23.297 -59.719 -32.656 1 14.77 64 TYR B O 1
ATOM 5550 N N . ARG B 1 65 ? -24.969 -60.625 -33.875 1 15.15 65 ARG B N 1
ATOM 5551 C CA . ARG B 1 65 ? -25.297 -61.125 -35.219 1 15.15 65 ARG B CA 1
ATOM 5552 C C . ARG B 1 65 ? -24.656 -60.281 -36.312 1 15.15 65 ARG B C 1
ATOM 5554 O O . ARG B 1 65 ? -24.188 -59.156 -36.031 1 15.15 65 ARG B O 1
ATOM 5561 N N . SER B 1 66 ? -25.578 -60.281 -37.625 1 14.94 66 SER B N 1
ATOM 5562 C CA . SER B 1 66 ? -25.516 -60.719 -39.031 1 14.94 66 SER B CA 1
ATOM 5563 C C . SER B 1 66 ? -24.969 -59.625 -39.938 1 14.94 66 SER B C 1
ATOM 5565 O O . SER B 1 66 ? -23.828 -59.688 -40.375 1 14.94 66 SER B O 1
ATOM 5567 N N . PRO B 1 67 ? -26.031 -59.312 -41.188 1 15.16 67 PRO B N 1
ATOM 5568 C CA . PRO B 1 67 ? -26.094 -59.594 -42.594 1 15.16 67 PRO B CA 1
ATOM 5569 C C . PRO B 1 67 ? -25.531 -58.469 -43.469 1 15.16 67 PRO B C 1
ATOM 5571 O O . PRO B 1 67 ? -25.188 -57.406 -42.938 1 15.16 67 PRO B O 1
ATOM 5574 N N . SER B 1 68 ? -26.625 -57.875 -44.406 1 14.91 68 SER B N 1
ATOM 5575 C CA . SER B 1 68 ? -26.953 -57.938 -45.812 1 14.91 68 SER B CA 1
ATOM 5576 C C . SER B 1 68 ? -26.406 -56.719 -46.562 1 14.91 68 SER B C 1
ATOM 5578 O O . SER B 1 68 ? -25.953 -55.75 -45.969 1 14.91 68 SER B O 1
ATOM 5580 N N . GLY B 1 69 ? -27.328 -56.344 -47.719 1 14.73 69 GLY B N 1
ATOM 5581 C CA . GLY B 1 69 ? -27.359 -56.281 -49.156 1 14.73 69 GLY B CA 1
ATOM 5582 C C . GLY B 1 69 ? -26.922 -54.938 -49.719 1 14.73 69 GLY B C 1
ATOM 5583 O O . GLY B 1 69 ? -26.031 -54.312 -49.156 1 14.73 69 GLY B O 1
ATOM 5584 N N . ASP B 1 70 ? -27.984 -54.406 -50.562 1 14.73 70 ASP B N 1
ATOM 5585 C CA . ASP B 1 70 ? -28.188 -54.188 -52 1 14.73 70 ASP B CA 1
ATOM 5586 C C . ASP B 1 70 ? -27.812 -52.75 -52.375 1 14.73 70 ASP B C 1
ATOM 5588 O O . ASP B 1 70 ? -26.969 -52.531 -53.25 1 14.73 70 ASP B O 1
ATOM 5592 N N . ALA B 1 71 ? -28.922 -51.938 -52.625 1 14.9 71 ALA B N 1
ATOM 5593 C CA . ALA B 1 71 ? -29.5 -51.562 -53.906 1 14.9 71 ALA B CA 1
ATOM 5594 C C . ALA B 1 71 ? -28.891 -50.25 -54.438 1 14.9 71 ALA B C 1
ATOM 5596 O O . ALA B 1 71 ? -28.25 -49.531 -53.688 1 14.9 71 ALA B O 1
ATOM 5597 N N . ASP B 1 72 ? -29.938 -49.469 -55.094 1 14.84 72 ASP B N 1
ATOM 5598 C CA . ASP B 1 72 ? -30.219 -49.031 -56.469 1 14.84 72 ASP B CA 1
ATOM 5599 C C . ASP B 1 72 ? -29.578 -47.656 -56.719 1 14.84 72 ASP B C 1
ATOM 5601 O O . ASP B 1 72 ? -29.156 -46.969 -55.781 1 14.84 72 ASP B O 1
ATOM 5605 N N . GLU B 1 73 ? -30.328 -46.938 -57.594 1 13.45 73 GLU B N 1
ATOM 5606 C CA . GLU B 1 73 ? -30.422 -46.406 -58.969 1 13.45 73 GLU B CA 1
ATOM 5607 C C . GLU B 1 73 ? -30.062 -44.906 -59 1 13.45 73 GLU B C 1
ATOM 5609 O O . GLU B 1 73 ? -29.188 -44.5 -59.75 1 13.45 73 GLU B O 1
ATOM 5614 N N . ALA B 1 74 ? -31.359 -44.188 -59.344 1 14.8 74 ALA B N 1
ATOM 5615 C CA . ALA B 1 74 ? -31.625 -43.469 -60.594 1 14.8 74 ALA B CA 1
ATOM 5616 C C . ALA B 1 74 ? -30.891 -42.125 -60.625 1 14.8 74 ALA B C 1
ATOM 5618 O O . ALA B 1 74 ? -30.516 -41.594 -59.562 1 14.8 74 ALA B O 1
ATOM 5619 N N . LEU B 1 75 ? -31.609 -41.156 -61.25 1 14.61 75 LEU B N 1
ATOM 5620 C CA . LEU B 1 75 ? -31.688 -40.469 -62.562 1 14.61 75 LEU B CA 1
ATOM 5621 C C . LEU B 1 75 ? -31.25 -39.031 -62.438 1 14.61 75 LEU B C 1
ATOM 5623 O O . LEU B 1 75 ? -31 -38.531 -61.344 1 14.61 75 LEU B O 1
ATOM 5627 N N . ASP B 1 76 ? -32.156 -38.156 -63.094 1 13.67 76 ASP B N 1
ATOM 5628 C CA . ASP B 1 76 ? -32.219 -37.312 -64.312 1 13.67 76 ASP B CA 1
ATOM 5629 C C . ASP B 1 76 ? -31.984 -35.844 -63.969 1 13.67 76 ASP B C 1
ATOM 5631 O O . ASP B 1 76 ? -31.078 -35.219 -64.5 1 13.67 76 ASP B O 1
ATOM 5635 N N . GLN B 1 77 ? -33.125 -35.031 -64.125 1 14.26 77 GLN B N 1
ATOM 5636 C CA . GLN B 1 77 ? -33.438 -34.156 -65.188 1 14.26 77 GLN B CA 1
ATOM 5637 C C . GLN B 1 77 ? -33.031 -32.719 -64.875 1 14.26 77 GLN B C 1
ATOM 5639 O O . GLN B 1 77 ? -32.656 -32.406 -63.781 1 14.26 77 GLN B O 1
ATOM 5644 N N . HIS B 1 78 ? -34.031 -31.812 -65.188 1 13.6 78 HIS B N 1
ATOM 5645 C CA . HIS B 1 78 ? -34.344 -30.797 -66.188 1 13.6 78 HIS B CA 1
ATOM 5646 C C . HIS B 1 78 ? -34.031 -29.406 -65.688 1 13.6 78 HIS B C 1
ATOM 5648 O O . HIS B 1 78 ? -33.844 -29.203 -64.5 1 13.6 78 HIS B O 1
ATOM 5654 N N . LYS B 1 79 ? -34.625 -28.375 -66.5 1 14.6 79 LYS B N 1
ATOM 5655 C CA . LYS B 1 79 ? -34.375 -27.203 -67.375 1 14.6 79 LYS B CA 1
ATOM 5656 C C . LYS B 1 79 ? -34.5 -25.906 -66.562 1 14.6 79 LYS B C 1
ATOM 5658 O O . LYS B 1 79 ? -33.625 -25.031 -66.625 1 14.6 79 LYS B O 1
ATOM 5663 N N . GLN B 1 80 ? -35.719 -25.609 -65.938 1 13.77 80 GLN B N 1
ATOM 5664 C CA . GLN B 1 80 ? -36.5 -24.562 -66.625 1 13.77 80 GLN B CA 1
ATOM 5665 C C . GLN B 1 80 ? -36.031 -23.172 -66.188 1 13.77 80 GLN B C 1
ATOM 5667 O O . GLN B 1 80 ? -35.406 -23.016 -65.125 1 13.77 80 GLN B O 1
ATOM 5672 N N . GLY B 1 81 ? -36.812 -22.062 -66.75 1 13.46 81 GLY B N 1
ATOM 5673 C CA . GLY B 1 81 ? -36.875 -20.859 -67.562 1 13.46 81 GLY B CA 1
ATOM 5674 C C . GLY B 1 81 ? -36.812 -19.578 -66.75 1 13.46 81 GLY B C 1
ATOM 5675 O O . GLY B 1 81 ? -36.031 -18.672 -67.062 1 13.46 81 GLY B O 1
ATOM 5676 N N . ALA B 1 82 ? -37.875 -19.281 -65.938 1 13.97 82 ALA B N 1
ATOM 5677 C CA . ALA B 1 82 ? -38.719 -18.156 -66.312 1 13.97 82 ALA B CA 1
ATOM 5678 C C . ALA B 1 82 ? -38.031 -16.828 -66.062 1 13.97 82 ALA B C 1
ATOM 5680 O O . ALA B 1 82 ? -37.125 -16.766 -65.188 1 13.97 82 ALA B O 1
ATOM 5681 N N . ALA B 1 83 ? -38.812 -15.656 -66.312 1 13.37 83 ALA B N 1
ATOM 5682 C CA . ALA B 1 83 ? -39.062 -14.438 -67.125 1 13.37 83 ALA B CA 1
ATOM 5683 C C . ALA B 1 83 ? -38.625 -13.203 -66.312 1 13.37 83 ALA B C 1
ATOM 5685 O O . ALA B 1 83 ? -38.375 -13.289 -65.125 1 13.37 83 ALA B O 1
ATOM 5686 N N . ALA B 1 84 ? -39.5 -12.039 -66.5 1 13.88 84 ALA B N 1
ATOM 5687 C CA . ALA B 1 84 ? -39.438 -10.742 -67.188 1 13.88 84 ALA B CA 1
ATOM 5688 C C . ALA B 1 84 ? -39.062 -9.633 -66.188 1 13.88 84 ALA B C 1
ATOM 5690 O O . ALA B 1 84 ? -38.125 -8.875 -66.438 1 13.88 84 ALA B O 1
ATOM 5691 N N . ASP B 1 85 ? -40.156 -8.984 -65.562 1 13.09 85 ASP B N 1
ATOM 5692 C CA . ASP B 1 85 ? -40.719 -7.695 -65.938 1 13.09 85 ASP B CA 1
ATOM 5693 C C . ASP B 1 85 ? -40.125 -6.562 -65.125 1 13.09 85 ASP B C 1
ATOM 5695 O O . ASP B 1 85 ? -39.875 -6.723 -63.906 1 13.09 85 ASP B O 1
ATOM 5699 N N . ALA B 1 86 ? -39.625 -5.379 -65.75 1 14.51 86 ALA B N 1
ATOM 5700 C CA . ALA B 1 86 ? -38.906 -4.105 -65.812 1 14.51 86 ALA B CA 1
ATOM 5701 C C . ALA B 1 86 ? -39.594 -3.051 -65 1 14.51 86 ALA B C 1
ATOM 5703 O O . ALA B 1 86 ? -39 -2.051 -64.625 1 14.51 86 ALA B O 1
ATOM 5704 N N . ASN B 1 87 ? -41.031 -3.002 -65 1 13.58 87 ASN B N 1
ATOM 5705 C CA . ASN B 1 87 ? -41.625 -1.74 -65.5 1 13.58 87 ASN B CA 1
ATOM 5706 C C . ASN B 1 87 ? -41.312 -0.603 -64.5 1 13.58 87 ASN B C 1
ATOM 5708 O O . ASN B 1 87 ? -40.812 0.445 -64.875 1 13.58 87 ASN B O 1
ATOM 5712 N N . SER B 1 88 ? -42.438 -0.103 -63.75 1 13.94 88 SER B N 1
ATOM 5713 C CA . SER B 1 88 ? -43.219 1.106 -63.938 1 13.94 88 SER B CA 1
ATOM 5714 C C . SER B 1 88 ? -42.656 2.262 -63.094 1 13.94 88 SER B C 1
ATOM 5716 O O . SER B 1 88 ? -41.938 2.047 -62.125 1 13.94 88 SER B O 1
ATOM 5718 N N . ARG B 1 89 ? -43.438 3.637 -63.25 1 14.52 89 ARG B N 1
ATOM 5719 C CA . ARG B 1 89 ? -43.438 5.051 -63.594 1 14.52 89 ARG B CA 1
ATOM 5720 C C . ARG B 1 89 ? -43.25 5.934 -62.375 1 14.52 89 ARG B C 1
ATOM 5722 O O . ARG B 1 89 ? -42.25 6.688 -62.312 1 14.52 89 ARG B O 1
ATOM 5729 N N . SER B 1 90 ? -44.438 6.652 -61.875 1 14.18 90 SER B N 1
ATOM 5730 C CA . SER B 1 90 ? -44.75 8.047 -62.188 1 14.18 90 SER B CA 1
ATOM 5731 C C . SER B 1 90 ? -44.344 8.969 -61.031 1 14.18 90 SER B C 1
ATOM 5733 O O . SER B 1 90 ? -43.594 9.93 -61.25 1 14.18 90 SER B O 1
ATOM 5735 N N . PRO B 1 91 ? -45.5 9.633 -60.219 1 14.55 91 PRO B N 1
ATOM 5736 C CA . PRO B 1 91 ? -45.938 11.023 -60.312 1 14.55 91 PRO B CA 1
ATOM 5737 C C . PRO B 1 91 ? -45.25 11.938 -59.281 1 14.55 91 PRO B C 1
ATOM 5739 O O . PRO B 1 91 ? -44.594 11.461 -58.344 1 14.55 91 PRO B O 1
ATOM 5742 N N . SER B 1 92 ? -45.969 13.219 -58.969 1 14.55 92 SER B N 1
ATOM 5743 C CA . SER B 1 92 ? -45.938 14.672 -59.094 1 14.55 92 SER B CA 1
ATOM 5744 C C . SER B 1 92 ? -45.594 15.344 -57.781 1 14.55 92 SER B C 1
ATOM 5746 O O . SER B 1 92 ? -44.656 16.141 -57.719 1 14.55 92 SER B O 1
ATOM 5748 N N . SER B 1 93 ? -46.719 16.125 -57.094 1 14.35 93 SER B N 1
ATOM 5749 C CA . SER B 1 93 ? -46.938 17.562 -57.094 1 14.35 93 SER B CA 1
ATOM 5750 C C . SER B 1 93 ? -46.469 18.203 -55.781 1 14.35 93 SER B C 1
ATOM 5752 O O . SER B 1 93 ? -45.719 19.156 -55.812 1 14.35 93 SER B O 1
ATOM 5754 N N . GLU B 1 94 ? -47.5 18.516 -54.75 1 14.76 94 GLU B N 1
ATOM 5755 C CA . GLU B 1 94 ? -48 19.859 -54.5 1 14.76 94 GLU B CA 1
ATOM 5756 C C . GLU B 1 94 ? -47.219 20.547 -53.375 1 14.76 94 GLU B C 1
ATOM 5758 O O . GLU B 1 94 ? -46.594 19.875 -52.562 1 14.76 94 GLU B O 1
ATOM 5763 N N . MET B 1 95 ? -47.438 21.875 -53.094 1 15.3 95 MET B N 1
ATOM 5764 C CA . MET B 1 95 ? -47.031 23.266 -52.969 1 15.3 95 MET B CA 1
ATOM 5765 C C . MET B 1 95 ? -46.938 23.656 -51.5 1 15.3 95 MET B C 1
ATOM 5767 O O . MET B 1 95 ? -46.062 24.422 -51.094 1 15.3 95 MET B O 1
ATOM 5771 N N . GLU B 1 96 ? -48.062 23.359 -50.562 1 15.14 96 GLU B N 1
ATOM 5772 C CA . GLU B 1 96 ? -48.719 24.547 -50 1 15.14 96 GLU B CA 1
ATOM 5773 C C . GLU B 1 96 ? -47.844 25.156 -48.906 1 15.14 96 GLU B C 1
ATOM 5775 O O . GLU B 1 96 ? -47.031 24.469 -48.281 1 15.14 96 GLU B O 1
ATOM 5780 N N . SER B 1 97 ? -48.156 26.406 -48.531 1 15.84 97 SER B N 1
ATOM 5781 C CA . SER B 1 97 ? -47.781 27.781 -48.219 1 15.84 97 SER B CA 1
ATOM 5782 C C . SER B 1 97 ? -47.469 27.953 -46.75 1 15.84 97 SER B C 1
ATOM 5784 O O . SER B 1 97 ? -46.312 28.219 -46.375 1 15.84 97 SER B O 1
ATOM 5786 N N . PRO B 1 98 ? -48.344 28.781 -46 1 16.39 98 PRO B N 1
ATOM 5787 C CA . PRO B 1 98 ? -48.156 30.109 -45.438 1 16.39 98 PRO B CA 1
ATOM 5788 C C . PRO B 1 98 ? -48 30.094 -43.938 1 16.39 98 PRO B C 1
ATOM 5790 O O . PRO B 1 98 ? -47.844 31.156 -43.312 1 16.39 98 PRO B O 1
ATOM 5793 N N . VAL B 1 99 ? -47.75 28.938 -43.25 1 16.02 99 VAL B N 1
ATOM 5794 C CA . VAL B 1 99 ? -48.375 28.969 -41.938 1 16.02 99 VAL B CA 1
ATOM 5795 C C . VAL B 1 99 ? -47.812 30.125 -41.094 1 16.02 99 VAL B C 1
ATOM 5797 O O . VAL B 1 99 ? -46.625 30.203 -40.844 1 16.02 99 VAL B O 1
ATOM 5800 N N . GLU B 1 100 ? -48.688 31.141 -40.875 1 15.66 100 GLU B N 1
ATOM 5801 C CA . GLU B 1 100 ? -48.875 32.469 -40.344 1 15.66 100 GLU B CA 1
ATOM 5802 C C . GLU B 1 100 ? -48.438 32.531 -38.875 1 15.66 100 GLU B C 1
ATOM 5804 O O . GLU B 1 100 ? -48.438 31.531 -38.188 1 15.66 100 GLU B O 1
ATOM 5809 N N . GLN B 1 101 ? -48.062 33.75 -38.375 1 18.23 101 GLN B N 1
ATOM 5810 C CA . GLN B 1 101 ? -47.312 34.656 -37.5 1 18.23 101 GLN B CA 1
ATOM 5811 C C . GLN B 1 101 ? -48.031 34.781 -36.156 1 18.23 101 GLN B C 1
ATOM 5813 O O . GLN B 1 101 ? -47.562 35.5 -35.281 1 18.23 101 GLN B O 1
ATOM 5818 N N . VAL B 1 102 ? -49.312 34 -35.938 1 15.54 102 VAL B N 1
ATOM 5819 C CA . VAL B 1 102 ? -50.312 34.812 -35.25 1 15.54 102 VAL B CA 1
ATOM 5820 C C . VAL B 1 102 ? -49.812 35.156 -33.844 1 15.54 102 VAL B C 1
ATOM 5822 O O . VAL B 1 102 ? -49.906 36.312 -33.406 1 15.54 102 VAL B O 1
ATOM 5825 N N . ILE B 1 103 ? -49.438 34.219 -32.875 1 16.2 103 ILE B N 1
ATOM 5826 C CA . ILE B 1 103 ? -50.344 34.312 -31.75 1 16.2 103 ILE B CA 1
ATOM 5827 C C . ILE B 1 103 ? -49.938 35.469 -30.828 1 16.2 103 ILE B C 1
ATOM 5829 O O . ILE B 1 103 ? -48.781 35.5 -30.375 1 16.2 103 ILE B O 1
ATOM 5833 N N . TYR B 1 104 ? -50.625 36.594 -30.844 1 15.74 104 TYR B N 1
ATOM 5834 C CA . TYR B 1 104 ? -50.719 37.906 -30.219 1 15.74 104 TYR B CA 1
ATOM 5835 C C . TYR B 1 104 ? -50.875 37.781 -28.703 1 15.74 104 TYR B C 1
ATOM 5837 O O . TYR B 1 104 ? -51.75 37.031 -28.219 1 15.74 104 TYR B O 1
ATOM 5845 N N . ALA B 1 105 ? -49.781 37.938 -27.922 1 17.42 105 ALA B N 1
ATOM 5846 C CA . ALA B 1 105 ? -49.656 37.906 -26.469 1 17.42 105 ALA B CA 1
ATOM 5847 C C . ALA B 1 105 ? -50.531 38.969 -25.812 1 17.42 105 ALA B C 1
ATOM 5849 O O . ALA B 1 105 ? -50.156 40.156 -25.75 1 17.42 105 ALA B O 1
ATOM 5850 N N . ARG B 1 106 ? -51.906 38.906 -26.219 1 15.83 106 ARG B N 1
ATOM 5851 C CA . ARG B 1 106 ? -52.688 40.031 -25.703 1 15.83 106 ARG B CA 1
ATOM 5852 C C . ARG B 1 106 ? -52.562 40.125 -24.188 1 15.83 106 ARG B C 1
ATOM 5854 O O . ARG B 1 106 ? -52.438 39.094 -23.5 1 15.83 106 ARG B O 1
ATOM 5861 N N . MET B 1 107 ? -52.812 41.281 -23.656 1 17.23 107 MET B N 1
ATOM 5862 C CA . MET B 1 107 ? -52.719 42.25 -22.562 1 17.23 107 MET B CA 1
ATOM 5863 C C . MET B 1 107 ? -53.781 41.969 -21.484 1 17.23 107 MET B C 1
ATOM 5865 O O . MET B 1 107 ? -54.844 42.562 -21.469 1 17.23 107 MET B O 1
ATOM 5869 N N . GLY B 1 108 ? -54.125 40.531 -21.203 1 16.02 108 GLY B N 1
ATOM 5870 C CA . GLY B 1 108 ? -55.406 40.469 -20.5 1 16.02 108 GLY B CA 1
ATOM 5871 C C . GLY B 1 108 ? -55.438 41.25 -19.219 1 16.02 108 GLY B C 1
ATOM 5872 O O . GLY B 1 108 ? -54.406 41.438 -18.562 1 16.02 108 GLY B O 1
ATOM 5873 N N . GLU B 1 109 ? -56.594 41.969 -19.016 1 17.22 109 GLU B N 1
ATOM 5874 C CA . GLU B 1 109 ? -57.25 42.938 -18.172 1 17.22 109 GLU B CA 1
ATOM 5875 C C . GLU B 1 109 ? -57.406 42.438 -16.75 1 17.22 109 GLU B C 1
ATOM 5877 O O . GLU B 1 109 ? -57.438 41.219 -16.516 1 17.22 109 GLU B O 1
ATOM 5882 N N . ASP B 1 110 ? -57.594 43.344 -15.703 1 18.14 110 ASP B N 1
ATOM 5883 C CA . ASP B 1 110 ? -57.406 43.719 -14.305 1 18.14 110 ASP B CA 1
ATOM 5884 C C . ASP B 1 110 ? -58.5 43.125 -13.43 1 18.14 110 ASP B C 1
ATOM 5886 O O . ASP B 1 110 ? -58.5 43.312 -12.211 1 18.14 110 ASP B O 1
ATOM 5890 N N . SER B 1 111 ? -59.562 42.312 -13.961 1 17.91 111 SER B N 1
ATOM 5891 C CA . SER B 1 111 ? -60.781 42.625 -13.203 1 17.91 111 SER B CA 1
ATOM 5892 C C . SER B 1 111 ? -60.688 42.062 -11.781 1 17.91 111 SER B C 1
ATOM 5894 O O . SER B 1 111 ? -60.156 41 -11.555 1 17.91 111 SER B O 1
ATOM 5896 N N . VAL B 1 112 ? -61.25 42.844 -10.688 1 19.28 112 VAL B N 1
ATOM 5897 C CA . VAL B 1 112 ? -61.281 43.125 -9.258 1 19.28 112 VAL B CA 1
ATOM 5898 C C . VAL B 1 112 ? -62.188 42.156 -8.547 1 19.28 112 VAL B C 1
ATOM 5900 O O . VAL B 1 112 ? -62.375 42.219 -7.328 1 19.28 112 VAL B O 1
ATOM 5903 N N . SER B 1 113 ? -62.688 41 -9.164 1 18.31 113 SER B N 1
ATOM 5904 C CA . SER B 1 113 ? -63.969 40.719 -8.516 1 18.31 113 SER B CA 1
ATOM 5905 C C . SER B 1 113 ? -63.781 40.438 -7.031 1 18.31 113 SER B C 1
ATOM 5907 O O . SER B 1 113 ? -62.688 40 -6.605 1 18.31 113 SER B O 1
ATOM 5909 N N . PRO B 1 114 ? -65 40.406 -6.258 1 20.11 114 PRO B N 1
ATOM 5910 C CA . PRO B 1 114 ? -65.438 40.656 -4.879 1 20.11 114 PRO B CA 1
ATOM 5911 C C . PRO B 1 114 ? -65.125 39.469 -3.945 1 20.11 114 PRO B C 1
ATOM 5913 O O . PRO B 1 114 ? -64.938 38.344 -4.406 1 20.11 114 PRO B O 1
ATOM 5916 N N . ALA B 1 115 ? -65.188 39.719 -2.555 1 21.27 115 ALA B N 1
ATOM 5917 C CA . ALA B 1 115 ? -64.688 39.25 -1.262 1 21.27 115 ALA B CA 1
ATOM 5918 C C . ALA B 1 115 ? -65.5 38.062 -0.747 1 21.27 115 ALA B C 1
ATOM 5920 O O . ALA B 1 115 ? -65.312 37.594 0.377 1 21.27 115 ALA B O 1
ATOM 5921 N N . GLN B 1 116 ? -66.25 37.219 -1.599 1 19.27 116 GLN B N 1
ATOM 5922 C CA . GLN B 1 116 ? -67.25 36.562 -0.841 1 19.27 116 GLN B CA 1
ATOM 5923 C C . GLN B 1 116 ? -66.688 35.719 0.294 1 19.27 116 GLN B C 1
ATOM 5925 O O . GLN B 1 116 ? -65.625 35.094 0.137 1 19.27 116 GLN B O 1
ATOM 5930 N N . VAL B 1 117 ? -67.375 35.812 1.56 1 22.48 117 VAL B N 1
ATOM 5931 C CA . VAL B 1 117 ? -67.188 35.469 2.965 1 22.48 117 VAL B CA 1
ATOM 5932 C C . VAL B 1 117 ? -67.375 33.938 3.137 1 22.48 117 VAL B C 1
ATOM 5934 O O . VAL B 1 117 ? -68.438 33.406 3.035 1 22.48 117 VAL B O 1
ATOM 5937 N N . MET B 1 118 ? -66.812 33.125 2.295 1 19.06 118 MET B N 1
ATOM 5938 C CA . MET B 1 118 ? -67.25 31.734 2.416 1 19.06 118 MET B CA 1
ATOM 5939 C C . MET B 1 118 ? -67.125 31.234 3.848 1 19.06 118 MET B C 1
ATOM 5941 O O . MET B 1 118 ? -66.188 31.625 4.551 1 19.06 118 MET B O 1
ATOM 5945 N N . THR B 1 119 ? -68.125 30.562 4.328 1 22.73 119 THR B N 1
ATOM 5946 C CA . THR B 1 119 ? -68.688 29.953 5.555 1 22.73 119 THR B CA 1
ATOM 5947 C C . THR B 1 119 ? -67.688 28.922 6.102 1 22.73 119 THR B C 1
ATOM 5949 O O . THR B 1 119 ? -66.938 28.281 5.336 1 22.73 119 THR B O 1
ATOM 5952 N N . GLN B 1 120 ? -67.438 28.875 7.508 1 20.86 120 GLN B N 1
ATOM 5953 C CA . GLN B 1 120 ? -66.562 28.328 8.531 1 20.86 120 GLN B CA 1
ATOM 5954 C C . GLN B 1 120 ? -66.688 26.812 8.625 1 20.86 120 GLN B C 1
ATOM 5956 O O . GLN B 1 120 ? -67.625 26.312 9.289 1 20.86 120 GLN B O 1
ATOM 5961 N N . SER B 1 121 ? -66.875 26.062 7.527 1 23.5 121 SER B N 1
ATOM 5962 C CA . SER B 1 121 ? -67.312 24.688 7.789 1 23.5 121 SER B CA 1
ATOM 5963 C C . SER B 1 121 ? -66.375 24.016 8.812 1 23.5 121 SER B C 1
ATOM 5965 O O . SER B 1 121 ? -65.188 24.391 8.938 1 23.5 121 SER B O 1
ATOM 5967 N N . SER B 1 122 ? -66.938 23.141 9.75 1 28.39 122 SER B N 1
ATOM 5968 C CA . SER B 1 122 ? -66.562 22.453 10.984 1 28.39 122 SER B CA 1
ATOM 5969 C C . SER B 1 122 ? -65.375 21.578 10.781 1 28.39 122 SER B C 1
ATOM 5971 O O . SER B 1 122 ? -65.125 21.016 9.711 1 28.39 122 SER B O 1
ATOM 5973 N N . PRO B 1 123 ? -64.312 21.734 11.727 1 27.27 123 PRO B N 1
ATOM 5974 C CA . PRO B 1 123 ? -62.969 21.109 11.578 1 27.27 123 PRO B CA 1
ATOM 5975 C C . PRO B 1 123 ? -63.031 19.594 11.5 1 27.27 123 PRO B C 1
ATOM 5977 O O . PRO B 1 123 ? -63.719 18.953 12.289 1 27.27 123 PRO B O 1
ATOM 5980 N N . PRO B 1 124 ? -63.219 18.953 10.328 1 25.88 124 PRO B N 1
ATOM 5981 C CA . PRO B 1 124 ? -63.438 17.5 10.367 1 25.88 124 PRO B CA 1
ATOM 5982 C C . PRO B 1 124 ? -62.5 16.797 11.367 1 25.88 124 PRO B C 1
ATOM 5984 O O . PRO B 1 124 ? -61.469 17.328 11.719 1 25.88 124 PRO B O 1
ATOM 5987 N N . ALA B 1 125 ? -62.969 15.617 12.039 1 29.97 125 ALA B N 1
ATOM 5988 C CA . ALA B 1 125 ? -62.438 14.758 13.094 1 29.97 125 ALA B CA 1
ATOM 5989 C C . ALA B 1 125 ? -61 14.336 12.781 1 29.97 125 ALA B C 1
ATOM 5991 O O . ALA B 1 125 ? -60.656 14.102 11.617 1 29.97 125 ALA B O 1
ATOM 59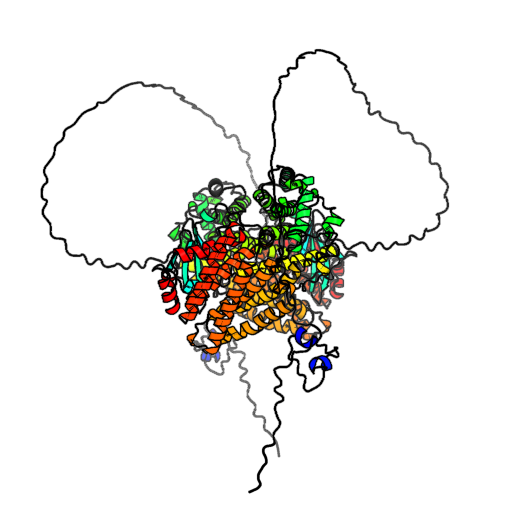92 N N . ALA B 1 126 ? -60.062 14.406 13.758 1 28.33 126 ALA B N 1
ATOM 5993 C CA . ALA B 1 126 ? -58.625 14.148 13.82 1 28.33 126 ALA B CA 1
ATOM 5994 C C . ALA B 1 126 ? -58.281 12.75 13.312 1 28.33 126 ALA B C 1
ATOM 5996 O O . ALA B 1 126 ? -58.625 11.75 13.953 1 28.33 126 ALA B O 1
ATOM 5997 N N . GLU B 1 127 ? -58.5 12.383 12.062 1 29.34 127 GLU B N 1
ATOM 5998 C CA . GLU B 1 127 ? -58.125 11.039 11.641 1 29.34 127 GLU B CA 1
ATOM 5999 C C . GLU B 1 127 ? -56.812 10.602 12.289 1 29.34 127 GLU B C 1
ATOM 6001 O O . GLU B 1 127 ? -55.844 11.336 12.266 1 29.34 127 GLU B O 1
ATOM 6006 N N . GLU B 1 128 ? -56.906 9.648 13.258 1 30.62 128 GLU B N 1
ATOM 6007 C CA . GLU B 1 128 ? -55.75 9.008 13.883 1 30.62 128 GLU B CA 1
ATOM 6008 C C . GLU B 1 128 ? -54.719 8.594 12.844 1 30.62 128 GLU B C 1
ATOM 6010 O O . GLU B 1 128 ? -55 7.742 11.992 1 30.62 128 GLU B O 1
ATOM 6015 N N . HIS B 1 129 ? -53.969 9.539 12.359 1 28.95 129 HIS B N 1
ATOM 6016 C CA . HIS B 1 129 ? -52.812 9.172 11.555 1 28.95 129 HIS B CA 1
ATOM 6017 C C . HIS B 1 129 ? -52.062 8.016 12.188 1 28.95 129 HIS B C 1
ATOM 6019 O O . HIS B 1 129 ? -51.5 8.156 13.273 1 28.95 129 HIS B O 1
ATOM 6025 N N . HIS B 1 130 ? -52.594 6.836 12.125 1 30.36 130 HIS B N 1
ATOM 6026 C CA . HIS B 1 130 ? -51.656 5.73 12.375 1 30.36 130 HIS B CA 1
ATOM 6027 C C . HIS B 1 130 ? -50.281 6.039 11.844 1 30.36 130 HIS B C 1
ATOM 6029 O O . HIS B 1 130 ? -50.094 6.309 10.656 1 30.36 130 HIS B O 1
ATOM 6035 N N . LYS B 1 131 ? -49.438 6.648 12.672 1 32.66 131 LYS B N 1
ATOM 6036 C CA . LYS B 1 131 ? -48 6.652 12.422 1 32.66 131 LYS B CA 1
ATOM 6037 C C . LYS B 1 131 ? -47.562 5.328 11.82 1 32.66 131 LYS B C 1
ATOM 6039 O O . LYS B 1 131 ? -47.375 4.34 12.539 1 32.66 131 LYS B O 1
ATOM 6044 N N . ASP B 1 132 ? -48.062 4.871 10.789 1 34.12 132 ASP B N 1
ATOM 6045 C CA . ASP B 1 132 ? -47.344 3.816 10.102 1 34.12 132 ASP B CA 1
ATOM 6046 C C . ASP B 1 132 ? -45.812 4.02 10.25 1 34.12 132 ASP B C 1
ATOM 6048 O O . ASP B 1 132 ? -45.25 4.957 9.672 1 34.12 132 ASP B O 1
ATOM 6052 N N . GLY B 1 133 ? -45.219 3.875 11.352 1 36.41 133 GLY B N 1
ATOM 6053 C CA . GLY B 1 133 ? -43.781 3.854 11.609 1 36.41 133 GLY B CA 1
ATOM 6054 C C . GLY B 1 133 ? -42.969 3.279 10.469 1 36.41 133 GLY B C 1
ATOM 6055 O O . GLY B 1 133 ? -42.688 2.08 10.438 1 36.41 133 GLY B O 1
ATOM 6056 N N . HIS B 1 134 ? -43.062 3.551 9.289 1 38 134 HIS B N 1
ATOM 6057 C CA . HIS B 1 134 ? -42.062 3.221 8.266 1 38 134 HIS B CA 1
ATOM 6058 C C . HIS B 1 134 ? -40.656 3.332 8.812 1 38 134 HIS B C 1
ATOM 6060 O O . HIS B 1 134 ? -40.156 4.438 9.047 1 38 134 HIS B O 1
ATOM 6066 N N . VAL B 1 135 ? -40.188 2.477 9.633 1 43.38 135 VAL B N 1
ATOM 6067 C CA . VAL B 1 135 ? -38.781 2.361 9.938 1 43.38 135 VAL B CA 1
ATOM 6068 C C . VAL B 1 135 ? -37.969 2.768 8.719 1 43.38 135 VAL B C 1
ATOM 6070 O O . VAL B 1 135 ? -38 2.105 7.676 1 43.38 135 VAL B O 1
ATOM 6073 N N . LEU B 1 136 ? -37.812 3.971 8.336 1 51.59 136 LEU B N 1
ATOM 6074 C CA . LEU B 1 136 ? -36.906 4.496 7.324 1 51.59 136 LEU B CA 1
ATOM 6075 C C . LEU B 1 136 ? -35.625 3.668 7.258 1 51.59 136 LEU B C 1
ATOM 6077 O O . LEU B 1 136 ? -34.969 3.453 8.281 1 51.59 136 LEU B O 1
ATOM 6081 N N . SER B 1 137 ? -35.531 2.771 6.367 1 65.81 137 SER B N 1
ATOM 6082 C CA . SER B 1 137 ? -34.312 2.012 6.082 1 65.81 137 SER B CA 1
ATOM 6083 C C . SER B 1 137 ? -33.062 2.898 6.16 1 65.81 137 SER B C 1
ATOM 6085 O O . SER B 1 137 ? -33.094 4.039 5.691 1 65.81 137 SER B O 1
ATOM 6087 N N . PRO B 1 138 ? -32.094 2.486 6.941 1 80.25 138 PRO B N 1
ATOM 6088 C CA . PRO B 1 138 ? -30.875 3.299 7.082 1 80.25 138 PRO B CA 1
ATOM 6089 C C . PRO B 1 138 ? -30.25 3.668 5.738 1 80.25 138 PRO B C 1
ATOM 6091 O O . PRO B 1 138 ? -30.328 2.889 4.785 1 80.25 138 PRO B O 1
ATOM 6094 N N . SER B 1 139 ? -29.891 4.848 5.617 1 87.69 139 SER B N 1
ATOM 6095 C CA . SER B 1 139 ? -29.312 5.371 4.383 1 87.69 139 SER B CA 1
ATOM 6096 C C . SER B 1 139 ? -27.938 4.766 4.109 1 87.69 139 SER B C 1
ATOM 6098 O O . SER B 1 139 ? -27.156 4.539 5.039 1 87.69 139 SER B O 1
ATOM 6100 N N . SER B 1 140 ? -27.688 4.473 2.859 1 91.25 140 SER B N 1
ATOM 6101 C CA . SER B 1 140 ? -26.422 3.902 2.428 1 91.25 140 SER B CA 1
ATOM 6102 C C . SER B 1 140 ? -25.312 4.949 2.447 1 91.25 140 SER B C 1
ATOM 6104 O O . SER B 1 140 ? -25.562 6.133 2.213 1 91.25 140 SER B O 1
ATOM 6106 N N . LEU B 1 141 ? -24.078 4.555 2.773 1 90.88 141 LEU B N 1
ATOM 6107 C CA . LEU B 1 141 ? -22.906 5.414 2.686 1 90.88 141 LEU B CA 1
ATOM 6108 C C . LEU B 1 141 ? -22.469 5.586 1.234 1 90.88 141 LEU B C 1
ATOM 6110 O O . LEU B 1 141 ? -21.875 6.605 0.879 1 90.88 141 LEU B O 1
ATOM 6114 N N . ASP B 1 142 ? -22.781 4.641 0.371 1 85.38 142 ASP B N 1
ATOM 6115 C CA . ASP B 1 142 ? -22.234 4.574 -0.979 1 85.38 142 ASP B CA 1
ATOM 6116 C C . ASP B 1 142 ? -23.297 4.93 -2.021 1 85.38 142 ASP B C 1
ATOM 6118 O O . ASP B 1 142 ? -22.953 5.273 -3.158 1 85.38 142 ASP B O 1
ATOM 6122 N N . ALA B 1 143 ? -24.5 4.898 -1.688 1 68.44 143 ALA B N 1
ATOM 6123 C CA . ALA B 1 143 ? -25.562 4.938 -2.699 1 68.44 143 ALA B CA 1
ATOM 6124 C C . ALA B 1 143 ? -25.969 6.371 -3.002 1 68.44 143 ALA B C 1
ATOM 6126 O O . ALA B 1 143 ? -26.734 6.621 -3.945 1 68.44 143 ALA B O 1
ATOM 6127 N N . ARG B 1 144 ? -25.438 7.336 -2.293 1 78.94 144 ARG B N 1
ATOM 6128 C CA . ARG B 1 144 ? -25.812 8.711 -2.596 1 78.94 144 ARG B CA 1
ATOM 6129 C C . ARG B 1 144 ? -25.078 9.227 -3.824 1 78.94 144 ARG B C 1
ATOM 6131 O O . ARG B 1 144 ? -23.859 9.422 -3.787 1 78.94 144 ARG B O 1
ATOM 6138 N N . PRO B 1 145 ? -25.812 9.414 -4.887 1 82.06 145 PRO B N 1
ATOM 6139 C CA . PRO B 1 145 ? -25.156 9.852 -6.121 1 82.06 145 PRO B CA 1
ATOM 6140 C C . PRO B 1 145 ? -24.422 11.188 -5.961 1 82.06 145 PRO B C 1
ATOM 6142 O O . PRO B 1 145 ? -24.938 12.102 -5.32 1 82.06 145 PRO B O 1
ATOM 6145 N N . GLY B 1 146 ? -23.297 11.266 -6.438 1 87.5 146 GLY B N 1
ATOM 6146 C CA . GLY B 1 146 ? -22.547 12.508 -6.453 1 87.5 146 GLY B CA 1
ATOM 6147 C C . GLY B 1 146 ? -21.812 12.773 -5.156 1 87.5 146 GLY B C 1
ATOM 6148 O O . GLY B 1 146 ? -21.281 13.867 -4.949 1 87.5 146 GLY B O 1
ATOM 6149 N N . HIS B 1 147 ? -21.891 11.828 -4.254 1 91.69 147 HIS B N 1
ATOM 6150 C CA . HIS B 1 147 ? -21.188 11.984 -2.986 1 91.69 147 HIS B CA 1
ATOM 6151 C C . HIS B 1 147 ? -20.266 10.797 -2.705 1 91.69 147 HIS B C 1
ATOM 6153 O O . HIS B 1 147 ? -20.453 9.719 -3.275 1 91.69 147 HIS B O 1
ATOM 6159 N N . ASN B 1 148 ? -19.281 11.047 -2.006 1 93.44 148 ASN B N 1
ATOM 6160 C CA . ASN B 1 148 ? -18.422 9.969 -1.523 1 93.44 148 ASN B CA 1
ATOM 6161 C C . ASN B 1 148 ? -18.281 10 -0.004 1 93.44 148 ASN B C 1
ATOM 6163 O O . ASN B 1 148 ? -18.438 11.055 0.615 1 93.44 148 ASN B O 1
ATOM 6167 N N . ALA B 1 149 ? -18.125 8.891 0.593 1 95.62 149 ALA B N 1
ATOM 6168 C CA . ALA B 1 149 ? -17.984 8.758 2.041 1 95.62 149 ALA B CA 1
ATOM 6169 C C . ALA B 1 149 ? -16.625 8.164 2.404 1 95.62 149 ALA B C 1
ATOM 6171 O O . ALA B 1 149 ? -16.266 7.086 1.923 1 95.62 149 ALA B O 1
ATOM 6172 N N . GLN B 1 150 ? -15.836 8.867 3.232 1 95.5 150 GLN B N 1
ATOM 6173 C CA . GLN B 1 150 ? -14.523 8.406 3.688 1 95.5 150 GLN B CA 1
ATOM 6174 C C . GLN B 1 150 ? -14.5 8.25 5.207 1 95.5 150 GLN B C 1
ATOM 6176 O O . GLN B 1 150 ? -15.078 9.055 5.934 1 95.5 150 GLN B O 1
ATOM 6181 N N . VAL B 1 151 ? -13.828 7.254 5.633 1 97 151 VAL B N 1
ATOM 6182 C CA . VAL B 1 151 ? -13.727 7.031 7.07 1 97 151 VAL B CA 1
ATOM 6183 C C . VAL B 1 151 ? -12.742 8.023 7.68 1 97 151 VAL B C 1
ATOM 6185 O O . VAL B 1 151 ? -11.719 8.344 7.074 1 97 151 VAL B O 1
ATOM 6188 N N . ILE B 1 152 ? -13.078 8.547 8.789 1 96.62 152 ILE B N 1
ATOM 6189 C CA . ILE B 1 152 ? -12.195 9.445 9.516 1 96.62 152 ILE B CA 1
ATOM 6190 C C . ILE B 1 152 ? -11.266 8.633 10.422 1 96.62 152 ILE B C 1
ATOM 6192 O O . ILE B 1 152 ? -11.727 7.859 11.258 1 96.62 152 ILE B O 1
ATOM 6196 N N . GLY B 1 153 ? -10 8.773 10.25 1 96.06 153 GLY B N 1
ATOM 6197 C CA . GLY B 1 153 ? -9 7.988 10.961 1 96.06 153 GLY B CA 1
ATOM 6198 C C . GLY B 1 153 ? -8.812 8.43 12.398 1 96.06 153 GLY B C 1
ATOM 6199 O O . GLY B 1 153 ? -9.094 9.578 12.742 1 96.06 153 GLY B O 1
ATOM 6200 N N . LEU B 1 154 ? -8.227 7.625 13.195 1 95.81 154 LEU B N 1
ATOM 6201 C CA . LEU B 1 154 ? -8.109 7.836 14.633 1 95.81 154 LEU B CA 1
ATOM 6202 C C . LEU B 1 154 ? -7.07 8.906 14.945 1 95.81 154 LEU B C 1
ATOM 6204 O O . LEU B 1 154 ? -7.199 9.641 15.93 1 95.81 154 LEU B O 1
ATOM 6208 N N . SER B 1 155 ? -6.055 8.922 14.133 1 95.88 155 SER B N 1
ATOM 6209 C CA . SER B 1 155 ? -4.98 9.883 14.391 1 95.88 155 SER B CA 1
ATOM 6210 C C . SER B 1 155 ? -5.055 11.062 13.43 1 95.88 155 SER B C 1
ATOM 6212 O O . SER B 1 155 ? -4.27 12.008 13.539 1 95.88 155 SER B O 1
ATOM 6214 N N . GLY B 1 156 ? -5.977 11.109 12.594 1 91.69 156 GLY B N 1
ATOM 6215 C CA . GLY B 1 156 ? -5.98 11.984 11.43 1 91.69 156 GLY B CA 1
ATOM 6216 C C . GLY B 1 156 ? -6.328 13.422 11.758 1 91.69 156 GLY B C 1
ATOM 6217 O O . GLY B 1 156 ? -6.277 13.82 12.922 1 91.69 156 GLY B O 1
ATOM 6218 N N . GLU B 1 157 ? -6.539 14.117 10.648 1 89.06 157 GLU B N 1
ATOM 6219 C CA . GLU B 1 157 ? -6.848 15.539 10.703 1 89.06 157 GLU B CA 1
ATOM 6220 C C . GLU B 1 157 ? -8.031 15.812 11.625 1 89.06 157 GLU B C 1
ATOM 6222 O O . GLU B 1 157 ? -7.973 16.688 12.484 1 89.06 157 GLU B O 1
ATOM 6227 N N . SER B 1 158 ? -9.031 15.023 11.398 1 91.44 158 SER B N 1
ATOM 6228 C CA . SER B 1 158 ? -10.18 15.094 12.297 1 91.44 158 SER B CA 1
ATOM 6229 C C . SER B 1 158 ? -10.055 14.094 13.438 1 91.44 158 SER B C 1
ATOM 6231 O O . SER B 1 158 ? -9.57 12.977 13.242 1 91.44 158 SER B O 1
ATOM 6233 N N . ASP B 1 159 ? -10.375 14.523 14.594 1 92.94 159 ASP B N 1
ATOM 6234 C CA . ASP B 1 159 ? -10.273 13.656 15.766 1 92.94 159 ASP B CA 1
ATOM 6235 C C . ASP B 1 159 ? -11.617 13.008 16.094 1 92.94 159 ASP B C 1
ATOM 6237 O O . ASP B 1 159 ? -12.531 13.68 16.562 1 92.94 159 ASP B O 1
ATOM 6241 N N . PRO B 1 160 ? -11.648 11.719 15.938 1 95.5 160 PRO B N 1
ATOM 6242 C CA . PRO B 1 160 ? -12.922 11.039 16.188 1 95.5 160 PRO B CA 1
ATOM 6243 C C . PRO B 1 160 ? -13.406 11.203 17.625 1 95.5 160 PRO B C 1
ATOM 6245 O O . PRO B 1 160 ? -14.609 11.188 17.891 1 95.5 160 PRO B O 1
ATOM 6248 N N . TYR B 1 161 ? -12.555 11.352 18.562 1 94.88 161 TYR B N 1
ATOM 6249 C CA . TYR B 1 161 ? -12.969 11.5 19.953 1 94.88 161 TYR B CA 1
ATOM 6250 C C . TYR B 1 161 ? -13.5 12.906 20.219 1 94.88 161 TYR B C 1
ATOM 6252 O O . TYR B 1 161 ? -14.367 13.094 21.078 1 94.88 161 TYR B O 1
ATOM 6260 N N . LEU B 1 162 ? -12.961 13.875 19.547 1 95.31 162 LEU B N 1
ATOM 6261 C CA . LEU B 1 162 ? -13.57 15.195 19.578 1 95.31 162 LEU B CA 1
ATOM 6262 C C . LEU B 1 162 ? -14.93 15.188 18.891 1 95.31 162 LEU B C 1
ATOM 6264 O O . LEU B 1 162 ? -15.891 15.789 19.375 1 95.31 162 LEU B O 1
ATOM 6268 N N . LEU B 1 163 ? -15 14.484 17.766 1 95.12 163 LEU B N 1
ATOM 6269 C CA . LEU B 1 163 ? -16.234 14.406 17 1 95.12 163 LEU B CA 1
ATOM 6270 C C . LEU B 1 163 ? -17.344 13.734 17.812 1 95.12 163 LEU B C 1
ATOM 6272 O O . LEU B 1 163 ? -18.516 14.039 17.641 1 95.12 163 LEU B O 1
ATOM 6276 N N . ASN B 1 164 ? -16.922 12.867 18.656 1 93.69 164 ASN B N 1
ATOM 6277 C CA . ASN B 1 164 ? -17.891 12.195 19.516 1 93.69 164 ASN B CA 1
ATOM 6278 C C . ASN B 1 164 ? -18.562 13.172 20.469 1 93.69 164 ASN B C 1
ATOM 6280 O O . ASN B 1 164 ? -19.609 12.859 21.062 1 93.69 164 ASN B O 1
ATOM 6284 N N . LEU B 1 165 ? -17.984 14.328 20.719 1 93.94 165 LEU B N 1
ATOM 6285 C CA . LEU B 1 165 ? -18.578 15.359 21.562 1 93.94 165 LEU B CA 1
ATOM 6286 C C . LEU B 1 165 ? -19.5 16.266 20.75 1 93.94 165 LEU B C 1
ATOM 6288 O O . LEU B 1 165 ? -20.266 17.047 21.328 1 93.94 165 LEU B O 1
ATOM 6292 N N . TYR B 1 166 ? -19.469 16.156 19.453 1 94.94 166 TYR B N 1
ATOM 6293 C CA . TYR B 1 166 ? -20.359 16.953 18.609 1 94.94 166 TYR B CA 1
ATOM 6294 C C . TYR B 1 166 ? -21.797 16.5 18.75 1 94.94 166 TYR B C 1
ATOM 6296 O O . TYR B 1 166 ? -22.078 15.359 19.125 1 94.94 166 TYR B O 1
ATOM 6304 N N . ARG B 1 167 ? -22.672 17.375 18.516 1 94.44 167 ARG B N 1
ATOM 6305 C CA . ARG B 1 167 ? -24.094 17.047 18.531 1 94.44 167 ARG B CA 1
ATOM 6306 C C . ARG B 1 167 ? -24.578 16.609 17.156 1 94.44 167 ARG B C 1
ATOM 6308 O O . ARG B 1 167 ? -24.391 17.328 16.156 1 94.44 167 ARG B O 1
ATOM 6315 N N . PHE B 1 168 ? -25.078 15.461 17.172 1 94.31 168 PHE B N 1
ATOM 6316 C CA . PHE B 1 168 ? -25.578 14.891 15.914 1 94.31 168 PHE B CA 1
ATOM 6317 C C . PHE B 1 168 ? -27.094 14.883 15.898 1 94.31 168 PHE B C 1
ATOM 6319 O O . PHE B 1 168 ? -27.734 14.797 16.953 1 94.31 168 PHE B O 1
ATOM 6326 N N . ASP B 1 169 ? -27.688 14.977 14.727 1 91.69 169 ASP B N 1
ATOM 6327 C CA . ASP B 1 169 ? -29.141 14.992 14.57 1 91.69 169 ASP B CA 1
ATOM 6328 C C . ASP B 1 169 ? -29.703 13.578 14.617 1 91.69 169 ASP B C 1
ATOM 6330 O O . ASP B 1 169 ? -29.016 12.633 14.984 1 91.69 169 ASP B O 1
ATOM 6334 N N . ASP B 1 170 ? -30.938 13.422 14.359 1 88.56 170 ASP B N 1
ATOM 6335 C CA . ASP B 1 170 ? -31.656 12.156 14.469 1 88.56 170 ASP B CA 1
ATOM 6336 C C . ASP B 1 170 ? -31.172 11.156 13.414 1 88.56 170 ASP B C 1
ATOM 6338 O O . ASP B 1 170 ? -31.328 9.945 13.578 1 88.56 170 ASP B O 1
ATOM 6342 N N . LYS B 1 171 ? -30.562 11.656 12.422 1 86.38 171 LYS B N 1
ATOM 6343 C CA . LYS B 1 171 ? -30 10.781 11.391 1 86.38 171 LYS B CA 1
ATOM 6344 C C . LYS B 1 171 ? -28.531 10.492 11.648 1 86.38 171 LYS B C 1
ATOM 6346 O O . LYS B 1 171 ? -27.828 9.969 10.773 1 86.38 171 LYS B O 1
ATOM 6351 N N . ASP B 1 172 ? -28.031 10.969 12.844 1 91.81 172 ASP B N 1
ATOM 6352 C CA . ASP B 1 172 ? -26.641 10.797 13.25 1 91.81 172 ASP B CA 1
ATOM 6353 C C . ASP B 1 172 ? -25.703 11.547 12.312 1 91.81 172 ASP B C 1
ATOM 6355 O O . ASP B 1 172 ? -24.625 11.047 11.969 1 91.81 172 ASP B O 1
ATOM 6359 N N . GLU B 1 173 ? -26.203 12.656 11.836 1 92.5 173 GLU B N 1
ATOM 6360 C CA . GLU B 1 173 ? -25.406 13.469 10.922 1 92.5 173 GLU B CA 1
ATOM 6361 C C . GLU B 1 173 ? -25.156 14.859 11.492 1 92.5 173 GLU B C 1
ATOM 6363 O O . GLU B 1 173 ? -25.984 15.391 12.242 1 92.5 173 GLU B O 1
ATOM 6368 N N . CYS B 1 174 ? -23.984 15.297 11.297 1 93.94 174 CYS B N 1
ATOM 6369 C CA . CYS B 1 174 ? -23.594 16.672 11.578 1 93.94 174 CYS B CA 1
ATOM 6370 C C . CYS B 1 174 ? -23.234 17.406 10.289 1 93.94 174 CYS B C 1
ATOM 6372 O O . CYS B 1 174 ? -22.281 17.031 9.609 1 93.94 174 CYS B O 1
ATOM 6374 N N . ARG B 1 175 ? -23.953 18.469 10.008 1 89.31 175 ARG B N 1
ATOM 6375 C CA . ARG B 1 175 ? -23.828 19.094 8.695 1 89.31 175 ARG B CA 1
ATOM 6376 C C . ARG B 1 175 ? -23.031 20.391 8.781 1 89.31 175 ARG B C 1
ATOM 6378 O O . ARG B 1 175 ? -23.219 21.172 9.711 1 89.31 175 ARG B O 1
ATOM 6385 N N . PHE B 1 176 ? -22.094 20.516 7.941 1 86.5 176 PHE B N 1
ATOM 6386 C CA . PHE B 1 176 ? -21.375 21.75 7.645 1 86.5 176 PHE B CA 1
ATOM 6387 C C . PHE B 1 176 ? -21.656 22.219 6.223 1 86.5 176 PHE B C 1
ATOM 6389 O O . PHE B 1 176 ? -22.328 21.516 5.457 1 86.5 176 PHE B O 1
ATOM 6396 N N . PRO B 1 177 ? -21.344 23.375 5.777 1 78 177 PRO B N 1
ATOM 6397 C CA . PRO B 1 177 ? -21.703 23.875 4.449 1 78 177 PRO B CA 1
ATOM 6398 C C . PRO B 1 177 ? -21.25 22.953 3.322 1 78 177 PRO B C 1
ATOM 6400 O O . PRO B 1 177 ? -21.984 22.75 2.354 1 78 177 PRO B O 1
ATOM 6403 N N . GLN B 1 178 ? -20.094 22.391 3.469 1 78.69 178 GLN B N 1
ATOM 6404 C CA . GLN B 1 178 ? -19.625 21.609 2.336 1 78.69 178 GLN B CA 1
ATOM 6405 C C . GLN B 1 178 ? -19.312 20.172 2.748 1 78.69 178 GLN B C 1
ATOM 6407 O O . GLN B 1 178 ? -18.734 19.406 1.98 1 78.69 178 GLN B O 1
ATOM 6412 N N . LEU B 1 179 ? -19.625 19.812 3.852 1 84.62 179 LEU B N 1
ATOM 6413 C CA . LEU B 1 179 ? -19.328 18.453 4.312 1 84.62 179 LEU B CA 1
ATOM 6414 C C . LEU B 1 179 ? -20.297 18.031 5.402 1 84.62 179 LEU B C 1
ATOM 6416 O O . LEU B 1 179 ? -20.953 18.859 6.016 1 84.62 179 LEU B O 1
ATOM 6420 N N . GLN B 1 180 ? -20.531 16.812 5.406 1 91.62 180 GLN B N 1
ATOM 6421 C CA . GLN B 1 180 ? -21.344 16.203 6.461 1 91.62 180 GLN B CA 1
ATOM 6422 C C . GLN B 1 180 ? -20.578 15.062 7.137 1 91.62 180 GLN B C 1
ATOM 6424 O O . GLN B 1 180 ? -19.797 14.367 6.492 1 91.62 180 GLN B O 1
ATOM 6429 N N . ILE B 1 181 ? -20.75 15 8.406 1 95.12 181 ILE B N 1
ATOM 6430 C CA . ILE B 1 181 ? -20.141 13.914 9.172 1 95.12 181 ILE B CA 1
ATOM 6431 C C . ILE B 1 181 ? -21.219 12.969 9.68 1 95.12 181 ILE B C 1
ATOM 6433 O O . ILE B 1 181 ? -22.219 13.422 10.258 1 95.12 181 ILE B O 1
ATOM 6437 N N . ARG B 1 182 ? -21.078 11.773 9.375 1 95.81 182 ARG B N 1
ATOM 6438 C CA . ARG B 1 182 ? -22.031 10.766 9.852 1 95.81 182 ARG B CA 1
ATOM 6439 C C . ARG B 1 182 ? -21.422 9.922 10.969 1 95.81 182 ARG B C 1
ATOM 6441 O O . ARG B 1 182 ? -20.281 9.445 10.844 1 95.81 182 ARG B O 1
ATOM 6448 N N . ASN B 1 183 ? -22.125 9.805 12.031 1 96.25 183 ASN B N 1
ATOM 6449 C CA . ASN B 1 183 ? -21.688 9.023 13.18 1 96.25 183 ASN B CA 1
ATOM 6450 C C . ASN B 1 183 ? -22.188 7.59 13.117 1 96.25 183 ASN B C 1
ATOM 6452 O O . ASN B 1 183 ? -23.406 7.352 13.102 1 96.25 183 ASN B O 1
ATOM 6456 N N . MET B 1 184 ? -21.297 6.594 13.102 1 95.31 184 MET B N 1
ATOM 6457 C CA . MET B 1 184 ? -21.672 5.184 13.023 1 95.31 184 MET B CA 1
ATOM 6458 C C . MET B 1 184 ? -21.672 4.535 14.406 1 95.31 184 MET B C 1
ATOM 6460 O O . MET B 1 184 ? -21.906 3.338 14.531 1 95.31 184 MET B O 1
ATOM 6464 N N . GLY B 1 185 ? -21.328 5.32 15.305 1 92.25 185 GLY B N 1
ATOM 6465 C CA . GLY B 1 185 ? -21.344 4.82 16.672 1 92.25 185 GLY B CA 1
ATOM 6466 C C . GLY B 1 185 ? -19.969 4.418 17.188 1 92.25 185 GLY B C 1
ATOM 6467 O O . GLY B 1 185 ? -18.953 4.672 16.516 1 92.25 185 GLY B O 1
ATOM 6468 N N . MET B 1 186 ? -19.969 3.922 18.406 1 90 186 MET B N 1
ATOM 6469 C CA . MET B 1 186 ? -18.734 3.477 19.078 1 90 186 MET B CA 1
ATOM 6470 C C . MET B 1 186 ? -18.75 1.965 19.266 1 90 186 MET B C 1
ATOM 6472 O O . MET B 1 186 ? -19.703 1.412 19.828 1 90 186 MET B O 1
ATOM 6476 N N . ASP B 1 187 ? -17.75 1.391 18.656 1 87.69 187 ASP B N 1
ATOM 6477 C CA . ASP B 1 187 ? -17.578 -0.053 18.781 1 87.69 187 ASP B CA 1
ATOM 6478 C C . ASP B 1 187 ? -16.484 -0.39 19.797 1 87.69 187 ASP B C 1
ATOM 6480 O O . ASP B 1 187 ? -15.297 -0.347 19.453 1 87.69 187 ASP B O 1
ATOM 6484 N N . ASP B 1 188 ? -16.859 -0.809 20.969 1 89.88 188 ASP B N 1
ATOM 6485 C CA . ASP B 1 188 ? -15.93 -1.231 22 1 89.88 188 ASP B CA 1
ATOM 6486 C C . ASP B 1 188 ? -14.859 -0.174 22.25 1 89.88 188 ASP B C 1
ATOM 6488 O O . ASP B 1 188 ? -13.664 -0.471 22.188 1 89.88 188 ASP B O 1
ATOM 6492 N N . GLY B 1 189 ? -15.25 1.028 22.406 1 90.31 189 GLY B N 1
ATOM 6493 C CA . GLY B 1 189 ? -14.359 2.121 22.766 1 90.31 189 GLY B CA 1
ATOM 6494 C C . GLY B 1 189 ? -13.75 2.812 21.547 1 90.31 189 GLY B C 1
ATOM 6495 O O . GLY B 1 189 ? -13.016 3.791 21.688 1 90.31 189 GLY B O 1
ATOM 6496 N N . VAL B 1 190 ? -14.039 2.4 20.375 1 94.38 190 VAL B N 1
ATOM 6497 C CA . VAL B 1 190 ? -13.477 2.996 19.156 1 94.38 190 VAL B CA 1
ATOM 6498 C C . VAL B 1 190 ? -14.586 3.676 18.359 1 94.38 190 VAL B C 1
ATOM 6500 O O . VAL B 1 190 ? -15.453 3.004 17.797 1 94.38 190 VAL B O 1
ATOM 6503 N N . PRO B 1 191 ? -14.594 4.996 18.344 1 95.75 191 PRO B N 1
ATOM 6504 C CA . PRO B 1 191 ? -15.602 5.703 17.562 1 95.75 191 PRO B CA 1
ATOM 6505 C C . PRO B 1 191 ? -15.352 5.605 16.062 1 95.75 191 PRO B C 1
ATOM 6507 O O . PRO B 1 191 ? -14.203 5.625 15.617 1 95.75 191 PRO B O 1
ATOM 6510 N N . VAL B 1 192 ? -16.406 5.492 15.305 1 96.38 192 VAL B N 1
ATOM 6511 C CA . VAL B 1 192 ? -16.297 5.422 13.852 1 96.38 192 VAL B CA 1
ATOM 6512 C C . VAL B 1 192 ? -17.156 6.523 13.219 1 96.38 192 VAL B C 1
ATOM 6514 O O . VAL B 1 192 ? -18.344 6.617 13.492 1 96.38 192 VAL B O 1
ATOM 6517 N N . HIS B 1 193 ? -16.547 7.414 12.453 1 96.94 193 HIS B N 1
ATOM 6518 C CA . HIS B 1 193 ? -17.234 8.484 11.734 1 96.94 193 HIS B CA 1
ATOM 6519 C C . HIS B 1 193 ? -16.859 8.469 10.258 1 96.94 193 HIS B C 1
ATOM 6521 O O . HIS B 1 193 ? -15.766 8.047 9.883 1 96.94 193 HIS B O 1
ATOM 6527 N N . PHE B 1 194 ? -17.781 8.859 9.43 1 96.5 194 PHE B N 1
ATOM 6528 C CA . PHE B 1 194 ? -17.531 9.016 8 1 96.5 194 PHE B CA 1
ATOM 6529 C C . PHE B 1 194 ? -17.75 10.461 7.57 1 96.5 194 PHE B C 1
ATOM 6531 O O . PHE B 1 194 ? -18.672 11.117 8.039 1 96.5 194 PHE B O 1
ATOM 6538 N N . MET B 1 195 ? -16.859 10.945 6.828 1 95.06 195 MET B N 1
ATOM 6539 C CA . MET B 1 195 ? -17.031 12.242 6.184 1 95.06 195 MET B CA 1
ATOM 6540 C C . MET B 1 195 ? -17.672 12.094 4.812 1 95.06 195 MET B C 1
ATOM 6542 O O . MET B 1 195 ? -17.141 11.406 3.941 1 95.06 195 MET B O 1
ATOM 6546 N N . ILE B 1 196 ? -18.828 12.656 4.621 1 93.88 196 ILE B N 1
ATOM 6547 C CA . ILE B 1 196 ? -19.547 12.633 3.359 1 93.88 196 ILE B CA 1
ATOM 6548 C C . ILE B 1 196 ? -19.375 13.969 2.637 1 93.88 196 ILE B C 1
ATOM 6550 O O . ILE B 1 196 ? -19.688 15.023 3.184 1 93.88 196 ILE B O 1
ATOM 6554 N N . GLN B 1 197 ? -18.844 13.898 1.517 1 91.38 197 GLN B N 1
ATOM 6555 C CA . GLN B 1 197 ? -18.578 15.117 0.761 1 91.38 197 GLN B CA 1
ATOM 6556 C C . GLN B 1 197 ? -19.109 15.008 -0.667 1 91.38 197 GLN B C 1
ATOM 6558 O O . GLN B 1 197 ? -19.203 13.906 -1.219 1 91.38 197 GLN B O 1
ATOM 6563 N N . SER B 1 198 ? -19.422 16.188 -1.237 1 90.75 198 SER B N 1
ATOM 6564 C CA . SER B 1 198 ? -19.812 16.234 -2.641 1 90.75 198 SER B CA 1
ATOM 6565 C C . SER B 1 198 ? -18.625 15.961 -3.561 1 90.75 198 SER B C 1
ATOM 6567 O O . SER B 1 198 ? -17.531 16.484 -3.34 1 90.75 198 SER B O 1
ATOM 6569 N N . ASN B 1 199 ? -18.828 15.203 -4.59 1 90.31 199 ASN B N 1
ATOM 6570 C CA . ASN B 1 199 ? -17.781 14.898 -5.559 1 90.31 199 ASN B CA 1
ATOM 6571 C C . ASN B 1 199 ? -17.328 16.156 -6.301 1 90.31 199 ASN B C 1
ATOM 6573 O O . ASN B 1 199 ? -16.219 16.188 -6.832 1 90.31 199 ASN B O 1
ATOM 6577 N N . SER B 1 200 ? -18.125 17.156 -6.332 1 88.38 200 SER B N 1
ATOM 6578 C CA . SER B 1 200 ? -17.797 18.391 -7.039 1 88.38 200 SER B CA 1
ATOM 6579 C C . SER B 1 200 ? -16.625 19.094 -6.398 1 88.38 200 SER B C 1
ATOM 6581 O O . SER B 1 200 ? -15.914 19.859 -7.062 1 88.38 200 SER B O 1
ATOM 6583 N N . LEU B 1 201 ? -16.391 18.812 -5.117 1 86.38 201 LEU B N 1
ATOM 6584 C CA . LEU B 1 201 ? -15.281 19.438 -4.414 1 86.38 201 LEU B CA 1
ATOM 6585 C C . LEU B 1 201 ? -13.945 18.969 -4.984 1 86.38 201 LEU B C 1
ATOM 6587 O O . LEU B 1 201 ? -12.93 19.656 -4.855 1 86.38 201 LEU B O 1
ATOM 6591 N N . ALA B 1 202 ? -13.977 17.781 -5.59 1 87.88 202 ALA B N 1
ATOM 6592 C CA . ALA B 1 202 ? -12.758 17.219 -6.152 1 87.88 202 ALA B CA 1
ATOM 6593 C C . ALA B 1 202 ? -12.672 17.484 -7.652 1 87.88 202 ALA B C 1
ATOM 6595 O O . ALA B 1 202 ? -11.812 16.922 -8.336 1 87.88 202 ALA B O 1
ATOM 6596 N N . SER B 1 203 ? -13.453 18.312 -8.227 1 83.44 203 SER B N 1
ATOM 6597 C CA . SER B 1 203 ? -13.523 18.531 -9.672 1 83.44 203 SER B CA 1
ATOM 6598 C C . SER B 1 203 ? -12.219 19.094 -10.203 1 83.44 203 SER B C 1
ATOM 6600 O O . SER B 1 203 ? -11.82 18.797 -11.336 1 83.44 203 SER B O 1
ATOM 6602 N N . ASN B 1 204 ? -11.477 19.844 -9.336 1 82.44 204 ASN B N 1
ATOM 6603 C CA . ASN B 1 204 ? -10.234 20.453 -9.781 1 82.44 204 ASN B CA 1
ATOM 6604 C C . ASN B 1 204 ? -9.016 19.703 -9.273 1 82.44 204 ASN B C 1
ATOM 6606 O O . ASN B 1 204 ? -7.883 20.156 -9.422 1 82.44 204 ASN B O 1
ATOM 6610 N N . ALA B 1 205 ? -9.328 18.594 -8.688 1 84.38 205 ALA B N 1
ATOM 6611 C CA . ALA B 1 205 ? -8.219 17.828 -8.117 1 84.38 205 ALA B CA 1
ATOM 6612 C C . ALA B 1 205 ? -7.352 17.219 -9.211 1 84.38 205 ALA B C 1
ATOM 6614 O O . ALA B 1 205 ? -7.852 16.828 -10.266 1 84.38 205 ALA B O 1
ATOM 6615 N N . LYS B 1 206 ? -6.062 17.266 -9.016 1 82.19 206 LYS B N 1
ATOM 6616 C CA . LYS B 1 206 ? -5.082 16.672 -9.922 1 82.19 206 LYS B CA 1
ATOM 6617 C C . LYS B 1 206 ? -4.359 15.5 -9.258 1 82.19 206 LYS B C 1
ATOM 6619 O O . LYS B 1 206 ? -4.113 15.523 -8.047 1 82.19 206 LYS B O 1
ATOM 6624 N N . PRO B 1 207 ? -4.039 14.445 -10 1 81.06 207 PRO B N 1
ATOM 6625 C CA . PRO B 1 207 ? -4.152 14.289 -11.445 1 81.06 207 PRO B CA 1
ATOM 6626 C C . PRO B 1 207 ? -5.594 14.07 -11.906 1 81.06 207 PRO B C 1
ATOM 6628 O O . PRO B 1 207 ? -6.395 13.477 -11.18 1 81.06 207 PRO B O 1
ATOM 6631 N N . GLY B 1 208 ? -5.922 14.625 -12.984 1 76.12 208 GLY B N 1
ATOM 6632 C CA . GLY B 1 208 ? -7.27 14.539 -13.523 1 76.12 208 GLY B CA 1
ATOM 6633 C C . GLY B 1 208 ? -7.477 13.336 -14.422 1 76.12 208 GLY B C 1
ATOM 6634 O O . GLY B 1 208 ? -6.828 12.297 -14.25 1 76.12 208 GLY B O 1
ATOM 6635 N N . ASP B 1 209 ? -8.383 13.539 -15.336 1 70.81 209 ASP B N 1
ATOM 6636 C CA . ASP B 1 209 ? -8.797 12.461 -16.234 1 70.81 209 ASP B CA 1
ATOM 6637 C C . ASP B 1 209 ? -7.66 12.078 -17.188 1 70.81 209 ASP B C 1
ATOM 6639 O O . ASP B 1 209 ? -6.824 12.914 -17.531 1 70.81 209 ASP B O 1
ATOM 6643 N N . LEU B 1 210 ? -7.621 10.844 -17.406 1 71.19 210 LEU B N 1
ATOM 6644 C CA . LEU B 1 210 ? -6.598 10.281 -18.281 1 71.19 210 LEU B CA 1
ATOM 6645 C C . LEU B 1 210 ? -7.016 10.391 -19.734 1 71.19 210 LEU B C 1
ATOM 6647 O O . LEU B 1 210 ? -7.062 9.383 -20.453 1 71.19 210 LEU B O 1
ATOM 6651 N N . GLY B 1 211 ? -7.562 11.562 -20.156 1 71.94 211 GLY B N 1
ATOM 6652 C CA . GLY B 1 211 ? -7.793 11.812 -21.578 1 71.94 211 GLY B CA 1
ATOM 6653 C C . GLY B 1 211 ? -9.25 11.672 -21.969 1 71.94 211 GLY B C 1
ATOM 6654 O O . GLY B 1 211 ? -9.648 12.156 -23.031 1 71.94 211 GLY B O 1
ATOM 6655 N N . MET B 1 212 ? -10.078 10.867 -21.188 1 83.75 212 MET B N 1
ATOM 6656 C CA . MET B 1 212 ? -11.492 10.688 -21.516 1 83.75 212 MET B CA 1
ATOM 6657 C C . MET B 1 212 ? -12.367 10.992 -20.297 1 83.75 212 MET B C 1
ATOM 6659 O O . MET B 1 212 ? -12.031 10.641 -19.172 1 83.75 212 MET B O 1
ATOM 6663 N N . SER B 1 213 ? -13.484 11.555 -20.609 1 87 213 SER B N 1
ATOM 6664 C CA . SER B 1 213 ? -14.453 11.805 -19.547 1 87 213 SER B CA 1
ATOM 6665 C C . SER B 1 213 ? -15.258 10.547 -19.234 1 87 213 SER B C 1
ATOM 6667 O O . SER B 1 213 ? -15.281 9.602 -20.031 1 87 213 SER B O 1
ATOM 6669 N N . GLU B 1 214 ? -15.891 10.531 -18.125 1 86.75 214 GLU B N 1
ATOM 6670 C CA . GLU B 1 214 ? -16.719 9.391 -17.734 1 86.75 214 GLU B CA 1
ATOM 6671 C C . GLU B 1 214 ? -17.844 9.164 -18.734 1 86.75 214 GLU B C 1
ATOM 6673 O O . GLU B 1 214 ? -18.203 8.016 -19.016 1 86.75 214 GLU B O 1
ATOM 6678 N N . ALA B 1 215 ? -18.438 10.25 -19.219 1 90.44 215 ALA B N 1
ATOM 6679 C CA . ALA B 1 215 ? -19.516 10.156 -20.188 1 90.44 215 ALA B CA 1
ATOM 6680 C C . ALA B 1 215 ? -19.031 9.539 -21.5 1 90.44 215 ALA B C 1
ATOM 6682 O O . ALA B 1 215 ? -19.734 8.742 -22.125 1 90.44 215 ALA B O 1
ATOM 6683 N N . ASP B 1 216 ? -17.875 9.867 -21.859 1 94.19 216 ASP B N 1
ATOM 6684 C CA . ASP B 1 216 ? -17.297 9.32 -23.078 1 94.19 216 ASP B CA 1
ATOM 6685 C C . ASP B 1 216 ? -17 7.828 -22.922 1 94.19 216 ASP B C 1
ATOM 6687 O O . ASP B 1 216 ? -17.203 7.051 -23.859 1 94.19 216 ASP B O 1
ATOM 6691 N N . ILE B 1 217 ? -16.5 7.5 -21.766 1 94.5 217 ILE B N 1
ATOM 6692 C CA . ILE B 1 217 ? -16.188 6.102 -21.484 1 94.5 217 ILE B CA 1
ATOM 6693 C C . ILE B 1 217 ? -17.469 5.273 -21.516 1 94.5 217 ILE B C 1
ATOM 6695 O O . ILE B 1 217 ? -17.516 4.199 -22.125 1 94.5 217 ILE B O 1
ATOM 6699 N N . ARG B 1 218 ? -18.516 5.766 -20.969 1 94.81 218 ARG B N 1
ATOM 6700 C CA . ARG B 1 218 ? -19.812 5.074 -20.984 1 94.81 218 ARG B CA 1
ATOM 6701 C C . ARG B 1 218 ? -20.344 4.906 -22.391 1 94.81 218 ARG B C 1
ATOM 6703 O O . ARG B 1 218 ? -20.844 3.84 -22.75 1 94.81 218 ARG B O 1
ATOM 6710 N N . ALA B 1 219 ? -20.203 5.934 -23.172 1 96.19 219 ALA B N 1
ATOM 6711 C CA . ALA B 1 219 ? -20.656 5.879 -24.562 1 96.19 219 ALA B CA 1
ATOM 6712 C C . ALA B 1 219 ? -19.891 4.82 -25.344 1 96.19 219 ALA B C 1
ATOM 6714 O O . ALA B 1 219 ? -20.484 4.105 -26.156 1 96.19 219 ALA B O 1
ATOM 6715 N N . GLU B 1 220 ? -18.641 4.789 -25.078 1 96.38 220 GLU B N 1
ATOM 6716 C CA . GLU B 1 220 ? -17.828 3.805 -25.781 1 96.38 220 GLU B CA 1
ATOM 6717 C C . GLU B 1 220 ? -18.203 2.383 -25.359 1 96.38 220 GLU B C 1
ATOM 6719 O O . GLU B 1 220 ? -18.266 1.482 -26.203 1 96.38 220 GLU B O 1
ATOM 6724 N N . ILE B 1 221 ? -18.438 2.156 -24.078 1 96.81 221 ILE B N 1
ATOM 6725 C CA . ILE B 1 221 ? -18.828 0.842 -23.594 1 96.81 221 ILE B CA 1
ATOM 6726 C C . ILE B 1 221 ? -20.156 0.426 -24.219 1 96.81 221 ILE B C 1
ATOM 6728 O O . ILE B 1 221 ? -20.297 -0.714 -24.656 1 96.81 221 ILE B O 1
ATOM 6732 N N . THR B 1 222 ? -21.109 1.34 -24.281 1 95.19 222 THR B N 1
ATOM 6733 C CA . THR B 1 222 ? -22.422 1.06 -24.859 1 95.19 222 THR B CA 1
ATOM 6734 C C . THR B 1 222 ? -22.312 0.777 -26.344 1 95.19 222 THR B C 1
ATOM 6736 O O . THR B 1 222 ? -23.078 -0.016 -26.891 1 95.19 222 THR B O 1
ATOM 6739 N N . GLY B 1 223 ? -21.375 1.438 -26.969 1 94.69 223 GLY B N 1
ATOM 6740 C CA . GLY B 1 223 ? -21.125 1.187 -28.375 1 94.69 223 GLY B CA 1
ATOM 6741 C C . GLY B 1 223 ? -20.516 -0.176 -28.641 1 94.69 223 GLY B C 1
ATOM 6742 O O . GLY B 1 223 ? -20.797 -0.792 -29.672 1 94.69 223 GLY B O 1
ATOM 6743 N N . MET B 1 224 ? -19.719 -0.666 -27.703 1 94.88 224 MET B N 1
ATOM 6744 C CA . MET B 1 224 ? -19.047 -1.951 -27.844 1 94.88 224 MET B CA 1
ATOM 6745 C C . MET B 1 224 ? -19.984 -3.102 -27.516 1 94.88 224 MET B C 1
ATOM 6747 O O . MET B 1 224 ? -19.922 -4.164 -28.125 1 94.88 224 MET B O 1
ATOM 6751 N N . VAL B 1 225 ? -20.797 -2.877 -26.5 1 95.19 225 VAL B N 1
ATOM 6752 C CA . VAL B 1 225 ? -21.688 -3.916 -26 1 95.19 225 VAL B CA 1
ATOM 6753 C C . VAL B 1 225 ? -23.109 -3.379 -25.906 1 95.19 225 VAL B C 1
ATOM 6755 O O . VAL B 1 225 ? -23.422 -2.525 -25.078 1 95.19 225 VAL B O 1
ATOM 6758 N N . SER B 1 226 ? -23.984 -3.965 -26.703 1 92.31 226 SER B N 1
ATOM 6759 C CA . SER B 1 226 ? -25.375 -3.543 -26.672 1 92.31 226 SER B CA 1
ATOM 6760 C C . SER B 1 226 ? -26.047 -3.961 -25.359 1 92.31 226 SER B C 1
ATOM 6762 O O . SER B 1 226 ? -25.547 -4.84 -24.656 1 92.31 226 SER B O 1
ATOM 6764 N N . ASP B 1 227 ? -27.156 -3.404 -25.031 1 92.19 227 ASP B N 1
ATOM 6765 C CA . ASP B 1 227 ? -27.844 -3.639 -23.766 1 92.19 227 ASP B CA 1
ATOM 6766 C C . ASP B 1 227 ? -28.266 -5.102 -23.625 1 92.19 227 ASP B C 1
ATOM 6768 O O . ASP B 1 227 ? -28.172 -5.688 -22.547 1 92.19 227 ASP B O 1
ATOM 6772 N N . ASP B 1 228 ? -28.75 -5.621 -24.688 1 90.81 228 ASP B N 1
ATOM 6773 C CA . ASP B 1 228 ? -29.188 -7.012 -24.656 1 90.81 228 ASP B CA 1
ATOM 6774 C C . ASP B 1 228 ? -28.016 -7.953 -24.391 1 90.81 228 ASP B C 1
ATOM 6776 O O . ASP B 1 228 ? -28.125 -8.875 -23.594 1 90.81 228 ASP B O 1
ATOM 6780 N N . VAL B 1 229 ? -26.984 -7.707 -25.109 1 92.5 229 VAL B N 1
ATOM 6781 C CA . VAL B 1 229 ? -25.781 -8.508 -24.922 1 92.5 229 VAL B CA 1
ATOM 6782 C C . VAL B 1 229 ? -25.25 -8.312 -23.5 1 92.5 229 VAL B C 1
ATOM 6784 O O . VAL B 1 229 ? -24.797 -9.266 -22.859 1 92.5 229 VAL B O 1
ATOM 6787 N N . GLY B 1 230 ? -25.312 -7.062 -23.031 1 94.75 230 GLY B N 1
ATOM 6788 C CA . GLY B 1 230 ? -24.844 -6.738 -21.688 1 94.75 230 GLY B CA 1
ATOM 6789 C C . GLY B 1 230 ? -25.562 -7.508 -20.594 1 94.75 230 GLY B C 1
ATOM 6790 O O . GLY B 1 230 ? -24.938 -8.008 -19.672 1 94.75 230 GLY B O 1
ATOM 6791 N N . LYS B 1 231 ? -26.812 -7.598 -20.719 1 93.44 231 LYS B N 1
ATOM 6792 C CA . LYS B 1 231 ? -27.609 -8.344 -19.734 1 93.44 231 LYS B CA 1
ATOM 6793 C C . LYS B 1 231 ? -27.203 -9.812 -19.688 1 93.44 231 LYS B C 1
ATOM 6795 O O . LYS B 1 231 ? -27.125 -10.406 -18.625 1 93.44 231 LYS B O 1
ATOM 6800 N N . ARG B 1 232 ? -26.938 -10.352 -20.828 1 93.12 232 ARG B N 1
ATOM 6801 C CA . ARG B 1 232 ? -26.516 -11.75 -20.906 1 93.12 232 ARG B CA 1
ATOM 6802 C C . ARG B 1 232 ? -25.125 -11.945 -20.312 1 93.12 232 ARG B C 1
ATOM 6804 O O . ARG B 1 232 ? -24.875 -12.961 -19.672 1 93.12 232 ARG B O 1
ATOM 6811 N N . LEU B 1 233 ? -24.266 -10.977 -20.594 1 94.88 233 LEU B N 1
ATOM 6812 C CA . LEU B 1 233 ? -22.922 -11.055 -20.031 1 94.88 233 LEU B CA 1
ATOM 6813 C C . LEU B 1 233 ? -22.969 -10.969 -18.516 1 94.88 233 LEU B C 1
ATOM 6815 O O . LEU B 1 233 ? -22.219 -11.664 -17.828 1 94.88 233 LEU B O 1
ATOM 6819 N N . ILE B 1 234 ? -23.812 -10.133 -17.969 1 94.62 234 ILE B N 1
ATOM 6820 C CA . ILE B 1 234 ? -23.969 -10.016 -16.516 1 94.62 234 ILE B CA 1
ATOM 6821 C C . ILE B 1 234 ? -24.469 -11.344 -15.945 1 94.62 234 ILE B C 1
ATOM 6823 O O . ILE B 1 234 ? -24.016 -11.781 -14.891 1 94.62 234 ILE B O 1
ATOM 6827 N N . ASN B 1 235 ? -25.375 -11.992 -16.656 1 91.62 235 ASN B N 1
ATOM 6828 C CA . ASN B 1 235 ? -25.859 -13.297 -16.219 1 91.62 235 ASN B CA 1
ATOM 6829 C C . ASN B 1 235 ? -24.75 -14.336 -16.219 1 91.62 235 ASN B C 1
ATOM 6831 O O . ASN B 1 235 ? -24.688 -15.188 -15.32 1 91.62 235 ASN B O 1
ATOM 6835 N N . LEU B 1 236 ? -23.969 -14.289 -17.234 1 93 236 LEU B N 1
ATOM 6836 C CA . LEU B 1 236 ? -22.828 -15.195 -17.281 1 93 236 LEU B CA 1
ATOM 6837 C C . LEU B 1 236 ? -21.859 -14.914 -16.141 1 93 236 LEU B C 1
ATOM 6839 O O . LEU B 1 236 ? -21.234 -15.836 -15.617 1 93 236 LEU B O 1
ATOM 6843 N N . PHE B 1 237 ? -21.734 -13.672 -15.75 1 94.69 237 PHE B N 1
ATOM 6844 C CA . PHE B 1 237 ? -20.891 -13.305 -14.625 1 94.69 237 PHE B CA 1
ATOM 6845 C C . PHE B 1 237 ? -21.375 -13.961 -13.336 1 94.69 237 PHE B C 1
ATOM 6847 O O . PHE B 1 237 ? -20.578 -14.492 -12.562 1 94.69 237 PHE B O 1
ATOM 6854 N N . TRP B 1 238 ? -22.688 -13.938 -13.164 1 91.12 238 TRP B N 1
ATOM 6855 C CA . TRP B 1 238 ? -23.281 -14.531 -11.977 1 91.12 238 TRP B CA 1
ATOM 6856 C C . TRP B 1 238 ? -23.031 -16.031 -11.93 1 91.12 238 TRP B C 1
ATOM 6858 O O . TRP B 1 238 ? -22.875 -16.609 -10.859 1 91.12 238 TRP B O 1
ATOM 6868 N N . ARG B 1 239 ? -22.859 -16.594 -13.07 1 90.06 239 ARG B N 1
ATOM 6869 C CA . ARG B 1 239 ? -22.766 -18.047 -13.156 1 90.06 239 ARG B CA 1
ATOM 6870 C C . ARG B 1 239 ? -21.328 -18.531 -13.039 1 90.06 239 ARG B C 1
ATOM 6872 O O . ARG B 1 239 ? -21.047 -19.547 -12.406 1 90.06 239 ARG B O 1
ATOM 6879 N N . TYR B 1 240 ? -20.438 -17.781 -13.617 1 92.88 240 TYR B N 1
ATOM 6880 C CA . TYR B 1 240 ? -19.125 -18.391 -13.812 1 92.88 240 TYR B CA 1
ATOM 6881 C C . TYR B 1 240 ? -18.047 -17.625 -13.039 1 92.88 240 TYR B C 1
ATOM 6883 O O . TYR B 1 240 ? -16.938 -18.125 -12.836 1 92.88 240 TYR B O 1
ATOM 6891 N N . VAL B 1 241 ? -18.297 -16.391 -12.539 1 94.06 241 VAL B N 1
ATOM 6892 C CA . VAL B 1 241 ? -17.281 -15.602 -11.852 1 94.06 241 VAL B CA 1
ATOM 6893 C C . VAL B 1 241 ? -17.703 -15.375 -10.398 1 94.06 241 VAL B C 1
ATOM 6895 O O . VAL B 1 241 ? -16.953 -15.68 -9.469 1 94.06 241 VAL B O 1
ATOM 6898 N N . GLN B 1 242 ? -18.906 -14.961 -10.164 1 92.19 242 GLN B N 1
ATOM 6899 C CA . GLN B 1 242 ? -19.438 -14.539 -8.867 1 92.19 242 GLN B CA 1
ATOM 6900 C C . GLN B 1 242 ? -19.312 -15.648 -7.832 1 92.19 242 GLN B C 1
ATOM 6902 O O . GLN B 1 242 ? -19.031 -15.383 -6.66 1 92.19 242 GLN B O 1
ATOM 6907 N N . PRO B 1 243 ? -19.469 -16.891 -8.164 1 90.75 243 PRO B N 1
ATOM 6908 C CA . PRO B 1 243 ? -19.391 -17.938 -7.148 1 90.75 243 PRO B CA 1
ATOM 6909 C C . PRO B 1 243 ? -17.984 -18.078 -6.551 1 90.75 243 PRO B C 1
ATOM 6911 O O . PRO B 1 243 ? -17.828 -18.547 -5.422 1 90.75 243 PRO B O 1
ATOM 6914 N N . TYR B 1 244 ? -17.047 -17.719 -7.305 1 94.06 244 TYR B N 1
ATOM 6915 C CA . TYR B 1 244 ? -15.656 -17.891 -6.871 1 94.06 244 TYR B CA 1
ATOM 6916 C C . TYR B 1 244 ? -15.078 -16.578 -6.367 1 94.06 244 TYR B C 1
ATOM 6918 O O . TYR B 1 244 ? -14.172 -16.578 -5.531 1 94.06 244 TYR B O 1
ATOM 6926 N N . PHE B 1 245 ? -15.555 -15.492 -6.926 1 95.56 245 PHE B N 1
ATOM 6927 C CA . PHE B 1 245 ? -15.07 -14.172 -6.566 1 95.56 245 PHE B CA 1
ATOM 6928 C C . PHE B 1 245 ? -16.219 -13.188 -6.414 1 95.56 245 PHE B C 1
ATOM 6930 O O . PHE B 1 245 ? -16.406 -12.305 -7.25 1 95.56 245 PHE B O 1
ATOM 6937 N N . PRO B 1 246 ? -16.891 -13.25 -5.25 1 95.38 246 PRO B N 1
ATOM 6938 C CA . PRO B 1 246 ? -18.156 -12.547 -5.051 1 95.38 246 PRO B CA 1
ATOM 6939 C C . PRO B 1 246 ? -17.969 -11.094 -4.621 1 95.38 246 PRO B C 1
ATOM 6941 O O . PRO B 1 246 ? -18.359 -10.711 -3.521 1 95.38 246 PRO B O 1
ATOM 6944 N N . VAL B 1 247 ? -17.547 -10.258 -5.492 1 96.25 247 VAL B N 1
ATOM 6945 C CA . VAL B 1 247 ? -17.25 -8.867 -5.145 1 96.25 247 VAL B CA 1
ATOM 6946 C C . VAL B 1 247 ? -18.406 -7.965 -5.578 1 96.25 247 VAL B C 1
ATOM 6948 O O . VAL B 1 247 ? -18.391 -6.762 -5.312 1 96.25 247 VAL B O 1
ATOM 6951 N N . VAL B 1 248 ? -19.406 -8.492 -6.25 1 93.81 248 VAL B N 1
ATOM 6952 C CA . VAL B 1 248 ? -20.578 -7.719 -6.656 1 93.81 248 VAL B CA 1
ATOM 6953 C C . VAL B 1 248 ? -21.812 -8.203 -5.891 1 93.81 248 VAL B C 1
ATOM 6955 O O . VAL B 1 248 ? -21.969 -9.398 -5.656 1 93.81 248 VAL B O 1
ATOM 6958 N N . SER B 1 249 ? -22.656 -7.32 -5.496 1 89.94 249 SER B N 1
ATOM 6959 C CA . SER B 1 249 ? -23.859 -7.676 -4.742 1 89.94 249 SER B CA 1
ATOM 6960 C C . SER B 1 249 ? -25 -8.078 -5.676 1 89.94 249 SER B C 1
ATOM 6962 O O . SER B 1 249 ? -25.531 -7.234 -6.402 1 89.94 249 SER B O 1
ATOM 6964 N N . VAL B 1 250 ? -25.375 -9.242 -5.578 1 87 250 VAL B N 1
ATOM 6965 C CA . VAL B 1 250 ? -26.484 -9.742 -6.379 1 87 250 VAL B CA 1
ATOM 6966 C C . VAL B 1 250 ? -27.781 -9.086 -5.918 1 87 250 VAL B C 1
ATOM 6968 O O . VAL B 1 250 ? -28.609 -8.664 -6.742 1 87 250 VAL B O 1
ATOM 6971 N N . GLU B 1 251 ? -27.891 -8.977 -4.613 1 84 251 GLU B N 1
ATOM 6972 C CA . GLU B 1 251 ? -29.094 -8.391 -4.016 1 84 251 GLU B CA 1
ATOM 6973 C C . GLU B 1 251 ? -29.297 -6.957 -4.492 1 84 251 GLU B C 1
ATOM 6975 O O . GLU B 1 251 ? -30.391 -6.582 -4.895 1 84 251 GLU B O 1
ATOM 6980 N N . PHE B 1 252 ? -28.297 -6.262 -4.43 1 85.19 252 PHE B N 1
ATOM 6981 C CA . PHE B 1 252 ? -28.375 -4.867 -4.84 1 85.19 252 PHE B CA 1
ATOM 6982 C C . PHE B 1 252 ? -28.656 -4.754 -6.332 1 85.19 252 PHE B C 1
ATOM 6984 O O . PHE B 1 252 ? -29.453 -3.922 -6.758 1 85.19 252 PHE B O 1
ATOM 6991 N N . THR B 1 253 ? -28.031 -5.57 -7.145 1 84.94 253 THR B N 1
ATOM 6992 C CA . THR B 1 253 ? -28.156 -5.512 -8.594 1 84.94 253 THR B CA 1
ATOM 6993 C C . THR B 1 253 ? -29.562 -5.91 -9.031 1 84.94 253 THR B C 1
ATOM 6995 O O . THR B 1 253 ? -30.141 -5.293 -9.93 1 84.94 253 THR B O 1
ATOM 6998 N N . LEU B 1 254 ? -30.094 -6.871 -8.375 1 81.88 254 LEU B N 1
ATOM 6999 C CA . LEU B 1 254 ? -31.406 -7.352 -8.75 1 81.88 254 LEU B CA 1
ATOM 7000 C C . LEU B 1 254 ? -32.5 -6.426 -8.219 1 81.88 254 LEU B C 1
ATOM 7002 O O . LEU B 1 254 ? -33.438 -6.066 -8.945 1 81.88 254 LEU B O 1
ATOM 7006 N N . ARG B 1 255 ? -32.344 -5.984 -7.023 1 79.88 255 ARG B N 1
ATOM 7007 C CA . ARG B 1 255 ? -33.406 -5.27 -6.355 1 79.88 255 ARG B CA 1
ATOM 7008 C C . ARG B 1 255 ? -33.344 -3.775 -6.645 1 79.88 255 ARG B C 1
ATOM 7010 O O . ARG B 1 255 ? -34.375 -3.125 -6.84 1 79.88 255 ARG B O 1
ATOM 7017 N N . GLU B 1 256 ? -32.156 -3.354 -6.613 1 77.38 256 GLU B N 1
ATOM 7018 C CA . GLU B 1 256 ? -32.031 -1.901 -6.676 1 77.38 256 GLU B CA 1
ATOM 7019 C C . GLU B 1 256 ? -31.828 -1.425 -8.117 1 77.38 256 GLU B C 1
ATOM 7021 O O . GLU B 1 256 ? -32.375 -0.39 -8.508 1 77.38 256 GLU B O 1
ATOM 7026 N N . ILE B 1 257 ? -31.062 -2.188 -8.906 1 78.38 257 ILE B N 1
ATOM 7027 C CA . ILE B 1 257 ? -30.781 -1.666 -10.234 1 78.38 257 ILE B CA 1
ATOM 7028 C C . ILE B 1 257 ? -31.406 -2.568 -11.289 1 78.38 257 ILE B C 1
ATOM 7030 O O . ILE B 1 257 ? -31.297 -2.307 -12.492 1 78.38 257 ILE B O 1
ATOM 7034 N N . HIS B 1 258 ? -32.094 -3.594 -11.016 1 81.06 258 HIS B N 1
ATOM 7035 C CA . HIS B 1 258 ? -32.875 -4.465 -11.875 1 81.06 258 HIS B CA 1
ATOM 7036 C C . HIS B 1 258 ? -32.031 -5.066 -12.992 1 81.06 258 HIS B C 1
ATOM 7038 O O . HIS B 1 258 ? -32.469 -5.16 -14.133 1 81.06 258 HIS B O 1
ATOM 7044 N N . SER B 1 259 ? -30.812 -5.199 -12.742 1 80.5 259 SER B N 1
ATOM 7045 C CA . SER B 1 259 ? -29.844 -5.824 -13.641 1 80.5 259 SER B CA 1
ATOM 7046 C C . SER B 1 259 ? -29.703 -5.043 -14.938 1 80.5 259 SER B C 1
ATOM 7048 O O . SER B 1 259 ? -29.422 -5.621 -15.992 1 80.5 259 SER B O 1
ATOM 7050 N N . GLU B 1 260 ? -29.984 -3.805 -14.836 1 90.25 260 GLU B N 1
ATOM 7051 C CA . GLU B 1 260 ? -29.812 -2.939 -16 1 90.25 260 GLU B CA 1
ATOM 7052 C C . GLU B 1 260 ? -28.359 -2.492 -16.141 1 90.25 260 GLU B C 1
ATOM 7054 O O . GLU B 1 260 ? -27.812 -1.848 -15.242 1 90.25 260 GLU B O 1
ATOM 7059 N N . PRO B 1 261 ? -27.766 -2.799 -17.25 1 92.56 261 PRO B N 1
ATOM 7060 C CA . PRO B 1 261 ? -26.359 -2.445 -17.438 1 92.56 261 PRO B CA 1
ATOM 7061 C C . PRO B 1 261 ? -26.109 -0.947 -17.281 1 92.56 261 PRO B C 1
ATOM 7063 O O . PRO B 1 261 ? -25.062 -0.547 -16.75 1 92.56 261 PRO B O 1
ATOM 7066 N N . SER B 1 262 ? -27.047 -0.122 -17.625 1 89.88 262 SER B N 1
ATOM 7067 C CA . SER B 1 262 ? -26.875 1.325 -17.594 1 89.88 262 SER B CA 1
ATOM 7068 C C . SER B 1 262 ? -26.797 1.839 -16.156 1 89.88 262 SER B C 1
ATOM 7070 O O . SER B 1 262 ? -26.297 2.939 -15.906 1 89.88 262 SER B O 1
ATOM 7072 N N . ALA B 1 263 ? -27.219 1.033 -15.273 1 89.69 263 ALA B N 1
ATOM 7073 C CA . ALA B 1 263 ? -27.266 1.466 -13.883 1 89.69 263 ALA B CA 1
ATOM 7074 C C . ALA B 1 263 ? -25.938 1.169 -13.172 1 89.69 263 ALA B C 1
ATOM 7076 O O . ALA B 1 263 ? -25.672 1.711 -12.102 1 89.69 263 ALA B O 1
ATOM 7077 N N . PHE B 1 264 ? -25.109 0.355 -13.766 1 92.75 264 PHE B N 1
ATOM 7078 C CA . PHE B 1 264 ? -23.797 0.078 -13.203 1 92.75 264 PHE B CA 1
ATOM 7079 C C . PHE B 1 264 ? -22.844 1.245 -13.445 1 92.75 264 PHE B C 1
ATOM 7081 O O . PHE B 1 264 ? -22.906 1.896 -14.484 1 92.75 264 PHE B O 1
ATOM 7088 N N . PRO B 1 265 ? -22.016 1.532 -12.445 1 93.06 265 PRO B N 1
ATOM 7089 C CA . PRO B 1 265 ? -20.922 2.439 -12.797 1 93.06 265 PRO B CA 1
ATOM 7090 C C . PRO B 1 265 ? -20.109 1.938 -13.984 1 93.06 265 PRO B C 1
ATOM 7092 O O . PRO B 1 265 ? -19.859 0.735 -14.102 1 93.06 265 PRO B O 1
ATOM 7095 N N . ALA B 1 266 ? -19.656 2.805 -14.828 1 95.5 266 ALA B N 1
ATOM 7096 C CA . ALA B 1 266 ? -19 2.451 -16.078 1 95.5 266 ALA B CA 1
ATOM 7097 C C . ALA B 1 266 ? -17.766 1.587 -15.836 1 95.5 266 ALA B C 1
ATOM 7099 O O . ALA B 1 266 ? -17.516 0.631 -16.578 1 95.5 266 ALA B O 1
ATOM 7100 N N . SER B 1 267 ? -16.969 1.966 -14.852 1 96.56 267 SER B N 1
ATOM 7101 C CA . SER B 1 267 ? -15.742 1.221 -14.555 1 96.56 267 SER B CA 1
ATOM 7102 C C . SER B 1 267 ? -16.062 -0.23 -14.203 1 96.56 267 SER B C 1
ATOM 7104 O O . SER B 1 267 ? -15.469 -1.151 -14.773 1 96.56 267 SER B O 1
ATOM 7106 N N . LEU B 1 268 ? -17 -0.435 -13.352 1 97.19 268 LEU B N 1
ATOM 7107 C CA . LEU B 1 268 ? -17.359 -1.769 -12.891 1 97.19 268 LEU B CA 1
ATOM 7108 C C . LEU B 1 268 ? -18 -2.58 -14.023 1 97.19 268 LEU B C 1
ATOM 7110 O O . LEU B 1 268 ? -17.703 -3.768 -14.18 1 97.19 268 LEU B O 1
ATOM 7114 N N . LEU B 1 269 ? -18.844 -1.918 -14.789 1 97.31 269 LEU B N 1
ATOM 7115 C CA . LEU B 1 269 ? -19.516 -2.59 -15.891 1 97.31 269 LEU B CA 1
ATOM 7116 C C . LEU B 1 269 ? -18.516 -3.115 -16.906 1 97.31 269 LEU B C 1
ATOM 7118 O O . LEU B 1 269 ? -18.609 -4.262 -17.344 1 97.31 269 LEU B O 1
ATOM 7122 N N . ALA B 1 270 ? -17.578 -2.283 -17.281 1 97.94 270 ALA B N 1
ATOM 7123 C CA . ALA B 1 270 ? -16.547 -2.678 -18.234 1 97.94 270 ALA B CA 1
ATOM 7124 C C . ALA B 1 270 ? -15.742 -3.869 -17.719 1 97.94 270 ALA B C 1
ATOM 7126 O O . ALA B 1 270 ? -15.414 -4.781 -18.484 1 97.94 270 ALA B O 1
ATOM 7127 N N . ALA B 1 271 ? -15.375 -3.867 -16.453 1 98.19 271 ALA B N 1
ATOM 7128 C CA . ALA B 1 271 ? -14.609 -4.965 -15.852 1 98.19 271 ALA B CA 1
ATOM 7129 C C . ALA B 1 271 ? -15.422 -6.258 -15.852 1 98.19 271 ALA B C 1
ATOM 7131 O O . ALA B 1 271 ? -14.883 -7.332 -16.125 1 98.19 271 ALA B O 1
ATOM 7132 N N . ILE B 1 272 ? -16.734 -6.125 -15.523 1 97.56 272 ILE B N 1
ATOM 7133 C CA . ILE B 1 272 ? -17.609 -7.289 -15.531 1 97.56 272 ILE B CA 1
ATOM 7134 C C . ILE B 1 272 ? -17.672 -7.887 -16.938 1 97.56 272 ILE B C 1
ATOM 7136 O O . ILE B 1 272 ? -17.5 -9.094 -17.109 1 97.56 272 ILE B O 1
ATOM 7140 N N . TYR B 1 273 ? -17.922 -7.039 -17.922 1 97.31 273 TYR B N 1
ATOM 7141 C CA . TYR B 1 273 ? -17.969 -7.5 -19.297 1 97.31 273 TYR B CA 1
ATOM 7142 C C . TYR B 1 273 ? -16.656 -8.188 -19.688 1 97.31 273 TYR B C 1
ATOM 7144 O O . TYR B 1 273 ? -16.672 -9.273 -20.281 1 97.31 273 TYR B O 1
ATOM 7152 N N . GLY B 1 274 ? -15.539 -7.562 -19.344 1 96.75 274 GLY B N 1
ATOM 7153 C CA . GLY B 1 274 ? -14.242 -8.117 -19.703 1 96.75 274 GLY B CA 1
ATOM 7154 C C . GLY B 1 274 ? -14.016 -9.516 -19.141 1 96.75 274 GLY B C 1
ATOM 7155 O O . GLY B 1 274 ? -13.508 -10.391 -19.844 1 96.75 274 GLY B O 1
ATOM 7156 N N . HIS B 1 275 ? -14.414 -9.805 -17.984 1 96.94 275 HIS B N 1
ATOM 7157 C CA . HIS B 1 275 ? -14.164 -11.078 -17.312 1 96.94 275 HIS B CA 1
ATOM 7158 C C . HIS B 1 275 ? -15.156 -12.141 -17.766 1 96.94 275 HIS B C 1
ATOM 7160 O O . HIS B 1 275 ? -14.945 -13.336 -17.547 1 96.94 275 HIS B O 1
ATOM 7166 N N . THR B 1 276 ? -16.234 -11.719 -18.391 1 95.75 276 THR B N 1
ATOM 7167 C CA . THR B 1 276 ? -17.281 -12.664 -18.734 1 95.75 276 THR B CA 1
ATOM 7168 C C . THR B 1 276 ? -17.141 -13.109 -20.188 1 95.75 276 THR B C 1
ATOM 7170 O O . THR B 1 276 ? -17.656 -14.164 -20.578 1 95.75 276 THR B O 1
ATOM 7173 N N . LEU B 1 277 ? -16.422 -12.383 -20.984 1 93.56 277 LEU B N 1
ATOM 7174 C CA . LEU B 1 277 ? -16.297 -12.648 -22.406 1 93.56 277 LEU B CA 1
ATOM 7175 C C . LEU B 1 277 ? -15.766 -14.055 -22.656 1 93.56 277 LEU B C 1
ATOM 7177 O O . LEU B 1 277 ? -16.203 -14.734 -23.578 1 93.56 277 LEU B O 1
ATOM 7181 N N . PRO B 1 278 ? -14.836 -14.531 -21.859 1 90.81 278 PRO B N 1
ATOM 7182 C CA . PRO B 1 278 ? -14.359 -15.898 -22.078 1 90.81 278 PRO B CA 1
ATOM 7183 C C . PRO B 1 278 ? -15.469 -16.938 -21.953 1 90.81 278 PRO B C 1
ATOM 7185 O O . PRO B 1 278 ? -15.336 -18.047 -22.453 1 90.81 278 PRO B O 1
ATOM 7188 N N . PHE B 1 279 ? -16.547 -16.609 -21.328 1 92.88 279 PHE B N 1
ATOM 7189 C CA . PHE B 1 279 ? -17.641 -17.547 -21.109 1 92.88 279 PHE B CA 1
ATOM 7190 C C . PHE B 1 279 ? -18.766 -17.312 -22.125 1 92.88 279 PHE B C 1
ATOM 7192 O O . PHE B 1 279 ? -19.875 -17.844 -21.969 1 92.88 279 PHE B O 1
ATOM 7199 N N . TRP B 1 280 ? -18.5 -16.531 -23.094 1 90.88 280 TRP B N 1
ATOM 7200 C CA . TRP B 1 280 ? -19.438 -16.125 -24.141 1 90.88 280 TRP B CA 1
ATOM 7201 C C . TRP B 1 280 ? -20.109 -17.344 -24.766 1 90.88 280 TRP B C 1
ATOM 7203 O O . TRP B 1 280 ? -21.312 -17.328 -25.031 1 90.88 280 TRP B O 1
ATOM 7213 N N . VAL B 1 281 ? -19.422 -18.438 -24.906 1 88.69 281 VAL B N 1
ATOM 7214 C CA . VAL B 1 281 ? -19.859 -19.625 -25.641 1 88.69 281 VAL B CA 1
ATOM 7215 C C . VAL B 1 281 ? -20.922 -20.375 -24.844 1 88.69 281 VAL B C 1
ATOM 7217 O O . VAL B 1 281 ? -21.672 -21.172 -25.391 1 88.69 281 VAL B O 1
ATOM 7220 N N . PHE B 1 282 ? -21.031 -20.078 -23.578 1 89.88 282 PHE B N 1
ATOM 7221 C CA . PHE B 1 282 ? -21.938 -20.844 -22.734 1 89.88 282 PHE B CA 1
ATOM 7222 C C . PHE B 1 282 ? -23.328 -20.203 -22.719 1 89.88 282 PHE B C 1
ATOM 7224 O O . PHE B 1 282 ? -24.234 -20.703 -22.031 1 89.88 282 PHE B O 1
ATOM 7231 N N . ASP B 1 283 ? -23.438 -19.125 -23.391 1 90.12 283 ASP B N 1
ATOM 7232 C CA . ASP B 1 283 ? -24.75 -18.547 -23.594 1 90.12 283 ASP B CA 1
ATOM 7233 C C . ASP B 1 283 ? -25.312 -18.922 -24.969 1 90.12 283 ASP B C 1
ATOM 7235 O O . ASP B 1 283 ? -24.672 -18.672 -26 1 90.12 283 ASP B O 1
ATOM 7239 N N . ASP B 1 284 ? -26.5 -19.359 -25.031 1 87.56 284 ASP B N 1
ATOM 7240 C CA . ASP B 1 284 ? -27.078 -19.922 -26.234 1 87.56 284 ASP B CA 1
ATOM 7241 C C . ASP B 1 284 ? -27.25 -18.859 -27.328 1 87.56 284 ASP B C 1
ATOM 7243 O O . ASP B 1 284 ? -27.016 -19.125 -28.5 1 87.56 284 ASP B O 1
ATOM 7247 N N . LYS B 1 285 ? -27.609 -17.75 -26.938 1 86.88 285 LYS B N 1
ATOM 7248 C CA . LYS B 1 285 ? -27.875 -16.688 -27.906 1 86.88 285 LYS B CA 1
ATOM 7249 C C . LYS B 1 285 ? -26.578 -16.062 -28.391 1 86.88 285 LYS B C 1
ATOM 7251 O O . LYS B 1 285 ? -26.438 -15.742 -29.578 1 86.88 285 LYS B O 1
ATOM 7256 N N . LEU B 1 286 ? -25.688 -15.836 -27.5 1 87.25 286 LEU B N 1
ATOM 7257 C CA . LEU B 1 286 ? -24.438 -15.188 -27.844 1 87.25 286 LEU B CA 1
ATOM 7258 C C . LEU B 1 286 ? -23.578 -16.078 -28.734 1 87.25 286 LEU B C 1
ATOM 7260 O O . LEU B 1 286 ? -22.891 -15.602 -29.625 1 87.25 286 LEU B O 1
ATOM 7264 N N . CYS B 1 287 ? -23.625 -17.312 -28.453 1 82.94 287 CYS B N 1
ATOM 7265 C CA . CYS B 1 287 ? -22.828 -18.266 -29.219 1 82.94 287 CYS B CA 1
ATOM 7266 C C . CYS B 1 287 ? -23.312 -18.375 -30.656 1 82.94 287 CYS B C 1
ATOM 7268 O O . CYS B 1 287 ? -22.547 -18.672 -31.562 1 82.94 287 CYS B O 1
ATOM 7270 N N . ALA B 1 288 ? -24.562 -18.141 -30.891 1 79.38 288 ALA B N 1
ATOM 7271 C CA . ALA B 1 288 ? -25.172 -18.266 -32.219 1 79.38 288 ALA B CA 1
ATOM 7272 C C . ALA B 1 288 ? -24.891 -17.031 -33.062 1 79.38 288 ALA B C 1
ATOM 7274 O O . ALA B 1 288 ? -24.812 -17.125 -34.281 1 79.38 288 ALA B O 1
ATOM 7275 N N . ASP B 1 289 ? -24.797 -15.977 -32.406 1 64.94 289 ASP B N 1
ATOM 7276 C CA . ASP B 1 289 ? -24.594 -14.734 -33.156 1 64.94 289 ASP B CA 1
ATOM 7277 C C . ASP B 1 289 ? -23.141 -14.625 -33.625 1 64.94 289 ASP B C 1
ATOM 7279 O O . ASP B 1 289 ? -22.203 -14.898 -32.875 1 64.94 289 ASP B O 1
ATOM 7283 N N . VAL B 1 290 ? -22.938 -14.891 -34.969 1 57 290 VAL B N 1
ATOM 7284 C CA . VAL B 1 290 ? -21.625 -14.766 -35.594 1 57 290 VAL B CA 1
ATOM 7285 C C . VAL B 1 290 ? -20.969 -13.453 -35.156 1 57 290 VAL B C 1
ATOM 7287 O O . VAL B 1 290 ? -21.047 -12.453 -35.875 1 57 290 VAL B O 1
ATOM 7290 N N . TYR B 1 291 ? -21.266 -12.961 -34.031 1 61.19 291 TYR B N 1
ATOM 7291 C CA . TYR B 1 291 ? -20.812 -11.664 -33.562 1 61.19 291 TYR B CA 1
ATOM 7292 C C . TYR B 1 291 ? -19.391 -11.742 -33.031 1 61.19 291 TYR B C 1
ATOM 7294 O O . TYR B 1 291 ? -18.984 -12.75 -32.438 1 61.19 291 TYR B O 1
ATOM 7302 N N . THR B 1 292 ? -18.656 -11.008 -33.688 1 74.81 292 THR B N 1
ATOM 7303 C CA . THR B 1 292 ? -17.312 -10.781 -33.188 1 74.81 292 THR B CA 1
ATOM 7304 C C . THR B 1 292 ? -17.344 -10.18 -31.781 1 74.81 292 THR B C 1
ATOM 7306 O O . THR B 1 292 ? -17.844 -9.07 -31.594 1 74.81 292 THR B O 1
ATOM 7309 N N . PRO B 1 293 ? -16.984 -10.961 -30.828 1 83.94 293 PRO B N 1
ATOM 7310 C CA . PRO B 1 293 ? -16.984 -10.422 -29.469 1 83.94 293 PRO B CA 1
ATOM 7311 C C . PRO B 1 293 ? -16.141 -9.148 -29.328 1 83.94 293 PRO B C 1
ATOM 7313 O O . PRO B 1 293 ? -15.195 -8.953 -30.094 1 83.94 293 PRO B O 1
ATOM 7316 N N . PRO B 1 294 ? -16.641 -8.258 -28.484 1 90.06 294 PRO B N 1
ATOM 7317 C CA . PRO B 1 294 ? -15.859 -7.047 -28.25 1 90.06 294 PRO B CA 1
ATOM 7318 C C . PRO B 1 294 ? -14.469 -7.352 -27.703 1 90.06 294 PRO B C 1
ATOM 7320 O O . PRO B 1 294 ? -14.211 -8.461 -27.234 1 90.06 294 PRO B O 1
ATOM 7323 N N . SER B 1 295 ? -13.602 -6.375 -27.844 1 91.81 295 SER B N 1
ATOM 7324 C CA . SER B 1 295 ? -12.242 -6.543 -27.344 1 91.81 295 SER B CA 1
ATOM 7325 C C . SER B 1 295 ? -12.195 -6.492 -25.812 1 91.81 295 SER B C 1
ATOM 7327 O O . SER B 1 295 ? -12.484 -5.453 -25.219 1 91.81 295 SER B O 1
ATOM 7329 N N . ALA B 1 296 ? -11.828 -7.547 -25.203 1 93.12 296 ALA B N 1
ATOM 7330 C CA . ALA B 1 296 ? -11.68 -7.574 -23.766 1 93.12 296 ALA B CA 1
ATOM 7331 C C . ALA B 1 296 ? -10.617 -6.578 -23.297 1 93.12 296 ALA B C 1
ATOM 7333 O O . ALA B 1 296 ? -10.781 -5.918 -22.266 1 93.12 296 ALA B O 1
ATOM 7334 N N . ASP B 1 297 ? -9.578 -6.441 -24.078 1 91.94 297 ASP B N 1
ATOM 7335 C CA . ASP B 1 297 ? -8.484 -5.535 -23.734 1 91.94 297 ASP B CA 1
ATOM 7336 C C . ASP B 1 297 ? -8.969 -4.09 -23.672 1 91.94 297 ASP B C 1
ATOM 7338 O O . ASP B 1 297 ? -8.594 -3.336 -22.781 1 91.94 297 ASP B O 1
ATOM 7342 N N . ARG B 1 298 ? -9.734 -3.787 -24.656 1 93.94 298 ARG B N 1
ATOM 7343 C CA . ARG B 1 298 ? -10.242 -2.42 -24.672 1 93.94 298 ARG B CA 1
ATOM 7344 C C . ARG B 1 298 ? -11.195 -2.172 -23.5 1 93.94 298 ARG B C 1
ATOM 7346 O O . ARG B 1 298 ? -11.18 -1.094 -22.906 1 93.94 298 ARG B O 1
ATOM 7353 N N . LEU B 1 299 ? -12.023 -3.131 -23.188 1 96.31 299 LEU B N 1
ATOM 7354 C CA . LEU B 1 299 ? -12.938 -3.002 -22.047 1 96.31 299 LEU B CA 1
ATOM 7355 C C . LEU B 1 299 ? -12.156 -2.793 -20.75 1 96.31 299 LEU B C 1
ATOM 7357 O O . LEU B 1 299 ? -12.516 -1.938 -19.938 1 96.31 299 LEU B O 1
ATOM 7361 N N . PHE B 1 300 ? -11.102 -3.531 -20.578 1 95.88 300 PHE B N 1
ATOM 7362 C CA . PHE B 1 300 ? -10.289 -3.379 -19.375 1 95.88 300 PHE B CA 1
ATOM 7363 C C . PHE B 1 300 ? -9.594 -2.021 -19.359 1 95.88 300 PHE B C 1
ATOM 7365 O O . PHE B 1 300 ? -9.414 -1.422 -18.297 1 95.88 300 PHE B O 1
ATOM 7372 N N . GLU B 1 301 ? -9.195 -1.562 -20.484 1 93.19 301 GLU B N 1
ATOM 7373 C CA . GLU B 1 301 ? -8.602 -0.23 -20.578 1 93.19 301 GLU B CA 1
ATOM 7374 C C . GLU B 1 301 ? -9.594 0.844 -20.156 1 93.19 301 GLU B C 1
ATOM 7376 O O . GLU B 1 301 ? -9.234 1.776 -19.422 1 93.19 301 GLU B O 1
ATOM 7381 N N . LEU B 1 302 ? -10.789 0.711 -20.656 1 94.81 302 LEU B N 1
ATOM 7382 C CA . LEU B 1 302 ? -11.844 1.655 -20.281 1 94.81 302 LEU B CA 1
ATOM 7383 C C . LEU B 1 302 ? -12.148 1.568 -18.781 1 94.81 302 LEU B C 1
ATOM 7385 O O . LEU B 1 302 ? -12.359 2.592 -18.125 1 94.81 302 LEU B O 1
ATOM 7389 N N . ALA B 1 303 ? -12.203 0.329 -18.234 1 96.44 303 ALA B N 1
ATOM 7390 C CA . ALA B 1 303 ? -12.422 0.143 -16.812 1 96.44 303 ALA B CA 1
ATOM 7391 C C . ALA B 1 303 ? -11.352 0.856 -15.984 1 96.44 303 ALA B C 1
ATOM 7393 O O . ALA B 1 303 ? -11.656 1.536 -15.008 1 96.44 303 ALA B O 1
ATOM 7394 N N . TRP B 1 304 ? -10.102 0.743 -16.438 1 94 304 TRP B N 1
ATOM 7395 C CA . TRP B 1 304 ? -8.977 1.361 -15.75 1 94 304 TRP B CA 1
ATOM 7396 C C . TRP B 1 304 ? -9.07 2.883 -15.797 1 94 304 TRP B C 1
ATOM 7398 O O . TRP B 1 304 ? -8.93 3.553 -14.773 1 94 304 TRP B O 1
ATOM 7408 N N . MET B 1 305 ? -9.328 3.404 -16.906 1 91.94 305 MET B N 1
ATOM 7409 C CA . MET B 1 305 ? -9.422 4.848 -17.078 1 91.94 305 MET B CA 1
ATOM 7410 C C . MET B 1 305 ? -10.547 5.43 -16.234 1 91.94 305 MET B C 1
ATOM 7412 O O . MET B 1 305 ? -10.383 6.48 -15.609 1 91.94 305 MET B O 1
ATOM 7416 N N . ALA B 1 306 ? -11.594 4.711 -16.219 1 93.69 306 ALA B N 1
ATOM 7417 C CA . ALA B 1 306 ? -12.734 5.164 -15.43 1 93.69 306 ALA B CA 1
ATOM 7418 C C . ALA B 1 306 ? -12.445 5.059 -13.938 1 93.69 306 ALA B C 1
ATOM 7420 O O . ALA B 1 306 ? -12.836 5.934 -13.156 1 93.69 306 ALA B O 1
ATOM 7421 N N . ALA B 1 307 ? -11.797 4.027 -13.547 1 94.56 307 ALA B N 1
ATOM 7422 C CA . ALA B 1 307 ? -11.531 3.793 -12.125 1 94.56 307 ALA B CA 1
ATOM 7423 C C . ALA B 1 307 ? -10.539 4.812 -11.578 1 94.56 307 ALA B C 1
ATOM 7425 O O . ALA B 1 307 ? -10.719 5.32 -10.461 1 94.56 307 ALA B O 1
ATOM 7426 N N . VAL B 1 308 ? -9.5 5.117 -12.297 1 91.44 308 VAL B N 1
ATOM 7427 C CA . VAL B 1 308 ? -8.445 6.004 -11.82 1 91.44 308 VAL B CA 1
ATOM 7428 C C . VAL B 1 308 ? -9.016 7.406 -11.586 1 91.44 308 VAL B C 1
ATOM 7430 O O . VAL B 1 308 ? -8.625 8.086 -10.641 1 91.44 308 VAL B O 1
ATOM 7433 N N . SER B 1 309 ? -9.906 7.777 -12.367 1 88.81 309 SER B N 1
ATOM 7434 C CA . SER B 1 309 ? -10.539 9.078 -12.203 1 88.81 309 SER B CA 1
ATOM 7435 C C . SER B 1 309 ? -11.336 9.148 -10.906 1 88.81 309 SER B C 1
ATOM 7437 O O . SER B 1 309 ? -11.594 10.234 -10.391 1 88.81 309 SER B O 1
ATOM 7439 N N . GLN B 1 310 ? -11.672 7.992 -10.398 1 92.75 310 GLN B N 1
ATOM 7440 C CA . GLN B 1 310 ? -12.5 7.926 -9.203 1 92.75 310 GLN B CA 1
ATOM 7441 C C . GLN B 1 310 ? -11.641 7.797 -7.945 1 92.75 310 GLN B C 1
ATOM 7443 O O . GLN B 1 310 ? -12.156 7.746 -6.832 1 92.75 310 GLN B O 1
ATOM 7448 N N . PHE B 1 311 ? -10.344 7.879 -8.086 1 95.5 311 PHE B N 1
ATOM 7449 C CA . PHE B 1 311 ? -9.477 7.75 -6.926 1 95.5 311 PHE B CA 1
ATOM 7450 C C . PHE B 1 311 ? -9.617 8.953 -6.008 1 95.5 311 PHE B C 1
ATOM 7452 O O . PHE B 1 311 ? -9.352 8.859 -4.809 1 95.5 311 PHE B O 1
ATOM 7459 N N . HIS B 1 312 ? -10.07 10.078 -6.57 1 94.56 312 HIS B N 1
ATOM 7460 C CA . HIS B 1 312 ? -10.32 11.258 -5.75 1 94.56 312 HIS B CA 1
ATOM 7461 C C . HIS B 1 312 ? -11.594 11.102 -4.93 1 94.56 312 HIS B C 1
ATOM 7463 O O . HIS B 1 312 ? -11.711 11.672 -3.844 1 94.56 312 HIS B O 1
ATOM 7469 N N . THR B 1 313 ? -12.539 10.414 -5.496 1 94.94 313 THR B N 1
ATOM 7470 C CA . THR B 1 313 ? -13.844 10.211 -4.891 1 94.94 313 THR B CA 1
ATOM 7471 C C . THR B 1 313 ? -14.25 8.742 -4.945 1 94.94 313 THR B C 1
ATOM 7473 O O . THR B 1 313 ? -15.258 8.391 -5.559 1 94.94 313 THR B O 1
ATOM 7476 N N . PRO B 1 314 ? -13.523 7.961 -4.219 1 96.19 314 PRO B N 1
ATOM 7477 C CA . PRO B 1 314 ? -13.734 6.516 -4.355 1 96.19 314 PRO B CA 1
ATOM 7478 C C . PRO B 1 314 ? -15.07 6.055 -3.791 1 96.19 314 PRO B C 1
ATOM 7480 O O . PRO B 1 314 ? -15.625 6.695 -2.895 1 96.19 314 PRO B O 1
ATOM 7483 N N . SER B 1 315 ? -15.609 5.059 -4.352 1 96.56 315 SER B N 1
ATOM 7484 C CA . SER B 1 315 ? -16.797 4.328 -3.904 1 96.56 315 SER B CA 1
ATOM 7485 C C . SER B 1 315 ? -16.516 2.832 -3.816 1 96.56 315 SER B C 1
ATOM 7487 O O . SER B 1 315 ? -15.414 2.377 -4.125 1 96.56 315 SER B O 1
ATOM 7489 N N . LEU B 1 316 ? -17.469 2.082 -3.338 1 97.12 316 LEU B N 1
ATOM 7490 C CA . LEU B 1 316 ? -17.312 0.631 -3.305 1 97.12 316 LEU B CA 1
ATOM 7491 C C . LEU B 1 316 ? -17.078 0.077 -4.703 1 97.12 316 LEU B C 1
ATOM 7493 O O . LEU B 1 316 ? -16.297 -0.87 -4.883 1 97.12 316 LEU B O 1
ATOM 7497 N N . ALA B 1 317 ? -17.75 0.695 -5.684 1 96.56 317 ALA B N 1
ATOM 7498 C CA . ALA B 1 317 ? -17.594 0.264 -7.07 1 96.56 317 ALA B CA 1
ATOM 7499 C C . ALA B 1 317 ? -16.156 0.413 -7.543 1 96.56 317 ALA B C 1
ATOM 7501 O O . ALA B 1 317 ? -15.672 -0.391 -8.344 1 96.56 317 ALA B O 1
ATOM 7502 N N . THR B 1 318 ? -15.477 1.449 -7.07 1 97.5 318 THR B N 1
ATOM 7503 C CA . THR B 1 318 ? -14.078 1.641 -7.426 1 97.5 318 THR B CA 1
ATOM 7504 C C . THR B 1 318 ? -13.234 0.467 -6.938 1 97.5 318 THR B C 1
ATOM 7506 O O . THR B 1 318 ? -12.406 -0.064 -7.688 1 97.5 318 THR B O 1
ATOM 7509 N N . VAL B 1 319 ? -13.43 0.041 -5.695 1 98.5 319 VAL B N 1
ATOM 7510 C CA . VAL B 1 319 ? -12.695 -1.083 -5.125 1 98.5 319 VAL B CA 1
ATOM 7511 C C . VAL B 1 319 ? -13.07 -2.369 -5.859 1 98.5 319 VAL B C 1
ATOM 7513 O O . VAL B 1 319 ? -12.203 -3.195 -6.152 1 98.5 319 VAL B O 1
ATOM 7516 N N . GLN B 1 320 ? -14.391 -2.531 -6.141 1 98.44 320 GLN B N 1
ATOM 7517 C CA . GLN B 1 320 ? -14.852 -3.689 -6.902 1 98.44 320 GLN B CA 1
ATOM 7518 C C . GLN B 1 320 ? -14.141 -3.777 -8.25 1 98.44 320 GLN B C 1
ATOM 7520 O O . GLN B 1 320 ? -13.664 -4.848 -8.641 1 98.44 320 GLN B O 1
ATOM 7525 N N . THR B 1 321 ? -14.062 -2.68 -8.914 1 98.5 321 THR B N 1
ATOM 7526 C CA . THR B 1 321 ? -13.422 -2.625 -10.219 1 98.5 321 THR B CA 1
ATOM 7527 C C . THR B 1 321 ? -11.945 -2.988 -10.109 1 98.5 321 THR B C 1
ATOM 7529 O O . THR B 1 321 ? -11.43 -3.791 -10.891 1 98.5 321 THR B O 1
ATOM 7532 N N . MET B 1 322 ? -11.242 -2.402 -9.125 1 98.5 322 MET B N 1
ATOM 7533 C CA . MET B 1 322 ? -9.82 -2.66 -8.961 1 98.5 322 MET B CA 1
ATOM 7534 C C . MET B 1 322 ? -9.562 -4.129 -8.648 1 98.5 322 MET B C 1
ATOM 7536 O O . MET B 1 322 ? -8.586 -4.711 -9.133 1 98.5 322 MET B O 1
ATOM 7540 N N . LEU B 1 323 ? -10.391 -4.719 -7.844 1 98.69 323 LEU B N 1
ATOM 7541 C CA . LEU B 1 323 ? -10.266 -6.137 -7.527 1 98.69 323 LEU B CA 1
ATOM 7542 C C . LEU B 1 323 ? -10.422 -6.988 -8.781 1 98.69 323 LEU B C 1
ATOM 7544 O O . LEU B 1 323 ? -9.695 -7.961 -8.977 1 98.69 323 LEU B O 1
ATOM 7548 N N . LEU B 1 324 ? -11.391 -6.602 -9.57 1 98.5 324 LEU B N 1
ATOM 7549 C CA . LEU B 1 324 ? -11.594 -7.328 -10.82 1 98.5 324 LEU B CA 1
ATOM 7550 C C . LEU B 1 324 ? -10.422 -7.105 -11.773 1 98.5 324 LEU B C 1
ATOM 7552 O O . LEU B 1 324 ? -10.023 -8.016 -12.492 1 98.5 324 LEU B O 1
ATOM 7556 N N . MET B 1 325 ? -9.852 -5.898 -11.773 1 97.31 325 MET B N 1
ATOM 7557 C CA . MET B 1 325 ? -8.695 -5.609 -12.617 1 97.31 325 MET B CA 1
ATOM 7558 C C . MET B 1 325 ? -7.512 -6.488 -12.242 1 97.31 325 MET B C 1
ATOM 7560 O O . MET B 1 325 ? -6.754 -6.922 -13.109 1 97.31 325 MET B O 1
ATOM 7564 N N . ILE B 1 326 ? -7.332 -6.758 -11 1 97.12 326 ILE B N 1
ATOM 7565 C CA . ILE B 1 326 ? -6.25 -7.602 -10.508 1 97.12 326 ILE B CA 1
ATOM 7566 C C . ILE B 1 326 ? -6.422 -9.023 -11.039 1 97.12 326 ILE B C 1
ATOM 7568 O O . ILE B 1 326 ? -5.438 -9.719 -11.297 1 97.12 326 ILE B O 1
ATOM 7572 N N . GLN B 1 327 ? -7.691 -9.422 -11.305 1 96.62 327 GLN B N 1
ATOM 7573 C CA . GLN B 1 327 ? -7.98 -10.781 -11.758 1 96.62 327 GLN B CA 1
ATOM 7574 C C . GLN B 1 327 ? -7.766 -10.914 -13.258 1 96.62 327 GLN B C 1
ATOM 7576 O O . GLN B 1 327 ? -7.84 -12.016 -13.812 1 96.62 327 GLN B O 1
ATOM 7581 N N . ARG B 1 328 ? -7.48 -9.789 -13.891 1 93.31 328 ARG B N 1
ATOM 7582 C CA . ARG B 1 328 ? -7.324 -9.812 -15.344 1 93.31 328 ARG B CA 1
ATOM 7583 C C . ARG B 1 328 ? -6.207 -10.766 -15.758 1 93.31 328 ARG B C 1
ATOM 7585 O O . ARG B 1 328 ? -5.141 -10.781 -15.141 1 93.31 328 ARG B O 1
ATOM 7592 N N . ARG B 1 329 ? -6.441 -11.516 -16.75 1 85.88 329 ARG B N 1
ATOM 7593 C CA . ARG B 1 329 ? -5.418 -12.391 -17.312 1 85.88 329 ARG B CA 1
ATOM 7594 C C . ARG B 1 329 ? -4.348 -11.586 -18.047 1 85.88 329 ARG B C 1
ATOM 7596 O O . ARG B 1 329 ? -4.637 -10.523 -18.609 1 85.88 329 ARG B O 1
ATOM 7603 N N . PRO B 1 330 ? -3.199 -12.07 -17.984 1 82.06 330 PRO B N 1
ATOM 7604 C CA . PRO B 1 330 ? -2.139 -11.328 -18.672 1 82.06 330 PRO B CA 1
ATOM 7605 C C . PRO B 1 330 ? -2.33 -11.289 -20.188 1 82.06 330 PRO B C 1
ATOM 7607 O O . PRO B 1 330 ? -2.861 -12.234 -20.781 1 82.06 330 PRO B O 1
ATOM 7610 N N . THR B 1 331 ? -1.931 -10.258 -20.781 1 77.88 331 THR B N 1
ATOM 7611 C CA . THR B 1 331 ? -1.986 -10.109 -22.219 1 77.88 331 THR B CA 1
ATOM 7612 C C . THR B 1 331 ? -1.022 -11.078 -22.906 1 77.88 331 THR B C 1
ATOM 7614 O O . THR B 1 331 ? -1.358 -11.688 -23.922 1 77.88 331 THR B O 1
ATOM 7617 N N . ASN B 1 332 ? 0.149 -11.109 -22.281 1 78.12 332 ASN B N 1
ATOM 7618 C CA . ASN B 1 332 ? 1.123 -12.117 -22.703 1 78.12 332 ASN B CA 1
ATOM 7619 C C . ASN B 1 332 ? 1.181 -13.281 -21.734 1 78.12 332 ASN B C 1
ATOM 7621 O O . ASN B 1 332 ? 1.681 -13.141 -20.609 1 78.12 332 ASN B O 1
ATOM 7625 N N . ARG B 1 333 ? 0.79 -14.43 -22.219 1 78.5 333 ARG B N 1
ATOM 7626 C CA . ARG B 1 333 ? 0.646 -15.602 -21.375 1 78.5 333 ARG B CA 1
ATOM 7627 C C . ARG B 1 333 ? 2.008 -16.172 -20.969 1 78.5 333 ARG B C 1
ATOM 7629 O O . ARG B 1 333 ? 2.109 -16.969 -20.047 1 78.5 333 ARG B O 1
ATOM 7636 N N . HIS B 1 334 ? 3.066 -15.68 -21.609 1 78.5 334 HIS B N 1
ATOM 7637 C CA . HIS B 1 334 ? 4.383 -16.266 -21.375 1 78.5 334 HIS B CA 1
ATOM 7638 C C . HIS B 1 334 ? 5.238 -15.383 -20.484 1 78.5 334 HIS B C 1
ATOM 7640 O O . HIS B 1 334 ? 6.359 -15.742 -20.125 1 78.5 334 HIS B O 1
ATOM 7646 N N . VAL B 1 335 ? 4.68 -14.273 -20.141 1 78.69 335 VAL B N 1
ATOM 7647 C CA . VAL B 1 335 ? 5.496 -13.352 -19.344 1 78.69 335 VAL B CA 1
ATOM 7648 C C . VAL B 1 335 ? 4.902 -13.211 -17.953 1 78.69 335 VAL B C 1
ATOM 7650 O O . VAL B 1 335 ? 3.686 -13.32 -17.766 1 78.69 335 VAL B O 1
ATOM 7653 N N . ALA B 1 336 ? 5.867 -13.062 -17.016 1 81.94 336 ALA B N 1
ATOM 7654 C CA . ALA B 1 336 ? 5.438 -12.844 -15.641 1 81.94 336 ALA B CA 1
ATOM 7655 C C . ALA B 1 336 ? 4.727 -11.5 -15.492 1 81.94 336 ALA B C 1
ATOM 7657 O O . ALA B 1 336 ? 4.832 -10.633 -16.359 1 81.94 336 ALA B O 1
ATOM 7658 N N . ASP B 1 337 ? 3.965 -11.414 -14.43 1 87.19 337 ASP B N 1
ATOM 7659 C CA . ASP B 1 337 ? 3.297 -10.156 -14.125 1 87.19 337 ASP B CA 1
ATOM 7660 C C . ASP B 1 337 ? 4.312 -9.039 -13.898 1 87.19 337 ASP B C 1
ATOM 7662 O O . ASP B 1 337 ? 5.375 -9.266 -13.312 1 87.19 337 ASP B O 1
ATOM 7666 N N . THR B 1 338 ? 4.008 -7.906 -14.438 1 91.62 338 THR B N 1
ATOM 7667 C CA . THR B 1 338 ? 4.859 -6.746 -14.211 1 91.62 338 THR B CA 1
ATOM 7668 C C . THR B 1 338 ? 4.602 -6.148 -12.828 1 91.62 338 THR B C 1
ATOM 7670 O O . THR B 1 338 ? 3.604 -6.477 -12.18 1 91.62 338 THR B O 1
ATOM 7673 N N . PRO B 1 339 ? 5.52 -5.262 -12.367 1 95.06 339 PRO B N 1
ATOM 7674 C CA . PRO B 1 339 ? 5.332 -4.605 -11.07 1 95.06 339 PRO B CA 1
ATOM 7675 C C . PRO B 1 339 ? 4.02 -3.828 -10.984 1 95.06 339 PRO B C 1
ATOM 7677 O O . PRO B 1 339 ? 3.537 -3.545 -9.883 1 95.06 339 PRO B O 1
ATOM 7680 N N . PHE B 1 340 ? 3.443 -3.537 -12.094 1 95.38 340 PHE B N 1
ATOM 7681 C CA . PHE B 1 340 ? 2.213 -2.758 -12.102 1 95.38 340 PHE B CA 1
ATOM 7682 C C . PHE B 1 340 ? 1.099 -3.5 -11.375 1 95.38 340 PHE B C 1
ATOM 7684 O O . PHE B 1 340 ? 0.261 -2.879 -10.719 1 95.38 340 PHE B O 1
ATOM 7691 N N . LYS B 1 341 ? 1.029 -4.789 -11.5 1 95.62 341 LYS B N 1
ATOM 7692 C CA . LYS B 1 341 ? 0.029 -5.574 -10.789 1 95.62 341 LYS B CA 1
ATOM 7693 C C . LYS B 1 341 ? 0.175 -5.402 -9.273 1 95.62 341 LYS B C 1
ATOM 7695 O O . LYS B 1 341 ? -0.821 -5.277 -8.562 1 95.62 341 LYS B O 1
ATOM 7700 N N . TRP B 1 342 ? 1.406 -5.449 -8.789 1 97.5 342 TRP B N 1
ATOM 7701 C CA . TRP B 1 342 ? 1.684 -5.227 -7.371 1 97.5 342 TRP B CA 1
ATOM 7702 C C . TRP B 1 342 ? 1.243 -3.83 -6.945 1 97.5 342 TRP B C 1
ATOM 7704 O O . TRP B 1 342 ? 0.664 -3.658 -5.867 1 97.5 342 TRP B O 1
ATOM 7714 N N . VAL B 1 343 ? 1.461 -2.859 -7.781 1 97.88 343 VAL B N 1
ATOM 7715 C CA . VAL B 1 343 ? 1.062 -1.482 -7.504 1 97.88 343 VAL B CA 1
ATOM 7716 C C . VAL B 1 343 ? -0.461 -1.382 -7.473 1 97.88 343 VAL B C 1
ATOM 7718 O O . VAL B 1 343 ? -1.027 -0.711 -6.609 1 97.88 343 VAL B O 1
ATOM 7721 N N . MET B 1 344 ? -1.095 -2.053 -8.383 1 97.31 344 MET B N 1
ATOM 7722 C CA . MET B 1 344 ? -2.555 -2.055 -8.43 1 97.31 344 MET B CA 1
ATOM 7723 C C . MET B 1 344 ? -3.141 -2.627 -7.141 1 97.31 344 MET B C 1
ATOM 7725 O O . MET B 1 344 ? -4.172 -2.156 -6.66 1 97.31 344 MET B O 1
ATOM 7729 N N . LEU B 1 345 ? -2.512 -3.639 -6.684 1 98.5 345 LEU B N 1
ATOM 7730 C CA . LEU B 1 345 ? -2.945 -4.215 -5.414 1 98.5 345 LEU B CA 1
ATOM 7731 C C . LEU B 1 345 ? -2.811 -3.199 -4.281 1 98.5 345 LEU B C 1
ATOM 7733 O O . LEU B 1 345 ? -3.711 -3.066 -3.451 1 98.5 345 LEU B O 1
ATOM 7737 N N . ALA B 1 346 ? -1.701 -2.496 -4.234 1 98.56 346 ALA B N 1
ATOM 7738 C CA . ALA B 1 346 ? -1.489 -1.481 -3.207 1 98.56 346 ALA B CA 1
ATOM 7739 C C . ALA B 1 346 ? -2.543 -0.382 -3.297 1 98.56 346 ALA B C 1
ATOM 7741 O O . ALA B 1 346 ? -3.035 0.099 -2.273 1 98.56 346 ALA B O 1
ATOM 7742 N N . ASP B 1 347 ? -2.912 0.022 -4.535 1 97.88 347 ASP B N 1
ATOM 7743 C CA . ASP B 1 347 ? -3.996 0.976 -4.746 1 97.88 347 ASP B CA 1
ATOM 7744 C C . ASP B 1 347 ? -5.297 0.479 -4.113 1 97.88 347 ASP B C 1
ATOM 7746 O O . ASP B 1 347 ? -6.004 1.244 -3.459 1 97.88 347 ASP B O 1
ATOM 7750 N N . THR B 1 348 ? -5.52 -0.729 -4.375 1 98.75 348 THR B N 1
ATOM 7751 C CA . THR B 1 348 ? -6.777 -1.314 -3.922 1 98.75 348 THR B CA 1
ATOM 7752 C C . THR B 1 348 ? -6.844 -1.335 -2.396 1 98.75 348 THR B C 1
ATOM 7754 O O . THR B 1 348 ? -7.887 -1.036 -1.812 1 98.75 348 THR B O 1
ATOM 7757 N N . VAL B 1 349 ? -5.715 -1.681 -1.741 1 98.81 349 VAL B N 1
ATOM 7758 C CA . VAL B 1 349 ? -5.656 -1.688 -0.283 1 98.81 349 VAL B CA 1
ATOM 7759 C C . VAL B 1 349 ? -5.859 -0.271 0.249 1 98.81 349 VAL B C 1
ATOM 7761 O O . VAL B 1 349 ? -6.605 -0.061 1.207 1 98.81 349 VAL B O 1
ATOM 7764 N N . ALA B 1 350 ? -5.211 0.687 -0.386 1 98.75 350 ALA B N 1
ATOM 7765 C CA . ALA B 1 350 ? -5.332 2.08 0.038 1 98.75 350 ALA B CA 1
ATOM 7766 C C . ALA B 1 350 ? -6.766 2.576 -0.106 1 98.75 350 ALA B C 1
ATOM 7768 O O . ALA B 1 350 ? -7.289 3.25 0.785 1 98.75 350 ALA B O 1
ATOM 7769 N N . LEU B 1 351 ? -7.398 2.264 -1.199 1 98.62 351 LEU B N 1
ATOM 7770 C CA . LEU B 1 351 ? -8.781 2.66 -1.43 1 98.62 351 LEU B CA 1
ATOM 7771 C C . LEU B 1 351 ? -9.711 2.021 -0.4 1 98.62 351 LEU B C 1
ATOM 7773 O O . LEU B 1 351 ? -10.641 2.666 0.089 1 98.62 351 LEU B O 1
ATOM 7777 N N . ALA B 1 352 ? -9.453 0.756 -0.138 1 98.75 352 ALA B N 1
ATOM 7778 C CA . ALA B 1 352 ? -10.242 0.065 0.877 1 98.75 352 ALA B CA 1
ATOM 7779 C C . ALA B 1 352 ? -10.117 0.75 2.234 1 98.75 352 ALA B C 1
ATOM 7781 O O . ALA B 1 352 ? -11.094 0.871 2.973 1 98.75 352 ALA B O 1
ATOM 7782 N N . GLN B 1 353 ? -8.938 1.204 2.557 1 98.25 353 GLN B N 1
ATOM 7783 C CA . GLN B 1 353 ? -8.711 1.911 3.812 1 98.25 353 GLN B CA 1
ATOM 7784 C C . GLN B 1 353 ? -9.469 3.234 3.844 1 98.25 353 GLN B C 1
ATOM 7786 O O . GLN B 1 353 ? -10.008 3.623 4.883 1 98.25 353 GLN B O 1
ATOM 7791 N N . CYS B 1 354 ? -9.523 3.916 2.707 1 97.81 354 CYS B N 1
ATOM 7792 C CA . CYS B 1 354 ? -10.258 5.172 2.621 1 97.81 354 CYS B CA 1
ATOM 7793 C C . CYS B 1 354 ? -11.742 4.961 2.904 1 97.81 354 CYS B C 1
ATOM 7795 O O . CYS B 1 354 ? -12.383 5.801 3.537 1 97.81 354 CYS B O 1
ATOM 7797 N N . LEU B 1 355 ? -12.203 3.84 2.502 1 97.88 355 LEU B N 1
ATOM 7798 C CA . LEU B 1 355 ? -13.633 3.564 2.609 1 97.88 355 LEU B CA 1
ATOM 7799 C C . LEU B 1 355 ? -13.953 2.875 3.932 1 97.88 355 LEU B C 1
ATOM 7801 O O . LEU B 1 355 ? -15.117 2.562 4.207 1 97.88 355 LEU B O 1
ATOM 7805 N N . GLY B 1 356 ? -13.008 2.594 4.754 1 97.69 356 GLY B N 1
ATOM 7806 C CA . GLY B 1 356 ? -13.211 1.978 6.055 1 97.69 356 GLY B CA 1
ATOM 7807 C C . GLY B 1 356 ? -13.555 0.503 5.969 1 97.69 356 GLY B C 1
ATOM 7808 O O . GLY B 1 356 ? -14.281 -0.021 6.816 1 97.69 356 GLY B O 1
ATOM 7809 N N . LEU B 1 357 ? -13.047 -0.162 4.93 1 98.25 357 LEU B N 1
ATOM 7810 C CA . LEU B 1 357 ? -13.391 -1.568 4.746 1 98.25 357 LEU B CA 1
ATOM 7811 C C . LEU B 1 357 ? -12.664 -2.443 5.766 1 98.25 357 LEU B C 1
ATOM 7813 O O . LEU B 1 357 ? -13.023 -3.607 5.957 1 98.25 357 LEU B O 1
ATOM 7817 N N . ASN B 1 358 ? -11.641 -1.994 6.41 1 97.62 358 ASN B N 1
ATOM 7818 C CA . ASN B 1 358 ? -10.93 -2.75 7.441 1 97.62 358 ASN B CA 1
ATOM 7819 C C . ASN B 1 358 ? -11.703 -2.756 8.758 1 97.62 358 ASN B C 1
ATOM 7821 O O . ASN B 1 358 ? -11.273 -3.383 9.727 1 97.62 358 ASN B O 1
ATOM 7825 N N . LEU B 1 359 ? -12.852 -2.057 8.82 1 97.19 359 LEU B N 1
ATOM 7826 C CA . LEU B 1 359 ? -13.688 -1.982 10.016 1 97.19 359 LEU B CA 1
ATOM 7827 C C . LEU B 1 359 ? -14.93 -2.854 9.867 1 97.19 359 LEU B C 1
ATOM 7829 O O . LEU B 1 359 ? -15.508 -2.93 8.781 1 97.19 359 LEU B O 1
ATOM 7833 N N . ASP B 1 360 ? -15.312 -3.486 10.914 1 96.31 360 ASP B N 1
ATOM 7834 C CA . ASP B 1 360 ? -16.5 -4.348 10.883 1 96.31 360 ASP B CA 1
ATOM 7835 C C . ASP B 1 360 ? -17.781 -3.521 10.914 1 96.31 360 ASP B C 1
ATOM 7837 O O . ASP B 1 360 ? -18.062 -2.85 11.914 1 96.31 360 ASP B O 1
ATOM 7841 N N . PRO B 1 361 ? -18.562 -3.598 9.898 1 96.44 361 PRO B N 1
ATOM 7842 C CA . PRO B 1 361 ? -19.766 -2.76 9.828 1 96.44 361 PRO B CA 1
ATOM 7843 C C . PRO B 1 361 ? -20.969 -3.387 10.523 1 96.44 361 PRO B C 1
ATOM 7845 O O . PRO B 1 361 ? -22.094 -2.922 10.352 1 96.44 361 PRO B O 1
ATOM 7848 N N . ALA B 1 362 ? -20.859 -4.383 11.266 1 92.44 362 ALA B N 1
ATOM 7849 C CA . ALA B 1 362 ? -21.938 -5.184 11.828 1 92.44 362 ALA B CA 1
ATOM 7850 C C . ALA B 1 362 ? -22.953 -4.301 12.555 1 92.44 362 ALA B C 1
ATOM 7852 O O . ALA B 1 362 ? -24.156 -4.496 12.422 1 92.44 362 ALA B O 1
ATOM 7853 N N . ASP B 1 363 ? -22.531 -3.27 13.242 1 91.94 363 ASP B N 1
ATOM 7854 C CA . ASP B 1 363 ? -23.438 -2.467 14.062 1 91.94 363 ASP B CA 1
ATOM 7855 C C . ASP B 1 363 ? -23.703 -1.104 13.43 1 91.94 363 ASP B C 1
ATOM 7857 O O . ASP B 1 363 ? -24.25 -0.211 14.062 1 91.94 363 ASP B O 1
ATOM 7861 N N . TRP B 1 364 ? -23.297 -0.925 12.219 1 94.94 364 TRP B N 1
ATOM 7862 C CA . TRP B 1 364 ? -23.484 0.357 11.547 1 94.94 364 TRP B CA 1
ATOM 7863 C C . TRP B 1 364 ? -24.922 0.529 11.094 1 94.94 364 TRP B C 1
ATOM 7865 O O . TRP B 1 364 ? -25.578 -0.445 10.719 1 94.94 364 TRP B O 1
ATOM 7875 N N . SER B 1 365 ? -25.406 1.736 11.148 1 93.31 365 SER B N 1
ATOM 7876 C CA . SER B 1 365 ? -26.75 2.053 10.68 1 93.31 365 SER B CA 1
ATOM 7877 C C . SER B 1 365 ? -26.781 2.248 9.164 1 93.31 365 SER B C 1
ATOM 7879 O O . SER B 1 365 ? -27.016 3.355 8.68 1 93.31 365 SER B O 1
ATOM 7881 N N . ILE B 1 366 ? -26.562 1.18 8.422 1 94.38 366 ILE B N 1
ATOM 7882 C CA . ILE B 1 366 ? -26.594 1.146 6.965 1 94.38 366 ILE B CA 1
ATOM 7883 C C . ILE B 1 366 ? -27.406 -0.062 6.5 1 94.38 366 ILE B C 1
ATOM 7885 O O . ILE B 1 366 ? -27.703 -0.963 7.289 1 94.38 366 ILE B O 1
ATOM 7889 N N . PRO B 1 367 ? -27.828 -0.097 5.227 1 92.19 367 PRO B N 1
ATOM 7890 C CA . PRO B 1 367 ? -28.625 -1.227 4.742 1 92.19 367 PRO B CA 1
ATOM 7891 C C . PRO B 1 367 ? -27.875 -2.559 4.84 1 92.19 367 PRO B C 1
ATOM 7893 O O . PRO B 1 367 ? -26.656 -2.609 4.633 1 92.19 367 PRO B O 1
ATOM 7896 N N . PRO B 1 368 ? -28.594 -3.645 5.047 1 91.44 368 PRO B N 1
ATOM 7897 C CA . PRO B 1 368 ? -27.969 -4.957 5.223 1 91.44 368 PRO B CA 1
ATOM 7898 C C . PRO B 1 368 ? -27.172 -5.391 3.998 1 91.44 368 PRO B C 1
ATOM 7900 O O . PRO B 1 368 ? -26.125 -6.031 4.137 1 91.44 368 PRO B O 1
ATOM 7903 N N . TRP B 1 369 ? -27.625 -5.117 2.834 1 90.44 369 TRP B N 1
ATOM 7904 C CA . TRP B 1 369 ? -26.891 -5.531 1.645 1 90.44 369 TRP B CA 1
ATOM 7905 C C . TRP B 1 369 ? -25.516 -4.879 1.607 1 90.44 369 TRP B C 1
ATOM 7907 O O . TRP B 1 369 ? -24.547 -5.492 1.157 1 90.44 369 TRP B O 1
ATOM 7917 N N . GLU B 1 370 ? -25.469 -3.621 2.002 1 94.69 370 GLU B N 1
ATOM 7918 C CA . GLU B 1 370 ? -24.188 -2.92 1.997 1 94.69 370 GLU B CA 1
ATOM 7919 C C . GLU B 1 370 ? -23.25 -3.492 3.049 1 94.69 370 GLU B C 1
ATOM 7921 O O . GLU B 1 370 ? -22.031 -3.545 2.838 1 94.69 370 GLU B O 1
ATOM 7926 N N . LYS B 1 371 ? -23.828 -3.865 4.227 1 95.81 371 LYS B N 1
ATOM 7927 C CA . LYS B 1 371 ? -23 -4.512 5.25 1 95.81 371 LYS B CA 1
ATOM 7928 C C . LYS B 1 371 ? -22.344 -5.781 4.707 1 95.81 371 LYS B C 1
ATOM 7930 O O . LYS B 1 371 ? -21.141 -5.984 4.879 1 95.81 371 LYS B O 1
ATOM 7935 N N . ARG B 1 372 ? -23.125 -6.566 4.043 1 94.69 372 ARG B N 1
ATOM 7936 C CA . ARG B 1 372 ? -22.641 -7.816 3.477 1 94.69 372 ARG B CA 1
ATOM 7937 C C . ARG B 1 372 ? -21.594 -7.555 2.398 1 94.69 372 ARG B C 1
ATOM 7939 O O . ARG B 1 372 ? -20.562 -8.234 2.338 1 94.69 372 ARG B O 1
ATOM 7946 N N . LEU B 1 373 ? -21.844 -6.613 1.578 1 95.5 373 LEU B N 1
ATOM 7947 C CA . LEU B 1 373 ? -20.906 -6.293 0.504 1 95.5 373 LEU B CA 1
ATOM 7948 C C . LEU B 1 373 ? -19.594 -5.777 1.067 1 95.5 373 LEU B C 1
ATOM 7950 O O . LEU B 1 373 ? -18.516 -6.164 0.596 1 95.5 373 LEU B O 1
ATOM 7954 N N . ARG B 1 374 ? -19.672 -4.859 2.043 1 97.75 374 ARG B N 1
ATOM 7955 C CA . ARG B 1 374 ? -18.453 -4.309 2.654 1 97.75 374 ARG B CA 1
ATOM 7956 C C . ARG B 1 374 ? -17.594 -5.418 3.254 1 97.75 374 ARG B C 1
ATOM 7958 O O . ARG B 1 374 ? -16.375 -5.41 3.104 1 97.75 374 ARG B O 1
ATOM 7965 N N . ARG B 1 375 ? -18.203 -6.34 3.914 1 97.75 375 ARG B N 1
ATOM 7966 C CA . ARG B 1 375 ? -17.484 -7.453 4.512 1 97.75 375 ARG B CA 1
ATOM 7967 C C . ARG B 1 375 ? -16.844 -8.336 3.441 1 97.75 375 ARG B C 1
ATOM 7969 O O . ARG B 1 375 ? -15.688 -8.742 3.566 1 97.75 375 ARG B O 1
ATOM 7976 N N . ARG B 1 376 ? -17.562 -8.641 2.396 1 96.81 376 ARG B N 1
ATOM 7977 C CA . ARG B 1 376 ? -17.016 -9.445 1.308 1 96.81 376 ARG B CA 1
ATOM 7978 C C . ARG B 1 376 ? -15.852 -8.727 0.628 1 96.81 376 ARG B C 1
ATOM 7980 O O . ARG B 1 376 ? -14.828 -9.352 0.328 1 96.81 376 ARG B O 1
ATOM 7987 N N . LEU B 1 377 ? -16.016 -7.445 0.411 1 98.44 377 LEU B N 1
ATOM 7988 C CA . LEU B 1 377 ? -14.953 -6.68 -0.225 1 98.44 377 LEU B CA 1
ATOM 7989 C C . LEU B 1 377 ? -13.719 -6.613 0.67 1 98.44 377 LEU B C 1
ATOM 7991 O O . LEU B 1 377 ? -12.586 -6.691 0.184 1 98.44 377 LEU B O 1
ATOM 7995 N N . ALA B 1 378 ? -13.961 -6.434 1.972 1 98.62 378 ALA B N 1
ATOM 7996 C CA . ALA B 1 378 ? -12.844 -6.418 2.912 1 98.62 378 ALA B CA 1
ATOM 7997 C C . ALA B 1 378 ? -12.023 -7.699 2.805 1 98.62 378 ALA B C 1
ATOM 7999 O O . ALA B 1 378 ? -10.797 -7.645 2.68 1 98.62 378 ALA B O 1
ATOM 8000 N N . TRP B 1 379 ? -12.656 -8.781 2.754 1 98.38 379 TRP B N 1
ATOM 8001 C CA . TRP B 1 379 ? -11.953 -10.055 2.719 1 98.38 379 TRP B CA 1
ATOM 8002 C C . TRP B 1 379 ? -11.398 -10.328 1.326 1 98.38 379 TRP B C 1
ATOM 8004 O O . TRP B 1 379 ? -10.367 -10.992 1.184 1 98.38 379 TRP B O 1
ATOM 8014 N N . ALA B 1 380 ? -12.102 -9.852 0.278 1 98.56 380 ALA B N 1
ATOM 8015 C CA . ALA B 1 380 ? -11.539 -9.969 -1.062 1 98.56 380 ALA B CA 1
ATOM 8016 C C . ALA B 1 380 ? -10.203 -9.227 -1.161 1 98.56 380 ALA B C 1
ATOM 8018 O O . ALA B 1 380 ? -9.25 -9.727 -1.76 1 98.56 380 ALA B O 1
ATOM 8019 N N . VAL B 1 381 ? -10.125 -8.039 -0.529 1 98.81 381 VAL B N 1
ATOM 8020 C CA . VAL B 1 381 ? -8.891 -7.266 -0.497 1 98.81 381 VAL B CA 1
ATOM 8021 C C . VAL B 1 381 ? -7.832 -8.008 0.312 1 98.81 381 VAL B C 1
ATOM 8023 O O . VAL B 1 381 ? -6.672 -8.094 -0.099 1 98.81 381 VAL B O 1
ATOM 8026 N N . TYR B 1 382 ? -8.234 -8.578 1.459 1 98.44 382 TYR B N 1
ATOM 8027 C CA . TYR B 1 382 ? -7.336 -9.344 2.316 1 98.44 382 TYR B CA 1
ATOM 8028 C C . TYR B 1 382 ? -6.762 -10.539 1.572 1 98.44 382 TYR B C 1
ATOM 8030 O O . TYR B 1 382 ? -5.555 -10.781 1.614 1 98.44 382 TYR B O 1
ATOM 8038 N N . VAL B 1 383 ? -7.605 -11.234 0.834 1 98.62 383 VAL B N 1
ATOM 8039 C CA . VAL B 1 383 ? -7.203 -12.438 0.107 1 98.62 383 VAL B CA 1
ATOM 8040 C C . VAL B 1 383 ? -6.219 -12.062 -0.998 1 98.62 383 VAL B C 1
ATOM 8042 O O . VAL B 1 383 ? -5.156 -12.68 -1.123 1 98.62 383 VAL B O 1
ATOM 8045 N N . GLN B 1 384 ? -6.531 -11.109 -1.729 1 98.62 384 GLN B N 1
ATOM 8046 C CA . GLN B 1 384 ? -5.656 -10.711 -2.828 1 98.62 384 GLN B CA 1
ATOM 8047 C C . GLN B 1 384 ? -4.32 -10.195 -2.307 1 98.62 384 GLN B C 1
ATOM 8049 O O . GLN B 1 384 ? -3.27 -10.477 -2.889 1 98.62 384 GLN B O 1
ATOM 8054 N N . ASP B 1 385 ? -4.367 -9.43 -1.225 1 98.44 385 ASP B N 1
ATOM 8055 C CA . ASP B 1 385 ? -3.141 -8.891 -0.648 1 98.44 385 ASP B CA 1
ATOM 8056 C C . ASP B 1 385 ? -2.199 -10.008 -0.209 1 98.44 385 ASP B C 1
ATOM 8058 O O . ASP B 1 385 ? -1.001 -9.969 -0.495 1 98.44 385 ASP B O 1
ATOM 8062 N N . ARG B 1 386 ? -2.73 -10.992 0.451 1 98.56 386 ARG B N 1
ATOM 8063 C CA . ARG B 1 386 ? -1.889 -12.047 1.012 1 98.56 386 ARG B CA 1
ATOM 8064 C C . ARG B 1 386 ? -1.354 -12.961 -0.084 1 98.56 386 ARG B C 1
ATOM 8066 O O . ARG B 1 386 ? -0.174 -13.32 -0.081 1 98.56 386 ARG B O 1
ATOM 8073 N N . TRP B 1 387 ? -2.135 -13.32 -1.033 1 98.56 387 TRP B N 1
ATOM 8074 C CA . TRP B 1 387 ? -1.703 -14.25 -2.072 1 98.56 387 TRP B CA 1
ATOM 8075 C C . TRP B 1 387 ? -0.732 -13.578 -3.035 1 98.56 387 TRP B C 1
ATOM 8077 O O . TRP B 1 387 ? 0.247 -14.188 -3.469 1 98.56 387 TRP B O 1
ATOM 8087 N N . LEU B 1 388 ? -0.988 -12.344 -3.379 1 98 388 LEU B N 1
ATOM 8088 C CA . LEU B 1 388 ? -0.036 -11.664 -4.246 1 98 388 LEU B CA 1
ATOM 8089 C C . LEU B 1 388 ? 1.26 -11.359 -3.5 1 98 388 LEU B C 1
ATOM 8091 O O . LEU B 1 388 ? 2.338 -11.352 -4.098 1 98 388 LEU B O 1
ATOM 8095 N N . SER B 1 389 ? 1.136 -11.086 -2.154 1 98 389 SER B N 1
ATOM 8096 C CA . SER B 1 389 ? 2.348 -10.953 -1.349 1 98 389 SER B CA 1
ATOM 8097 C C . SER B 1 389 ? 3.186 -12.227 -1.406 1 98 389 SER B C 1
ATOM 8099 O O . SER B 1 389 ? 4.406 -12.164 -1.552 1 98 389 SER B O 1
ATOM 8101 N N . LEU B 1 390 ? 2.572 -13.352 -1.345 1 97.75 390 LEU B N 1
ATOM 8102 C CA . LEU B 1 390 ? 3.264 -14.633 -1.428 1 97.75 390 LEU B CA 1
ATOM 8103 C C . LEU B 1 390 ? 3.84 -14.852 -2.822 1 97.75 390 LEU B C 1
ATOM 8105 O O . LEU B 1 390 ? 4.984 -15.289 -2.965 1 97.75 390 LEU B O 1
ATOM 8109 N N . ASN B 1 391 ? 3.07 -14.477 -3.846 1 96.56 391 ASN B N 1
ATOM 8110 C CA . ASN B 1 391 ? 3.453 -14.703 -5.234 1 96.56 391 ASN B CA 1
ATOM 8111 C C . ASN B 1 391 ? 4.648 -13.844 -5.637 1 96.56 391 ASN B C 1
ATOM 8113 O O . ASN B 1 391 ? 5.543 -14.305 -6.348 1 96.56 391 ASN B O 1
ATOM 8117 N N . PHE B 1 392 ? 4.656 -12.617 -5.152 1 96.31 392 PHE B N 1
ATOM 8118 C CA . PHE B 1 392 ? 5.742 -11.703 -5.488 1 96.31 392 PHE B CA 1
ATOM 8119 C C . PHE B 1 392 ? 6.879 -11.812 -4.477 1 96.31 392 PHE B C 1
ATOM 8121 O O . PHE B 1 392 ? 8.008 -11.422 -4.762 1 96.31 392 PHE B O 1
ATOM 8128 N N . GLY B 1 393 ? 6.582 -12.383 -3.342 1 96.62 393 GLY B N 1
ATOM 8129 C CA . GLY B 1 393 ? 7.547 -12.391 -2.254 1 96.62 393 GLY B CA 1
ATOM 8130 C C . GLY B 1 393 ? 7.762 -11.016 -1.637 1 96.62 393 GLY B C 1
ATOM 8131 O O . GLY B 1 393 ? 8.898 -10.633 -1.352 1 96.62 393 GLY B O 1
ATOM 8132 N N . ARG B 1 394 ? 6.707 -10.297 -1.529 1 97.06 394 ARG B N 1
ATOM 8133 C CA . ARG B 1 394 ? 6.754 -8.961 -0.955 1 97.06 394 ARG B CA 1
ATOM 8134 C C . ARG B 1 394 ? 5.871 -8.859 0.284 1 97.06 394 ARG B C 1
ATOM 8136 O O . ARG B 1 394 ? 4.977 -9.688 0.481 1 97.06 394 ARG B O 1
ATOM 8143 N N . SER B 1 395 ? 6.168 -7.891 1.118 1 95.81 395 SER B N 1
ATOM 8144 C CA . SER B 1 395 ? 5.43 -7.766 2.371 1 95.81 395 SER B CA 1
ATOM 8145 C C . SER B 1 395 ? 4.012 -7.262 2.127 1 95.81 395 SER B C 1
ATOM 8147 O O . SER B 1 395 ? 3.797 -6.387 1.284 1 95.81 395 SER B O 1
ATOM 8149 N N . SER B 1 396 ? 3.133 -7.734 2.924 1 97.31 396 SER B N 1
ATOM 8150 C CA . SER B 1 396 ? 1.724 -7.359 2.859 1 97.31 396 SER B CA 1
ATOM 8151 C C . SER B 1 396 ? 1.536 -5.871 3.133 1 97.31 396 SER B C 1
ATOM 8153 O O . SER B 1 396 ? 2.328 -5.262 3.855 1 97.31 396 SER B O 1
ATOM 8155 N N . HIS B 1 397 ? 0.494 -5.27 2.555 1 97.94 397 HIS B N 1
ATOM 8156 C CA . HIS B 1 397 ? 0.154 -3.867 2.771 1 97.94 397 HIS B CA 1
ATOM 8157 C C . HIS B 1 397 ? -0.875 -3.717 3.887 1 97.94 397 HIS B C 1
ATOM 8159 O O . HIS B 1 397 ? -1.292 -2.602 4.207 1 97.94 397 HIS B O 1
ATOM 8165 N N . ILE B 1 398 ? -1.306 -4.789 4.449 1 97.88 398 ILE B N 1
ATOM 8166 C CA . ILE B 1 398 ? -2.334 -4.754 5.484 1 97.88 398 ILE B CA 1
ATOM 8167 C C . ILE B 1 398 ? -1.716 -5.094 6.836 1 97.88 398 ILE B C 1
ATOM 8169 O O . ILE B 1 398 ? -1.086 -6.141 6.996 1 97.88 398 ILE B O 1
ATOM 8173 N N . GLN B 1 399 ? -1.889 -4.199 7.777 1 96.69 399 GLN B N 1
ATOM 8174 C CA . GLN B 1 399 ? -1.421 -4.414 9.141 1 96.69 399 GLN B CA 1
ATOM 8175 C C . GLN B 1 399 ? -2.451 -5.191 9.961 1 96.69 399 GLN B C 1
ATOM 8177 O O . GLN B 1 399 ? -3.631 -4.832 9.984 1 96.69 399 GLN B O 1
ATOM 8182 N N . GLU B 1 400 ? -1.984 -6.188 10.625 1 94.62 400 GLU B N 1
ATOM 8183 C CA . GLU B 1 400 ? -2.893 -7.02 11.406 1 94.62 400 GLU B CA 1
ATOM 8184 C C . GLU B 1 400 ? -3.504 -6.23 12.562 1 94.62 400 GLU B C 1
ATOM 8186 O O . GLU B 1 400 ? -4.656 -6.461 12.938 1 94.62 400 GLU B O 1
ATOM 8191 N N . CYS B 1 401 ? -2.793 -5.297 13.094 1 94.31 401 CYS B N 1
ATOM 8192 C CA . CYS B 1 401 ? -3.252 -4.547 14.258 1 94.31 401 CYS B CA 1
ATOM 8193 C C . CYS B 1 401 ? -4.359 -3.57 13.875 1 94.31 401 CYS B C 1
ATOM 8195 O O . CYS B 1 401 ? -5.059 -3.049 14.742 1 94.31 401 CYS B O 1
ATOM 8197 N N . ASP B 1 402 ? -4.598 -3.385 12.609 1 95.69 402 ASP B N 1
ATOM 8198 C CA . ASP B 1 402 ? -5.629 -2.461 12.156 1 95.69 402 ASP B CA 1
ATOM 8199 C C . ASP B 1 402 ? -6.715 -3.191 11.367 1 95.69 402 ASP B C 1
ATOM 8201 O O . ASP B 1 402 ? -7.508 -2.564 10.664 1 95.69 402 ASP B O 1
ATOM 8205 N N . TRP B 1 403 ? -6.68 -4.52 11.414 1 96.19 403 TRP B N 1
ATOM 8206 C CA . TRP B 1 403 ? -7.719 -5.332 10.789 1 96.19 403 TRP B CA 1
ATOM 8207 C C . TRP B 1 403 ? -8.781 -5.727 11.805 1 96.19 403 TRP B C 1
ATOM 8209 O O . TRP B 1 403 ? -8.508 -6.469 12.75 1 96.19 403 TRP B O 1
ATOM 8219 N N . ASP B 1 404 ? -10.016 -5.258 11.586 1 95.12 404 ASP B N 1
ATOM 8220 C CA . ASP B 1 404 ? -11.062 -5.426 12.594 1 95.12 404 ASP B CA 1
ATOM 8221 C C . ASP B 1 404 ? -12.242 -6.211 12.031 1 95.12 404 ASP B C 1
ATOM 8223 O O . ASP B 1 404 ? -13.273 -6.352 12.703 1 95.12 404 ASP B O 1
ATOM 8227 N N . VAL B 1 405 ? -12.211 -6.719 10.891 1 97.12 405 VAL B N 1
ATOM 8228 C CA . VAL B 1 405 ? -13.352 -7.395 10.273 1 97.12 405 VAL B CA 1
ATOM 8229 C C . VAL B 1 405 ? -13.383 -8.859 10.711 1 97.12 405 VAL B C 1
ATOM 8231 O O . VAL B 1 405 ? -12.391 -9.578 10.57 1 97.12 405 VAL B O 1
ATOM 8234 N N . SER B 1 406 ? -14.445 -9.312 11.195 1 96.44 406 SER B N 1
ATOM 8235 C CA . SER B 1 406 ? -14.617 -10.688 11.641 1 96.44 406 SER B CA 1
ATOM 8236 C C . SER B 1 406 ? -14.625 -11.656 10.461 1 96.44 4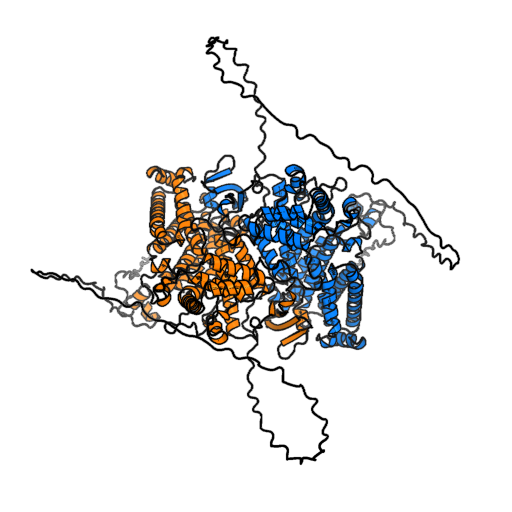06 SER B C 1
ATOM 8238 O O . SER B 1 406 ? -14.859 -11.25 9.32 1 96.44 406 SER B O 1
ATOM 8240 N N . PRO B 1 407 ? -14.359 -12.922 10.703 1 96.56 407 PRO B N 1
ATOM 8241 C CA . PRO B 1 407 ? -14.367 -13.906 9.617 1 96.56 407 PRO B CA 1
ATOM 8242 C C . PRO B 1 407 ? -15.711 -13.977 8.891 1 96.56 407 PRO B C 1
ATOM 8244 O O . PRO B 1 407 ? -16.766 -13.773 9.516 1 96.56 407 PRO B O 1
ATOM 8247 N N . LEU B 1 408 ? -15.641 -14.289 7.676 1 95.5 408 LEU B N 1
ATOM 8248 C CA . LEU B 1 408 ? -16.844 -14.375 6.859 1 95.5 408 LEU B CA 1
ATOM 8249 C C . LEU B 1 408 ? -17.734 -15.523 7.316 1 95.5 408 LEU B C 1
ATOM 8251 O O . LEU B 1 408 ? -17.234 -16.531 7.836 1 95.5 408 LEU B O 1
ATOM 8255 N N . THR B 1 409 ? -18.969 -15.391 7.125 1 93.5 409 THR B N 1
ATOM 8256 C CA . THR B 1 409 ? -19.984 -16.406 7.379 1 93.5 409 THR B CA 1
ATOM 8257 C C . THR B 1 409 ? -20.891 -16.594 6.164 1 93.5 409 THR B C 1
ATOM 8259 O O . THR B 1 409 ? -20.891 -15.75 5.262 1 93.5 409 THR B O 1
ATOM 8262 N N . PRO B 1 410 ? -21.609 -17.688 6.035 1 90.25 410 PRO B N 1
ATOM 8263 C CA . PRO B 1 410 ? -22.531 -17.891 4.91 1 90.25 410 PRO B CA 1
ATOM 8264 C C . PRO B 1 410 ? -23.562 -16.781 4.785 1 90.25 410 PRO B C 1
ATOM 8266 O O . PRO B 1 410 ? -24.047 -16.5 3.686 1 90.25 410 PRO B O 1
ATOM 8269 N N . ASN B 1 411 ? -23.828 -16.062 5.816 1 89.31 411 ASN B N 1
ATOM 8270 C CA . ASN B 1 411 ? -24.812 -14.992 5.82 1 89.31 411 ASN B CA 1
ATOM 8271 C C . ASN B 1 411 ? -24.344 -13.781 5.023 1 89.31 411 ASN B C 1
ATOM 8273 O O . ASN B 1 411 ? -25.141 -12.938 4.617 1 89.31 411 ASN B O 1
ATOM 8277 N N . ASP B 1 412 ? -23.109 -13.688 4.824 1 92.75 412 ASP B N 1
ATOM 8278 C CA . ASP B 1 412 ? -22.531 -12.547 4.117 1 92.75 412 ASP B CA 1
ATOM 8279 C C . ASP B 1 412 ? -22.844 -12.617 2.623 1 92.75 412 ASP B C 1
ATOM 8281 O O . ASP B 1 412 ? -22.672 -11.633 1.903 1 92.75 412 ASP B O 1
ATOM 8285 N N . PHE B 1 413 ? -23.328 -13.719 2.109 1 87.38 413 PHE B N 1
ATOM 8286 C CA . PHE B 1 413 ? -23.547 -13.906 0.679 1 87.38 413 PHE B CA 1
ATOM 8287 C C . PHE B 1 413 ? -25.031 -13.789 0.336 1 87.38 413 PHE B C 1
ATOM 8289 O O . PHE B 1 413 ? -25.391 -13.773 -0.839 1 87.38 413 PHE B O 1
ATOM 8296 N N . GLY B 1 414 ? -25.828 -13.375 1.308 1 75.19 414 GLY B N 1
ATOM 8297 C CA . GLY B 1 414 ? -27.234 -13.102 1.093 1 75.19 414 GLY B CA 1
ATOM 8298 C C . GLY B 1 414 ? -28.016 -14.32 0.632 1 75.19 414 GLY B C 1
ATOM 8299 O O . GLY B 1 414 ? -27.438 -15.391 0.425 1 75.19 414 GLY B O 1
ATOM 8300 N N . GLU B 1 415 ? -29.328 -14.195 0.741 1 63.84 415 GLU B N 1
ATOM 8301 C CA . GLU B 1 415 ? -30.234 -15.266 0.364 1 63.84 415 GLU B CA 1
ATOM 8302 C C . GLU B 1 415 ? -30.25 -15.484 -1.146 1 63.84 415 GLU B C 1
ATOM 8304 O O . GLU B 1 415 ? -30.547 -16.578 -1.621 1 63.84 415 GLU B O 1
ATOM 8309 N N . LEU B 1 416 ? -30.266 -14.352 -1.852 1 54.81 416 LEU B N 1
ATOM 8310 C CA . LEU B 1 416 ? -30.484 -14.383 -3.293 1 54.81 416 LEU B CA 1
ATOM 8311 C C . LEU B 1 416 ? -29.234 -14.875 -4.02 1 54.81 416 LEU B C 1
ATOM 8313 O O . LEU B 1 416 ? -29 -14.508 -5.172 1 54.81 416 LEU B O 1
ATOM 8317 N N . SER B 1 417 ? -28.531 -15.438 -3.238 1 51.91 417 SER B N 1
ATOM 8318 C CA . SER B 1 417 ? -27.516 -15.844 -4.199 1 51.91 417 SER B CA 1
ATOM 8319 C C . SER B 1 417 ? -28.141 -16.422 -5.461 1 51.91 417 SER B C 1
ATOM 8321 O O . SER B 1 417 ? -28.922 -17.391 -5.395 1 51.91 417 SER B O 1
ATOM 8323 N N . GLY B 1 418 ? -29 -15.547 -6.125 1 43.09 418 GLY B N 1
ATOM 8324 C CA . GLY B 1 418 ? -29.875 -15.562 -7.281 1 43.09 418 GLY B CA 1
ATOM 8325 C C . GLY B 1 418 ? -30.234 -16.969 -7.746 1 43.09 418 GLY B C 1
ATOM 8326 O O . GLY B 1 418 ? -31.188 -17.141 -8.508 1 43.09 418 GLY B O 1
ATOM 8327 N N . LEU B 1 419 ? -29.312 -17.734 -8.453 1 45.25 419 LEU B N 1
ATOM 8328 C CA . LEU B 1 419 ? -29.766 -18.625 -9.5 1 45.25 419 LEU B CA 1
ATOM 8329 C C . LEU B 1 419 ? -30.672 -19.719 -8.93 1 45.25 419 LEU B C 1
ATOM 8331 O O . LEU B 1 419 ? -30.484 -20.141 -7.785 1 45.25 419 LEU B O 1
ATOM 8335 N N . GLU B 1 420 ? -31.922 -19.703 -9.242 1 43.38 420 GLU B N 1
ATOM 8336 C CA . GLU B 1 420 ? -33.062 -20.562 -8.914 1 43.38 420 GLU B CA 1
ATOM 8337 C C . GLU B 1 420 ? -32.594 -21.812 -8.164 1 43.38 420 GLU B C 1
ATOM 8339 O O . GLU B 1 420 ? -33.281 -22.281 -7.246 1 43.38 420 GLU B O 1
ATOM 8344 N N . GLU B 1 421 ? -31.938 -22.75 -8.836 1 45.19 421 GLU B N 1
ATOM 8345 C CA . GLU B 1 421 ? -31.781 -24.109 -8.344 1 45.19 421 GLU B CA 1
ATOM 8346 C C . GLU B 1 421 ? -30.922 -24.156 -7.086 1 45.19 421 GLU B C 1
ATOM 8348 O O . GLU B 1 421 ? -31.266 -24.812 -6.102 1 45.19 421 GLU B O 1
ATOM 8353 N N . GLU B 1 422 ? -29.641 -24.469 -7.066 1 45.53 422 GLU B N 1
ATOM 8354 C CA . GLU B 1 422 ? -28.734 -24.828 -5.98 1 45.53 422 GLU B CA 1
ATOM 8355 C C . GLU B 1 422 ? -28.281 -23.594 -5.211 1 45.53 422 GLU B C 1
ATOM 8357 O O . GLU B 1 422 ? -27.938 -22.578 -5.809 1 45.53 422 GLU B O 1
ATOM 8362 N N . PRO B 1 423 ? -28.906 -23.391 -4.023 1 45 423 PRO B N 1
ATOM 8363 C CA . PRO B 1 423 ? -28.375 -22.344 -3.148 1 45 423 PRO B CA 1
ATOM 8364 C C . PRO B 1 423 ? -26.891 -22.078 -3.375 1 45 423 PRO B C 1
ATOM 8366 O O . PRO B 1 423 ? -26.047 -22.938 -3.092 1 45 423 PRO B O 1
ATOM 8369 N N . ALA B 1 424 ? -26.375 -21.594 -4.395 1 47.84 424 ALA B N 1
ATOM 8370 C CA . ALA B 1 424 ? -25 -21.438 -4.832 1 47.84 424 ALA B CA 1
ATOM 8371 C C . ALA B 1 424 ? -24.172 -20.703 -3.773 1 47.84 424 ALA B C 1
ATOM 8373 O O . ALA B 1 424 ? -24.094 -19.469 -3.77 1 47.84 424 ALA B O 1
ATOM 8374 N N . VAL B 1 425 ? -24.422 -20.922 -2.457 1 52.47 425 VAL B N 1
ATOM 8375 C CA . VAL B 1 425 ? -23.516 -20.359 -1.459 1 52.47 425 VAL B CA 1
ATOM 8376 C C . VAL B 1 425 ? -22.078 -20.469 -1.939 1 52.47 425 VAL B C 1
ATOM 8378 O O . VAL B 1 425 ? -21.656 -21.531 -2.424 1 52.47 425 VAL B O 1
ATOM 8381 N N . SER B 1 426 ? -21.406 -19.359 -2.256 1 70.69 426 SER B N 1
ATOM 8382 C CA . SER B 1 426 ? -20 -19.25 -2.621 1 70.69 426 SER B CA 1
ATOM 8383 C C . SER B 1 426 ? -19.109 -19.844 -1.533 1 70.69 426 SER B C 1
ATOM 8385 O O . SER B 1 426 ? -18.5 -19.094 -0.759 1 70.69 426 SER B O 1
ATOM 8387 N N . HIS B 1 427 ? -19.266 -21.234 -1.198 1 85.5 427 HIS B N 1
ATOM 8388 C CA . HIS B 1 427 ? -18.406 -21.922 -0.24 1 85.5 427 HIS B CA 1
ATOM 8389 C C . HIS B 1 427 ? -16.938 -21.781 -0.629 1 85.5 427 HIS B C 1
ATOM 8391 O O . HIS B 1 427 ? -16.062 -21.766 0.237 1 85.5 427 HIS B O 1
ATOM 8397 N N . HIS B 1 428 ? -16.875 -21.594 -1.884 1 92.94 428 HIS B N 1
ATOM 8398 C CA . HIS B 1 428 ? -15.5 -21.469 -2.363 1 92.94 428 HIS B CA 1
ATOM 8399 C C . HIS B 1 428 ? -14.805 -20.281 -1.713 1 92.94 428 HIS B C 1
ATOM 8401 O O . HIS B 1 428 ? -13.734 -20.422 -1.12 1 92.94 428 HIS B O 1
ATOM 8407 N N . PHE B 1 429 ? -15.461 -19.125 -1.791 1 95.75 429 PHE B N 1
ATOM 8408 C CA . PHE B 1 429 ? -14.82 -17.922 -1.313 1 95.75 429 PHE B CA 1
ATOM 8409 C C . PHE B 1 429 ? -14.727 -17.906 0.208 1 95.75 429 PHE B C 1
ATOM 8411 O O . PHE B 1 429 ? -13.75 -17.406 0.775 1 95.75 429 PHE B O 1
ATOM 8418 N N . LEU B 1 430 ? -15.703 -18.469 0.862 1 95.12 430 LEU B N 1
ATOM 8419 C CA . LEU B 1 430 ? -15.695 -18.594 2.316 1 95.12 430 LEU B CA 1
ATOM 8420 C C . LEU B 1 430 ? -14.492 -19.391 2.787 1 95.12 430 LEU B C 1
ATOM 8422 O O . LEU B 1 430 ? -13.781 -18.984 3.703 1 95.12 430 LEU B O 1
ATOM 8426 N N . HIS B 1 431 ? -14.25 -20.5 2.127 1 95.94 431 HIS B N 1
ATOM 8427 C CA . HIS B 1 431 ? -13.125 -21.359 2.473 1 95.94 431 HIS B CA 1
ATOM 8428 C C . HIS B 1 431 ? -11.797 -20.719 2.09 1 95.94 431 HIS B C 1
ATOM 8430 O O . HIS B 1 431 ? -10.805 -20.859 2.809 1 95.94 431 HIS B O 1
ATOM 8436 N N . LEU B 1 432 ? -11.852 -20.047 0.987 1 97.44 432 LEU B N 1
ATOM 8437 C CA . LEU B 1 432 ? -10.633 -19.375 0.55 1 97.44 432 LEU B CA 1
ATOM 8438 C C . LEU B 1 432 ? -10.203 -18.312 1.564 1 97.44 432 LEU B C 1
ATOM 8440 O O . LEU B 1 432 ? -9.016 -18.203 1.874 1 97.44 432 LEU B O 1
ATOM 8444 N N . ALA B 1 433 ? -11.125 -17.547 2.062 1 97.56 433 ALA B N 1
ATOM 8445 C CA . ALA B 1 433 ? -10.836 -16.516 3.055 1 97.56 433 ALA B CA 1
ATOM 8446 C C . ALA B 1 433 ? -10.242 -17.125 4.324 1 97.56 433 ALA B C 1
ATOM 8448 O O . ALA B 1 433 ? -9.273 -16.594 4.875 1 97.56 433 ALA B O 1
ATOM 8449 N N . SER B 1 434 ? -10.797 -18.203 4.781 1 97.5 434 SER B N 1
ATOM 8450 C CA . SER B 1 434 ? -10.305 -18.844 5.988 1 97.5 434 SER B CA 1
ATOM 8451 C C . SER B 1 434 ? -8.914 -19.422 5.773 1 97.5 434 SER B C 1
ATOM 8453 O O . SER B 1 434 ? -8.055 -19.328 6.652 1 97.5 434 SER B O 1
ATOM 8455 N N . LEU B 1 435 ? -8.672 -20.031 4.609 1 98.38 435 LEU B N 1
ATOM 8456 C CA . LEU B 1 435 ? -7.355 -20.562 4.281 1 98.38 435 LEU B CA 1
ATOM 8457 C C . LEU B 1 435 ? -6.316 -19.453 4.23 1 98.38 435 LEU B C 1
ATOM 8459 O O . LEU B 1 435 ? -5.172 -19.641 4.641 1 98.38 435 LEU B O 1
ATOM 8463 N N . THR B 1 436 ? -6.734 -18.328 3.699 1 98.56 436 THR B N 1
ATOM 8464 C CA . THR B 1 436 ? -5.832 -17.188 3.516 1 98.56 436 THR B CA 1
ATOM 8465 C C . THR B 1 436 ? -5.301 -16.703 4.859 1 98.56 436 THR B C 1
ATOM 8467 O O . THR B 1 436 ? -4.168 -16.219 4.945 1 98.56 436 THR B O 1
ATOM 8470 N N . GLN B 1 437 ? -6.023 -16.859 5.926 1 97.94 437 GLN B N 1
ATOM 8471 C CA . GLN B 1 437 ? -5.543 -16.484 7.254 1 97.94 437 GLN B CA 1
ATOM 8472 C C . GLN B 1 437 ? -4.344 -17.328 7.664 1 97.94 437 GLN B C 1
ATOM 8474 O O . GLN B 1 437 ? -3.395 -16.828 8.266 1 97.94 437 GLN B O 1
ATOM 8479 N N . ILE B 1 438 ? -4.398 -18.562 7.316 1 98.5 438 ILE B N 1
ATOM 8480 C CA . ILE B 1 438 ? -3.283 -19.453 7.605 1 98.5 438 ILE B CA 1
ATOM 8481 C C . ILE B 1 438 ? -2.082 -19.078 6.746 1 98.5 438 ILE B C 1
ATOM 8483 O O . ILE B 1 438 ? -0.948 -19.031 7.23 1 98.5 438 ILE B O 1
ATOM 8487 N N . VAL B 1 439 ? -2.396 -18.812 5.488 1 98.5 439 VAL B N 1
ATOM 8488 C CA . VAL B 1 439 ? -1.34 -18.406 4.562 1 98.5 439 VAL B CA 1
ATOM 8489 C C . VAL B 1 439 ? -0.671 -17.125 5.051 1 98.5 439 VAL B C 1
ATOM 8491 O O . VAL B 1 439 ? 0.543 -16.969 4.918 1 98.5 439 VAL B O 1
ATOM 8494 N N . SER B 1 440 ? -1.457 -16.234 5.586 1 97.94 440 SER B N 1
ATOM 8495 C CA . SER B 1 440 ? -0.917 -15 6.164 1 97.94 440 SER B CA 1
ATOM 8496 C C . SER B 1 440 ? 0.078 -15.305 7.277 1 97.94 440 SER B C 1
ATOM 8498 O O . SER B 1 440 ? 1.146 -14.695 7.348 1 97.94 440 SER B O 1
ATOM 8500 N N . SER B 1 441 ? -0.23 -16.234 8.117 1 97.88 441 SER B N 1
ATOM 8501 C CA . SER B 1 441 ? 0.65 -16.641 9.211 1 97.88 441 SER B CA 1
ATOM 8502 C C . SER B 1 441 ? 1.927 -17.281 8.688 1 97.88 441 SER B C 1
ATOM 8504 O O . SER B 1 441 ? 3.016 -17.031 9.211 1 97.88 441 SER B O 1
ATOM 8506 N N . ILE B 1 442 ? 1.778 -18.094 7.68 1 98.44 442 ILE B N 1
ATOM 8507 C CA . ILE B 1 442 ? 2.934 -18.719 7.062 1 98.44 442 ILE B CA 1
ATOM 8508 C C . ILE B 1 442 ? 3.869 -17.656 6.492 1 98.44 442 ILE B C 1
ATOM 8510 O O . ILE B 1 442 ? 5.074 -17.688 6.742 1 98.44 442 ILE B O 1
ATOM 8514 N N . HIS B 1 443 ? 3.287 -16.797 5.762 1 97.81 443 HIS B N 1
ATOM 8515 C CA . HIS B 1 443 ? 4.074 -15.758 5.098 1 97.81 443 HIS B CA 1
ATOM 8516 C C . HIS B 1 443 ? 4.797 -14.875 6.109 1 97.81 443 HIS B C 1
ATOM 8518 O O . HIS B 1 443 ? 5.98 -14.578 5.949 1 97.81 443 HIS B O 1
ATOM 8524 N N . GLN B 1 444 ? 4.148 -14.484 7.145 1 96.31 444 GLN B N 1
ATOM 8525 C CA . GLN B 1 444 ? 4.703 -13.57 8.141 1 96.31 444 GLN B CA 1
ATOM 8526 C C . GLN B 1 444 ? 5.762 -14.273 8.992 1 96.31 444 GLN B C 1
ATOM 8528 O O . GLN B 1 444 ? 6.801 -13.688 9.297 1 96.31 444 GLN B O 1
ATOM 8533 N N . ASN B 1 445 ? 5.539 -15.477 9.273 1 97.31 445 ASN B N 1
ATOM 8534 C CA . ASN B 1 445 ? 6.383 -16.141 10.266 1 97.31 445 ASN B CA 1
ATOM 8535 C C . ASN B 1 445 ? 7.504 -16.938 9.609 1 97.31 445 ASN B C 1
ATOM 8537 O O . ASN B 1 445 ? 8.469 -17.312 10.266 1 97.31 445 ASN B O 1
ATOM 8541 N N . MET B 1 446 ? 7.398 -17.172 8.336 1 97.94 446 MET B N 1
ATOM 8542 C CA . MET B 1 446 ? 8.43 -18.016 7.734 1 97.94 446 MET B CA 1
ATOM 8543 C C . MET B 1 446 ? 9.109 -17.297 6.574 1 97.94 446 MET B C 1
ATOM 8545 O O . MET B 1 446 ? 10.203 -17.672 6.156 1 97.94 446 MET B O 1
ATOM 8549 N N . PHE B 1 447 ? 8.484 -16.219 6.082 1 97.75 447 PHE B N 1
ATOM 8550 C CA . PHE B 1 447 ? 9.039 -15.648 4.863 1 97.75 447 PHE B CA 1
ATOM 8551 C C . PHE B 1 447 ? 9.328 -14.164 5.047 1 97.75 447 PHE B C 1
ATOM 8553 O O . PHE B 1 447 ? 9.82 -13.5 4.129 1 97.75 447 PHE B O 1
ATOM 8560 N N . SER B 1 448 ? 8.984 -13.531 6.18 1 96.88 448 SER B N 1
ATOM 8561 C CA . SER B 1 448 ? 9.477 -12.18 6.434 1 96.88 448 SER B CA 1
ATOM 8562 C C . SER B 1 448 ? 11 -12.156 6.516 1 96.88 448 SER B C 1
ATOM 8564 O O . SER B 1 448 ? 11.625 -13.18 6.793 1 96.88 448 SER B O 1
ATOM 8566 N N . ILE B 1 449 ? 11.586 -11.062 6.305 1 96.31 449 ILE B N 1
ATOM 8567 C CA . ILE B 1 449 ? 13.039 -10.945 6.285 1 96.31 449 ILE B CA 1
ATOM 8568 C C . ILE B 1 449 ? 13.609 -11.32 7.648 1 96.31 449 ILE B C 1
ATOM 8570 O O . ILE B 1 449 ? 14.562 -12.094 7.738 1 96.31 449 ILE B O 1
ATOM 8574 N N . LYS B 1 450 ? 13.023 -10.844 8.672 1 94.94 450 LYS B N 1
ATOM 8575 C CA . LYS B 1 450 ? 13.5 -11.117 10.023 1 94.94 450 LYS B CA 1
ATOM 8576 C C . LYS B 1 450 ? 13.32 -12.586 10.383 1 94.94 450 LYS B C 1
ATOM 8578 O O . LYS B 1 450 ? 14.203 -13.195 11 1 94.94 450 LYS B O 1
ATOM 8583 N N . ALA B 1 451 ? 12.18 -13.148 10.031 1 96.5 451 ALA B N 1
ATOM 8584 C CA . ALA B 1 451 ? 11.945 -14.57 10.281 1 96.5 451 ALA B CA 1
ATOM 8585 C C . ALA B 1 451 ? 12.93 -15.438 9.5 1 96.5 451 ALA B C 1
ATOM 8587 O O . ALA B 1 451 ? 13.469 -16.406 10.031 1 96.5 451 ALA B O 1
ATOM 8588 N N . THR B 1 452 ? 13.141 -15.102 8.219 1 96.31 452 THR B N 1
ATOM 8589 C CA . THR B 1 452 ? 14.047 -15.875 7.367 1 96.31 452 THR B CA 1
ATOM 8590 C C . THR B 1 452 ? 15.469 -15.836 7.914 1 96.31 452 THR B C 1
ATOM 8592 O O . THR B 1 452 ? 16.188 -16.828 7.848 1 96.31 452 THR B O 1
ATOM 8595 N N . ARG B 1 453 ? 15.891 -14.695 8.477 1 94.38 453 ARG B N 1
ATOM 8596 C CA . ARG B 1 453 ? 17.219 -14.555 9.047 1 94.38 453 ARG B CA 1
ATOM 8597 C C . ARG B 1 453 ? 17.422 -15.523 10.203 1 94.38 453 ARG B C 1
ATOM 8599 O O . ARG B 1 453 ? 18.5 -16.125 10.328 1 94.38 453 ARG B O 1
ATOM 8606 N N . THR B 1 454 ? 16.438 -15.688 10.961 1 94.12 454 THR B N 1
ATOM 8607 C CA . THR B 1 454 ? 16.516 -16.578 12.117 1 94.12 454 THR B CA 1
ATOM 8608 C C . THR B 1 454 ? 16.344 -18.031 11.688 1 94.12 454 THR B C 1
ATOM 8610 O O . THR B 1 454 ? 17.094 -18.906 12.133 1 94.12 454 THR B O 1
ATOM 8613 N N . LEU B 1 455 ? 15.438 -18.328 10.789 1 94.62 455 LEU B N 1
ATOM 8614 C CA . LEU B 1 455 ? 15.047 -19.688 10.445 1 94.62 455 LEU B CA 1
ATOM 8615 C C . LEU B 1 455 ? 16.047 -20.328 9.492 1 94.62 455 LEU B C 1
ATOM 8617 O O . LEU B 1 455 ? 16.203 -21.547 9.461 1 94.62 455 LEU B O 1
ATOM 8621 N N . SER B 1 456 ? 16.719 -19.516 8.727 1 93.44 456 SER B N 1
ATOM 8622 C CA . SER B 1 456 ? 17.672 -20.062 7.758 1 93.44 456 SER B CA 1
ATOM 8623 C C . SER B 1 456 ? 18.891 -20.672 8.453 1 93.44 456 SER B C 1
ATOM 8625 O O . SER B 1 456 ? 19.625 -21.453 7.848 1 93.44 456 SER B O 1
ATOM 8627 N N . LYS B 1 457 ? 19.078 -20.422 9.727 1 90.69 457 LYS B N 1
ATOM 8628 C CA . LYS B 1 457 ? 20.281 -20.828 10.445 1 90.69 457 LYS B CA 1
ATOM 8629 C C . LYS B 1 457 ? 20.016 -22.078 11.289 1 90.69 457 LYS B C 1
ATOM 8631 O O . LYS B 1 457 ? 20.953 -22.734 11.75 1 90.69 457 LYS B O 1
ATOM 8636 N N . SER B 1 458 ? 18.766 -22.406 11.414 1 90.69 458 SER B N 1
ATOM 8637 C CA . SER B 1 458 ? 18.453 -23.484 12.336 1 90.69 458 SER B CA 1
ATOM 8638 C C . SER B 1 458 ? 17.234 -24.281 11.867 1 90.69 458 SER B C 1
ATOM 8640 O O . SER B 1 458 ? 16.109 -23.766 11.828 1 90.69 458 SER B O 1
ATOM 8642 N N . LEU B 1 459 ? 17.438 -25.547 11.562 1 92.06 459 LEU B N 1
ATOM 8643 C CA . LEU B 1 459 ? 16.328 -26.406 11.18 1 92.06 459 LEU B CA 1
ATOM 8644 C C . LEU B 1 459 ? 15.383 -26.625 12.352 1 92.06 459 LEU B C 1
ATOM 8646 O O . LEU B 1 459 ? 14.164 -26.75 12.164 1 92.06 459 LEU B O 1
ATOM 8650 N N . GLU B 1 460 ? 15.93 -26.75 13.547 1 90.38 460 GLU B N 1
ATOM 8651 C CA . GLU B 1 460 ? 15.117 -26.922 14.75 1 90.38 460 GLU B CA 1
ATOM 8652 C C . GLU B 1 460 ? 14.172 -25.75 14.961 1 90.38 460 GLU B C 1
ATOM 8654 O O . GLU B 1 460 ? 12.984 -25.953 15.25 1 90.38 460 GLU B O 1
ATOM 8659 N N . ALA B 1 461 ? 14.734 -24.516 14.797 1 93 461 ALA B N 1
ATOM 8660 C CA . ALA B 1 461 ? 13.891 -23.328 14.914 1 93 461 ALA B CA 1
ATOM 8661 C C . ALA B 1 461 ? 12.805 -23.312 13.844 1 93 461 ALA B C 1
ATOM 8663 O O . ALA B 1 461 ? 11.672 -22.891 14.102 1 93 461 ALA B O 1
ATOM 8664 N N . SER B 1 462 ? 13.18 -23.766 12.664 1 95.31 462 SER B N 1
ATOM 8665 C CA . SER B 1 462 ? 12.219 -23.828 11.57 1 95.31 462 SER B CA 1
ATOM 8666 C C . SER B 1 462 ? 11.086 -24.797 11.867 1 95.31 462 SER B C 1
ATOM 8668 O O . SER B 1 462 ? 9.922 -24.516 11.578 1 95.31 462 SER B O 1
ATOM 8670 N N . PHE B 1 463 ? 11.383 -25.953 12.469 1 94.75 463 PHE B N 1
ATOM 8671 C CA . PHE B 1 463 ? 10.367 -26.938 12.828 1 94.75 463 PHE B CA 1
ATOM 8672 C C . PHE B 1 463 ? 9.43 -26.375 13.898 1 94.75 463 PHE B C 1
ATOM 8674 O O . PHE B 1 463 ? 8.227 -26.625 13.859 1 94.75 463 PHE B O 1
ATOM 8681 N N . GLU B 1 464 ? 9.992 -25.641 14.797 1 95.75 464 GLU B N 1
ATOM 8682 C CA . GLU B 1 464 ? 9.195 -25.078 15.883 1 95.75 464 GLU B CA 1
ATOM 8683 C C . GLU B 1 464 ? 8.141 -24.109 15.344 1 95.75 464 GLU B C 1
ATOM 8685 O O . GLU B 1 464 ? 7.02 -24.078 15.852 1 95.75 464 GLU B O 1
ATOM 8690 N N . VAL B 1 465 ? 8.516 -23.344 14.344 1 97.56 465 VAL B N 1
ATOM 8691 C CA . VAL B 1 465 ? 7.602 -22.375 13.75 1 97.56 465 VAL B CA 1
ATOM 8692 C C . VAL B 1 465 ? 6.637 -23.094 12.805 1 97.56 465 VAL B C 1
ATOM 8694 O O . VAL B 1 465 ? 5.457 -22.734 12.727 1 97.56 465 VAL B O 1
ATOM 8697 N N . ALA B 1 466 ? 7.059 -24.125 12.117 1 97.75 466 ALA B N 1
ATOM 8698 C CA . ALA B 1 466 ? 6.289 -24.797 11.07 1 97.75 466 ALA B CA 1
ATOM 8699 C C . ALA B 1 466 ? 5.242 -25.719 11.672 1 97.75 466 ALA B C 1
ATOM 8701 O O . ALA B 1 466 ? 4.176 -25.938 11.078 1 97.75 466 ALA B O 1
ATOM 8702 N N . ARG B 1 467 ? 5.516 -26.297 12.789 1 97.19 467 ARG B N 1
ATOM 8703 C CA . ARG B 1 467 ? 4.672 -27.344 13.359 1 97.19 467 ARG B CA 1
ATOM 8704 C C . ARG B 1 467 ? 3.244 -26.844 13.562 1 97.19 467 ARG B C 1
ATOM 8706 O O . ARG B 1 467 ? 2.293 -27.438 13.062 1 97.19 467 ARG B O 1
ATOM 8713 N N . PRO B 1 468 ? 3.074 -25.688 14.289 1 98.12 468 PRO B N 1
ATOM 8714 C CA . PRO B 1 468 ? 1.696 -25.219 14.461 1 98.12 468 PRO B CA 1
ATOM 8715 C C . PRO B 1 468 ? 1.025 -24.875 13.133 1 98.12 468 PRO B C 1
ATOM 8717 O O . PRO B 1 468 ? -0.187 -25.047 12.984 1 98.12 468 PRO B O 1
ATOM 8720 N N . LEU B 1 469 ? 1.753 -24.406 12.164 1 98.44 469 LEU B N 1
ATOM 8721 C CA . LEU B 1 469 ? 1.2 -24.016 10.875 1 98.44 469 LEU B CA 1
ATOM 8722 C C . LEU B 1 469 ? 0.763 -25.25 10.078 1 98.44 469 LEU B C 1
ATOM 8724 O O . LEU B 1 469 ? -0.285 -25.234 9.43 1 98.44 469 LEU B O 1
ATOM 8728 N N . ARG B 1 470 ? 1.539 -26.328 10.133 1 97.81 470 ARG B N 1
ATOM 8729 C CA . ARG B 1 470 ? 1.194 -27.578 9.461 1 97.81 470 ARG B CA 1
ATOM 8730 C C . ARG B 1 470 ? -0.043 -28.203 10.094 1 97.81 470 ARG B C 1
ATOM 8732 O O . ARG B 1 470 ? -0.889 -28.766 9.383 1 97.81 470 ARG B O 1
ATOM 8739 N N . ILE B 1 471 ? -0.135 -28.109 11.406 1 98.12 471 ILE B N 1
ATOM 8740 C CA . ILE B 1 471 ? -1.297 -28.625 12.109 1 98.12 471 ILE B CA 1
ATOM 8741 C C . ILE B 1 471 ? -2.547 -27.859 11.695 1 98.12 471 ILE B C 1
ATOM 8743 O O . ILE B 1 471 ? -3.594 -28.453 11.438 1 98.12 471 ILE B O 1
ATOM 8747 N N . GLU B 1 472 ? -2.385 -26.531 11.648 1 98.25 472 GLU B N 1
ATOM 8748 C CA . GLU B 1 472 ? -3.51 -25.703 11.234 1 98.25 472 GLU B CA 1
ATOM 8749 C C . GLU B 1 472 ? -3.967 -26.047 9.82 1 98.25 472 GLU B C 1
ATOM 8751 O O . GLU B 1 472 ? -5.168 -26.078 9.539 1 98.25 472 GLU B O 1
ATOM 8756 N N . LEU B 1 473 ? -3.072 -26.297 8.891 1 98.19 473 LEU B N 1
ATOM 8757 C CA . LEU B 1 473 ? -3.398 -26.672 7.52 1 98.19 473 LEU B CA 1
ATOM 8758 C C . LEU B 1 473 ? -4.113 -28.016 7.473 1 98.19 473 LEU B C 1
ATOM 8760 O O . LEU B 1 473 ? -5.109 -28.172 6.762 1 98.19 473 LEU B O 1
ATOM 8764 N N . ALA B 1 474 ? -3.621 -28.938 8.219 1 97.56 474 ALA B N 1
ATOM 8765 C CA . ALA B 1 474 ? -4.219 -30.281 8.234 1 97.56 474 ALA B CA 1
ATOM 8766 C C . ALA B 1 474 ? -5.633 -30.234 8.812 1 97.56 474 ALA B C 1
ATOM 8768 O O . ALA B 1 474 ? -6.543 -30.875 8.281 1 97.56 474 ALA B O 1
ATOM 8769 N N . GLU B 1 475 ? -5.785 -29.469 9.898 1 97.75 475 GLU B N 1
ATOM 8770 C CA . GLU B 1 475 ? -7.102 -29.328 10.516 1 97.75 475 GLU B CA 1
ATOM 8771 C C . GLU B 1 475 ? -8.07 -28.609 9.57 1 97.75 475 GLU B C 1
ATOM 8773 O O . GLU B 1 475 ? -9.258 -28.953 9.516 1 97.75 475 GLU B O 1
ATOM 8778 N N . TRP B 1 476 ? -7.57 -27.688 8.891 1 98.06 476 TRP B N 1
ATOM 8779 C CA . TRP B 1 476 ? -8.391 -26.938 7.938 1 98.06 476 TRP B CA 1
ATOM 8780 C C . TRP B 1 476 ? -8.938 -27.859 6.852 1 98.06 476 TRP B C 1
ATOM 8782 O O . TRP B 1 476 ? -10.117 -27.797 6.512 1 98.06 476 TRP B O 1
ATOM 8792 N N . LEU B 1 477 ? -8.109 -28.703 6.25 1 97.12 477 LEU B N 1
ATOM 8793 C CA . LEU B 1 477 ? -8.555 -29.609 5.199 1 97.12 477 LEU B CA 1
ATOM 8794 C C . LEU B 1 477 ? -9.547 -30.625 5.746 1 97.12 477 LEU B C 1
ATOM 8796 O O . LEU B 1 477 ? -10.508 -31 5.062 1 97.12 477 LEU B O 1
ATOM 8800 N N . GLN B 1 478 ? -9.336 -31.062 6.953 1 96 478 GLN B N 1
ATOM 8801 C CA . GLN B 1 478 ? -10.242 -32.031 7.582 1 96 478 GLN B CA 1
ATOM 8802 C C . GLN B 1 478 ? -11.633 -31.438 7.762 1 96 478 GLN B C 1
ATOM 8804 O O . GLN B 1 478 ? -12.641 -32.156 7.648 1 96 478 GLN B O 1
ATOM 8809 N N . SER B 1 479 ? -11.641 -30.188 8.016 1 94.69 479 SER B N 1
ATOM 8810 C CA . SER B 1 479 ? -12.914 -29.5 8.211 1 94.69 479 SER B CA 1
ATOM 8811 C C . SER B 1 479 ? -13.594 -29.188 6.883 1 94.69 479 SER B C 1
ATOM 8813 O O . SER B 1 479 ? -14.781 -28.859 6.848 1 94.69 479 SER B O 1
ATOM 8815 N N . HIS B 1 480 ? -12.883 -29.438 5.805 1 93.69 480 HIS B N 1
ATOM 8816 C CA . HIS B 1 480 ? -13.422 -29.141 4.48 1 93.69 480 HIS B CA 1
ATOM 8817 C C . HIS B 1 480 ? -13.148 -30.281 3.51 1 93.69 480 HIS B C 1
ATOM 8819 O O . HIS B 1 480 ? -12.438 -30.109 2.518 1 93.69 480 HIS B O 1
ATOM 8825 N N . PRO B 1 481 ? -13.805 -31.359 3.697 1 90.38 481 PRO B N 1
ATOM 8826 C CA . PRO B 1 481 ? -13.523 -32.531 2.885 1 90.38 481 PRO B CA 1
ATOM 8827 C C . PRO B 1 481 ? -13.852 -32.344 1.408 1 90.38 481 PRO B C 1
ATOM 8829 O O . PRO B 1 481 ? -13.242 -32.969 0.542 1 90.38 481 PRO B O 1
ATOM 8832 N N . ASP B 1 482 ? -14.75 -31.469 1.143 1 87.69 482 ASP B N 1
ATOM 8833 C CA . ASP B 1 482 ? -15.102 -31.172 -0.244 1 87.69 482 ASP B CA 1
ATOM 8834 C C . ASP B 1 482 ? -13.906 -30.609 -1.013 1 87.69 482 ASP B C 1
ATOM 8836 O O . ASP B 1 482 ? -13.797 -30.797 -2.227 1 87.69 482 ASP B O 1
ATOM 8840 N N . VAL B 1 483 ? -13.047 -29.922 -0.337 1 91.31 483 VAL B N 1
ATOM 8841 C CA . VAL B 1 483 ? -11.852 -29.359 -0.956 1 91.31 483 VAL B CA 1
ATOM 8842 C C . VAL B 1 483 ? -10.82 -30.453 -1.185 1 91.31 483 VAL B C 1
ATOM 8844 O O . VAL B 1 483 ? -10.125 -30.453 -2.203 1 91.31 483 VAL B O 1
ATOM 8847 N N . GLY B 1 484 ? -10.758 -31.406 -0.293 1 89 484 GLY B N 1
ATOM 8848 C CA . GLY B 1 484 ? -9.805 -32.5 -0.4 1 89 484 GLY B CA 1
ATOM 8849 C C . GLY B 1 484 ? -10.055 -33.406 -1.6 1 89 484 GLY B C 1
ATOM 8850 O O . GLY B 1 484 ? -9.117 -33.969 -2.172 1 89 484 GLY B O 1
ATOM 8851 N N . GLY B 1 485 ? -11.234 -33.5 -1.989 1 86.88 485 GLY B N 1
ATOM 8852 C CA . GLY B 1 485 ? -11.609 -34.375 -3.086 1 86.88 485 GLY B CA 1
ATOM 8853 C C . GLY B 1 485 ? -11.484 -33.719 -4.449 1 86.88 485 GLY B C 1
ATOM 8854 O O . GLY B 1 485 ? -11.742 -34.344 -5.473 1 86.88 485 GLY B O 1
ATOM 8855 N N . GLN B 1 486 ? -11.07 -32.531 -4.422 1 88.19 486 GLN B N 1
ATOM 8856 C CA . GLN B 1 486 ? -10.93 -31.812 -5.684 1 88.19 486 GLN B CA 1
ATOM 8857 C C . GLN B 1 486 ? -9.625 -32.188 -6.387 1 88.19 486 GLN B C 1
ATOM 8859 O O . GLN B 1 486 ? -8.617 -32.469 -5.73 1 88.19 486 GLN B O 1
ATOM 8864 N N . PRO B 1 487 ? -9.531 -32.188 -7.754 1 90.81 487 PRO B N 1
ATOM 8865 C CA . PRO B 1 487 ? -10.641 -31.844 -8.641 1 90.81 487 PRO B CA 1
ATOM 8866 C C . PRO B 1 487 ? -11.648 -32.969 -8.805 1 90.81 487 PRO B C 1
ATOM 8868 O O . PRO B 1 487 ? -11.266 -34.156 -8.859 1 90.81 487 PRO B O 1
ATOM 8871 N N . SER B 1 488 ? -12.867 -32.594 -8.906 1 83.56 488 SER B N 1
ATOM 8872 C CA . SER B 1 488 ? -13.93 -33.594 -9.07 1 83.56 488 SER B CA 1
ATOM 8873 C C . SER B 1 488 ? -14.047 -34.031 -10.523 1 83.56 488 SER B C 1
ATOM 8875 O O . SER B 1 488 ? -13.992 -33.219 -11.438 1 83.56 488 SER B O 1
ATOM 8877 N N . ALA B 1 489 ? -14.234 -35.344 -10.719 1 80.88 489 ALA B N 1
ATOM 8878 C CA . ALA B 1 489 ? -14.398 -35.875 -12.07 1 80.88 489 ALA B CA 1
ATOM 8879 C C . ALA B 1 489 ? -15.797 -35.594 -12.609 1 80.88 489 ALA B C 1
ATOM 8881 O O . ALA B 1 489 ? -16.016 -35.562 -13.82 1 80.88 489 ALA B O 1
ATOM 8882 N N . ALA B 1 490 ? -16.625 -35.25 -11.672 1 76.75 490 ALA B N 1
ATOM 8883 C CA . ALA B 1 490 ? -18.016 -35 -12.055 1 76.75 490 ALA B CA 1
ATOM 8884 C C . ALA B 1 490 ? -18.172 -33.594 -12.68 1 76.75 490 ALA B C 1
ATOM 8886 O O . ALA B 1 490 ? -17.516 -32.656 -12.234 1 76.75 490 ALA B O 1
ATOM 8887 N N . THR B 1 491 ? -18.812 -33.625 -13.812 1 76.62 491 THR B N 1
ATOM 8888 C CA . THR B 1 491 ? -19.094 -32.344 -14.461 1 76.62 491 THR B CA 1
ATOM 8889 C C . THR B 1 491 ? -20.297 -31.672 -13.82 1 76.62 491 THR B C 1
ATOM 8891 O O . THR B 1 491 ? -21.375 -32.25 -13.758 1 76.62 491 THR B O 1
ATOM 8894 N N . PRO B 1 492 ? -20.031 -30.484 -13.344 1 74 492 PRO B N 1
ATOM 8895 C CA . PRO B 1 492 ? -21.141 -29.75 -12.734 1 74 492 PRO B CA 1
ATOM 8896 C C . PRO B 1 492 ? -22.25 -29.438 -13.734 1 74 492 PRO B C 1
ATOM 8898 O O . PRO B 1 492 ? -22.062 -29.594 -14.938 1 74 492 PRO B O 1
ATOM 8901 N N . PHE B 1 493 ? -23.344 -28.984 -13.211 1 68.44 493 PHE B N 1
ATOM 8902 C CA . PHE B 1 493 ? -24.562 -28.719 -13.969 1 68.44 493 PHE B CA 1
ATOM 8903 C C . PHE B 1 493 ? -24.297 -27.672 -15.055 1 68.44 493 PHE B C 1
ATOM 8905 O O . PHE B 1 493 ? -24.781 -27.812 -16.188 1 68.44 493 PHE B O 1
ATOM 8912 N N . HIS B 1 494 ? -23.469 -26.797 -14.703 1 74.62 494 HIS B N 1
ATOM 8913 C CA . HIS B 1 494 ? -23.25 -25.734 -15.672 1 74.62 494 HIS B CA 1
ATOM 8914 C C . HIS B 1 494 ? -21.984 -25.984 -16.484 1 74.62 494 HIS B C 1
ATOM 8916 O O . HIS B 1 494 ? -21.531 -25.125 -17.234 1 74.62 494 HIS B O 1
ATOM 8922 N N . GLY B 1 495 ? -21.375 -27.047 -16.266 1 82 495 GLY B N 1
ATOM 8923 C CA . GLY B 1 495 ? -20.328 -27.516 -17.156 1 82 495 GLY B CA 1
ATOM 8924 C C . GLY B 1 495 ? -18.938 -27.234 -16.625 1 82 495 GLY B C 1
ATOM 8925 O O . GLY B 1 495 ? -18.016 -28.031 -16.797 1 82 495 GLY B O 1
ATOM 8926 N N . LEU B 1 496 ? -18.766 -26 -16.016 1 88.62 496 LEU B N 1
ATOM 8927 C CA . LEU B 1 496 ? -17.422 -25.641 -15.57 1 88.62 496 LEU B CA 1
ATOM 8928 C C . LEU B 1 496 ? -17.312 -25.703 -14.047 1 88.62 496 LEU B C 1
ATOM 8930 O O . LEU B 1 496 ? -18.281 -25.438 -13.344 1 88.62 496 LEU B O 1
ATOM 8934 N N . ASP B 1 497 ? -16.219 -26.125 -13.547 1 90.56 497 ASP B N 1
ATOM 8935 C CA . ASP B 1 497 ? -15.945 -26.234 -12.109 1 90.56 497 ASP B CA 1
ATOM 8936 C C . ASP B 1 497 ? -14.672 -25.484 -11.734 1 90.56 497 ASP B C 1
ATOM 8938 O O . ASP B 1 497 ? -13.562 -25.953 -11.984 1 90.56 497 ASP B O 1
ATOM 8942 N N . GLY B 1 498 ? -14.828 -24.406 -11.031 1 90 498 GLY B N 1
ATOM 8943 C CA . GLY B 1 498 ? -13.695 -23.562 -10.68 1 90 498 GLY B CA 1
ATOM 8944 C C . GLY B 1 498 ? -13.148 -23.828 -9.297 1 90 498 GLY B C 1
ATOM 8945 O O . GLY B 1 498 ? -12.281 -23.109 -8.805 1 90 498 GLY B O 1
ATOM 8946 N N . ASN B 1 499 ? -13.461 -24.891 -8.586 1 91.19 499 ASN B N 1
ATOM 8947 C CA . ASN B 1 499 ? -13.07 -25.188 -7.211 1 91.19 499 ASN B CA 1
ATOM 8948 C C . ASN B 1 499 ? -11.633 -25.688 -7.125 1 91.19 499 ASN B C 1
ATOM 8950 O O . ASN B 1 499 ? -11.039 -25.703 -6.047 1 91.19 499 ASN B O 1
ATOM 8954 N N . GLY B 1 500 ? -11.148 -26.078 -8.273 1 93.25 500 GLY B N 1
ATOM 8955 C CA . GLY B 1 500 ? -9.758 -26.5 -8.297 1 93.25 500 GLY B CA 1
ATOM 8956 C C . GLY B 1 500 ? -8.797 -25.438 -7.797 1 93.25 500 GLY B C 1
ATOM 8957 O O . GLY B 1 500 ? -7.742 -25.766 -7.242 1 93.25 500 GLY B O 1
ATOM 8958 N N . SER B 1 501 ? -9.188 -24.203 -7.941 1 94.69 501 SER B N 1
ATOM 8959 C CA . SER B 1 501 ? -8.32 -23.109 -7.523 1 94.69 501 SER B CA 1
ATOM 8960 C C . SER B 1 501 ? -8.125 -23.109 -6.012 1 94.69 501 SER B C 1
ATOM 8962 O O . SER B 1 501 ? -7.055 -22.75 -5.52 1 94.69 501 SER B O 1
ATOM 8964 N N . LEU B 1 502 ? -9.094 -23.453 -5.258 1 96.31 502 LEU B N 1
ATOM 8965 C CA . LEU B 1 502 ? -9.008 -23.516 -3.803 1 96.31 502 LEU B CA 1
ATOM 8966 C C . LEU B 1 502 ? -8.086 -24.641 -3.355 1 96.31 502 LEU B C 1
ATOM 8968 O O . LEU B 1 502 ? -7.281 -24.469 -2.438 1 96.31 502 LEU B O 1
ATOM 8972 N N . ARG B 1 503 ? -8.203 -25.812 -3.996 1 96.94 503 ARG B N 1
ATOM 8973 C CA . ARG B 1 503 ? -7.316 -26.938 -3.701 1 96.94 503 ARG B CA 1
ATOM 8974 C C . ARG B 1 503 ? -5.867 -26.578 -4.023 1 96.94 503 ARG B C 1
ATOM 8976 O O . ARG B 1 503 ? -4.957 -26.922 -3.262 1 96.94 503 ARG B O 1
ATOM 8983 N N . LEU B 1 504 ? -5.711 -25.953 -5.172 1 97.81 504 LEU B N 1
ATOM 8984 C CA . LEU B 1 504 ? -4.375 -25.5 -5.531 1 97.81 504 LEU B CA 1
ATOM 8985 C C . LEU B 1 504 ? -3.812 -24.578 -4.465 1 97.81 504 LEU B C 1
ATOM 8987 O O . LEU B 1 504 ? -2.635 -24.672 -4.109 1 97.81 504 LEU B O 1
ATOM 8991 N N . ALA B 1 505 ? -4.648 -23.672 -3.977 1 98.19 505 ALA B N 1
ATOM 8992 C CA . ALA B 1 505 ? -4.23 -22.734 -2.93 1 98.19 505 ALA B CA 1
ATOM 8993 C C . ALA B 1 505 ? -3.777 -23.484 -1.68 1 98.19 505 ALA B C 1
ATOM 8995 O O . ALA B 1 505 ? -2.754 -23.156 -1.08 1 98.19 505 ALA B O 1
ATOM 8996 N N . TYR B 1 506 ? -4.508 -24.5 -1.289 1 98.12 506 TYR B N 1
ATOM 8997 C CA . TYR B 1 506 ? -4.164 -25.312 -0.131 1 98.12 506 TYR B CA 1
ATOM 8998 C C . TYR B 1 506 ? -2.812 -26 -0.323 1 98.12 506 TYR B C 1
ATOM 9000 O O . TYR B 1 506 ? -1.956 -25.953 0.564 1 98.12 506 TYR B O 1
ATOM 9008 N N . ILE B 1 507 ? -2.57 -26.609 -1.469 1 98.5 507 ILE B N 1
ATOM 9009 C CA . ILE B 1 507 ? -1.323 -27.328 -1.738 1 98.5 507 ILE B CA 1
ATOM 9010 C C . ILE B 1 507 ? -0.166 -26.328 -1.782 1 98.5 507 ILE B C 1
ATOM 9012 O O . ILE B 1 507 ? 0.939 -26.625 -1.327 1 98.5 507 ILE B O 1
ATOM 9016 N N . THR B 1 508 ? -0.421 -25.141 -2.354 1 98.5 508 THR B N 1
ATOM 9017 C CA . THR B 1 508 ? 0.611 -24.125 -2.424 1 98.5 508 THR B CA 1
ATOM 9018 C C . THR B 1 508 ? 1.038 -23.688 -1.025 1 98.5 508 THR B C 1
ATOM 9020 O O . THR B 1 508 ? 2.217 -23.422 -0.785 1 98.5 508 THR B O 1
ATOM 9023 N N . ALA B 1 509 ? 0.079 -23.562 -0.114 1 98.62 509 ALA B N 1
ATOM 9024 C CA . ALA B 1 509 ? 0.407 -23.234 1.274 1 98.62 509 ALA B CA 1
ATOM 9025 C C . ALA B 1 509 ? 1.335 -24.297 1.871 1 98.62 509 ALA B C 1
ATOM 9027 O O . ALA B 1 509 ? 2.289 -23.969 2.578 1 98.62 509 ALA B O 1
ATOM 9028 N N . LYS B 1 510 ? 1.07 -25.547 1.572 1 98.44 510 LYS B N 1
ATOM 9029 C CA . LYS B 1 510 ? 1.936 -26.641 2.029 1 98.44 510 LYS B CA 1
ATOM 9030 C C . LYS B 1 510 ? 3.332 -26.516 1.428 1 98.44 510 LYS B C 1
ATOM 9032 O O . LYS B 1 510 ? 4.332 -26.672 2.131 1 98.44 510 LYS B O 1
ATOM 9037 N N . VAL B 1 511 ? 3.367 -26.266 0.15 1 98.31 511 VAL B N 1
ATOM 9038 C CA . VAL B 1 511 ? 4.641 -26.109 -0.546 1 98.31 511 VAL B CA 1
ATOM 9039 C C . VAL B 1 511 ? 5.453 -24.984 0.109 1 98.31 511 VAL B C 1
ATOM 9041 O O . VAL B 1 511 ? 6.66 -25.125 0.31 1 98.31 511 VAL B O 1
ATOM 9044 N N . ALA B 1 512 ? 4.797 -23.875 0.428 1 98.31 512 ALA B N 1
ATOM 9045 C CA . ALA B 1 512 ? 5.477 -22.75 1.049 1 98.31 512 ALA B CA 1
ATOM 9046 C C . ALA B 1 512 ? 6.129 -23.156 2.369 1 98.31 512 ALA B C 1
ATOM 9048 O O . ALA B 1 512 ? 7.27 -22.781 2.646 1 98.31 512 ALA B O 1
ATOM 9049 N N . VAL B 1 513 ? 5.434 -23.922 3.162 1 98.31 513 VAL B N 1
ATOM 9050 C CA . VAL B 1 513 ? 5.961 -24.359 4.453 1 98.31 513 VAL B CA 1
ATOM 9051 C C . VAL B 1 513 ? 7.211 -25.219 4.238 1 98.31 513 VAL B C 1
ATOM 9053 O O . VAL B 1 513 ? 8.242 -24.984 4.875 1 98.31 513 VAL B O 1
ATOM 9056 N N . PHE B 1 514 ? 7.164 -26.156 3.348 1 97.38 514 PHE B N 1
ATOM 9057 C CA . PHE B 1 514 ? 8.273 -27.078 3.135 1 97.38 514 PHE B CA 1
ATOM 9058 C C . PHE B 1 514 ? 9.445 -26.359 2.465 1 97.38 514 PHE B C 1
ATOM 9060 O O . PHE B 1 514 ? 10.609 -26.688 2.725 1 97.38 514 PHE B O 1
ATOM 9067 N N . LYS B 1 515 ? 9.156 -25.438 1.571 1 96.12 515 LYS B N 1
ATOM 9068 C CA . LYS B 1 515 ? 10.211 -24.625 0.986 1 96.12 515 LYS B CA 1
ATOM 9069 C C . LYS B 1 515 ? 11.031 -23.938 2.07 1 96.12 515 LYS B C 1
ATOM 9071 O O . LYS B 1 515 ? 12.266 -23.875 1.991 1 96.12 515 LYS B O 1
ATOM 9076 N N . ALA B 1 516 ? 10.305 -23.375 3.035 1 96.5 516 ALA B N 1
ATOM 9077 C CA . ALA B 1 516 ? 10.977 -22.688 4.129 1 96.5 516 ALA B CA 1
ATOM 9078 C C . ALA B 1 516 ? 11.781 -23.672 4.988 1 96.5 516 ALA B C 1
ATOM 9080 O O . ALA B 1 516 ? 12.867 -23.344 5.461 1 96.5 516 ALA B O 1
ATOM 9081 N N . LEU B 1 517 ? 11.273 -24.875 5.184 1 95.81 517 LEU B N 1
ATOM 9082 C CA . LEU B 1 517 ? 11.914 -25.875 6.016 1 95.81 517 LEU B CA 1
ATOM 9083 C C . LEU B 1 517 ? 13.195 -26.391 5.359 1 95.81 517 LEU B C 1
ATOM 9085 O O . LEU B 1 517 ? 14.086 -26.906 6.043 1 95.81 517 LEU B O 1
ATOM 9089 N N . LEU B 1 518 ? 13.383 -26.234 4.09 1 94 518 LEU B N 1
ATOM 9090 C CA . LEU B 1 518 ? 14.508 -26.781 3.346 1 94 518 LEU B CA 1
ATOM 9091 C C . LEU B 1 518 ? 15.664 -25.781 3.303 1 94 518 LEU B C 1
ATOM 9093 O O . LEU B 1 518 ? 16.75 -26.109 2.801 1 94 518 LEU B O 1
ATOM 9097 N N . ARG B 1 519 ? 15.547 -24.578 3.887 1 93.44 519 ARG B N 1
ATOM 9098 C CA . ARG B 1 519 ? 16.547 -23.516 3.77 1 93.44 519 ARG B CA 1
ATOM 9099 C C . ARG B 1 519 ? 17.797 -23.859 4.555 1 93.44 519 ARG B C 1
ATOM 9101 O O . ARG B 1 519 ? 18.922 -23.703 4.043 1 93.44 519 ARG B O 1
ATOM 9108 N N . PRO B 1 520 ? 17.609 -24.297 5.879 1 88 520 PRO B N 1
ATOM 9109 C CA . PRO B 1 520 ? 18.828 -24.547 6.66 1 88 520 PRO B CA 1
ATOM 9110 C C . PRO B 1 520 ? 19.672 -25.688 6.098 1 88 520 PRO B C 1
ATOM 9112 O O . PRO B 1 520 ? 19.125 -26.641 5.531 1 88 520 PRO B O 1
ATOM 9115 N N . LYS B 1 521 ? 21.031 -25.422 6.273 1 76.44 521 LYS B N 1
ATOM 9116 C CA . LYS B 1 521 ? 21.953 -26.484 5.859 1 76.44 521 LYS B CA 1
ATOM 9117 C C . LYS B 1 521 ? 21.859 -27.688 6.793 1 76.44 521 LYS B C 1
ATOM 9119 O O . LYS B 1 521 ? 21.656 -27.531 8 1 76.44 521 LYS B O 1
ATOM 9124 N N . SER B 1 522 ? 21.5 -28.922 6.305 1 63.41 522 SER B N 1
ATOM 9125 C CA . SER B 1 522 ? 21.156 -30.203 6.926 1 63.41 522 SER B CA 1
ATOM 9126 C C . SER B 1 522 ? 22.266 -30.703 7.828 1 63.41 522 SER B C 1
ATOM 9128 O O . SER B 1 522 ? 22.078 -31.656 8.594 1 63.41 522 SER B O 1
ATOM 9130 N N . THR B 1 523 ? 23.375 -30 7.855 1 63.22 523 THR B N 1
ATOM 9131 C CA . THR B 1 523 ? 24.469 -30.766 8.453 1 63.22 523 THR B CA 1
ATOM 9132 C C . THR B 1 523 ? 24.281 -30.891 9.961 1 63.22 523 THR B C 1
ATOM 9134 O O . THR B 1 523 ? 24.734 -31.859 10.57 1 63.22 523 THR B O 1
ATOM 9137 N N . GLU B 1 524 ? 23.5 -29.953 10.5 1 65.75 524 GLU B N 1
ATOM 9138 C CA . GLU B 1 524 ? 23.469 -30 11.961 1 65.75 524 GLU B CA 1
ATOM 9139 C C . GLU B 1 524 ? 22.203 -30.688 12.469 1 65.75 524 GLU B C 1
ATOM 9141 O O . GLU B 1 524 ? 22.109 -31.031 13.648 1 65.75 524 GLU B O 1
ATOM 9146 N N . ALA B 1 525 ? 21.297 -30.984 11.578 1 75.5 525 ALA B N 1
ATOM 9147 C CA . ALA B 1 525 ? 20.062 -31.594 12.055 1 75.5 525 ALA B CA 1
ATOM 9148 C C . ALA B 1 525 ? 20.156 -33.125 12.039 1 75.5 525 ALA B C 1
ATOM 9150 O O . ALA B 1 525 ? 20.875 -33.688 11.219 1 75.5 525 ALA B O 1
ATOM 9151 N N . PRO B 1 526 ? 19.562 -33.812 13.055 1 82.31 526 PRO B N 1
ATOM 9152 C CA . PRO B 1 526 ? 19.562 -35.281 13.07 1 82.31 526 PRO B CA 1
ATOM 9153 C C . PRO B 1 526 ? 19.094 -35.875 11.758 1 82.31 526 PRO B C 1
ATOM 9155 O O . PRO B 1 526 ? 18.234 -35.312 11.078 1 82.31 526 PRO B O 1
ATOM 9158 N N . ILE B 1 527 ? 19.594 -36.969 11.461 1 83.88 527 ILE B N 1
ATOM 9159 C CA . ILE B 1 527 ? 19.359 -37.656 10.195 1 83.88 527 ILE B CA 1
ATOM 9160 C C . ILE B 1 527 ? 17.875 -38.031 10.078 1 83.88 527 ILE B C 1
ATOM 9162 O O . ILE B 1 527 ? 17.297 -37.938 8.992 1 83.88 527 ILE B O 1
ATOM 9166 N N . GLU B 1 528 ? 17.281 -38.375 11.195 1 86.38 528 GLU B N 1
ATOM 9167 C CA . GLU B 1 528 ? 15.867 -38.781 11.18 1 86.38 528 GLU B CA 1
ATOM 9168 C C . GLU B 1 528 ? 14.969 -37.594 10.805 1 86.38 528 GLU B C 1
ATOM 9170 O O . GLU B 1 528 ? 14 -37.781 10.055 1 86.38 528 GLU B O 1
ATOM 9175 N N . ALA B 1 529 ? 15.305 -36.5 11.344 1 87.5 529 ALA B N 1
ATOM 9176 C CA . ALA B 1 529 ? 14.523 -35.312 11.055 1 87.5 529 ALA B CA 1
ATOM 9177 C C . ALA B 1 529 ? 14.664 -34.906 9.586 1 87.5 529 ALA B C 1
ATOM 9179 O O . ALA B 1 529 ? 13.688 -34.469 8.961 1 87.5 529 ALA B O 1
ATOM 9180 N N . ARG B 1 530 ? 15.773 -35.031 9.094 1 88.88 530 ARG B N 1
ATOM 9181 C CA . ARG B 1 530 ? 16.031 -34.719 7.695 1 88.88 530 ARG B CA 1
ATOM 9182 C C . ARG B 1 530 ? 15.297 -35.656 6.762 1 88.88 530 ARG B C 1
ATOM 9184 O O . ARG B 1 530 ? 14.758 -35.25 5.734 1 88.88 530 ARG B O 1
ATOM 9191 N N . ALA B 1 531 ? 15.328 -36.906 7.152 1 89.69 531 ALA B N 1
ATOM 9192 C CA . ALA B 1 531 ? 14.641 -37.906 6.348 1 89.69 531 ALA B CA 1
ATOM 9193 C C . ALA B 1 531 ? 13.133 -37.688 6.352 1 89.69 531 ALA B C 1
ATOM 9195 O O . ALA B 1 531 ? 12.469 -37.844 5.328 1 89.69 531 ALA B O 1
ATOM 9196 N N . ALA B 1 532 ? 12.664 -37.344 7.508 1 91.75 532 ALA B N 1
ATOM 9197 C CA . ALA B 1 532 ? 11.242 -37.062 7.621 1 91.75 532 ALA B CA 1
ATOM 9198 C C . ALA B 1 532 ? 10.867 -35.844 6.777 1 91.75 532 ALA B C 1
ATOM 9200 O O . ALA B 1 532 ? 9.812 -35.812 6.141 1 91.75 532 ALA B O 1
ATOM 9201 N N . LEU B 1 533 ? 11.688 -34.844 6.879 1 94.44 533 LEU B N 1
ATOM 9202 C CA . LEU B 1 533 ? 11.477 -33.625 6.086 1 94.44 533 LEU B CA 1
ATOM 9203 C C . LEU B 1 533 ? 11.469 -33.938 4.598 1 94.44 533 LEU B C 1
ATOM 9205 O O . LEU B 1 533 ? 10.586 -33.5 3.863 1 94.44 533 LEU B O 1
ATOM 9209 N N . ARG B 1 534 ? 12.414 -34.781 4.195 1 94.06 534 ARG B N 1
ATOM 9210 C CA . ARG B 1 534 ? 12.531 -35.156 2.789 1 94.06 534 ARG B CA 1
ATOM 9211 C C . ARG B 1 534 ? 11.305 -35.938 2.33 1 94.06 534 ARG B C 1
ATOM 9213 O O . ARG B 1 534 ? 10.758 -35.656 1.259 1 94.06 534 ARG B O 1
ATOM 9220 N N . THR B 1 535 ? 10.867 -36.844 3.09 1 95.25 535 THR B N 1
ATOM 9221 C CA . THR B 1 535 ? 9.703 -37.656 2.773 1 95.25 535 THR B CA 1
ATOM 9222 C C . THR B 1 535 ? 8.453 -36.781 2.672 1 95.25 535 THR B C 1
ATOM 9224 O O . THR B 1 535 ? 7.645 -36.969 1.755 1 95.25 535 THR B O 1
ATOM 9227 N N . GLY B 1 536 ? 8.344 -35.906 3.682 1 96.62 536 GLY B N 1
ATOM 9228 C CA . GLY B 1 536 ? 7.207 -35 3.65 1 96.62 536 GLY B CA 1
ATOM 9229 C C . GLY B 1 536 ? 7.203 -34.094 2.436 1 96.62 536 GLY B C 1
ATOM 9230 O O . GLY B 1 536 ? 6.156 -33.875 1.819 1 96.62 536 GLY B O 1
ATOM 9231 N N . ALA B 1 537 ? 8.328 -33.562 2.072 1 97.62 537 ALA B N 1
ATOM 9232 C CA . ALA B 1 537 ? 8.445 -32.656 0.932 1 97.62 537 ALA B CA 1
ATOM 9233 C C . ALA B 1 537 ? 8.109 -33.375 -0.374 1 97.62 537 ALA B C 1
ATOM 9235 O O . ALA B 1 537 ? 7.391 -32.812 -1.219 1 97.62 537 ALA B O 1
ATOM 9236 N N . MET B 1 538 ? 8.617 -34.594 -0.549 1 97.75 538 MET B N 1
ATOM 9237 C CA . MET B 1 538 ? 8.344 -35.375 -1.749 1 97.75 538 MET B CA 1
ATOM 9238 C C . MET B 1 538 ? 6.863 -35.719 -1.843 1 97.75 538 MET B C 1
ATOM 9240 O O . MET B 1 538 ? 6.297 -35.75 -2.936 1 97.75 538 MET B O 1
ATOM 9244 N N . ALA B 1 539 ? 6.277 -35.969 -0.703 1 98.06 539 ALA B N 1
ATOM 9245 C CA . ALA B 1 539 ? 4.852 -36.281 -0.675 1 98.06 539 ALA B CA 1
ATOM 9246 C C . ALA B 1 539 ? 4.02 -35.094 -1.165 1 98.06 539 ALA B C 1
ATOM 9248 O O . ALA B 1 539 ? 3.031 -35.281 -1.88 1 98.06 539 ALA B O 1
ATOM 9249 N N . VAL B 1 540 ? 4.371 -33.906 -0.769 1 98.31 540 VAL B N 1
ATOM 9250 C CA . VAL B 1 540 ? 3.654 -32.719 -1.188 1 98.31 540 VAL B CA 1
ATOM 9251 C C . VAL B 1 540 ? 3.84 -32.5 -2.688 1 98.31 540 VAL B C 1
ATOM 9253 O O . VAL B 1 540 ? 2.898 -32.094 -3.387 1 98.31 540 VAL B O 1
ATOM 9256 N N . ALA B 1 541 ? 5.035 -32.719 -3.189 1 98.5 541 ALA B N 1
ATOM 9257 C CA . ALA B 1 541 ? 5.293 -32.594 -4.621 1 98.5 541 ALA B CA 1
ATOM 9258 C C . ALA B 1 541 ? 4.445 -33.594 -5.418 1 98.5 541 ALA B C 1
ATOM 9260 O O . ALA B 1 541 ? 3.91 -33.219 -6.477 1 98.5 541 ALA B O 1
ATOM 9261 N N . ARG B 1 542 ? 4.332 -34.781 -4.961 1 98.38 542 ARG B N 1
ATOM 9262 C CA . ARG B 1 542 ? 3.512 -35.781 -5.625 1 98.38 542 ARG B CA 1
ATOM 9263 C C . ARG B 1 542 ? 2.033 -35.406 -5.57 1 98.38 542 ARG B C 1
ATOM 9265 O O . ARG B 1 542 ? 1.285 -35.688 -6.512 1 98.38 542 ARG B O 1
ATOM 9272 N N . GLU B 1 543 ? 1.661 -34.844 -4.422 1 97.75 543 GLU B N 1
ATOM 9273 C CA . GLU B 1 543 ? 0.29 -34.344 -4.305 1 97.75 543 GLU B CA 1
ATOM 9274 C C . GLU B 1 543 ? -0.018 -33.312 -5.371 1 97.75 543 GLU B C 1
ATOM 9276 O O . GLU B 1 543 ? -1.106 -33.312 -5.949 1 97.75 543 GLU B O 1
ATOM 9281 N N . MET B 1 544 ? 0.907 -32.406 -5.605 1 97.69 544 MET B N 1
ATOM 9282 C CA . MET B 1 544 ? 0.755 -31.375 -6.637 1 97.69 544 MET B CA 1
ATOM 9283 C C . MET B 1 544 ? 0.646 -32 -8.016 1 97.69 544 MET B C 1
ATOM 9285 O O . MET B 1 544 ? -0.177 -31.594 -8.836 1 97.69 544 MET B O 1
ATOM 9289 N N . TYR B 1 545 ? 1.481 -33 -8.289 1 97.75 545 TYR B N 1
ATOM 9290 C CA . TYR B 1 545 ? 1.444 -33.719 -9.555 1 97.75 545 TYR B CA 1
ATOM 9291 C C . TYR B 1 545 ? 0.093 -34.406 -9.766 1 97.75 545 TYR B C 1
ATOM 9293 O O . TYR B 1 545 ? -0.5 -34.281 -10.836 1 97.75 545 TYR B O 1
ATOM 9301 N N . ASP B 1 546 ? -0.373 -35.062 -8.75 1 97.12 546 ASP B N 1
ATOM 9302 C CA . ASP B 1 546 ? -1.652 -35.781 -8.82 1 97.12 546 ASP B CA 1
ATOM 9303 C C . ASP B 1 546 ? -2.801 -34.781 -9.062 1 97.12 546 ASP B C 1
ATOM 9305 O O . ASP B 1 546 ? -3.719 -35.094 -9.828 1 97.12 546 ASP B O 1
ATOM 9309 N N . PHE B 1 547 ? -2.795 -33.719 -8.414 1 97.19 547 PHE B N 1
ATOM 9310 C CA . PHE B 1 547 ? -3.811 -32.688 -8.586 1 97.19 547 PHE B CA 1
ATOM 9311 C C . PHE B 1 547 ? -3.873 -32.219 -10.031 1 97.19 547 PHE B C 1
ATOM 9313 O O . PHE B 1 547 ? -4.949 -32.188 -10.633 1 97.19 547 PHE B O 1
ATOM 9320 N N . LEU B 1 548 ? -2.684 -31.812 -10.523 1 95.94 548 LEU B N 1
ATOM 9321 C CA . LEU B 1 548 ? -2.639 -31.312 -11.898 1 95.94 548 LEU B CA 1
ATOM 9322 C C . LEU B 1 548 ? -3.059 -32.406 -12.883 1 95.94 548 LEU B C 1
ATOM 9324 O O . LEU B 1 548 ? -3.729 -32.125 -13.875 1 95.94 548 LEU B O 1
ATOM 9328 N N . SER B 1 549 ? -2.652 -33.688 -12.664 1 95.94 549 SER B N 1
ATOM 9329 C CA . SER B 1 549 ? -2.975 -34.781 -13.555 1 95.94 549 SER B CA 1
ATOM 9330 C C . SER B 1 549 ? -4.48 -35 -13.633 1 95.94 549 SER B C 1
ATOM 9332 O O . SER B 1 549 ? -4.996 -35.406 -14.68 1 95.94 549 SER B O 1
ATOM 9334 N N . LYS B 1 550 ? -5.164 -34.688 -12.586 1 94.94 550 LYS B N 1
ATOM 9335 C CA . LYS B 1 550 ? -6.598 -34.969 -12.5 1 94.94 550 LYS B CA 1
ATOM 9336 C C . LYS B 1 550 ? -7.406 -33.812 -13.078 1 94.94 550 LYS B C 1
ATOM 9338 O O . LYS B 1 550 ? -8.609 -33.938 -13.32 1 94.94 550 LYS B O 1
ATOM 9343 N N . LEU B 1 551 ? -6.809 -32.688 -13.258 1 93.75 551 LEU B N 1
ATOM 9344 C CA . LEU B 1 551 ? -7.535 -31.531 -13.812 1 93.75 551 LEU B CA 1
ATOM 9345 C C . LEU B 1 551 ? -7.945 -31.797 -15.258 1 93.75 551 LEU B C 1
ATOM 9347 O O . LEU B 1 551 ? -7.102 -32.125 -16.094 1 93.75 551 LEU B O 1
ATOM 9351 N N . GLY B 1 552 ? -9.227 -31.703 -15.539 1 91.25 552 GLY B N 1
ATOM 9352 C CA . GLY B 1 552 ? -9.742 -31.844 -16.891 1 91.25 552 GLY B CA 1
ATOM 9353 C C . GLY B 1 552 ? -10.07 -30.516 -17.547 1 91.25 552 GLY B C 1
ATOM 9354 O O . GLY B 1 552 ? -9.828 -29.453 -16.953 1 91.25 552 GLY B O 1
ATOM 9355 N N . ALA B 1 553 ? -10.656 -30.547 -18.734 1 89.25 553 ALA B N 1
ATOM 9356 C CA . ALA B 1 553 ? -10.961 -29.344 -19.516 1 89.25 553 ALA B CA 1
ATOM 9357 C C . ALA B 1 553 ? -11.992 -28.484 -18.797 1 89.25 553 ALA B C 1
ATOM 9359 O O . ALA B 1 553 ? -11.891 -27.25 -18.812 1 89.25 553 ALA B O 1
ATOM 9360 N N . HIS B 1 554 ? -12.984 -29.109 -18.203 1 90.75 554 HIS B N 1
ATOM 9361 C CA . HIS B 1 554 ? -14.062 -28.359 -17.547 1 90.75 554 HIS B CA 1
ATOM 9362 C C . HIS B 1 554 ? -13.555 -27.656 -16.297 1 90.75 554 HIS B C 1
ATOM 9364 O O . HIS B 1 554 ? -14.188 -26.703 -15.828 1 90.75 554 HIS B O 1
ATOM 9370 N N . HIS B 1 555 ? -12.398 -28.125 -15.711 1 92.62 555 HIS B N 1
ATOM 9371 C CA . HIS B 1 555 ? -11.766 -27.406 -14.609 1 92.62 555 HIS B CA 1
ATOM 9372 C C . HIS B 1 555 ? -10.914 -26.25 -15.125 1 92.62 555 HIS B C 1
ATOM 9374 O O . HIS B 1 555 ? -10.977 -25.141 -14.586 1 92.62 555 HIS B O 1
ATOM 9380 N N . LEU B 1 556 ? -10.172 -26.469 -16.188 1 90.94 556 LEU B N 1
ATOM 9381 C CA . LEU B 1 556 ? -9.164 -25.531 -16.672 1 90.94 556 LEU B CA 1
ATOM 9382 C C . LEU B 1 556 ? -9.82 -24.328 -17.344 1 90.94 556 LEU B C 1
ATOM 9384 O O . LEU B 1 556 ? -9.25 -23.234 -17.375 1 90.94 556 LEU B O 1
ATOM 9388 N N . GLU B 1 557 ? -11.016 -24.5 -17.797 1 90.12 557 GLU B N 1
ATOM 9389 C CA . GLU B 1 557 ? -11.703 -23.406 -18.5 1 90.12 557 GLU B CA 1
ATOM 9390 C C . GLU B 1 557 ? -12.555 -22.594 -17.531 1 90.12 557 GLU B C 1
ATOM 9392 O O . GLU B 1 557 ? -13.117 -21.562 -17.906 1 90.12 557 GLU B O 1
ATOM 9397 N N . ALA B 1 558 ? -12.617 -23.031 -16.328 1 92.25 558 ALA B N 1
ATOM 9398 C CA . ALA B 1 558 ? -13.383 -22.312 -15.32 1 92.25 558 ALA B CA 1
ATOM 9399 C C . ALA B 1 558 ? -12.633 -21.062 -14.852 1 92.25 558 ALA B C 1
ATOM 9401 O O . ALA B 1 558 ? -11.586 -20.719 -15.398 1 92.25 558 ALA B O 1
ATOM 9402 N N . PHE B 1 559 ? -13.242 -20.344 -13.977 1 93.38 559 PHE B N 1
ATOM 9403 C CA . PHE B 1 559 ? -12.617 -19.141 -13.422 1 93.38 559 PHE B CA 1
ATOM 9404 C C . PHE B 1 559 ? -11.5 -19.516 -12.461 1 93.38 559 PHE B C 1
ATOM 9406 O O . PHE B 1 559 ? -11.695 -20.344 -11.562 1 93.38 559 PHE B O 1
ATOM 9413 N N . TRP B 1 560 ? -10.32 -18.984 -12.68 1 94.69 560 TRP B N 1
ATOM 9414 C CA . TRP B 1 560 ? -9.172 -19.125 -11.781 1 94.69 560 TRP B CA 1
ATOM 9415 C C . TRP B 1 560 ? -8.727 -17.766 -11.258 1 94.69 560 TRP B C 1
ATOM 9417 O O . TRP B 1 560 ? -8.727 -16.766 -12 1 94.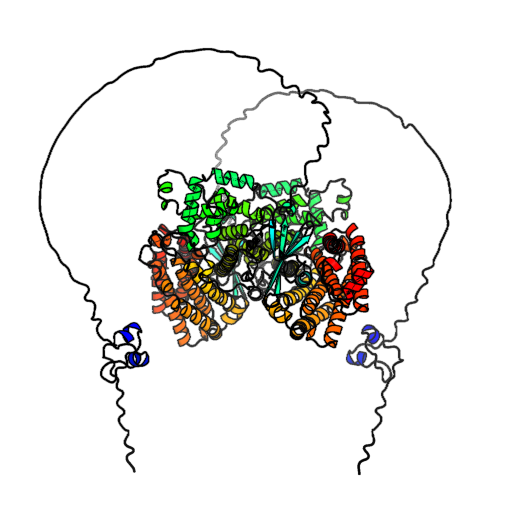69 560 TRP B O 1
ATOM 9427 N N . HIS B 1 561 ? -8.383 -17.719 -10 1 95.69 561 HIS B N 1
ATOM 9428 C CA . HIS B 1 561 ? -7.812 -16.484 -9.453 1 95.69 561 HIS B CA 1
ATOM 9429 C C . HIS B 1 561 ? -6.492 -16.156 -10.141 1 95.69 561 HIS B C 1
ATOM 9431 O O . HIS B 1 561 ? -5.758 -17.047 -10.562 1 95.69 561 HIS B O 1
ATOM 9437 N N . SER B 1 562 ? -6.195 -14.914 -10.188 1 92.94 562 SER B N 1
ATOM 9438 C CA . SER B 1 562 ? -5.051 -14.43 -10.945 1 92.94 562 SER B CA 1
ATOM 9439 C C . SER B 1 562 ? -3.742 -14.984 -10.391 1 92.94 562 SER B C 1
ATOM 9441 O O . SER B 1 562 ? -2.777 -15.18 -11.133 1 92.94 562 SER B O 1
ATOM 9443 N N . TYR B 1 563 ? -3.641 -15.242 -9.125 1 95.38 563 TYR B N 1
ATOM 9444 C CA . TYR B 1 563 ? -2.395 -15.68 -8.5 1 95.38 563 TYR B CA 1
ATOM 9445 C C . TYR B 1 563 ? -2.143 -17.156 -8.773 1 95.38 563 TYR B C 1
ATOM 9447 O O . TYR B 1 563 ? -1.064 -17.672 -8.469 1 95.38 563 TYR B O 1
ATOM 9455 N N . SER B 1 564 ? -3.107 -17.969 -9.375 1 95.44 564 SER B N 1
ATOM 9456 C CA . SER B 1 564 ? -2.988 -19.406 -9.594 1 95.44 564 SER B CA 1
ATOM 9457 C C . SER B 1 564 ? -1.851 -19.719 -10.555 1 95.44 564 SER B C 1
ATOM 9459 O O . SER B 1 564 ? -1.153 -20.719 -10.383 1 95.44 564 SER B O 1
ATOM 9461 N N . ARG B 1 565 ? -1.729 -18.891 -11.562 1 93.62 565 ARG B N 1
ATOM 9462 C CA . ARG B 1 565 ? -0.665 -19.109 -12.531 1 93.62 565 ARG B CA 1
ATOM 9463 C C . ARG B 1 565 ? 0.701 -19.141 -11.859 1 93.62 565 ARG B C 1
ATOM 9465 O O . ARG B 1 565 ? 1.537 -19.984 -12.164 1 93.62 565 ARG B O 1
ATOM 9472 N N . VAL B 1 566 ? 0.906 -18.219 -10.938 1 95 566 VAL B N 1
ATOM 9473 C CA . VAL B 1 566 ? 2.184 -18.141 -10.242 1 95 566 VAL B CA 1
ATOM 9474 C C . VAL B 1 566 ? 2.307 -19.281 -9.234 1 95 566 VAL B C 1
ATOM 9476 O O . VAL B 1 566 ? 3.408 -19.766 -8.977 1 95 566 VAL B O 1
ATOM 9479 N N . ASN B 1 567 ? 1.196 -19.75 -8.695 1 96.69 567 ASN B N 1
ATOM 9480 C CA . ASN B 1 567 ? 1.224 -20.891 -7.785 1 96.69 567 ASN B CA 1
ATOM 9481 C C . ASN B 1 567 ? 1.794 -22.141 -8.461 1 96.69 567 ASN B C 1
ATOM 9483 O O . ASN B 1 567 ? 2.547 -22.891 -7.848 1 96.69 567 ASN B O 1
ATOM 9487 N N . PHE B 1 568 ? 1.492 -22.359 -9.742 1 96 568 PHE B N 1
ATOM 9488 C CA . PHE B 1 568 ? 2.051 -23.484 -10.477 1 96 568 PHE B CA 1
ATOM 9489 C C . PHE B 1 568 ? 3.545 -23.297 -10.703 1 96 568 PHE B C 1
ATOM 9491 O O . PHE B 1 568 ? 4.312 -24.25 -10.68 1 96 568 PHE B O 1
ATOM 9498 N N . ALA B 1 569 ? 3.92 -22.047 -10.898 1 94.69 569 ALA B N 1
ATOM 9499 C CA . ALA B 1 569 ? 5.344 -21.766 -11.07 1 94.69 569 ALA B CA 1
ATOM 9500 C C . ALA B 1 569 ? 6.113 -22.031 -9.781 1 94.69 569 ALA B C 1
ATOM 9502 O O . ALA B 1 569 ? 7.258 -22.484 -9.812 1 94.69 569 ALA B O 1
ATOM 9503 N N . ILE B 1 570 ? 5.535 -21.688 -8.68 1 96.44 570 ILE B N 1
ATOM 9504 C CA . ILE B 1 570 ? 6.141 -21.953 -7.375 1 96.44 570 ILE B CA 1
ATOM 9505 C C . ILE B 1 570 ? 6.34 -23.453 -7.191 1 96.44 570 ILE B C 1
ATOM 9507 O O . ILE B 1 570 ? 7.383 -23.906 -6.707 1 96.44 570 ILE B O 1
ATOM 9511 N N . ALA B 1 571 ? 5.375 -24.25 -7.629 1 96.5 571 ALA B N 1
ATOM 9512 C CA . ALA B 1 571 ? 5.48 -25.703 -7.562 1 96.5 571 ALA B CA 1
ATOM 9513 C C . ALA B 1 571 ? 6.641 -26.203 -8.414 1 96.5 571 ALA B C 1
ATOM 9515 O O . ALA B 1 571 ? 7.352 -27.125 -8.016 1 96.5 571 ALA B O 1
ATOM 9516 N N . ASN B 1 572 ? 6.836 -25.594 -9.531 1 95.56 572 ASN B N 1
ATOM 9517 C CA . ASN B 1 572 ? 7.949 -25.938 -10.406 1 95.56 572 ASN B CA 1
ATOM 9518 C C . ASN B 1 572 ? 9.289 -25.797 -9.688 1 95.56 572 ASN B C 1
ATOM 9520 O O . ASN B 1 572 ? 10.094 -26.734 -9.695 1 95.56 572 ASN B O 1
ATOM 9524 N N . ASN B 1 573 ? 9.453 -24.703 -9.125 1 95.44 573 ASN B N 1
ATOM 9525 C CA . ASN B 1 573 ? 10.711 -24.422 -8.453 1 95.44 573 ASN B CA 1
ATOM 9526 C C . ASN B 1 573 ? 10.914 -25.344 -7.25 1 95.44 573 ASN B C 1
ATOM 9528 O O . ASN B 1 573 ? 12.047 -25.734 -6.938 1 95.44 573 ASN B O 1
ATOM 9532 N N . PHE B 1 574 ? 9.875 -25.719 -6.594 1 97.38 574 PHE B N 1
ATOM 9533 C CA . PHE B 1 574 ? 9.922 -26.609 -5.453 1 97.38 574 PHE B CA 1
ATOM 9534 C C . PHE B 1 574 ? 10.391 -28 -5.875 1 97.38 574 PHE B C 1
ATOM 9536 O O . PHE B 1 574 ? 11.258 -28.594 -5.23 1 97.38 574 PHE B O 1
ATOM 9543 N N . ILE B 1 575 ? 9.867 -28.5 -7.016 1 97.81 575 ILE B N 1
ATOM 9544 C CA . ILE B 1 575 ? 10.227 -29.812 -7.52 1 97.81 575 ILE B CA 1
ATOM 9545 C C . ILE B 1 575 ? 11.672 -29.812 -8 1 97.81 575 ILE B C 1
ATOM 9547 O O . ILE B 1 575 ? 12.414 -30.781 -7.773 1 97.81 575 ILE B O 1
ATOM 9551 N N . VAL B 1 576 ? 12.07 -28.75 -8.617 1 97.06 576 VAL B N 1
ATOM 9552 C CA . VAL B 1 576 ? 13.461 -28.625 -9.047 1 97.06 576 VAL B CA 1
ATOM 9553 C C . VAL B 1 576 ? 14.375 -28.609 -7.824 1 97.06 576 VAL B C 1
ATOM 9555 O O . VAL B 1 576 ? 15.438 -29.234 -7.832 1 97.06 576 VAL B O 1
ATOM 9558 N N . LEU B 1 577 ? 13.969 -27.844 -6.812 1 96.44 577 LEU B N 1
ATOM 9559 C CA . LEU B 1 577 ? 14.75 -27.75 -5.582 1 96.44 577 LEU B CA 1
ATOM 9560 C C . LEU B 1 577 ? 14.898 -29.125 -4.941 1 96.44 577 LEU B C 1
ATOM 9562 O O . LEU B 1 577 ? 15.984 -29.484 -4.469 1 96.44 577 LEU B O 1
ATOM 9566 N N . LEU B 1 578 ? 13.852 -29.922 -4.891 1 96.81 578 LEU B N 1
ATOM 9567 C CA . LEU B 1 578 ? 13.891 -31.266 -4.32 1 96.81 578 LEU B CA 1
ATOM 9568 C C . LEU B 1 578 ? 14.875 -32.156 -5.078 1 96.81 578 LEU B C 1
ATOM 9570 O O . LEU B 1 578 ? 15.609 -32.938 -4.469 1 96.81 578 LEU B O 1
ATOM 9574 N N . PHE B 1 579 ? 14.906 -32.031 -6.383 1 97.25 579 PHE B N 1
ATOM 9575 C CA . PHE B 1 579 ? 15.859 -32.812 -7.176 1 97.25 579 PHE B CA 1
ATOM 9576 C C . PHE B 1 579 ? 17.281 -32.375 -6.875 1 97.25 579 PHE B C 1
ATOM 9578 O O . PHE B 1 579 ? 18.172 -33.188 -6.637 1 97.25 579 PHE B O 1
ATOM 9585 N N . ALA B 1 580 ? 17.453 -31.031 -6.828 1 95.94 580 ALA B N 1
ATOM 9586 C CA . ALA B 1 580 ? 18.797 -30.469 -6.641 1 95.94 580 ALA B CA 1
ATOM 9587 C C . ALA B 1 580 ? 19.375 -30.875 -5.289 1 95.94 580 ALA B C 1
ATOM 9589 O O . ALA B 1 580 ? 20.594 -31 -5.145 1 95.94 580 ALA B O 1
ATOM 9590 N N . LEU B 1 581 ? 18.516 -31.109 -4.281 1 93.44 581 LEU B N 1
ATOM 9591 C CA . LEU B 1 581 ? 18.969 -31.359 -2.918 1 93.44 581 LEU B CA 1
ATOM 9592 C C . LEU B 1 581 ? 18.953 -32.844 -2.607 1 93.44 581 LEU B C 1
ATOM 9594 O O . LEU B 1 581 ? 19.172 -33.25 -1.46 1 93.44 581 LEU B O 1
ATOM 9598 N N . SER B 1 582 ? 18.75 -33.688 -3.551 1 94.25 582 SER B N 1
ATOM 9599 C CA . SER B 1 582 ? 18.703 -35.156 -3.312 1 94.25 582 SER B CA 1
ATOM 9600 C C . SER B 1 582 ? 20.016 -35.656 -2.746 1 94.25 582 SER B C 1
ATOM 9602 O O . SER B 1 582 ? 21.094 -35.344 -3.285 1 94.25 582 SER B O 1
ATOM 9604 N N . SER B 1 583 ? 19.922 -36.438 -1.694 1 89.75 583 SER B N 1
ATOM 9605 C CA . SER B 1 583 ? 21.141 -36.844 -0.978 1 89.75 583 SER B CA 1
ATOM 9606 C C . SER B 1 583 ? 21.594 -38.219 -1.411 1 89.75 583 SER B C 1
ATOM 9608 O O . SER B 1 583 ? 22.781 -38.531 -1.329 1 89.75 583 SER B O 1
ATOM 9610 N N . THR B 1 584 ? 20.688 -39.094 -1.86 1 92.94 584 THR B N 1
ATOM 9611 C CA . THR B 1 584 ? 21.031 -40.438 -2.271 1 92.94 584 THR B CA 1
ATOM 9612 C C . THR B 1 584 ? 20.688 -40.688 -3.74 1 92.94 584 THR B C 1
ATOM 9614 O O . THR B 1 584 ? 19.828 -40 -4.289 1 92.94 584 THR B O 1
ATOM 9617 N N . PRO B 1 585 ? 21.375 -41.625 -4.398 1 95.12 585 PRO B N 1
ATOM 9618 C CA . PRO B 1 585 ? 21.078 -41.906 -5.809 1 95.12 585 PRO B CA 1
ATOM 9619 C C . PRO B 1 585 ? 19.625 -42.312 -6.039 1 95.12 585 PRO B C 1
ATOM 9621 O O . PRO B 1 585 ? 19.016 -41.906 -7.031 1 95.12 585 PRO B O 1
ATOM 9624 N N . ALA B 1 586 ? 19.125 -43.125 -5.137 1 94.44 586 ALA B N 1
ATOM 9625 C CA . ALA B 1 586 ? 17.734 -43.531 -5.266 1 94.44 586 ALA B CA 1
ATOM 9626 C C . ALA B 1 586 ? 16.797 -42.344 -5.176 1 94.44 586 ALA B C 1
ATOM 9628 O O . ALA B 1 586 ? 15.82 -42.25 -5.934 1 94.44 586 ALA B O 1
ATOM 9629 N N . ASP B 1 587 ? 17.125 -41.562 -4.227 1 94.81 587 ASP B N 1
ATOM 9630 C CA . ASP B 1 587 ? 16.344 -40.344 -4.047 1 94.81 587 ASP B CA 1
ATOM 9631 C C . ASP B 1 587 ? 16.453 -39.438 -5.27 1 94.81 587 ASP B C 1
ATOM 9633 O O . ASP B 1 587 ? 15.469 -38.844 -5.684 1 94.81 587 ASP B O 1
ATOM 9637 N N . ALA B 1 588 ? 17.609 -39.312 -5.832 1 96.56 588 ALA B N 1
ATOM 9638 C CA . ALA B 1 588 ? 17.844 -38.469 -7.004 1 96.56 588 ALA B CA 1
ATOM 9639 C C . ALA B 1 588 ? 17.062 -38.969 -8.211 1 96.56 588 ALA B C 1
ATOM 9641 O O . ALA B 1 588 ? 16.484 -38.188 -8.969 1 96.56 588 ALA B O 1
ATOM 9642 N N . GLU B 1 589 ? 17.078 -40.25 -8.359 1 96.31 589 GLU B N 1
ATOM 9643 C CA . GLU B 1 589 ? 16.344 -40.844 -9.477 1 96.31 589 GLU B CA 1
ATOM 9644 C C . GLU B 1 589 ? 14.844 -40.656 -9.32 1 96.31 589 GLU B C 1
ATOM 9646 O O . GLU B 1 589 ? 14.148 -40.375 -10.305 1 96.31 589 GLU B O 1
ATOM 9651 N N . ASP B 1 590 ? 14.375 -40.844 -8.156 1 96.44 590 ASP B N 1
ATOM 9652 C CA . ASP B 1 590 ? 12.953 -40.656 -7.875 1 96.44 590 ASP B CA 1
ATOM 9653 C C . ASP B 1 590 ? 12.531 -39.219 -8.133 1 96.44 590 ASP B C 1
ATOM 9655 O O . ASP B 1 590 ? 11.5 -38.969 -8.758 1 96.44 590 ASP B O 1
ATOM 9659 N N . SER B 1 591 ? 13.305 -38.312 -7.598 1 97 591 SER B N 1
ATOM 9660 C CA . SER B 1 591 ? 12.992 -36.906 -7.758 1 97 591 SER B CA 1
ATOM 9661 C C . SER B 1 591 ? 13.102 -36.469 -9.219 1 97 591 SER B C 1
ATOM 9663 O O . SER B 1 591 ? 12.305 -35.656 -9.695 1 97 591 SER B O 1
ATOM 9665 N N . LEU B 1 592 ? 14.07 -36.938 -9.914 1 97.12 592 LEU B N 1
ATOM 9666 C CA . LEU B 1 592 ? 14.234 -36.625 -11.328 1 97.12 592 LEU B CA 1
ATOM 9667 C C . LEU B 1 592 ? 13.078 -37.188 -12.156 1 97.12 592 LEU B C 1
ATOM 9669 O O . LEU B 1 592 ? 12.625 -36.562 -13.109 1 97.12 592 LEU B O 1
ATOM 9673 N N . ASN B 1 593 ? 12.656 -38.375 -11.828 1 97.38 593 ASN B N 1
ATOM 9674 C CA . ASN B 1 593 ? 11.484 -38.969 -12.492 1 97.38 593 ASN B CA 1
ATOM 9675 C C . ASN B 1 593 ? 10.25 -38.094 -12.297 1 97.38 593 ASN B C 1
ATOM 9677 O O . ASN B 1 593 ? 9.492 -37.875 -13.242 1 97.38 593 ASN B O 1
ATOM 9681 N N . LEU B 1 594 ? 10.055 -37.688 -11.094 1 97.81 594 LEU B N 1
ATOM 9682 C CA . LEU B 1 594 ? 8.922 -36.812 -10.805 1 97.81 594 LEU B CA 1
ATOM 9683 C C . LEU B 1 594 ? 9.031 -35.5 -11.602 1 97.81 594 LEU B C 1
ATOM 9685 O O . LEU B 1 594 ? 8.039 -35.031 -12.141 1 97.81 594 LEU B O 1
ATOM 9689 N N . LEU B 1 595 ? 10.227 -34.938 -11.617 1 97.69 595 LEU B N 1
ATOM 9690 C CA . LEU B 1 595 ? 10.469 -33.688 -12.336 1 97.69 595 LEU B CA 1
ATOM 9691 C C . LEU B 1 595 ? 10.18 -33.844 -13.82 1 97.69 595 LEU B C 1
ATOM 9693 O O . LEU B 1 595 ? 9.555 -33 -14.438 1 97.69 595 LEU B O 1
ATOM 9697 N N . THR B 1 596 ? 10.609 -34.938 -14.414 1 96.69 596 THR B N 1
ATOM 9698 C CA . THR B 1 596 ? 10.398 -35.219 -15.828 1 96.69 596 THR B CA 1
ATOM 9699 C C . THR B 1 596 ? 8.922 -35.469 -16.125 1 96.69 596 THR B C 1
ATOM 9701 O O . THR B 1 596 ? 8.398 -35 -17.141 1 96.69 596 THR B O 1
ATOM 9704 N N . GLN B 1 597 ? 8.289 -36.156 -15.25 1 97.56 597 GLN B N 1
ATOM 9705 C CA . GLN B 1 597 ? 6.852 -36.406 -15.391 1 97.56 597 GLN B CA 1
ATOM 9706 C C . GLN B 1 597 ? 6.078 -35.094 -15.281 1 97.56 597 GLN B C 1
ATOM 9708 O O . GLN B 1 597 ? 5.125 -34.844 -16.031 1 97.56 597 GLN B O 1
ATOM 9713 N N . TRP B 1 598 ? 6.453 -34.281 -14.344 1 97.75 598 TRP B N 1
ATOM 9714 C CA . TRP B 1 598 ? 5.836 -33 -14.148 1 97.75 598 TRP B CA 1
ATOM 9715 C C . TRP B 1 598 ? 5.969 -32.125 -15.406 1 97.75 598 TRP B C 1
ATOM 9717 O O . TRP B 1 598 ? 4.992 -31.531 -15.859 1 97.75 598 TRP B O 1
ATOM 9727 N N . ARG B 1 599 ? 7.133 -32.031 -15.953 1 96.75 599 ARG B N 1
ATOM 9728 C CA . ARG B 1 599 ? 7.383 -31.281 -17.172 1 96.75 599 ARG B CA 1
ATOM 9729 C C . ARG B 1 599 ? 6.52 -31.781 -18.312 1 96.75 599 ARG B C 1
ATOM 9731 O O . ARG B 1 599 ? 5.938 -30.984 -19.062 1 96.75 599 ARG B O 1
ATOM 9738 N N . SER B 1 600 ? 6.445 -33.125 -18.484 1 96.88 600 SER B N 1
ATOM 9739 C CA . SER B 1 600 ? 5.633 -33.719 -19.547 1 96.88 600 SER B CA 1
ATOM 9740 C C . SER B 1 600 ? 4.16 -33.375 -19.375 1 96.88 600 SER B C 1
ATOM 9742 O O . SER B 1 600 ? 3.469 -33.062 -20.344 1 96.88 600 SER B O 1
ATOM 9744 N N . LEU B 1 601 ? 3.775 -33.438 -18.141 1 95.94 601 LEU B N 1
ATOM 9745 C CA . LEU B 1 601 ? 2.385 -33.094 -17.844 1 95.94 601 LEU B CA 1
ATOM 9746 C C . LEU B 1 601 ? 2.084 -31.656 -18.172 1 95.94 601 LEU B C 1
ATOM 9748 O O . LEU B 1 601 ? 1.026 -31.344 -18.719 1 95.94 601 LEU B O 1
ATOM 9752 N N . LEU B 1 602 ? 2.965 -30.719 -17.797 1 95.81 602 LEU B N 1
ATOM 9753 C CA . LEU B 1 602 ? 2.807 -29.312 -18.109 1 95.81 602 LEU B CA 1
ATOM 9754 C C . LEU B 1 602 ? 2.727 -29.094 -19.609 1 95.81 602 LEU B C 1
ATOM 9756 O O . LEU B 1 602 ? 1.921 -28.281 -20.078 1 95.81 602 LEU B O 1
ATOM 9760 N N . ARG B 1 603 ? 3.506 -29.797 -20.422 1 94.75 603 ARG B N 1
ATOM 9761 C CA . ARG B 1 603 ? 3.537 -29.656 -21.875 1 94.75 603 ARG B CA 1
ATOM 9762 C C . ARG B 1 603 ? 2.205 -30.078 -22.484 1 94.75 603 ARG B C 1
ATOM 9764 O O . ARG B 1 603 ? 1.719 -29.422 -23.422 1 94.75 603 ARG B O 1
ATOM 9771 N N . ILE B 1 604 ? 1.684 -31.078 -21.953 1 93.69 604 ILE B N 1
ATOM 9772 C CA . ILE B 1 604 ? 0.435 -31.609 -22.484 1 93.69 604 ILE B CA 1
ATOM 9773 C C . ILE B 1 604 ? -0.72 -30.672 -22.125 1 93.69 604 ILE B C 1
ATOM 9775 O O . ILE B 1 604 ? -1.507 -30.281 -22.984 1 93.69 604 ILE B O 1
ATOM 9779 N N . LYS B 1 605 ? -0.771 -30.266 -20.906 1 92.75 605 LYS B N 1
ATOM 9780 C CA . LYS B 1 605 ? -1.924 -29.516 -20.422 1 92.75 605 LYS B CA 1
ATOM 9781 C C . LYS B 1 605 ? -1.857 -28.062 -20.859 1 92.75 605 LYS B C 1
ATOM 9783 O O . LYS B 1 605 ? -2.887 -27.391 -20.969 1 92.75 605 LYS B O 1
ATOM 9788 N N . SER B 1 606 ? -0.714 -27.484 -21.062 1 90.44 606 SER B N 1
ATOM 9789 C CA . SER B 1 606 ? -0.552 -26.094 -21.469 1 90.44 606 SER B CA 1
ATOM 9790 C C . SER B 1 606 ? -1.1 -25.844 -22.859 1 90.44 606 SER B C 1
ATOM 9792 O O . SER B 1 606 ? -1.362 -24.703 -23.25 1 90.44 606 SER B O 1
ATOM 9794 N N . ARG B 1 607 ? -1.271 -26.797 -23.625 1 85.75 607 ARG B N 1
ATOM 9795 C CA . ARG B 1 607 ? -1.811 -26.672 -24.969 1 85.75 607 ARG B CA 1
ATOM 9796 C C . ARG B 1 607 ? -3.273 -26.234 -24.938 1 85.75 607 ARG B C 1
ATOM 9798 O O . ARG B 1 607 ? -3.736 -25.531 -25.828 1 85.75 607 ARG B O 1
ATOM 9805 N N . SER B 1 608 ? -3.871 -26.625 -23.906 1 80.12 608 SER B N 1
ATOM 9806 C CA . SER B 1 608 ? -5.301 -26.359 -23.828 1 80.12 608 SER B CA 1
ATOM 9807 C C . SER B 1 608 ? -5.586 -25.203 -22.859 1 80.12 608 SER B C 1
ATOM 9809 O O . SER B 1 608 ? -6.691 -24.656 -22.844 1 80.12 608 SER B O 1
ATOM 9811 N N . CYS B 1 609 ? -4.609 -24.875 -22.094 1 83.81 609 CYS B N 1
ATOM 9812 C CA . CYS B 1 609 ? -4.898 -23.906 -21.047 1 83.81 609 CYS B CA 1
ATOM 9813 C C . CYS B 1 609 ? -3.756 -22.906 -20.891 1 83.81 609 CYS B C 1
ATOM 9815 O O . CYS B 1 609 ? -2.602 -23.297 -20.719 1 83.81 609 CYS B O 1
ATOM 9817 N N . ASP B 1 610 ? -4.078 -21.672 -20.828 1 84 610 ASP B N 1
ATOM 9818 C CA . ASP B 1 610 ? -3.107 -20.578 -20.734 1 84 610 ASP B CA 1
ATOM 9819 C C . ASP B 1 610 ? -2.551 -20.453 -19.328 1 84 610 ASP B C 1
ATOM 9821 O O . ASP B 1 610 ? -1.475 -19.875 -19.125 1 84 610 ASP B O 1
ATOM 9825 N N . LEU B 1 611 ? -3.168 -21.016 -18.406 1 87 611 LEU B N 1
ATOM 9826 C CA . LEU B 1 611 ? -2.834 -20.891 -16.984 1 87 611 LEU B CA 1
ATOM 9827 C C . LEU B 1 611 ? -1.444 -21.453 -16.719 1 87 611 LEU B C 1
ATOM 9829 O O . LEU B 1 611 ? -0.742 -20.984 -15.82 1 87 611 LEU B O 1
ATOM 9833 N N . LEU B 1 612 ? -0.963 -22.438 -17.531 1 92.56 612 LEU B N 1
ATOM 9834 C CA . LEU B 1 612 ? 0.224 -23.219 -17.203 1 92.56 612 LEU B CA 1
ATOM 9835 C C . LEU B 1 612 ? 1.409 -22.797 -18.062 1 92.56 612 LEU B C 1
ATOM 9837 O O . LEU B 1 612 ? 2.527 -23.266 -17.875 1 92.56 612 LEU B O 1
ATOM 9841 N N . ASN B 1 613 ? 1.253 -21.844 -18.922 1 91.81 613 ASN B N 1
ATOM 9842 C CA . ASN B 1 613 ? 2.281 -21.469 -19.875 1 91.81 613 ASN B CA 1
ATOM 9843 C C . ASN B 1 613 ? 3.496 -20.844 -19.203 1 91.81 613 ASN B C 1
ATOM 9845 O O . ASN B 1 613 ? 4.633 -21.094 -19.594 1 91.81 613 ASN B O 1
ATOM 9849 N N . LEU B 1 614 ? 3.246 -20.078 -18.234 1 90 614 LEU B N 1
ATOM 9850 C CA . LEU B 1 614 ? 4.355 -19.484 -17.5 1 90 614 LEU B CA 1
ATOM 9851 C C . LEU B 1 614 ? 5.215 -20.547 -16.844 1 90 614 LEU B C 1
ATOM 9853 O O . LEU B 1 614 ? 6.445 -20.516 -16.953 1 90 614 LEU B O 1
ATOM 9857 N N . SER B 1 615 ? 4.598 -21.484 -16.203 1 92.44 615 SER B N 1
ATOM 9858 C CA . SER B 1 615 ? 5.301 -22.562 -15.516 1 92.44 615 SER B CA 1
ATOM 9859 C C . SER B 1 615 ? 6.102 -23.406 -16.5 1 92.44 615 SER B C 1
ATOM 9861 O O . SER B 1 615 ? 7.242 -23.781 -16.219 1 92.44 615 SER B O 1
ATOM 9863 N N . LEU B 1 616 ? 5.484 -23.688 -17.594 1 93.88 616 LEU B N 1
ATOM 9864 C CA . LEU B 1 616 ? 6.16 -24.484 -18.609 1 93.88 616 LEU B CA 1
ATOM 9865 C C . LEU B 1 616 ? 7.383 -23.75 -19.156 1 93.88 616 LEU B C 1
ATOM 9867 O O . LEU B 1 616 ? 8.461 -24.344 -19.281 1 93.88 616 LEU B O 1
ATOM 9871 N N . LEU B 1 617 ? 7.23 -22.547 -19.438 1 90.12 617 LEU B N 1
ATOM 9872 C CA . LEU B 1 617 ? 8.336 -21.766 -19.984 1 90.12 617 LEU B CA 1
ATOM 9873 C C . LEU B 1 617 ? 9.5 -21.703 -19 1 90.12 617 LEU B C 1
ATOM 9875 O O . LEU B 1 617 ? 10.656 -21.844 -19.391 1 90.12 617 LEU B O 1
ATOM 9879 N N . ARG B 1 618 ? 9.234 -21.469 -17.766 1 90.25 618 ARG B N 1
ATOM 9880 C CA . ARG B 1 618 ? 10.273 -21.391 -16.75 1 90.25 618 ARG B CA 1
ATOM 9881 C C . ARG B 1 618 ? 11 -22.719 -16.594 1 90.25 618 ARG B C 1
ATOM 9883 O O . ARG B 1 618 ? 12.227 -22.75 -16.453 1 90.25 618 ARG B O 1
ATOM 9890 N N . LEU B 1 619 ? 10.234 -23.781 -16.562 1 93.62 619 LEU B N 1
ATOM 9891 C CA . LEU B 1 619 ? 10.844 -25.094 -16.406 1 93.62 619 LEU B CA 1
ATOM 9892 C C . LEU B 1 619 ? 11.664 -25.469 -17.641 1 93.62 619 LEU B C 1
ATOM 9894 O O . LEU B 1 619 ? 12.758 -26.031 -17.516 1 93.62 619 LEU B O 1
ATOM 9898 N N . ASP B 1 620 ? 11.164 -25.156 -18.812 1 92.88 620 ASP B N 1
ATOM 9899 C CA . ASP B 1 620 ? 11.883 -25.438 -20.047 1 92.88 620 ASP B CA 1
ATOM 9900 C C . ASP B 1 620 ? 13.188 -24.656 -20.125 1 92.88 620 ASP B C 1
ATOM 9902 O O . ASP B 1 620 ? 14.188 -25.156 -20.641 1 92.88 620 ASP B O 1
ATOM 9906 N N . ALA B 1 621 ? 13.133 -23.469 -19.641 1 89.75 621 ALA B N 1
ATOM 9907 C CA . ALA B 1 621 ? 14.352 -22.672 -19.625 1 89.75 621 ALA B CA 1
ATOM 9908 C C . ALA B 1 621 ? 15.445 -23.344 -18.797 1 89.75 621 ALA B C 1
ATOM 9910 O O . ALA B 1 621 ? 16.625 -23.297 -19.172 1 89.75 621 ALA B O 1
ATOM 9911 N N . VAL B 1 622 ? 15.086 -23.953 -17.766 1 91.38 622 VAL B N 1
ATOM 9912 C CA . VAL B 1 622 ? 16.031 -24.625 -16.891 1 91.38 622 VAL B CA 1
ATOM 9913 C C . VAL B 1 622 ? 16.562 -25.891 -17.578 1 91.38 622 VAL B C 1
ATOM 9915 O O . VAL B 1 622 ? 17.766 -26.172 -17.531 1 91.38 622 VAL B O 1
ATOM 9918 N N . PHE B 1 623 ? 15.711 -26.609 -18.266 1 92.94 623 PHE B N 1
ATOM 9919 C CA . PHE B 1 623 ? 16.109 -27.844 -18.969 1 92.94 623 PHE B CA 1
ATOM 9920 C C . PHE B 1 623 ? 17 -27.516 -20.156 1 92.94 623 PHE B C 1
ATOM 9922 O O . PHE B 1 623 ? 17.969 -28.234 -20.422 1 92.94 623 PHE B O 1
ATOM 9929 N N . VAL B 1 624 ? 16.656 -26.453 -20.844 1 90.75 624 VAL B N 1
ATOM 9930 C CA . VAL B 1 624 ? 17.438 -26.062 -22.016 1 90.75 624 VAL B CA 1
ATOM 9931 C C . VAL B 1 624 ? 18.828 -25.609 -21.562 1 90.75 624 VAL B C 1
ATOM 9933 O O . VAL B 1 624 ? 19.828 -25.906 -22.25 1 90.75 624 VAL B O 1
ATOM 9936 N N . ALA B 1 625 ? 18.938 -24.891 -20.484 1 89.62 625 ALA B N 1
ATOM 9937 C CA . ALA B 1 625 ? 20.219 -24.453 -19.953 1 89.62 625 ALA B CA 1
ATOM 9938 C C . ALA B 1 625 ? 21.031 -25.656 -19.453 1 89.62 625 ALA B C 1
ATOM 9940 O O . ALA B 1 625 ? 22.266 -25.609 -19.438 1 89.62 625 ALA B O 1
ATOM 9941 N N . GLY B 1 626 ? 20.375 -26.703 -19.078 1 90.69 626 GLY B N 1
ATOM 9942 C CA . GLY B 1 626 ? 21.016 -27.875 -18.516 1 90.69 626 GLY B CA 1
ATOM 9943 C C . GLY B 1 626 ? 21.031 -27.875 -17 1 90.69 626 GLY B C 1
ATOM 9944 O O . GLY B 1 626 ? 21.719 -27.047 -16.375 1 90.69 626 GLY B O 1
ATOM 9945 N N . LEU B 1 627 ? 20.422 -28.812 -16.406 1 91.94 627 LEU B N 1
ATOM 9946 C CA . LEU B 1 627 ? 20.297 -28.891 -14.961 1 91.94 627 LEU B CA 1
ATOM 9947 C C . LEU B 1 627 ? 21.656 -28.984 -14.305 1 91.94 627 LEU B C 1
ATOM 9949 O O . LEU B 1 627 ? 21.953 -28.25 -13.359 1 91.94 627 LEU B O 1
ATOM 9953 N N . GLY B 1 628 ? 22.531 -29.812 -14.836 1 90.81 628 GLY B N 1
ATOM 9954 C CA . GLY B 1 628 ? 23.859 -30.016 -14.258 1 90.81 628 GLY B CA 1
ATOM 9955 C C . GLY B 1 628 ? 24.797 -28.859 -14.508 1 90.81 628 GLY B C 1
ATOM 9956 O O . GLY B 1 628 ? 25.719 -28.609 -13.734 1 90.81 628 GLY B O 1
ATOM 9957 N N . LYS B 1 629 ? 24.562 -28.094 -15.523 1 90.94 629 LYS B N 1
ATOM 9958 C CA . LYS B 1 629 ? 25.406 -26.969 -15.875 1 90.94 629 LYS B CA 1
ATOM 9959 C C . LYS B 1 629 ? 24.969 -25.703 -15.148 1 90.94 629 LYS B C 1
ATOM 9961 O O . LYS B 1 629 ? 25.797 -24.875 -14.766 1 90.94 629 LYS B O 1
ATOM 9966 N N . LEU B 1 630 ? 23.688 -25.672 -14.969 1 93.5 630 LEU B N 1
ATOM 9967 C CA . LEU B 1 630 ? 23.109 -24.453 -14.422 1 93.5 630 LEU B CA 1
ATOM 9968 C C . LEU B 1 630 ? 23.125 -24.484 -12.898 1 93.5 630 LEU B C 1
ATOM 9970 O O . LEU B 1 630 ? 23.359 -23.453 -12.25 1 93.5 630 LEU B O 1
ATOM 9974 N N . ILE B 1 631 ? 22.844 -25.641 -12.328 1 95.69 631 ILE B N 1
ATOM 9975 C CA . ILE B 1 631 ? 22.609 -25.766 -10.891 1 95.69 631 ILE B CA 1
ATOM 9976 C C . ILE B 1 631 ? 23.734 -26.578 -10.258 1 95.69 631 ILE B C 1
ATOM 9978 O O . ILE B 1 631 ? 24.156 -27.594 -10.812 1 95.69 631 ILE B O 1
ATOM 9982 N N . ASP B 1 632 ? 24.234 -26.062 -9.18 1 94.88 632 ASP B N 1
ATOM 9983 C CA . ASP B 1 632 ? 25.156 -26.859 -8.375 1 94.88 632 ASP B CA 1
ATOM 9984 C C . ASP B 1 632 ? 24.438 -27.984 -7.645 1 94.88 632 ASP B C 1
ATOM 9986 O O . ASP B 1 632 ? 24.047 -27.828 -6.48 1 94.88 632 ASP B O 1
ATOM 9990 N N . LEU B 1 633 ? 24.375 -29.109 -8.266 1 95 633 LEU B N 1
ATOM 9991 C CA . LEU B 1 633 ? 23.625 -30.266 -7.773 1 95 633 LEU B CA 1
ATOM 9992 C C . LEU B 1 633 ? 24.438 -31.062 -6.773 1 95 633 LEU B C 1
ATOM 9994 O O . LEU B 1 633 ? 25.672 -31.031 -6.805 1 95 633 LEU B O 1
ATOM 9998 N N . THR B 1 634 ? 23.75 -31.734 -5.898 1 93.75 634 THR B N 1
ATOM 9999 C CA . THR B 1 634 ? 24.422 -32.719 -5.07 1 93.75 634 THR B CA 1
ATOM 10000 C C . THR B 1 634 ? 25.047 -33.812 -5.938 1 93.75 634 THR B C 1
ATOM 10002 O O . THR B 1 634 ? 24.625 -34.031 -7.078 1 93.75 634 THR B O 1
ATOM 10005 N N . PRO B 1 635 ? 26.031 -34.5 -5.453 1 94.94 635 PRO B N 1
ATOM 10006 C CA . PRO B 1 635 ? 26.672 -35.562 -6.254 1 94.94 635 PRO B CA 1
ATOM 10007 C C . PRO B 1 635 ? 25.688 -36.594 -6.777 1 94.94 635 PRO B C 1
ATOM 10009 O O . PRO B 1 635 ? 25.781 -37 -7.934 1 94.94 635 PRO B O 1
ATOM 10012 N N . ALA B 1 636 ? 24.75 -36.969 -5.953 1 95.06 636 ALA B N 1
ATOM 10013 C CA . ALA B 1 636 ? 23.75 -37.938 -6.371 1 95.06 636 ALA B CA 1
ATOM 10014 C C . ALA B 1 636 ? 22.891 -37.406 -7.496 1 95.06 636 ALA B C 1
ATOM 10016 O O . ALA B 1 636 ? 22.594 -38.094 -8.469 1 95.06 636 ALA B O 1
ATOM 10017 N N . ALA B 1 637 ? 22.438 -36.219 -7.363 1 95.94 637 ALA B N 1
ATOM 10018 C CA . ALA B 1 637 ? 21.609 -35.562 -8.375 1 95.94 637 ALA B CA 1
ATOM 10019 C C . ALA B 1 637 ? 22.391 -35.344 -9.672 1 95.94 637 ALA B C 1
ATOM 10021 O O . ALA B 1 637 ? 21.828 -35.469 -10.766 1 95.94 637 ALA B O 1
ATOM 10022 N N . ALA B 1 638 ? 23.656 -35 -9.531 1 95.62 638 ALA B N 1
ATOM 10023 C CA . ALA B 1 638 ? 24.5 -34.75 -10.695 1 95.62 638 ALA B CA 1
ATOM 10024 C C . ALA B 1 638 ? 24.672 -36.031 -11.516 1 95.62 638 ALA B C 1
ATOM 10026 O O . ALA B 1 638 ? 24.656 -36 -12.75 1 95.62 638 ALA B O 1
ATOM 10027 N N . GLU B 1 639 ? 24.859 -37.062 -10.836 1 95.31 639 GLU B N 1
ATOM 10028 C CA . GLU B 1 639 ? 25 -38.344 -11.508 1 95.31 639 GLU B CA 1
ATOM 10029 C C . GLU B 1 639 ? 23.719 -38.75 -12.242 1 95.31 639 GLU B C 1
ATOM 10031 O O . GLU B 1 639 ? 23.766 -39.219 -13.367 1 95.31 639 GLU B O 1
ATOM 10036 N N . ALA B 1 640 ? 22.625 -38.562 -11.547 1 94.69 640 ALA B N 1
ATOM 10037 C CA . ALA B 1 640 ? 21.344 -38.875 -12.164 1 94.69 640 ALA B CA 1
ATOM 10038 C C . ALA B 1 640 ? 21.109 -38 -13.398 1 94.69 640 ALA B C 1
ATOM 10040 O O . ALA B 1 640 ? 20.594 -38.469 -14.406 1 94.69 640 ALA B O 1
ATOM 10041 N N . ALA B 1 641 ? 21.406 -36.75 -13.32 1 94.19 641 ALA B N 1
ATOM 10042 C CA . ALA B 1 641 ? 21.234 -35.812 -14.43 1 94.19 641 ALA B CA 1
ATOM 10043 C C . ALA B 1 641 ? 22.156 -36.188 -15.602 1 94.19 641 ALA B C 1
ATOM 10045 O O . ALA B 1 641 ? 21.734 -36.125 -16.766 1 94.19 641 ALA B O 1
ATOM 10046 N N . SER B 1 642 ? 23.391 -36.531 -15.289 1 93.06 642 SER B N 1
ATOM 10047 C CA . SER B 1 642 ? 24.359 -36.906 -16.312 1 93.06 642 SER B CA 1
ATOM 10048 C C . SER B 1 642 ? 23.938 -38.156 -17.047 1 93.06 642 SER B C 1
ATOM 10050 O O . SER B 1 642 ? 24.141 -38.281 -18.25 1 93.06 642 SER B O 1
ATOM 10052 N N . SER B 1 643 ? 23.391 -39.062 -16.328 1 92.19 643 SER B N 1
ATOM 10053 C CA . SER B 1 643 ? 22.953 -40.312 -16.906 1 92.19 643 SER B CA 1
ATOM 10054 C C . SER B 1 643 ? 21.844 -40.094 -17.938 1 92.19 643 SER B C 1
ATOM 10056 O O . SER B 1 643 ? 21.656 -40.938 -18.828 1 92.19 643 SER B O 1
ATOM 10058 N N . ARG B 1 644 ? 21.141 -39.094 -17.812 1 91.62 644 ARG B N 1
ATOM 10059 C CA . ARG B 1 644 ? 20.031 -38.781 -18.734 1 91.62 644 ARG B CA 1
ATOM 10060 C C . ARG B 1 644 ? 20.391 -37.656 -19.672 1 91.62 644 ARG B C 1
ATOM 10062 O O . ARG B 1 644 ? 19.516 -37.125 -20.375 1 91.62 644 ARG B O 1
ATOM 10069 N N . ASN B 1 645 ? 21.609 -37.156 -19.703 1 88.94 645 ASN B N 1
ATOM 10070 C CA . ASN B 1 645 ? 22.125 -36.094 -20.547 1 88.94 645 ASN B CA 1
ATOM 10071 C C . ASN B 1 645 ? 21.391 -34.781 -20.312 1 88.94 645 ASN B C 1
ATOM 10073 O O . ASN B 1 645 ? 20.984 -34.125 -21.266 1 88.94 645 ASN B O 1
ATOM 10077 N N . LEU B 1 646 ? 21.203 -34.625 -19.047 1 88.38 646 LEU B N 1
ATOM 10078 C CA . LEU B 1 646 ? 20.531 -33.406 -18.656 1 88.38 646 LEU B CA 1
ATOM 10079 C C . LEU B 1 646 ? 21.5 -32.438 -17.984 1 88.38 646 LEU B C 1
ATOM 10081 O O . LEU B 1 646 ? 22.328 -32.844 -17.156 1 88.38 646 LEU B O 1
#

Nearest PDB structures (foldseek):
  8qag-assembly1_A  TM=3.789E-01  e=6.329E-01  synthetic construct
  6fel-assembly1_A  TM=3.895E-01  e=1.894E+00  Homo sapiens
  7ue2-assembly1_A  TM=2.640E-01  e=1.352E+00  synthetic construct
  8qag-assembly1_A  TM=3.789E-01  e=4.422E-01  synthetic construct
  6vfk-assembly1_B  TM=3.281E-01  e=1.446E+00  synthetic construct

pLDDT: mean 79.48, std 26.65, range [13.09, 98.81]

InterPro domains:
  IPR001138 Zn(2)Cys(6) fungal-type DNA-binding domain [PS00463] (19-48)
  IPR001138 Zn(2)Cys(6) fungal-type DNA-binding domain [PS50048] (19-50)
  IPR001138 Zn(2)Cys(6) fungal-type DNA-binding domain [cd00067] (15-50)
  IPR007219 Xylanolytic transcriptional activator, regulatory domain [PF04082] (234-476)
  IPR007219 Xylanolytic transcriptional activator, regulatory domain [SM00906] (341-413)
  IPR050797 Carbohydrate Metabolism and Transport Regulator [PTHR31668] (10-621)

Sequence (1292 aa):
MEIATQSKTTSCNNRNRHPCDFCRYKRAACLLCGPPPCELCKRQGKECTFVEGPNKRRRTAGRYRSPSGDADEALDQHKQGAAADANSRSPSSEMESPVEQVIYARMGEDSVSPAQVMTQSSPPAAEEHHKDGHVLSPSSLDARPGHNAQVIGLSGESDPYLLNLYRFDDKDECRFPQLQIRNMGMDDGVPVHFMIQSNSLASNAKPGDLGMSEADIRAEITGMVSDDVGKRLINLFWRYVQPYFPVVSVEFTLREIHSEPSAFPASLLAAIYGHTLPFWVFDDKLCADVYTPPSADRLFELAWMAAVSQFHTPSLATVQTMLLMIQRRPTNRHVADTPFKWVMLADTVALAQCLGLNLDPADWSIPPWEKRLRRRLAWAVYVQDRWLSLNFGRSSHIQECDWDVSPLTPNDFGELSGLEEEPAVSHHFLHLASLTQIVSSIHQNMFSIKATRTLSKSLEASFEVARPLRIELAEWLQSHPDVGGQPSAATPFHGLDGNGSLRLAYITAKVAVFKALLRPKSTEAPIEARAALRTGAMAVAREMYDFLSKLGAHHLEAFWHSYSRVNFAIANNFIVLLFALSSTPADAEDSLNLLTQWRSLLRIKSRSCDLLNLSLLRLDAVFVAGLGKLIDLTPAAAEAASSRNLMEIATQSKTTSCNNRNRHPCDFCRYKRAACLLCGPPPCELCKRQGKECTFVEGPNKRRRTAGRYRSPSGDADEALDQHKQGAAADANSRSPSSEMESPVEQVIYARMGEDSVSPAQVMTQSSPPAAEEHHKDGHVLSPSSLDARPGHNAQVIGLSGESDPYLLNLYRFDDKDECRFPQLQIRNMGMDDGVPVHFMIQSNSLASNAKPGDLGMSEADIRAEITGMVSDDVGKRLINLFWRYVQPYFPVVSVEFTLREIHSEPSAFPASLLAAIYGHTLPFWVFDDKLCADVYTPPSADRLFELAWMAAVSQFHTPSLATVQTMLLMIQRRPTNRHVADTPFKWVMLADTVALAQCLGLNLDPADWSIPPWEKRLRRRLAWAVYVQDRWLSLNFGRSSHIQECDWDVSPLTPNDFGELSGLEEEPAVSHHFLHLASLTQIVSSIHQNMFSIKATRTLSKSLEASFEVARPLRIELAEWLQSHPDVGGQPSAATPFHGLDGNGSLRLAYITAKVAVFKALLRPKSTEAPIEARAALRTGAMAVAREMYDFLSKLGAHHLEAFWHSYSRVNFAIANNFIVLLFALSSTPADAEDSLNLLTQWRSLLRIKSRSCDLLNLSLLRLDAVFVAGLGKLIDLTPAAAEAASSRNL

Solvent-accessible surface area (backbone atoms only — not comparable to full-atom values): 74471 Å² total; per-residue (Å²): 146,74,92,78,82,79,80,80,80,80,74,85,72,77,75,84,64,81,52,30,52,52,29,58,72,65,73,44,85,50,54,56,97,66,75,80,54,24,55,60,29,59,74,66,72,46,82,50,43,79,76,89,74,87,86,83,83,84,82,86,82,80,90,77,83,90,84,85,87,92,84,86,87,88,84,84,84,74,88,78,87,83,88,80,84,76,71,81,80,81,82,88,81,87,76,82,81,84,85,83,84,77,83,83,83,84,79,83,87,80,84,77,80,80,81,78,78,76,76,82,74,73,79,75,76,80,70,78,70,70,74,71,73,69,74,71,72,45,61,57,71,67,72,45,83,65,41,25,40,32,44,54,15,67,54,11,46,55,44,43,75,56,54,67,34,39,58,56,49,96,83,30,38,34,80,52,98,73,39,32,37,36,59,49,46,66,61,71,65,39,62,41,40,30,42,35,34,53,45,72,78,51,69,78,48,78,82,58,64,63,83,58,52,68,70,55,48,40,50,51,49,49,72,61,42,48,70,71,58,40,41,53,34,52,53,46,27,58,68,56,40,36,45,64,56,59,62,68,57,56,61,51,35,53,71,70,44,62,61,40,64,85,67,45,58,55,23,36,45,27,35,48,47,35,72,21,54,86,54,40,70,80,34,76,66,61,52,64,42,90,60,79,74,64,60,45,67,58,27,43,48,48,14,48,50,45,35,60,56,29,39,57,52,46,47,67,57,43,46,40,26,46,56,50,56,63,44,50,75,66,89,51,55,70,53,79,86,46,52,39,58,56,25,50,51,31,34,39,52,38,51,35,54,41,55,38,33,43,48,57,53,85,76,40,72,43,37,67,67,56,44,24,45,41,53,41,42,33,47,52,50,52,41,52,40,46,50,46,17,39,42,53,26,45,78,45,58,71,48,72,58,52,56,56,53,72,84,83,55,80,75,48,60,55,86,52,43,63,64,84,78,62,80,56,69,40,57,57,39,54,51,44,50,59,51,40,55,53,45,44,51,49,45,56,62,50,48,21,55,56,35,28,36,57,30,30,76,26,53,68,59,30,48,65,62,42,49,63,54,52,50,52,52,53,52,51,45,69,75,35,57,76,48,68,59,45,53,64,88,69,70,46,94,83,47,51,40,42,63,46,49,54,37,50,50,55,53,46,49,52,50,53,54,46,58,52,56,61,57,20,75,65,84,79,51,58,69,66,59,51,51,51,50,50,53,52,45,54,51,52,50,49,50,52,48,52,42,60,70,56,52,48,68,41,41,65,72,26,52,62,62,52,61,52,36,44,47,52,25,35,51,50,49,49,43,52,42,52,22,38,63,16,81,39,55,69,50,10,46,54,33,45,51,51,44,53,50,47,52,52,50,39,61,59,52,32,73,80,28,67,61,40,34,39,31,41,52,57,53,48,53,45,58,71,63,17,51,55,73,40,30,66,45,30,71,27,21,37,51,46,29,54,75,68,75,53,137,84,82,81,80,78,79,72,90,75,78,85,73,78,75,81,66,82,54,31,50,52,30,57,73,66,73,44,85,50,55,58,97,64,73,79,54,25,54,57,30,60,75,68,74,44,83,47,40,76,75,87,71,84,82,77,88,87,83,92,83,93,90,92,91,90,88,86,90,85,85,92,81,87,89,84,85,88,85,89,81,88,93,84,90,83,80,92,88,86,93,87,84,91,80,91,82,72,92,77,86,68,89,73,86,72,79,82,80,82,83,76,82,82,81,80,79,77,80,85,77,74,81,76,79,83,71,79,71,72,74,71,73,69,77,73,73,46,62,56,71,67,71,46,82,65,40,26,41,32,44,55,14,68,55,12,45,57,43,43,73,55,54,67,34,39,60,56,49,96,82,30,38,36,80,53,99,73,38,31,38,36,58,48,47,66,60,70,63,38,63,43,40,31,42,36,33,53,44,71,78,50,69,78,48,78,83,60,64,64,84,59,52,69,68,54,48,40,51,51,51,50,70,62,42,46,70,70,58,39,41,53,36,52,53,47,27,58,68,57,40,34,44,63,56,59,63,68,57,57,62,51,34,52,71,72,44,62,59,40,64,85,68,44,58,55,23,36,44,26,36,49,46,34,72,22,53,86,54,40,72,79,34,76,66,59,51,64,42,92,59,79,74,65,60,44,66,58,28,41,47,48,15,48,50,44,35,60,56,29,39,58,52,46,47,67,57,44,46,40,26,48,56,50,56,63,44,50,75,68,86,52,55,72,54,79,84,47,55,39,60,57,26,51,51,31,33,40,52,37,51,36,54,41,55,38,32,43,47,57,51,85,77,38,71,44,38,68,69,57,43,24,43,42,52,41,43,32,46,51,50,52,41,51,42,45,50,46,18,38,44,51,25,45,79,44,59,72,50,73,58,51,56,54,54,71,83,85,55,80,76,48,59,55,87,51,44,62,64,84,77,63,82,56,68,42,57,56,38,54,49,44,50,59,50,40,56,53,45,45,51,47,45,56,62,49,48,21,56,56,35,28,36,58,29,30,75,25,54,68,59,30,47,64,63,43,49,63,53,52,51,52,53,52,54,50,43,68,76,34,55,75,48,67,59,46,50,65,88,69,71,46,96,83,46,51,41,42,65,46,48,55,38,50,51,54,52,44,49,52,49,53,53,46,57,52,56,62,57,21,75,66,83,80,52,58,66,67,58,51,49,49,51,51,53,52,46,52,50,52,51,49,50,53,49,52,42,59,71,58,52,48,68,43,41,66,72,27,52,64,63,50,61,51,38,44,48,52,24,34,50,50,49,51,42,52,40,52,21,38,64,15,80,39,55,69,50,10,46,52,33,45,50,49,45,53,50,48,53,53,48,39,61,60,52,32,75,80,28,67,61,41,34,41,31,41,52,56,53,48,51,46,58,73,64,17,51,56,72,38,32,67,44,30,73,28,20,36,51,48,29,53,74,67,75,54

Secondary structure (DSSP, 8-state):
----------------S---HHHHHTT-----SSSSSPHHHHHHT--------------------------------------------------------------------------------------------PPPSS-STTEEEEEPPSSSSS-HHHHTTB---TTSEEE-SSEEEEEEEEETTEEEEEEEEEGGGGTT-SS--SSS-HHHHHHHHHHHS-HHHHHHHHHHHHHHTTTTS--S-HHIIIIISTT-GGGS-HHHHHHHHHHHGGGGGGSHHHHHS---PPPHHHHHHHHHHHHHHGGGS--HHHHHHHHHHHTPPPSSTTSPPPHHHHHHHHHHHHHHHHTTTTS--TTSSS-HHHHHHHHHHHHHHHHHHHHHHHHHT---SS-GGG--PPPP-GGGG-S--SSSSS----HHHHHHHHHHHHHHHHHHHHSSHHHHHHHTT-HHHHHHHHHHHHHHHHHHHHH-HHHHTPSPSSPPTTS--TTHHHHHHHHHHHHHHHHHHT-S-GGGS-HHHHHHHHHHHHHHHHHHHHHHHH--HHHHTS---TTHHHHHHHHHHHHHHHHHT--SHHHHHHHHHHHHHHHHHHHHHTTT-GGGHHHHHHHHHHHHH-HHHHB---HHHHHHHHHTT-/----------------S---HHHHHTT-----SSSSS-HHHHHHT--------------------------------------------------------------------------------------------PPPSS-STTEEEEEPPSSSSS-HHHHTTB---TTSEEE-SSEEEEEEEEETTEEEEEEEEEGGGGTT-SS--SSS-HHHHHHHHHHHS-HHHHHHHHHHHHHHTTTTS--S-HHIIIIISTT-GGGS-HHHHHHHHHHHGGGGGGSHHHHHS------HHHHHHHHHHHHHHGGGS--HHHHHHHHHHHTPPPSSTTSPPPHHHHHHHHHHHHHHHHTTTTS--TTSSS-HHHHHHHHHHHHHHHHHHHHHHHHHT---SS-GGG--PPPP-GGGG-S----SSS----HHHHHHHHHHHHHHHHHHHHSSHHHHHHHTT-HHHHHHHHHHHHHHHHHHHHH-HHHHTPSPSSPPTTS--TTHHHHHHHHHHHHHHHHHHT-S-GGGS-HHHHHHHHHHHHHHHHHHHHHHHH--HHHHTS---TTHHHHHHHHHHHHHHHHHT--SHHHHHHHHHHHHHHHHHHHHHTTT-GGGHHHHHHHHHHHHH-HHHHB---HHHHHHHHHTT-

Radius of gyration: 40.43 Å; Cα contacts (8 Å, |Δi|>4): 1660; chains: 2; bounding box: 131×142×148 Å